Protein AF-A0A8T2NK99-F1 (afdb_monomer_lite)

Radius of gyration: 35.82 Å; chains: 1; bounding box: 98×89×113 Å

InterPro domains:
  IPR000626 Ubiquitin-like domain [PS50053] (20-98)
  IPR001102 Transglutaminase, N-terminal [PF00868] (320-425)
  IPR002110 Ankyrin repeat [PF12796] (148-240)
  IPR002110 Ankyrin repeat [PS50088] (186-218)
  IPR002110 Ankyrin repeat [SM00248] (143-175)
  IPR002110 Ankyrin repeat [SM00248] (186-215)
  IPR002931 Transglutaminase-like [PF01841] (577-664)
  IPR002931 Transglutaminase-like [SM00460] (572-666)
  IPR008958 Transglutaminase, C-terminal [PF00927] (780-860)
  IPR008958 Transglutaminase, C-terminal [PF00927] (894-989)
  IPR013783 Immunoglobulin-like fold [G3DSA:2.60.40.10] (297-449)
  IPR013783 Immunoglobulin-like fold [G3DSA:2.60.40.10] (777-892)
  IPR013783 Immunoglobulin-like fold [G3DSA:2.60.40.10] (894-989)
  IPR013808 Transglutaminase, active site [PS00547] (578-595)
  IPR014756 Immunoglobulin E-set [SSF81296] (310-447)
  IPR029071 Ubiquitin-like domain superfamily [SSF54236] (15-99)
  IPR036238 Transglutaminase, C-terminal domain superfamily [SSF49309] (777-888)
  IPR036238 Transglutaminase, C-terminal domain superfamily [SSF49309] (891-989)
  IPR036770 Ankyrin repeat-containing domain superfamily [G3DSA:1.25.40.20] (97-247)
  IPR036770 Ankyrin repeat-containing domain superfamily [SSF48403] (96-239)

Secondary structure (DSSP, 8-state):
---------------GGG-EEEEEEETTT--EEEEEEE-TT-BHHHHHHHHHHHH---GGGEEEE-SS-PBPPTT-BTTTTTPPTTPEEEEEE--GGGHHHHHHHHHHT-HHHHHHHHTPPP----SSS---HHHHHHHHHHHHHHHHHHHHHHT-HHHHHHHH--B-SSSSS-BPPPPTT---TTS--HHHHHHHTT-HHHHHHHHHTT--TT-B-TTS-BHHHHHHHTT-HHHHHHHHHHHHHHHHHT----S---GGGS-TTTTT-TTSS-PPPSHHHHHHHHTS--------S---SPPP----------S---SEE--HHHHHHHTT-TTT-SSS-EEETTSEEEEEEE--SSS---GGGEEEEEEETTS-EEEEEEESSPPPTTS-EEEEEEE-SSEEEEEEE--TTPPPEEEEEEEEETTT-SSPEEEEEEEEE--TT-TTSTT----HHHHIIIII--EEEEEEEETTEEEEEEEE--TTSTTHHHHHHHHHHTSHHHHH-HHHHHHHTT-HHHHHHHHHHHHBSSSSS-SEEE--SS--TTS--GGG--BSHHHHHHHHHTTSPPEEEE-HHHHHHHHHHHHHHHT--EEEEEEEEEEET-TTBSEEEEEEETTS------SSEEEEEEEEEEEEE--TTT-TT-TT-EEEEE--STT----EEHHHHHTT-TTSTTTHHHHHHHHHPEEEEEEE-TTS-EEEEEEESSSSSEEEEEEPTTSSSEEE-GGGTSPPTTSHHHHHHHHHHHHTT-B-PPPP--PPPPPPSEEEEEEESS--BTTS-EEEEEEEEE--SS-EEEEEEEEEEEE-TTS-EEEEEEEEEEEEEEPTT--EEEEEEE-HHHHTTTTTS-SEEEEEEEEEESSSTT-EEEEEEEE-PBPPPEEEEEEE--BTT--EEEEEEEE--SSS-EEEEEEEEE-TTT-SS-EEEEEEEE-TTPEEEEEEEE---S-EEEEEEEEEE-SS---EEEEEEEEEBPGGGGTT--

pLDDT: mean 82.43, std 18.13, range [24.84, 98.88]

Foldseek 3Di:
DDDDDDDDDDDPPDDPPFWFWEWEAAPLQRDIFIDGRAGQQDFQLNVLVSCCQGVLAFSVQWFKADDVRDGRDRGDGNNNVVHDGPDYIYTYGPPAQQVSQLLVCLLVLPQVSNVVRLQDGGPDDDDPDDDFLVNVVVSSLVSLQRSLSSNLLNLSLVSVCSQCDQDPDDPDDRDHHHDLCDAGPQQDGSLLSNLSRLNLSSNVVSVVSPRDQCRATNVRDGSLNNNVVNVNVNSVVNSVVVVVVVVVVPDDDDPDDDPVRDDPVRVDDPVDPDDDDDPVVVVVVVVPDDDDDDDDDDDDDDDDDDDDPDPPPDPDPQQKDQQQQPQCVVQVQVLQHSPAREHEAQFWGKMKGFPDDDADPPQQFKKKWKDDPAGPIAIEGEDCDDDDAAAWYWYFPDDDPTMTMITTHHHLLAFWFKMWMWMDGNPDDPDTHTRHIYTYFHGLCRPRHQLPDPDPLLLCFQFVDQWFWDWDFFQVDIDIAIEGLLLSHNCNLVLLNVLQCQFSVCSRPVVVSRSCSSDVLSSLLSLLQQLECPPHQHQADEDQDDDQPPADDALPHRYQPVSSVVCVVVVNGHHGHHDQVNSQRNSSSSCSSRPWRKWKKKWAQFFAQCLLELEDEFEAELLRDRDDDDSTFGFSMGMWMWTFGFDCVFDPVSQQGTTWTAGSGPDDGGTHRLQCLAQLVQLDDDPSSRNNSRQFHKYWYWYQYPVRDIDTADIGRQRGGHQIWTQDRPDNDIDRPSNSRYDPPPDPSRVVSVVSNVVSPRDYDDDDDDDDDDDAQKDWEKAFPDAAAQQFKGKIKIKIFGQDQAKWKKKKKKWKFFAASGRDTDGTQDIDIDIDIDHHGDMDIDMDIRGSVRCQQRCQSGQWMKMKMWMATPVCRVNIHMYIDIHGHHYDDKEKDKDFALAAQGKIKIKIKDFAQHQAKWAFKKKWKDKRQKDPDIDMDTDGIAGHRRMDIDMDMIGGHDAAKIKMKMFMDTSRDGSPIYMDIGGHHYPVVPVVPD

Organism: NCBI:txid121402

Structure (mmCIF, N/CA/C/O backbone):
data_AF-A0A8T2NK99-F1
#
_entry.id   AF-A0A8T2NK99-F1
#
loop_
_atom_site.group_PDB
_atom_site.id
_atom_site.type_symbol
_atom_site.label_atom_id
_atom_site.label_alt_id
_atom_site.label_comp_id
_atom_site.label_asym_id
_atom_site.label_entity_id
_atom_site.label_seq_id
_atom_site.pdbx_PDB_ins_code
_atom_site.Cartn_x
_atom_site.Cartn_y
_atom_site.Cartn_z
_atom_site.occupancy
_atom_site.B_iso_or_equiv
_atom_site.auth_seq_id
_atom_site.auth_comp_id
_atom_site.auth_asym_id
_atom_site.auth_atom_id
_atom_site.pdbx_PDB_model_num
ATOM 1 N N . MET A 1 1 ? -44.102 -25.668 6.640 1.00 30.42 1 MET A N 1
ATOM 2 C CA . MET A 1 1 ? -44.872 -25.806 5.375 1.00 30.42 1 MET A CA 1
ATOM 3 C C . MET A 1 1 ? -46.359 -25.727 5.696 1.00 30.42 1 MET A C 1
ATOM 5 O O . MET A 1 1 ? -46.689 -26.214 6.769 1.00 30.42 1 MET A O 1
ATOM 9 N N . PRO A 1 2 ? -47.263 -25.312 4.784 1.00 48.47 2 PRO A N 1
ATOM 10 C CA . PRO A 1 2 ? -47.165 -24.447 3.587 1.00 48.47 2 PRO A CA 1
ATOM 11 C C . PRO A 1 2 ? -48.180 -23.252 3.718 1.00 48.47 2 PRO A C 1
ATOM 13 O O . PRO A 1 2 ? -48.832 -23.150 4.742 1.00 48.47 2 PRO A O 1
ATOM 16 N N . ARG A 1 3 ? -48.393 -22.258 2.839 1.00 26.31 3 ARG A N 1
ATOM 17 C CA . ARG A 1 3 ? -48.323 -22.091 1.378 1.00 26.31 3 ARG A CA 1
ATOM 18 C C . ARG A 1 3 ? -47.983 -20.634 1.007 1.00 26.31 3 ARG A C 1
ATOM 20 O O . ARG A 1 3 ? -48.336 -19.693 1.702 1.00 26.31 3 ARG A O 1
ATOM 27 N N . LYS A 1 4 ? -47.339 -20.519 -0.155 1.00 32.66 4 LYS A N 1
ATOM 28 C CA . LYS A 1 4 ? -46.991 -19.318 -0.924 1.00 32.66 4 LYS A CA 1
ATOM 29 C C . LYS A 1 4 ? -48.206 -18.428 -1.231 1.00 32.66 4 LYS A C 1
ATOM 31 O O . LYS A 1 4 ? -49.164 -18.928 -1.815 1.00 32.66 4 LYS A O 1
ATOM 36 N N . GLU A 1 5 ? -48.077 -17.118 -1.032 1.00 26.25 5 GLU A N 1
ATOM 37 C CA . GLU A 1 5 ? -48.802 -16.123 -1.831 1.00 26.25 5 GLU A CA 1
ATOM 38 C C . GLU A 1 5 ? -47.851 -15.490 -2.847 1.00 26.25 5 GLU A C 1
ATOM 40 O O . GLU A 1 5 ? -46.962 -14.703 -2.531 1.00 26.25 5 GLU A O 1
ATOM 45 N N . VAL A 1 6 ? -48.043 -15.876 -4.106 1.00 32.09 6 VAL A N 1
ATOM 46 C CA . VAL A 1 6 ? -47.493 -15.181 -5.264 1.00 32.09 6 VAL A CA 1
ATOM 47 C C . VAL A 1 6 ? -48.466 -14.054 -5.596 1.00 32.09 6 VAL A C 1
ATOM 49 O O . VAL A 1 6 ? -49.539 -14.300 -6.144 1.00 32.09 6 VAL A O 1
ATOM 52 N N . HIS A 1 7 ? -48.105 -12.809 -5.294 1.00 28.47 7 HIS A N 1
ATOM 53 C CA . HIS A 1 7 ? -48.815 -11.647 -5.823 1.00 28.47 7 HIS A CA 1
ATOM 54 C C . HIS A 1 7 ? -48.393 -11.397 -7.279 1.00 28.47 7 HIS A C 1
ATOM 56 O O . HIS A 1 7 ? -47.484 -10.627 -7.579 1.00 28.47 7 HIS A O 1
ATOM 62 N N . VAL A 1 8 ? -49.095 -12.051 -8.207 1.00 39.38 8 VAL A N 1
ATOM 63 C CA . VAL A 1 8 ? -49.233 -11.561 -9.583 1.00 39.38 8 VAL A CA 1
ATOM 64 C C . VAL A 1 8 ? -50.295 -10.462 -9.564 1.00 39.38 8 VAL A C 1
ATOM 66 O O . VAL A 1 8 ? -51.480 -10.757 -9.438 1.00 39.38 8 VAL A O 1
ATOM 69 N N . LYS A 1 9 ? -49.904 -9.193 -9.733 1.00 30.19 9 LYS A N 1
ATOM 70 C CA . LYS A 1 9 ? -50.847 -8.121 -10.099 1.00 30.19 9 LYS A CA 1
ATOM 71 C C . LYS A 1 9 ? -50.445 -7.438 -11.408 1.00 30.19 9 LYS A C 1
ATOM 73 O O . LYS A 1 9 ? -49.595 -6.562 -11.471 1.00 30.19 9 LYS A O 1
ATOM 78 N N . SER A 1 10 ? -51.115 -7.938 -12.448 1.00 30.06 10 SER A N 1
ATOM 79 C CA . SER A 1 10 ? -51.585 -7.307 -13.687 1.00 30.06 10 SER A CA 1
ATOM 80 C C . SER A 1 10 ? -50.651 -6.375 -14.471 1.00 30.06 10 SER A C 1
ATOM 82 O O . SER A 1 10 ? -50.521 -5.184 -14.185 1.00 30.06 10 SER A O 1
ATOM 84 N N . LYS A 1 11 ? -50.186 -6.877 -15.622 1.00 35.28 11 LYS A N 1
ATOM 85 C CA . LYS A 1 11 ? -49.934 -6.045 -16.806 1.00 35.28 11 LYS A CA 1
ATOM 86 C C . LYS A 1 11 ? -51.232 -5.316 -17.176 1.00 35.28 11 LYS A C 1
ATOM 88 O O . LYS A 1 11 ? -52.183 -5.952 -17.619 1.00 35.28 11 LYS A O 1
ATOM 93 N N . ARG A 1 12 ? -51.268 -3.986 -17.037 1.00 34.81 12 ARG A N 1
ATOM 94 C CA . ARG A 1 12 ? -52.286 -3.147 -17.689 1.00 34.81 12 ARG A CA 1
ATOM 95 C C . ARG A 1 12 ? -52.141 -3.290 -19.207 1.00 34.81 12 ARG A C 1
ATOM 97 O O . ARG A 1 12 ? -51.240 -2.708 -19.810 1.00 34.81 12 ARG A O 1
ATOM 104 N N . THR A 1 13 ? -53.017 -4.068 -19.831 1.00 36.47 13 THR A N 1
ATOM 105 C CA . THR A 1 13 ? -53.211 -4.077 -21.283 1.00 36.47 13 THR A CA 1
ATOM 106 C C . THR A 1 13 ? -53.956 -2.807 -21.682 1.00 36.47 13 THR A C 1
ATOM 108 O O . THR A 1 13 ? -55.176 -2.725 -21.573 1.00 36.47 13 THR A O 1
ATOM 111 N N . TYR A 1 14 ? -53.209 -1.789 -22.110 1.00 37.28 14 TYR A N 1
ATOM 112 C CA . TYR A 1 14 ? -53.776 -0.611 -22.761 1.00 37.28 14 TYR A CA 1
ATOM 113 C C . TYR A 1 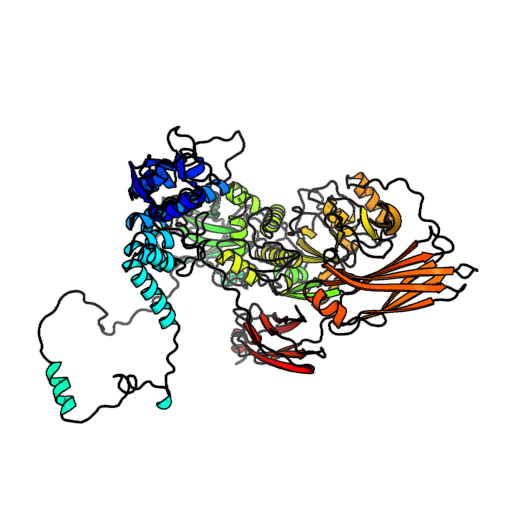14 ? -54.158 -0.954 -24.209 1.00 37.28 14 TYR A C 1
ATOM 115 O O . TYR A 1 14 ? -53.386 -1.596 -24.921 1.00 37.28 14 TYR A O 1
ATOM 123 N N . SER A 1 15 ? -55.353 -0.519 -24.614 1.00 42.00 15 SER A N 1
ATOM 124 C CA . SER A 1 15 ? -55.929 -0.660 -25.957 1.00 42.00 15 SER A CA 1
ATOM 125 C C . SER A 1 15 ? -54.935 -0.305 -27.074 1.00 42.00 15 SER A C 1
ATOM 127 O O . SER A 1 15 ? -54.269 0.731 -27.021 1.00 42.00 15 SER A O 1
ATOM 129 N N . SER A 1 16 ? -54.877 -1.140 -28.117 1.00 52.62 16 SER A N 1
ATOM 130 C CA . SER A 1 16 ? -54.066 -0.943 -29.330 1.00 52.62 16 SER A CA 1
ATOM 131 C C . SER A 1 16 ? -54.423 0.322 -30.123 1.00 52.62 16 SER A C 1
ATOM 133 O O . SER A 1 16 ? -53.673 0.699 -31.018 1.00 52.62 16 SER A O 1
ATOM 135 N N . LYS A 1 17 ? -55.521 1.011 -29.777 1.00 55.00 17 LYS A N 1
ATOM 136 C CA . LYS A 1 17 ? -56.009 2.217 -30.466 1.00 55.00 17 LYS A CA 1
ATOM 137 C C . LYS A 1 17 ? -55.209 3.505 -30.189 1.00 55.00 17 LYS A C 1
ATOM 139 O O . LYS A 1 17 ? -55.478 4.502 -30.842 1.00 55.00 17 LYS A O 1
ATOM 144 N N . ASN A 1 18 ? -54.221 3.495 -29.282 1.00 66.75 18 ASN A N 1
ATOM 145 C CA . ASN A 1 18 ? -53.428 4.688 -28.912 1.00 66.75 18 ASN A CA 1
ATOM 146 C C . ASN A 1 18 ? -51.925 4.594 -29.252 1.00 66.75 18 ASN A C 1
ATOM 148 O O . ASN A 1 18 ? -51.131 5.396 -28.753 1.00 66.75 18 ASN A O 1
ATOM 152 N N . LEU A 1 19 ? -51.516 3.599 -30.044 1.00 84.06 19 LEU A N 1
ATOM 153 C CA . LEU A 1 19 ? -50.138 3.470 -30.519 1.00 84.06 19 LEU A CA 1
ATOM 154 C C . LEU A 1 19 ? -49.992 4.163 -31.870 1.00 84.06 19 LEU A C 1
ATOM 156 O O . LEU A 1 19 ? -50.799 3.944 -32.768 1.00 84.06 19 LEU A O 1
ATOM 160 N N . PHE A 1 20 ? -48.937 4.950 -32.030 1.00 88.06 20 PHE A N 1
ATOM 161 C CA . PHE A 1 20 ? -48.585 5.564 -33.306 1.00 88.06 20 PHE A CA 1
ATOM 162 C C . PHE A 1 20 ? -47.080 5.466 -33.551 1.00 88.06 20 PHE A C 1
ATOM 164 O O . PHE A 1 20 ? -46.318 5.065 -32.668 1.00 88.06 20 PHE A O 1
ATOM 171 N N . SER A 1 21 ? -46.660 5.798 -34.766 1.00 89.75 21 SER A N 1
ATOM 172 C CA . SER A 1 21 ? -45.247 5.864 -35.129 1.00 89.75 21 SER A CA 1
ATOM 173 C C . SER A 1 21 ? -44.774 7.310 -35.142 1.00 89.75 21 SER A C 1
ATOM 175 O O . SER A 1 21 ? -45.513 8.212 -35.541 1.00 89.75 21 SER A O 1
ATOM 177 N N . VAL A 1 22 ? -43.533 7.519 -34.718 1.00 91.12 22 VAL A N 1
ATOM 178 C CA . VAL A 1 22 ? -42.863 8.820 -34.767 1.00 91.12 22 VAL A CA 1
ATOM 179 C C . VAL A 1 22 ? -41.764 8.755 -35.816 1.00 91.12 22 VAL A C 1
ATOM 181 O O . VAL A 1 22 ? -40.876 7.906 -35.726 1.00 91.12 22 VAL A O 1
ATOM 184 N N . ALA A 1 23 ? -41.843 9.632 -36.816 1.00 92.31 23 ALA A N 1
ATOM 185 C CA . ALA A 1 23 ? -40.792 9.791 -37.808 1.00 92.31 23 ALA A CA 1
ATOM 186 C C . ALA A 1 23 ? -39.737 10.768 -37.270 1.00 92.31 23 ALA A C 1
ATOM 188 O O . ALA A 1 23 ? -40.073 11.845 -36.783 1.00 92.31 23 ALA A O 1
ATOM 189 N N . VAL A 1 24 ? -38.464 10.392 -37.328 1.00 93.56 24 VAL A N 1
ATOM 190 C CA . VAL A 1 24 ? -37.333 11.185 -36.833 1.00 93.56 24 VAL A CA 1
ATOM 191 C C . VAL A 1 24 ? -36.337 11.370 -37.963 1.00 93.56 24 VAL A C 1
ATOM 193 O O . VAL A 1 24 ? -35.750 10.397 -38.432 1.00 93.56 24 VAL A O 1
ATOM 196 N N . LYS A 1 25 ? -36.138 12.612 -38.400 1.00 93.75 25 LYS A N 1
ATOM 197 C CA . LYS A 1 25 ? -35.152 12.965 -39.421 1.00 93.75 25 LYS A CA 1
ATOM 198 C C . LYS A 1 25 ? -33.852 13.404 -38.756 1.00 93.75 25 LYS A C 1
ATOM 200 O O . LYS A 1 25 ? -33.834 14.431 -38.082 1.00 93.75 25 LYS A O 1
ATOM 205 N N . LEU A 1 26 ? -32.770 12.657 -38.958 1.00 93.19 26 LEU A N 1
ATOM 206 C CA . LEU A 1 26 ? -31.423 13.085 -38.578 1.00 93.19 26 LEU A CA 1
ATOM 207 C C . LEU A 1 26 ? -30.979 14.184 -39.545 1.00 93.19 26 LEU A C 1
ATOM 209 O O . LEU A 1 26 ? -30.714 13.907 -40.711 1.00 93.19 26 LEU A O 1
ATOM 213 N N . LEU A 1 27 ? -30.936 15.437 -39.092 1.00 88.81 27 LEU A N 1
ATOM 214 C CA . LEU A 1 27 ? -30.675 16.573 -39.983 1.00 88.81 27 LEU A CA 1
ATOM 215 C C . LEU A 1 27 ? -29.269 16.531 -40.587 1.00 88.81 27 LEU A C 1
ATOM 217 O O . LEU A 1 27 ? -29.099 16.903 -41.743 1.00 88.81 27 LEU A O 1
ATOM 221 N N . ASP A 1 28 ? -28.293 16.030 -39.832 1.00 83.88 28 ASP A N 1
ATOM 222 C CA . ASP A 1 28 ? -26.895 15.942 -40.250 1.00 83.88 28 ASP A CA 1
ATOM 223 C C . ASP A 1 28 ? -26.656 15.021 -41.456 1.00 83.88 28 ASP A C 1
ATOM 225 O O . ASP A 1 28 ? -25.762 15.290 -42.257 1.00 83.88 28 ASP A O 1
ATOM 229 N N . THR A 1 29 ? -27.438 13.947 -41.597 1.00 85.94 29 THR A N 1
ATOM 230 C CA . THR A 1 29 ? -27.283 12.953 -42.678 1.00 85.94 29 THR A CA 1
ATOM 231 C C . THR A 1 29 ? -28.483 12.901 -43.622 1.00 85.94 29 THR A C 1
ATOM 233 O O . THR A 1 29 ? -28.406 12.304 -44.690 1.00 85.94 29 THR A O 1
ATOM 236 N N . GLY A 1 30 ? -29.604 13.518 -43.243 1.00 88.19 30 GLY A N 1
ATOM 237 C CA . GLY A 1 30 ? -30.873 13.469 -43.965 1.00 88.19 30 GLY A CA 1
ATOM 238 C C . GLY A 1 30 ? -31.673 12.176 -43.767 1.00 88.19 30 GLY A C 1
ATOM 239 O O . GLY A 1 30 ? -32.790 12.094 -44.279 1.00 88.19 30 GLY A O 1
ATOM 240 N N . GLU A 1 31 ? -31.148 11.193 -43.026 1.00 92.00 31 GLU A N 1
ATOM 241 C CA . GLU A 1 31 ? -31.786 9.889 -42.810 1.00 92.00 31 GLU A CA 1
ATOM 242 C C . GLU A 1 31 ? -33.097 10.009 -42.018 1.00 92.00 31 GLU A C 1
ATOM 244 O O . GLU A 1 31 ? -33.200 10.783 -41.062 1.00 92.00 31 GLU A O 1
ATOM 249 N N . LEU A 1 32 ? -34.093 9.202 -42.393 1.00 93.31 32 LEU A N 1
ATOM 250 C CA . LEU A 1 32 ? -35.397 9.144 -41.737 1.00 93.31 32 LEU A CA 1
ATOM 251 C C . LEU A 1 32 ? -35.566 7.812 -40.999 1.00 93.31 32 LEU A C 1
ATOM 253 O O . LEU A 1 32 ? -35.516 6.742 -41.604 1.00 93.31 32 LEU A O 1
ATOM 257 N N . PHE A 1 33 ? -35.823 7.881 -39.696 1.00 93.56 33 PHE A N 1
ATOM 258 C CA . PHE A 1 33 ? -36.052 6.728 -38.830 1.00 93.56 33 PHE A CA 1
ATOM 259 C C . PHE A 1 33 ? -37.495 6.698 -38.348 1.00 93.56 33 PHE A C 1
ATOM 261 O O . PHE A 1 33 ? -38.050 7.723 -37.962 1.00 93.56 33 PHE A O 1
ATOM 268 N N . ILE A 1 34 ? -38.101 5.514 -38.327 1.00 92.00 34 ILE A N 1
ATOM 269 C CA . ILE A 1 34 ? -39.459 5.325 -37.814 1.00 92.00 34 ILE A CA 1
ATOM 270 C C . ILE A 1 34 ? -39.357 4.611 -36.474 1.00 92.00 34 ILE A C 1
ATOM 272 O O . ILE A 1 34 ? -38.893 3.473 -36.411 1.00 92.00 34 ILE A O 1
ATOM 276 N N . VAL A 1 35 ? -39.809 5.267 -35.407 1.00 91.00 35 VAL A N 1
ATOM 277 C CA . VAL A 1 35 ? -39.951 4.646 -34.090 1.00 91.00 35 VAL A CA 1
ATOM 278 C C . VAL A 1 35 ? -41.372 4.100 -33.969 1.00 91.00 35 VAL A C 1
ATOM 280 O O . VAL A 1 35 ? -42.319 4.889 -33.907 1.00 91.00 35 VAL A O 1
ATOM 283 N N . PRO A 1 36 ? -41.560 2.769 -33.970 1.00 88.00 36 PRO A N 1
ATOM 284 C CA . PRO A 1 36 ? -42.883 2.179 -33.862 1.00 88.00 36 PRO A CA 1
ATOM 285 C C . PRO A 1 36 ? -43.348 2.134 -32.400 1.00 88.00 36 PRO A C 1
ATOM 287 O O . PRO A 1 36 ? -42.543 2.136 -31.469 1.00 88.00 36 PRO A O 1
ATOM 290 N N . LYS A 1 37 ? -44.661 1.975 -32.197 1.00 87.31 37 LYS A N 1
ATOM 291 C CA . LYS A 1 37 ? -45.283 1.729 -30.879 1.00 87.31 37 LYS A CA 1
ATOM 292 C C . LYS A 1 37 ? -45.084 2.870 -29.862 1.00 87.31 37 LYS A C 1
ATOM 294 O O . LYS A 1 37 ? -45.079 2.617 -28.654 1.00 87.31 37 LYS A O 1
ATOM 299 N N . CYS A 1 38 ? -44.980 4.114 -30.325 1.00 89.12 38 CYS A N 1
ATOM 300 C CA . CYS A 1 38 ? -44.983 5.294 -29.463 1.00 89.12 38 CYS A CA 1
ATOM 301 C C . CYS A 1 38 ? -46.362 5.511 -28.829 1.00 89.12 38 CYS A C 1
ATOM 303 O O . CYS A 1 38 ? -47.395 5.122 -29.379 1.00 89.12 38 CYS A O 1
ATOM 305 N N . ARG A 1 39 ? -46.371 6.137 -27.650 1.00 90.06 39 ARG A N 1
ATOM 306 C CA . ARG A 1 39 ? -47.579 6.479 -26.885 1.00 90.06 39 ARG A CA 1
ATOM 307 C C . ARG A 1 39 ? -47.495 7.929 -26.454 1.00 90.06 39 ARG A C 1
ATOM 309 O O . ARG A 1 39 ? -46.415 8.404 -26.131 1.00 90.06 39 ARG A O 1
ATOM 316 N N . PHE A 1 40 ? -48.628 8.608 -26.333 1.00 88.75 40 PHE A N 1
ATOM 317 C CA . PHE A 1 40 ? -48.654 10.004 -25.887 1.00 88.75 40 PHE A CA 1
ATOM 318 C C . PHE A 1 40 ? -47.999 10.235 -24.513 1.00 88.75 40 PHE A C 1
ATOM 320 O O . PHE A 1 40 ? -47.393 11.274 -24.289 1.00 88.75 40 PHE A O 1
ATOM 327 N N . ASN A 1 41 ? -48.067 9.274 -23.591 1.00 88.88 41 ASN A N 1
ATOM 328 C CA . ASN A 1 41 ? -47.424 9.380 -22.277 1.00 88.88 41 ASN A CA 1
ATOM 329 C C . ASN A 1 41 ? -45.945 8.949 -22.258 1.00 88.88 41 ASN A C 1
ATOM 331 O O . ASN A 1 41 ? -45.326 9.012 -21.200 1.00 88.88 41 ASN A O 1
ATOM 335 N N . MET A 1 42 ? -45.393 8.505 -23.391 1.00 91.50 42 MET A N 1
ATOM 336 C CA . MET A 1 42 ? -43.979 8.156 -23.516 1.00 91.50 42 MET A CA 1
ATOM 337 C C . MET A 1 42 ? -43.128 9.390 -23.234 1.00 91.50 42 MET A C 1
ATOM 339 O O . MET A 1 42 ? -43.385 10.462 -23.794 1.00 91.50 42 MET A O 1
ATOM 343 N N . LYS A 1 43 ? -42.125 9.240 -22.368 1.00 93.88 43 LYS A N 1
ATOM 344 C CA . LYS A 1 43 ? -41.177 10.320 -22.079 1.00 93.88 43 LYS A CA 1
ATOM 345 C C . LYS A 1 43 ? -40.168 10.465 -23.215 1.00 93.88 43 LYS A C 1
ATOM 347 O O . LYS A 1 43 ? -39.783 9.476 -23.839 1.00 93.88 43 LYS A O 1
ATOM 352 N N . ILE A 1 44 ? -39.665 11.675 -23.440 1.00 93.19 44 ILE A N 1
ATOM 353 C CA . ILE A 1 44 ? -38.639 11.925 -24.465 1.00 93.19 44 ILE A CA 1
ATOM 354 C C . ILE A 1 44 ? -37.378 11.082 -24.221 1.00 93.19 44 ILE A C 1
ATOM 356 O O . ILE A 1 44 ? -36.801 10.564 -25.174 1.00 93.19 44 ILE A O 1
ATOM 360 N N . ARG A 1 45 ? -36.989 10.834 -22.962 1.00 92.88 45 ARG A N 1
ATOM 361 C CA . ARG A 1 45 ? -35.881 9.915 -22.633 1.00 92.88 45 ARG A CA 1
ATOM 362 C C . ARG A 1 45 ? -36.109 8.477 -23.122 1.00 92.88 45 ARG A C 1
ATOM 364 O O . ARG A 1 45 ? -35.171 7.813 -23.552 1.00 92.88 45 ARG A O 1
ATOM 371 N N . GLU A 1 46 ? -37.353 7.999 -23.086 1.00 91.19 46 GLU A N 1
ATOM 372 C CA . GLU A 1 46 ? -37.724 6.658 -23.555 1.00 91.19 46 GLU A CA 1
ATOM 373 C C . GLU A 1 46 ? -37.700 6.604 -25.085 1.00 91.19 46 GLU A C 1
ATOM 375 O O . GLU A 1 46 ? -37.229 5.623 -25.662 1.00 91.19 46 GLU A O 1
ATOM 380 N N . LEU A 1 47 ? -38.131 7.687 -25.743 1.00 92.31 47 LEU A N 1
ATOM 381 C CA . LEU A 1 47 ? -38.010 7.849 -27.191 1.00 92.31 47 LEU A CA 1
ATOM 382 C C . LEU A 1 47 ? -36.537 7.856 -27.637 1.00 92.31 47 LEU A C 1
ATOM 384 O O . LEU A 1 47 ? -36.186 7.124 -28.561 1.00 92.31 47 LEU A O 1
ATOM 388 N N . LYS A 1 48 ? -35.659 8.597 -26.943 1.00 93.38 48 LYS A N 1
ATOM 389 C CA . LYS A 1 48 ? -34.204 8.603 -27.194 1.00 93.38 48 LYS A CA 1
ATOM 390 C C . LYS A 1 48 ? -33.569 7.223 -26.993 1.00 93.38 48 LYS A C 1
ATOM 392 O O . LYS A 1 48 ? -32.736 6.790 -27.789 1.00 93.38 48 LYS A O 1
ATOM 397 N N . SER A 1 49 ? -34.005 6.493 -25.964 1.00 92.19 49 SER A N 1
ATOM 398 C CA . SER A 1 49 ? -33.543 5.125 -25.697 1.00 92.19 49 SER A CA 1
ATOM 399 C C . SER A 1 49 ? -33.915 4.142 -26.810 1.00 92.19 49 SER A C 1
ATOM 401 O O . SER A 1 49 ? -33.088 3.309 -27.191 1.00 92.19 49 SER A O 1
ATOM 403 N N . ALA A 1 50 ? -35.127 4.249 -27.364 1.00 90.75 50 ALA A N 1
ATOM 404 C CA . ALA A 1 50 ? -35.534 3.468 -28.531 1.00 90.75 50 ALA A CA 1
ATOM 405 C C . ALA A 1 50 ? -34.743 3.877 -29.787 1.00 90.75 50 ALA A C 1
ATOM 407 O O . ALA A 1 50 ? -34.276 3.019 -30.538 1.00 90.75 50 ALA A O 1
ATOM 408 N N . LEU A 1 51 ? -34.541 5.183 -29.982 1.00 93.00 51 LEU A N 1
ATOM 409 C CA . LEU A 1 51 ? -33.794 5.732 -31.112 1.00 93.00 51 LEU A CA 1
ATOM 410 C C . LEU A 1 51 ? -32.327 5.312 -31.136 1.00 93.00 51 LEU A C 1
ATOM 412 O O . LEU A 1 51 ? -31.798 5.131 -32.224 1.00 93.00 51 LEU A O 1
ATOM 416 N N . GLU A 1 52 ? -31.673 5.090 -29.996 1.00 94.69 52 GLU A N 1
ATOM 417 C CA . GLU A 1 52 ? -30.262 4.677 -29.992 1.00 94.69 52 GLU A CA 1
ATOM 418 C C . GLU A 1 52 ? -30.026 3.370 -30.772 1.00 94.69 52 GLU A C 1
ATOM 420 O O . GLU A 1 52 ? -29.069 3.276 -31.535 1.00 94.69 52 GLU A O 1
ATOM 425 N N . LEU A 1 53 ? -30.933 2.391 -30.666 1.00 92.12 53 LEU A N 1
ATOM 426 C CA . LEU A 1 53 ? -30.836 1.131 -31.419 1.00 92.12 53 LEU A CA 1
ATOM 427 C C . LEU A 1 53 ? -31.444 1.216 -32.824 1.00 92.12 53 LEU A C 1
ATOM 429 O O . LEU A 1 53 ? -30.996 0.508 -33.723 1.00 92.12 53 LEU A O 1
ATOM 433 N N . ILE A 1 54 ? -32.454 2.065 -33.039 1.00 92.75 54 ILE A N 1
ATOM 434 C CA . ILE A 1 54 ? -33.090 2.230 -34.357 1.00 92.75 54 ILE A CA 1
ATOM 435 C C . ILE A 1 54 ? -32.190 3.054 -35.285 1.00 92.75 54 ILE A C 1
ATOM 437 O O . ILE A 1 54 ? -31.896 2.631 -36.401 1.00 92.75 54 ILE A O 1
ATOM 441 N N . ALA A 1 55 ? -31.730 4.208 -34.807 1.00 92.12 55 ALA A N 1
ATOM 442 C CA . ALA A 1 55 ? -30.909 5.150 -35.552 1.00 92.12 55 ALA A CA 1
ATOM 443 C C . ALA A 1 55 ? -29.406 4.880 -35.421 1.00 92.12 55 ALA A C 1
ATOM 445 O O . ALA A 1 55 ? -28.650 5.347 -36.268 1.00 92.12 55 ALA A O 1
ATOM 446 N N . GLY A 1 56 ? -28.962 4.119 -34.415 1.00 92.50 56 GLY A N 1
ATOM 447 C CA . GLY A 1 56 ? -27.544 3.801 -34.215 1.00 92.50 56 GLY A CA 1
ATOM 448 C C . GLY A 1 56 ? -26.723 4.951 -33.642 1.00 92.50 56 GLY A C 1
ATOM 449 O O . GLY A 1 56 ? -25.502 4.915 -33.724 1.00 92.50 56 GLY A O 1
ATOM 450 N N . ILE A 1 57 ? -27.384 5.975 -33.095 1.00 93.88 57 ILE A N 1
ATOM 451 C CA . ILE A 1 57 ? -26.754 7.177 -32.541 1.00 93.88 57 ILE A CA 1
ATOM 452 C C . ILE A 1 57 ? -26.865 7.143 -31.012 1.00 93.88 57 ILE A C 1
ATOM 454 O O . ILE A 1 57 ? -27.994 7.105 -30.516 1.00 93.88 57 ILE A O 1
ATOM 458 N N . PRO A 1 58 ? -25.750 7.199 -30.257 1.00 93.62 58 PRO A N 1
ATOM 459 C CA . PRO A 1 58 ? -25.768 7.251 -28.794 1.00 93.62 58 PRO A CA 1
ATOM 460 C C . PRO A 1 58 ? -26.706 8.329 -28.233 1.00 93.62 58 PRO A C 1
ATOM 462 O O . PRO A 1 58 ? -26.763 9.449 -28.745 1.00 93.62 58 PRO A O 1
ATOM 465 N N . SER A 1 59 ? -27.451 8.018 -27.169 1.00 91.12 59 SER A N 1
ATOM 466 C CA . SER A 1 59 ? -28.526 8.871 -26.646 1.00 91.12 59 SER A CA 1
ATOM 467 C C . SER A 1 59 ? -28.046 10.243 -26.170 1.00 91.12 59 SER A C 1
ATOM 469 O O . SER A 1 59 ? -28.796 11.214 -26.235 1.00 91.12 59 SER A O 1
ATOM 471 N N . ASN A 1 60 ? -26.794 10.338 -25.716 1.00 88.12 60 ASN A N 1
ATOM 472 C CA . ASN A 1 60 ? -26.147 11.590 -25.318 1.00 88.12 60 ASN A CA 1
ATOM 473 C C . ASN A 1 60 ? -25.887 12.543 -26.496 1.00 88.12 60 ASN A C 1
ATOM 475 O O . ASN A 1 60 ? -25.728 13.739 -26.272 1.00 88.12 60 ASN A O 1
ATOM 479 N N . PHE A 1 61 ? -25.896 12.058 -27.741 1.00 88.88 61 PHE A N 1
ATOM 480 C CA . PHE A 1 61 ? -25.749 12.906 -28.928 1.00 88.88 61 PHE A CA 1
ATOM 481 C C . PHE A 1 61 ? -27.081 13.415 -29.483 1.00 88.88 61 PHE A C 1
ATOM 483 O O . PHE A 1 61 ? -27.083 14.311 -30.322 1.00 88.88 61 PHE A O 1
ATOM 490 N N . GLN A 1 62 ? -28.211 12.871 -29.026 1.00 91.31 62 GLN A N 1
ATOM 491 C CA . GLN A 1 62 ? -29.521 13.140 -29.614 1.00 91.31 62 GLN A CA 1
ATOM 492 C C . GLN A 1 62 ? -30.160 14.413 -29.035 1.00 91.31 62 GLN A C 1
ATOM 494 O O . GLN A 1 62 ? -30.670 14.412 -27.904 1.00 91.31 62 GLN A O 1
ATOM 499 N N . ARG A 1 63 ? -30.228 15.479 -29.841 1.00 91.12 63 ARG A N 1
ATOM 500 C CA . ARG A 1 63 ? -31.114 16.629 -29.602 1.00 91.12 63 ARG A CA 1
ATOM 501 C C . ARG A 1 63 ? -32.354 16.481 -30.465 1.00 91.12 63 ARG A C 1
ATOM 503 O O . ARG A 1 63 ? -32.262 16.503 -31.686 1.00 91.12 63 ARG A O 1
ATOM 510 N N . LEU A 1 64 ? -33.497 16.243 -29.833 1.00 92.38 64 LEU A N 1
ATOM 511 C CA . LEU A 1 64 ? -34.765 16.096 -30.541 1.00 92.38 64 LEU A CA 1
ATOM 512 C C . LEU A 1 64 ? -35.495 17.430 -30.492 1.00 92.38 64 LEU A C 1
ATOM 514 O O . LEU A 1 64 ? -35.695 17.953 -29.401 1.00 92.38 64 LEU A O 1
ATOM 518 N N . CYS A 1 65 ? -35.908 17.940 -31.645 1.00 89.81 65 CYS A N 1
ATOM 519 C CA . CYS A 1 65 ? -36.608 19.212 -31.771 1.00 89.81 65 CYS A CA 1
ATOM 520 C C . CYS A 1 65 ? -37.934 19.020 -32.517 1.00 89.81 65 CYS A C 1
ATOM 522 O O . CYS A 1 65 ? -38.027 18.212 -33.451 1.00 89.81 65 CYS A O 1
ATOM 524 N N . TYR A 1 66 ? -38.955 19.786 -32.134 1.00 88.88 66 TYR A N 1
ATOM 525 C CA . TYR A 1 66 ? -40.294 19.709 -32.721 1.00 88.88 66 TYR A CA 1
ATOM 526 C C . TYR A 1 66 ? -40.930 21.098 -32.841 1.00 88.88 66 TYR A C 1
ATOM 528 O O . TYR A 1 66 ? -40.915 21.843 -31.878 1.00 88.88 66 TYR A O 1
ATOM 536 N N . LEU A 1 67 ? -41.508 21.420 -34.006 1.00 80.06 67 LEU A N 1
ATOM 537 C CA . LEU A 1 67 ? -42.152 22.705 -34.349 1.00 80.06 67 LEU A CA 1
ATOM 538 C C . LEU A 1 67 ? -41.252 23.947 -34.224 1.00 80.06 67 LEU A C 1
ATOM 540 O O . LEU A 1 67 ? -40.778 24.455 -35.239 1.00 80.06 67 LEU A O 1
ATOM 544 N N . ASP A 1 68 ? -41.014 24.422 -33.002 1.00 73.06 68 ASP A N 1
ATOM 545 C CA . ASP A 1 68 ? -40.287 25.657 -32.669 1.00 73.06 68 ASP A CA 1
ATOM 546 C C . ASP A 1 68 ? -38.759 25.511 -32.755 1.00 73.06 68 ASP A C 1
ATOM 548 O O . ASP A 1 68 ? -38.018 26.467 -32.536 1.00 73.06 68 ASP A O 1
ATOM 552 N N . LYS A 1 69 ? -38.288 24.308 -33.109 1.00 69.38 69 LYS A N 1
ATOM 553 C CA . LYS A 1 69 ? -36.872 23.912 -33.132 1.00 69.38 69 LYS A CA 1
ATOM 554 C C . LYS A 1 69 ? -36.188 24.008 -31.757 1.00 69.38 69 LYS A C 1
ATOM 556 O O . LYS A 1 69 ? -34.962 23.927 -31.696 1.00 69.38 69 LYS A O 1
ATOM 561 N N . GLY A 1 70 ? -36.957 24.119 -30.674 1.00 77.62 70 GLY A N 1
ATOM 562 C CA . GLY A 1 70 ? -36.479 23.989 -29.305 1.00 77.62 70 GLY A CA 1
ATOM 563 C C . GLY A 1 70 ? -36.156 22.536 -28.956 1.00 77.62 70 GLY A C 1
ATOM 564 O O . GLY A 1 70 ? -36.700 21.597 -29.544 1.00 77.62 70 GLY A O 1
ATOM 565 N N . ASP A 1 71 ? -35.246 22.341 -28.001 1.00 85.94 71 ASP A N 1
ATOM 566 C CA . ASP A 1 71 ? -34.872 21.007 -27.532 1.00 85.94 71 ASP A CA 1
ATOM 567 C C . ASP A 1 71 ? -35.966 20.411 -26.638 1.00 85.94 71 ASP A C 1
ATOM 569 O O . ASP A 1 71 ? -36.340 20.964 -25.603 1.00 85.94 71 ASP A O 1
ATOM 573 N N . LEU A 1 72 ? -36.438 19.221 -27.005 1.00 89.81 72 LEU A N 1
ATOM 574 C CA . LEU A 1 72 ? -37.400 18.460 -26.221 1.00 89.81 72 LEU A CA 1
ATOM 575 C C . LEU A 1 72 ? -36.751 17.941 -24.928 1.00 89.81 72 LEU A C 1
ATOM 577 O O . LEU A 1 72 ? -35.788 17.163 -24.950 1.00 89.81 72 LEU A O 1
ATOM 581 N N . LEU A 1 73 ? -37.321 18.333 -23.786 1.00 89.44 73 LEU A N 1
ATOM 582 C CA . LEU A 1 73 ? -36.829 17.966 -22.456 1.00 89.44 73 LEU A CA 1
ATOM 583 C C . LEU A 1 73 ? -37.038 16.474 -22.168 1.00 89.44 73 LEU A C 1
ATOM 585 O O . LEU A 1 73 ? -38.139 15.954 -22.339 1.00 89.44 73 LEU A O 1
ATOM 589 N N . ASN A 1 74 ? -36.014 15.796 -21.640 1.00 90.25 74 ASN A N 1
ATOM 590 C CA . ASN A 1 74 ? -36.018 14.344 -21.398 1.00 90.25 74 ASN A CA 1
ATOM 591 C C . ASN A 1 74 ? -37.218 13.836 -20.571 1.00 90.25 74 ASN A C 1
ATOM 593 O O . ASN A 1 74 ? -37.727 12.745 -20.843 1.00 90.25 74 ASN A O 1
ATOM 597 N N . GLU A 1 75 ? -37.665 14.613 -19.581 1.00 93.44 75 GLU A N 1
ATOM 598 C CA . GLU A 1 75 ? -38.758 14.238 -18.673 1.00 93.44 75 GLU A CA 1
ATOM 599 C C . GLU A 1 75 ? -40.152 14.623 -19.183 1.00 93.44 75 GLU A C 1
ATOM 601 O O . GLU A 1 75 ? -41.157 14.139 -18.657 1.00 93.44 75 GLU A O 1
ATOM 606 N N . SER A 1 76 ? -40.227 15.441 -20.234 1.00 91.94 76 SER A N 1
ATOM 607 C CA . SER A 1 76 ? -41.497 15.776 -20.870 1.00 91.94 76 SER A CA 1
ATOM 608 C C . SER A 1 76 ? -42.063 14.566 -21.623 1.00 91.94 76 SER A C 1
ATOM 610 O O . SER A 1 76 ? -41.327 13.695 -22.095 1.00 91.94 76 SER A O 1
ATOM 612 N N . SER A 1 77 ? -43.390 14.480 -21.712 1.00 92.25 77 SER A N 1
ATOM 613 C CA . SER A 1 77 ? -44.066 13.439 -22.495 1.00 92.25 77 SER A CA 1
ATOM 614 C C . SER A 1 77 ? -44.387 13.931 -23.904 1.00 92.25 77 SER A C 1
ATOM 616 O O . SER A 1 77 ? -44.487 15.136 -24.139 1.00 92.25 77 SER A O 1
ATOM 618 N N . LEU A 1 78 ? -44.615 13.020 -24.852 1.00 88.94 78 LEU A N 1
ATOM 619 C CA . LEU A 1 78 ? -45.101 13.402 -26.187 1.00 88.94 78 LEU A CA 1
ATOM 620 C C . LEU A 1 78 ? -46.407 14.215 -26.109 1.00 88.94 78 LEU A C 1
ATOM 622 O O . LEU A 1 78 ? -46.587 15.173 -26.852 1.00 88.94 78 LEU A O 1
ATOM 626 N N . ARG A 1 79 ? -47.288 13.902 -25.151 1.00 88.31 79 ARG A N 1
ATOM 627 C CA . ARG A 1 79 ? -48.518 14.660 -24.888 1.00 88.31 79 ARG A CA 1
ATOM 628 C C . ARG A 1 79 ? -48.236 16.085 -24.431 1.00 88.31 79 ARG A C 1
ATOM 630 O O . ARG A 1 79 ? -48.897 16.999 -24.898 1.00 88.31 79 ARG A O 1
ATOM 637 N N . TRP A 1 80 ? -47.280 16.253 -23.519 1.00 88.12 80 TRP A N 1
ATOM 638 C CA . TRP A 1 80 ? -46.908 17.562 -22.979 1.00 88.12 80 TRP A CA 1
ATOM 639 C C . TRP A 1 80 ? -46.410 18.510 -24.072 1.00 88.12 80 TRP A C 1
ATOM 641 O O . TRP A 1 80 ? -46.748 19.685 -24.072 1.00 88.12 80 TRP A O 1
ATOM 651 N N . ASN A 1 81 ? -45.669 17.978 -25.044 1.00 86.50 81 ASN A N 1
ATOM 652 C CA . ASN A 1 81 ? -45.160 18.750 -26.178 1.00 86.50 81 ASN A CA 1
ATOM 653 C C . ASN A 1 81 ? -46.171 18.873 -27.334 1.00 86.50 81 ASN A C 1
ATOM 655 O O . ASN A 1 81 ? -45.772 19.164 -28.458 1.00 86.50 81 ASN A O 1
ATOM 659 N N . ASN A 1 82 ? -47.462 18.598 -27.090 1.00 85.50 82 ASN A N 1
ATOM 660 C CA . ASN A 1 82 ? -48.536 18.651 -28.091 1.00 85.50 82 ASN A CA 1
ATOM 661 C C . ASN A 1 82 ? -48.185 17.912 -29.395 1.00 85.50 82 ASN A C 1
ATOM 663 O O . ASN A 1 82 ? -48.421 18.391 -30.506 1.00 85.50 82 ASN A O 1
ATOM 667 N N . PHE A 1 83 ? -47.569 16.737 -29.257 1.00 85.44 83 PHE A N 1
ATOM 668 C CA . PHE A 1 83 ? -47.091 15.962 -30.391 1.00 85.44 83 PHE A CA 1
ATOM 669 C C . PHE A 1 83 ? -48.252 15.485 -31.270 1.00 85.44 83 PHE A C 1
ATOM 671 O O . PHE A 1 83 ? -49.195 14.871 -30.771 1.00 85.44 83 PHE A O 1
ATOM 678 N N . ILE A 1 84 ? -48.158 15.699 -32.584 1.00 85.44 84 ILE A N 1
ATOM 679 C CA . ILE A 1 84 ? -49.165 15.246 -33.551 1.00 85.44 84 ILE A CA 1
ATOM 680 C C . ILE A 1 84 ? -48.704 13.911 -34.165 1.00 85.44 84 ILE A C 1
ATOM 682 O O . ILE A 1 84 ? -47.638 13.868 -34.784 1.00 85.44 84 ILE A O 1
ATOM 686 N N . PRO A 1 85 ? -49.460 12.804 -34.018 1.00 82.75 85 PRO A N 1
ATOM 687 C CA . PRO A 1 85 ? -49.114 11.520 -34.629 1.00 82.75 85 PRO A CA 1
ATOM 688 C C . PRO A 1 85 ? -48.851 11.627 -36.135 1.00 82.75 85 PRO A C 1
ATOM 690 O O . PRO A 1 85 ? -49.596 12.287 -36.852 1.00 82.75 85 PRO A O 1
ATOM 693 N N . GLY A 1 86 ? -47.797 10.963 -36.617 1.00 74.50 86 GLY A N 1
ATOM 694 C CA . GLY A 1 86 ? -47.384 11.019 -38.025 1.00 74.50 86 GLY A CA 1
ATOM 695 C C . GLY A 1 86 ? -46.499 12.216 -38.390 1.00 74.50 86 GLY A C 1
ATOM 696 O O . GLY A 1 86 ? -45.962 12.248 -39.495 1.00 74.50 86 GLY A O 1
ATOM 697 N N . THR A 1 87 ? -46.286 13.167 -37.475 1.00 82.62 87 THR A N 1
ATOM 698 C CA . THR A 1 87 ? -45.342 14.267 -37.701 1.00 82.62 87 THR A CA 1
ATOM 699 C C . THR A 1 87 ? -43.886 13.788 -37.697 1.00 82.62 87 THR A C 1
ATOM 701 O O . THR A 1 87 ? -43.540 12.778 -37.071 1.00 82.62 87 THR A O 1
ATOM 704 N N . THR A 1 88 ? -43.027 14.535 -38.393 1.00 89.25 88 THR A N 1
ATOM 705 C CA . THR A 1 88 ? -41.581 14.293 -38.415 1.00 89.25 88 THR A CA 1
ATOM 706 C C . THR A 1 88 ? -40.886 15.234 -37.443 1.00 89.25 88 THR A C 1
ATOM 708 O O . THR A 1 88 ? -40.961 16.452 -37.596 1.00 89.25 88 THR A O 1
ATOM 711 N N . ILE A 1 89 ? -40.174 14.675 -36.467 1.00 91.75 89 ILE A N 1
ATOM 712 C CA . ILE A 1 89 ? -39.291 15.445 -35.586 1.00 91.75 89 ILE A CA 1
ATOM 713 C C . ILE A 1 89 ? -37.868 15.458 -36.111 1.00 91.75 89 ILE A C 1
ATOM 715 O O . ILE A 1 89 ? -37.433 14.546 -36.812 1.00 91.75 89 ILE A O 1
ATOM 719 N N . SER A 1 90 ? -37.137 16.507 -35.761 1.00 92.44 90 SER A N 1
ATOM 720 C CA . SER A 1 90 ? -35.742 16.657 -36.155 1.00 92.44 90 SER A CA 1
ATOM 721 C C . SER A 1 90 ? -34.837 16.122 -35.055 1.00 92.44 90 SER A C 1
ATOM 723 O O . SER A 1 90 ? -35.029 16.450 -33.889 1.00 92.44 90 SER A O 1
ATOM 725 N N . MET A 1 91 ? -33.852 15.308 -35.422 1.00 93.19 91 MET A N 1
ATOM 726 C CA . MET A 1 91 ? -32.731 14.942 -34.566 1.00 93.19 91 MET A CA 1
ATOM 727 C C . MET A 1 91 ? -31.496 15.695 -35.046 1.00 93.19 91 MET A C 1
ATOM 729 O O . MET A 1 91 ? -31.108 15.579 -36.208 1.00 93.19 91 MET A O 1
ATOM 733 N N . VAL A 1 92 ? -30.894 16.465 -34.149 1.00 89.38 92 VAL A N 1
ATOM 734 C CA . VAL A 1 92 ? -29.681 17.247 -34.387 1.00 89.38 92 VAL A CA 1
ATOM 735 C C . VAL A 1 92 ? -28.584 16.699 -33.486 1.00 89.38 92 VAL A C 1
ATOM 737 O O . VAL A 1 92 ? -28.828 16.424 -32.308 1.00 89.38 92 VAL A O 1
ATOM 740 N N . ILE A 1 93 ? -27.383 16.512 -34.026 1.00 88.12 93 ILE A N 1
ATOM 741 C CA . ILE A 1 93 ? -26.221 16.153 -33.213 1.00 88.12 93 ILE A CA 1
ATOM 742 C C . ILE A 1 93 ? -25.682 17.416 -32.539 1.00 88.12 93 ILE A C 1
ATOM 744 O O . ILE A 1 93 ? -25.689 18.498 -33.126 1.00 88.12 93 ILE A O 1
ATOM 748 N N . TRP A 1 94 ? -25.210 17.307 -31.296 1.00 73.44 94 TRP A N 1
ATOM 749 C CA . TRP A 1 94 ? -24.473 18.402 -30.660 1.00 73.44 94 TRP A CA 1
ATOM 750 C C . TRP A 1 94 ? -23.315 18.850 -31.569 1.00 73.44 94 TRP A C 1
ATOM 752 O O . TRP A 1 94 ? -22.381 18.093 -31.814 1.00 73.44 94 TRP A O 1
ATOM 762 N N . ALA A 1 95 ? -23.401 20.070 -32.109 1.00 61.91 95 ALA A N 1
ATOM 763 C CA . ALA A 1 95 ? -22.461 20.563 -33.120 1.00 61.91 95 ALA A CA 1
ATOM 764 C C . ALA A 1 95 ? -21.115 21.023 -32.529 1.00 61.91 95 ALA A C 1
ATOM 766 O O . ALA A 1 95 ? -20.141 21.176 -33.264 1.00 61.91 95 ALA A O 1
ATOM 767 N N . TYR A 1 96 ? -21.053 21.225 -31.208 1.00 59.62 96 TYR A N 1
ATOM 768 C CA . TYR A 1 96 ? -19.826 21.612 -30.516 1.00 59.62 96 TYR A CA 1
ATOM 769 C C . TYR A 1 96 ? -18.751 20.521 -30.640 1.00 59.62 96 TYR A C 1
ATOM 771 O O . TYR A 1 96 ? -19.044 19.325 -30.685 1.00 59.62 96 TYR A O 1
ATOM 779 N N . ASP A 1 97 ? -17.496 20.955 -30.745 1.00 65.75 97 ASP A N 1
ATOM 780 C CA . ASP A 1 97 ? -16.286 20.126 -30.745 1.00 65.75 97 ASP A CA 1
ATOM 781 C C . ASP A 1 97 ? -16.121 19.108 -31.894 1.00 65.75 97 ASP A C 1
ATOM 783 O O . ASP A 1 97 ? -15.140 18.368 -31.903 1.00 65.75 97 ASP A O 1
ATOM 787 N N . GLY A 1 98 ? -17.000 19.079 -32.906 1.00 78.19 98 GLY A N 1
ATOM 788 C CA . GLY A 1 98 ? -16.858 18.246 -34.118 1.00 78.19 98 GLY A CA 1
ATOM 789 C C . GLY A 1 98 ? -17.550 16.874 -34.071 1.00 78.19 98 GLY A C 1
ATOM 790 O O . GLY A 1 98 ? -17.254 16.003 -34.888 1.00 78.19 98 GLY A O 1
ATOM 791 N N . TRP A 1 99 ? -18.475 16.651 -33.130 1.00 85.38 99 TRP A N 1
ATOM 792 C CA . TRP A 1 99 ? -19.249 15.401 -33.045 1.00 85.38 99 TRP A CA 1
ATOM 793 C C . TRP A 1 99 ? -20.182 15.175 -34.236 1.00 85.38 99 TRP A C 1
ATOM 795 O O . TRP A 1 99 ? -20.340 14.036 -34.670 1.00 85.38 99 TRP A O 1
ATOM 805 N N . ALA A 1 100 ? -20.759 16.237 -34.804 1.00 86.50 100 ALA A N 1
ATOM 806 C CA . ALA A 1 100 ? -21.566 16.139 -36.020 1.00 86.50 100 ALA A CA 1
ATOM 807 C C . ALA A 1 100 ? -20.756 15.558 -37.195 1.00 86.50 100 ALA A C 1
ATOM 809 O O . ALA A 1 100 ? -21.230 14.662 -37.894 1.00 86.50 100 ALA A O 1
ATOM 810 N N . ASP A 1 101 ? -19.507 16.000 -37.362 1.00 86.50 101 ASP A N 1
ATOM 811 C CA . ASP A 1 101 ? -18.603 15.484 -38.395 1.00 86.50 101 ASP A CA 1
ATOM 812 C C . ASP A 1 101 ? -18.222 14.024 -38.128 1.00 86.50 101 ASP A C 1
ATOM 814 O O . ASP A 1 101 ? -18.163 13.221 -39.059 1.00 86.50 101 ASP A O 1
ATOM 818 N N . LEU A 1 102 ? -18.014 13.655 -36.856 1.00 90.12 102 LEU A N 1
ATOM 819 C CA . LEU A 1 102 ? -17.710 12.275 -36.471 1.00 90.12 102 LEU A CA 1
ATOM 820 C C . LEU A 1 102 ? -18.881 11.350 -36.793 1.00 90.12 102 LEU A C 1
ATOM 822 O O . LEU A 1 102 ? -18.680 10.283 -37.371 1.00 90.12 102 LEU A O 1
ATOM 826 N N . VAL A 1 103 ? -20.103 11.767 -36.450 1.00 90.12 103 VAL A N 1
ATOM 827 C CA . VAL A 1 103 ? -21.320 11.015 -36.758 1.00 90.12 103 VAL A CA 1
ATOM 828 C C . VAL A 1 103 ? -21.481 10.870 -38.272 1.00 90.12 103 VAL A C 1
ATOM 830 O O . VAL A 1 103 ? -21.690 9.755 -38.738 1.00 90.12 103 VAL A O 1
ATOM 833 N N . LYS A 1 104 ? -21.301 11.935 -39.063 1.00 89.50 104 LYS A N 1
ATOM 834 C CA . LYS A 1 104 ? -21.356 11.866 -40.539 1.00 89.50 104 LYS A CA 1
ATOM 835 C C . LYS A 1 104 ? -20.300 10.915 -41.114 1.00 89.50 104 LYS A C 1
ATOM 837 O O . LYS A 1 104 ? -20.600 10.108 -41.997 1.00 89.50 104 LYS A O 1
ATOM 842 N N . ALA A 1 105 ? -19.074 10.962 -40.596 1.00 90.88 105 ALA A N 1
ATOM 843 C CA . ALA A 1 105 ? -17.990 10.085 -41.028 1.00 90.88 105 ALA A CA 1
ATOM 844 C C . ALA A 1 105 ? -18.271 8.613 -40.671 1.00 90.88 105 ALA A C 1
ATOM 846 O O . ALA A 1 105 ? -18.146 7.738 -41.524 1.00 90.88 105 ALA A O 1
ATOM 847 N N . ALA A 1 106 ? -18.737 8.338 -39.450 1.00 92.56 106 ALA A N 1
ATOM 848 C CA . ALA A 1 106 ? -19.082 6.988 -39.007 1.00 92.56 106 ALA A CA 1
ATOM 849 C C . ALA A 1 106 ? -20.314 6.424 -39.727 1.00 92.56 106 ALA A C 1
ATOM 851 O O . ALA A 1 106 ? -20.348 5.240 -40.057 1.00 92.56 106 ALA A O 1
ATOM 852 N N . VAL A 1 107 ? -21.306 7.267 -40.033 1.00 92.56 107 VAL A N 1
ATOM 853 C CA . VAL A 1 107 ? -22.483 6.873 -40.819 1.00 92.56 107 VAL A CA 1
ATOM 854 C C . VAL A 1 107 ? -22.112 6.557 -42.267 1.00 92.56 107 VAL A C 1
ATOM 856 O O . VAL A 1 107 ? -22.621 5.582 -42.816 1.00 92.56 107 VAL A O 1
ATOM 859 N N . SER A 1 108 ? -21.218 7.336 -42.884 1.00 90.06 108 SER A N 1
ATOM 860 C CA . SER A 1 108 ? -20.764 7.077 -44.260 1.00 90.06 108 SER A CA 1
ATOM 861 C C . SER A 1 108 ? -19.798 5.893 -44.373 1.00 90.06 108 SER A C 1
ATOM 863 O O . SER A 1 108 ? -19.645 5.344 -45.460 1.00 90.06 108 SER A O 1
ATOM 865 N N . GLY A 1 109 ? -19.151 5.491 -43.273 1.00 88.38 109 GLY A N 1
ATOM 866 C CA . GLY A 1 109 ? -18.195 4.381 -43.255 1.00 88.38 109 GLY A CA 1
ATOM 867 C C . GLY A 1 109 ? -16.873 4.684 -43.964 1.00 88.38 109 GLY A C 1
ATOM 868 O O . GLY A 1 109 ? -16.061 3.779 -44.159 1.00 88.38 109 GLY A O 1
ATOM 869 N N . ASN A 1 110 ? -16.638 5.941 -44.356 1.00 86.44 110 ASN A N 1
ATOM 870 C CA . ASN A 1 110 ? -15.416 6.349 -45.035 1.00 86.44 110 ASN A CA 1
ATOM 871 C C . ASN A 1 110 ? -14.247 6.371 -44.041 1.00 86.44 110 ASN A C 1
ATOM 873 O O . ASN A 1 110 ? -14.128 7.282 -43.220 1.00 86.44 110 ASN A O 1
ATOM 877 N N . VAL A 1 111 ? -13.371 5.369 -44.138 1.00 85.94 111 VAL A N 1
ATOM 878 C CA . VAL A 1 111 ? -12.207 5.192 -43.255 1.00 85.94 111 VAL A CA 1
ATOM 879 C C . VAL A 1 111 ? -11.270 6.403 -43.296 1.00 85.94 111 VAL A C 1
ATOM 881 O O . VAL A 1 111 ? -10.774 6.826 -42.255 1.00 85.94 111 VAL A O 1
ATOM 884 N N . THR A 1 112 ? -11.068 7.012 -44.465 1.00 83.06 112 THR A N 1
ATOM 885 C CA . THR A 1 112 ? -10.195 8.183 -44.632 1.00 83.06 112 THR A CA 1
ATOM 886 C C . THR A 1 112 ? -10.753 9.399 -43.894 1.00 83.06 112 THR A C 1
ATOM 888 O O . THR A 1 112 ? -10.031 10.075 -43.159 1.00 83.06 112 THR A O 1
ATOM 891 N N . THR A 1 113 ? -12.058 9.648 -44.024 1.00 85.19 113 THR A N 1
ATOM 892 C CA . THR A 1 113 ? -12.730 10.734 -43.300 1.00 85.19 113 THR A CA 1
ATOM 893 C C . THR A 1 113 ? -12.766 10.448 -41.800 1.00 85.19 113 THR A C 1
ATOM 895 O O . THR A 1 113 ? -12.431 11.329 -41.010 1.00 85.19 113 THR A O 1
ATOM 898 N N . LEU A 1 114 ? -13.079 9.213 -41.395 1.00 85.50 114 LEU A N 1
ATOM 899 C CA . LEU A 1 114 ? -13.050 8.778 -39.996 1.00 85.50 114 LEU A CA 1
ATOM 900 C C . LEU A 1 114 ? -11.679 8.997 -39.361 1.00 85.50 114 LEU A C 1
ATOM 902 O O . LEU A 1 114 ? -11.605 9.580 -38.284 1.00 85.50 114 LEU A O 1
ATOM 906 N N . LYS A 1 115 ? -10.599 8.620 -40.052 1.00 83.31 115 LYS A N 1
ATOM 907 C CA . LYS A 1 115 ? -9.225 8.868 -39.608 1.00 83.31 115 LYS A CA 1
ATOM 908 C C . LYS A 1 115 ? -8.998 10.360 -39.358 1.00 83.31 115 LYS A C 1
ATOM 910 O O . LYS A 1 115 ? -8.520 10.736 -38.298 1.00 83.31 115 LYS A O 1
ATOM 915 N N . SER A 1 116 ? -9.410 11.228 -40.279 1.00 80.31 116 SER A N 1
ATOM 916 C CA . SER A 1 116 ? -9.218 12.676 -40.112 1.00 80.31 116 SER A CA 1
ATOM 917 C C . SER A 1 116 ? -10.035 13.283 -38.960 1.00 80.31 116 SER A C 1
ATOM 919 O O . SER A 1 116 ? -9.569 14.203 -38.291 1.00 80.31 116 SER A O 1
ATOM 921 N N . VAL A 1 117 ? -11.241 12.766 -38.697 1.00 82.19 117 VAL A N 1
ATOM 922 C CA . VAL A 1 117 ? -12.180 13.364 -37.735 1.00 82.19 117 VAL A CA 1
ATOM 923 C C . VAL A 1 117 ? -11.994 12.812 -36.321 1.00 82.19 117 VAL A C 1
ATOM 925 O O . VAL A 1 117 ? -12.048 13.580 -35.359 1.00 82.19 117 VAL A O 1
ATOM 928 N N . VAL A 1 118 ? -11.722 11.511 -36.172 1.00 78.12 118 VAL A N 1
ATOM 929 C CA . VAL A 1 118 ? -11.462 10.871 -34.868 1.00 78.12 118 VAL A CA 1
ATOM 930 C C . VAL A 1 118 ? -10.260 11.522 -34.175 1.00 78.12 118 VAL A C 1
ATOM 932 O O . VAL A 1 118 ? -10.318 11.775 -32.972 1.00 78.12 118 VAL A O 1
ATOM 935 N N . PHE A 1 119 ? -9.215 11.869 -34.935 1.00 73.19 119 PHE A N 1
ATOM 936 C CA . PHE A 1 119 ? -7.965 12.428 -34.404 1.00 73.19 119 PHE A CA 1
ATOM 937 C C . PHE A 1 119 ? -7.900 13.962 -34.394 1.00 73.19 119 PHE A C 1
ATOM 939 O O . PHE A 1 119 ? -6.904 14.526 -33.942 1.00 73.19 119 PHE A O 1
ATOM 946 N N . LYS A 1 120 ? -8.954 14.660 -34.839 1.00 67.81 120 LYS A N 1
ATOM 947 C CA . LYS A 1 120 ? -8.992 16.129 -34.840 1.00 67.81 120 LYS A CA 1
ATOM 948 C C . LYS A 1 120 ? -9.040 16.666 -33.393 1.00 67.81 120 LYS A C 1
ATOM 950 O O . LYS A 1 120 ? -9.980 16.317 -32.669 1.00 67.81 120 LYS A O 1
ATOM 955 N N . PRO A 1 121 ? -8.074 17.499 -32.953 1.00 57.81 121 PRO A N 1
ATOM 956 C CA . PRO A 1 121 ? -8.080 18.080 -31.610 1.00 57.81 121 PRO A CA 1
ATOM 957 C C . PRO A 1 121 ? -9.263 19.053 -31.420 1.00 57.81 121 PRO A C 1
ATOM 959 O O . PRO A 1 121 ? -9.735 19.634 -32.405 1.00 57.81 121 PRO A O 1
ATOM 962 N N . PRO A 1 122 ? -9.771 19.228 -30.184 1.00 56.44 122 PRO A N 1
ATOM 963 C CA . PRO A 1 122 ? -10.866 20.158 -29.903 1.00 56.44 122 PRO A CA 1
ATOM 964 C C . PRO A 1 122 ? -10.457 21.606 -30.224 1.00 56.44 122 PRO A C 1
ATOM 966 O O . PRO A 1 122 ? -9.314 21.998 -30.004 1.00 56.44 122 PRO A O 1
ATOM 969 N N . GLN A 1 123 ? -11.382 22.407 -30.764 1.00 49.91 123 GLN A N 1
ATOM 970 C CA . GLN A 1 123 ? -11.096 23.770 -31.248 1.00 49.91 123 GLN A CA 1
ATOM 971 C C . GLN A 1 123 ? -11.207 24.865 -30.167 1.00 49.91 123 GLN A C 1
ATOM 973 O O . GLN A 1 123 ? -10.859 26.013 -30.438 1.00 49.91 123 GLN A O 1
ATOM 978 N N . PHE A 1 124 ? -11.640 24.545 -28.942 1.00 47.50 124 PHE A N 1
ATOM 979 C CA . PHE A 1 124 ? -11.711 25.524 -27.855 1.00 47.50 124 PHE A CA 1
ATOM 980 C C . PHE A 1 124 ? -10.383 25.654 -27.103 1.00 47.50 124 PHE A C 1
ATOM 982 O O . PHE A 1 124 ? -9.971 24.765 -26.358 1.00 47.50 124 PHE A O 1
ATOM 989 N N . ARG A 1 125 ? -9.759 26.831 -27.239 1.00 39.84 125 ARG A N 1
ATOM 990 C CA . ARG A 1 125 ? -8.917 27.403 -26.187 1.00 39.84 125 ARG A CA 1
ATOM 991 C C . ARG A 1 125 ? -9.836 27.756 -25.014 1.00 39.84 125 ARG A C 1
ATOM 993 O O . ARG A 1 125 ? -10.485 28.798 -25.032 1.00 39.84 125 ARG A O 1
ATOM 1000 N N . PHE A 1 126 ? -9.881 26.908 -23.991 1.00 36.22 126 PHE A N 1
ATOM 1001 C CA . PHE A 1 126 ? -10.054 27.433 -22.634 1.00 36.22 126 PHE A CA 1
ATOM 1002 C C . PHE A 1 126 ? -8.857 28.371 -22.355 1.00 36.22 126 PHE A C 1
ATOM 1004 O O . PHE A 1 126 ? -7.864 28.290 -23.078 1.00 36.22 126 PHE A O 1
ATOM 1011 N N . GLY A 1 127 ? -8.970 29.321 -21.419 1.00 33.41 127 GLY A N 1
ATOM 1012 C CA . GLY A 1 127 ? -7.927 30.324 -21.111 1.00 33.41 127 GLY A CA 1
ATOM 1013 C C . GLY A 1 127 ? -6.535 29.726 -20.807 1.00 33.41 127 GLY A C 1
ATOM 1014 O O . GLY A 1 127 ? -6.315 28.545 -21.036 1.00 33.41 127 GLY A O 1
ATOM 1015 N N . PRO A 1 128 ? -5.558 30.474 -20.264 1.00 35.00 128 PRO A N 1
ATOM 1016 C CA . PRO A 1 128 ? -4.141 30.060 -20.209 1.00 35.00 128 PRO A CA 1
ATOM 1017 C C . PRO A 1 128 ? -3.822 28.789 -19.376 1.00 35.00 128 PRO A C 1
ATOM 1019 O O . PRO A 1 128 ? -2.657 28.449 -19.175 1.00 35.00 128 PRO A O 1
ATOM 1022 N N . HIS A 1 129 ? -4.824 28.024 -18.947 1.00 34.50 129 HIS A N 1
ATOM 1023 C CA . HIS A 1 129 ? -4.699 26.685 -18.396 1.00 34.50 129 HIS A CA 1
ATOM 1024 C C . HIS A 1 129 ? -4.716 25.609 -19.495 1.00 34.50 129 HIS A C 1
ATOM 1026 O O . HIS A 1 129 ? -5.727 25.299 -20.122 1.00 34.50 129 HIS A O 1
ATOM 1032 N N . ARG A 1 130 ? -3.518 25.049 -19.688 1.00 38.41 130 ARG A N 1
ATOM 1033 C CA . ARG A 1 130 ? -3.137 23.885 -20.497 1.00 38.41 130 ARG A CA 1
ATOM 1034 C C . ARG A 1 130 ? -4.217 22.793 -20.568 1.00 38.41 130 ARG A C 1
ATOM 1036 O O . ARG A 1 130 ? -4.663 22.279 -19.546 1.00 38.41 130 ARG A O 1
ATOM 1043 N N . THR A 1 131 ? -4.523 22.339 -21.781 1.00 37.81 131 THR A N 1
ATOM 1044 C CA . THR A 1 131 ? -5.196 21.059 -22.039 1.00 37.81 131 THR A CA 1
ATOM 1045 C C . THR A 1 131 ? -4.344 19.914 -21.486 1.00 37.81 131 THR A C 1
ATOM 1047 O O . THR A 1 131 ? -3.227 19.697 -21.958 1.00 37.81 131 THR A O 1
ATOM 1050 N N . SER A 1 132 ? -4.846 19.187 -20.487 1.00 44.69 132 SER A N 1
ATOM 1051 C CA . SER A 1 132 ? -4.206 17.972 -19.984 1.00 44.69 132 SER A CA 1
ATOM 1052 C C . SER A 1 132 ? -4.283 16.857 -21.037 1.00 44.69 132 SER A C 1
ATOM 1054 O O . SER A 1 132 ? -5.309 16.639 -21.686 1.00 44.69 132 SER A O 1
ATOM 1056 N N . SER A 1 133 ? -3.193 16.126 -21.224 1.00 46.06 133 SER A N 1
ATOM 1057 C CA . SER A 1 133 ? -3.107 14.954 -22.109 1.00 46.06 133 SER A CA 1
ATOM 1058 C C . SER A 1 133 ? -4.108 13.846 -21.751 1.00 46.06 133 SER A C 1
ATOM 1060 O O . SER A 1 133 ? -4.603 13.156 -22.642 1.00 46.06 133 SER A O 1
ATOM 1062 N N . GLY A 1 134 ? -4.496 13.733 -20.474 1.00 46.06 134 GLY A N 1
ATOM 1063 C CA . GLY A 1 134 ? -5.543 12.823 -19.999 1.00 46.06 134 GLY A CA 1
ATOM 1064 C C . GLY A 1 134 ? -6.954 13.170 -20.497 1.00 46.06 134 GLY A C 1
ATOM 1065 O O . GLY A 1 134 ? -7.723 12.262 -20.826 1.00 46.06 134 GLY A O 1
ATOM 1066 N N . LEU A 1 135 ? -7.289 14.462 -20.637 1.00 49.47 135 LEU A N 1
ATOM 1067 C CA . LEU A 1 135 ? -8.534 14.899 -21.287 1.00 49.47 135 LEU A CA 1
ATOM 1068 C C . LEU A 1 135 ? -8.505 14.570 -22.782 1.00 49.47 135 LEU A C 1
ATOM 1070 O O . LEU A 1 135 ? -9.512 14.115 -23.313 1.00 49.47 135 LEU A O 1
ATOM 1074 N N . ALA A 1 136 ? -7.353 14.719 -23.445 1.00 57.50 136 ALA A N 1
ATOM 1075 C CA . ALA A 1 136 ? -7.195 14.371 -24.857 1.00 57.50 136 ALA A CA 1
ATOM 1076 C C . ALA A 1 136 ? -7.295 12.854 -25.111 1.00 57.50 136 ALA A C 1
ATOM 1078 O O . ALA A 1 136 ? -7.910 12.443 -26.092 1.00 57.50 136 ALA A O 1
ATOM 1079 N N . ALA A 1 137 ? -6.741 12.016 -24.229 1.00 61.16 137 ALA A N 1
ATOM 1080 C CA . ALA A 1 137 ? -6.858 10.560 -24.313 1.00 61.16 137 ALA A CA 1
ATOM 1081 C C . ALA A 1 137 ? -8.296 10.083 -24.039 1.00 61.16 137 ALA A C 1
ATOM 1083 O O . ALA A 1 137 ? -8.861 9.364 -24.856 1.00 61.16 137 ALA A O 1
ATOM 1084 N N . SER A 1 138 ? -8.931 10.563 -22.961 1.00 68.94 138 SER A N 1
ATOM 1085 C CA . SER A 1 138 ? -10.344 10.276 -22.652 1.00 68.94 138 SER A CA 1
ATOM 1086 C C . SER A 1 138 ? -11.283 10.723 -23.783 1.00 68.94 138 SER A C 1
ATOM 1088 O O . SER A 1 138 ? -12.168 9.980 -24.214 1.00 68.94 138 SER A O 1
ATOM 1090 N N . TRP A 1 139 ? -11.031 11.911 -24.340 1.00 73.62 139 TRP A N 1
ATOM 1091 C CA . TRP A 1 139 ? -11.727 12.445 -25.508 1.00 73.62 139 TRP A CA 1
ATOM 1092 C C . TRP A 1 139 ? -11.600 11.536 -26.735 1.00 73.62 139 TRP A C 1
ATOM 1094 O O . TRP A 1 139 ? -12.605 11.207 -27.370 1.00 73.62 139 TRP A O 1
ATOM 1104 N N . ARG A 1 140 ? -10.379 11.092 -27.057 1.00 77.81 140 ARG A N 1
ATOM 1105 C CA . ARG A 1 140 ? -10.115 10.184 -28.183 1.00 77.81 140 ARG A CA 1
ATOM 1106 C C . ARG A 1 140 ? -10.773 8.823 -27.978 1.00 77.81 140 ARG A C 1
ATOM 1108 O O . ARG A 1 140 ? -11.431 8.352 -28.900 1.00 77.81 140 ARG A O 1
ATOM 1115 N N . SER A 1 141 ? -10.679 8.231 -26.788 1.00 81.75 141 SER A N 1
ATOM 1116 C CA . SER A 1 141 ? -11.313 6.942 -26.481 1.00 81.75 141 SER A CA 1
ATOM 1117 C C . SER A 1 141 ? -12.835 7.010 -26.615 1.00 81.75 141 SER A C 1
ATOM 1119 O O . SER A 1 141 ? -13.444 6.137 -27.233 1.00 81.75 141 SER A O 1
ATOM 1121 N N . HIS A 1 142 ? -13.460 8.091 -26.134 1.00 85.00 142 HIS A N 1
ATOM 1122 C CA . HIS A 1 142 ? -14.900 8.298 -26.293 1.00 85.00 142 HIS A CA 1
ATOM 1123 C C . HIS A 1 142 ? -15.298 8.452 -27.772 1.00 85.00 142 HIS A C 1
ATOM 1125 O O . HIS A 1 142 ? -16.320 7.906 -28.199 1.00 85.00 142 HIS A O 1
ATOM 1131 N N . ARG A 1 143 ? -14.483 9.136 -28.585 1.00 87.69 143 ARG A N 1
ATOM 1132 C CA . ARG A 1 143 ? -14.698 9.251 -30.038 1.00 87.69 143 ARG A CA 1
ATOM 1133 C C . ARG A 1 143 ? -14.532 7.929 -30.772 1.00 87.69 143 ARG A C 1
ATOM 1135 O O . ARG A 1 143 ? -15.383 7.598 -31.594 1.00 87.69 143 ARG A O 1
ATOM 1142 N N . LEU A 1 144 ? -13.474 7.183 -30.465 1.00 89.00 144 LEU A N 1
ATOM 1143 C CA . LEU A 1 144 ? -13.184 5.869 -31.039 1.00 89.00 144 LEU A CA 1
ATOM 1144 C C . LEU A 1 144 ? -14.330 4.893 -30.769 1.00 89.00 144 LEU A C 1
ATOM 1146 O O . LEU A 1 144 ? -14.863 4.301 -31.708 1.00 89.00 144 LEU A O 1
ATOM 1150 N N . PHE A 1 145 ? -14.782 4.797 -29.515 1.00 92.69 145 PHE A N 1
ATOM 1151 C CA . PHE A 1 145 ? -15.931 3.965 -29.160 1.00 92.69 145 PHE A CA 1
ATOM 1152 C C . PHE A 1 145 ? -17.222 4.428 -29.849 1.00 92.69 145 PHE A C 1
ATOM 1154 O O . PHE A 1 145 ? -17.955 3.614 -30.407 1.00 92.69 145 PHE A O 1
ATOM 1161 N N . SER A 1 146 ? -17.498 5.734 -29.866 1.00 92.12 146 SER A N 1
ATOM 1162 C CA . SER A 1 146 ? -18.702 6.274 -30.511 1.00 92.12 146 SER A CA 1
ATOM 1163 C C . SER A 1 146 ? -18.734 5.984 -32.012 1.00 92.12 146 SER A C 1
ATOM 1165 O O . SER A 1 146 ? -19.763 5.568 -32.548 1.00 92.12 146 SER A O 1
ATOM 1167 N N . ALA A 1 147 ? -17.598 6.153 -32.694 1.00 93.19 147 ALA A N 1
ATOM 1168 C CA . ALA A 1 147 ? -17.450 5.805 -34.100 1.00 93.19 147 ALA A CA 1
ATOM 1169 C C . ALA A 1 147 ? -17.610 4.296 -34.324 1.00 93.19 147 ALA A C 1
ATOM 1171 O O . ALA A 1 147 ? -18.251 3.898 -35.299 1.00 93.19 147 ALA A O 1
ATOM 1172 N N . LEU A 1 148 ? -17.087 3.462 -33.415 1.00 94.62 148 LEU A N 1
ATOM 1173 C CA . LEU A 1 148 ? -17.228 2.007 -33.472 1.00 94.62 148 LEU A CA 1
ATOM 1174 C C . LEU A 1 148 ? -18.696 1.603 -33.335 1.00 94.62 148 LEU A C 1
ATOM 1176 O O . LEU A 1 148 ? -19.186 0.818 -34.141 1.00 94.62 148 LEU A O 1
ATOM 1180 N N . PHE A 1 149 ? -19.413 2.176 -32.367 1.00 95.75 149 PHE A N 1
ATOM 1181 C CA . PHE A 1 149 ? -20.832 1.921 -32.136 1.00 95.75 149 PHE A CA 1
ATOM 1182 C C . PHE A 1 149 ? -21.677 2.231 -33.383 1.00 95.75 149 PHE A C 1
ATOM 1184 O O . PHE A 1 149 ? -22.467 1.392 -33.823 1.00 95.75 149 PHE A O 1
ATOM 1191 N N . ILE A 1 150 ? -21.470 3.403 -33.995 1.00 95.56 150 ILE A N 1
ATOM 1192 C CA . ILE A 1 150 ? -22.206 3.842 -35.192 1.00 95.56 150 ILE A CA 1
ATOM 1193 C C . ILE A 1 150 ? -21.823 2.992 -36.417 1.00 95.56 150 ILE A C 1
ATOM 1195 O O . ILE A 1 150 ? -22.698 2.512 -37.139 1.00 95.56 150 ILE A O 1
ATOM 1199 N N . SER A 1 151 ? -20.528 2.749 -36.639 1.00 95.69 15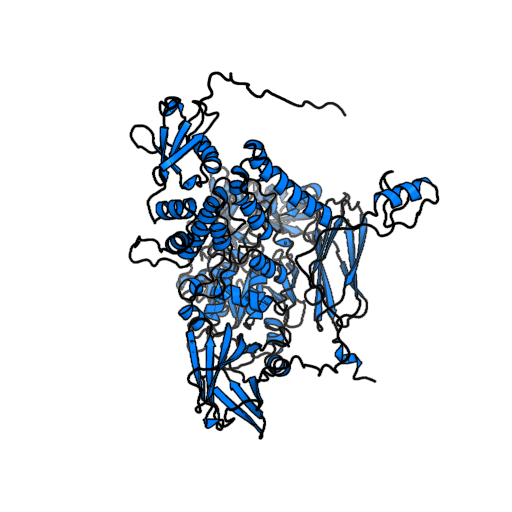1 SER A N 1
ATOM 1200 C CA . SER A 1 151 ? -20.039 1.960 -37.783 1.00 95.69 151 SER A CA 1
ATOM 1201 C C . SER A 1 151 ? -20.499 0.501 -37.703 1.00 95.69 151 SER A C 1
ATOM 1203 O O . SER A 1 151 ? -20.891 -0.088 -38.713 1.00 95.69 151 SER A O 1
ATOM 1205 N N . ALA A 1 152 ? -20.523 -0.072 -36.495 1.00 95.81 152 ALA A N 1
ATOM 1206 C CA . ALA A 1 152 ? -21.035 -1.413 -36.234 1.00 95.81 152 ALA A CA 1
ATOM 1207 C C . ALA A 1 152 ? -22.544 -1.513 -36.496 1.00 95.81 152 ALA A C 1
ATOM 1209 O O . ALA A 1 152 ? -22.993 -2.510 -37.058 1.00 95.81 152 ALA A O 1
ATOM 1210 N N . HIS A 1 153 ? -23.321 -0.476 -36.159 1.00 96.31 153 HIS A N 1
ATOM 1211 C CA . HIS A 1 153 ? -24.751 -0.393 -36.482 1.00 96.31 153 HIS A CA 1
ATOM 1212 C C . HIS A 1 153 ? -25.013 -0.339 -37.993 1.00 96.31 153 HIS A C 1
ATOM 1214 O O . HIS A 1 153 ? -25.906 -1.021 -38.508 1.00 96.31 153 HIS A O 1
ATOM 1220 N N . ARG A 1 154 ? -24.214 0.453 -38.716 1.00 93.81 154 ARG A N 1
ATOM 1221 C CA . ARG A 1 154 ? -24.336 0.635 -40.169 1.00 93.81 154 ARG A CA 1
ATOM 1222 C C . ARG A 1 154 ? -23.767 -0.522 -40.993 1.00 93.81 154 ARG A C 1
ATOM 1224 O O . ARG A 1 154 ? -24.089 -0.617 -42.170 1.00 93.81 154 ARG A O 1
ATOM 1231 N N . GLY A 1 155 ? -23.009 -1.430 -40.378 1.00 94.06 155 GLY A N 1
ATOM 1232 C CA . GLY A 1 155 ? -22.449 -2.598 -41.064 1.00 94.06 155 GLY A CA 1
ATOM 1233 C C . GLY A 1 155 ? -21.153 -2.311 -41.819 1.00 94.06 155 GLY A C 1
ATOM 1234 O O . GLY A 1 155 ? -20.760 -3.086 -42.687 1.00 94.06 155 GLY A O 1
ATOM 1235 N N . HIS A 1 156 ? -20.472 -1.209 -41.498 1.00 95.50 156 HIS A N 1
ATOM 1236 C CA . HIS A 1 156 ? -19.245 -0.799 -42.179 1.00 95.50 156 HIS A CA 1
ATOM 1237 C C . HIS A 1 156 ? -18.048 -1.603 -41.675 1.00 95.50 156 HIS A C 1
ATOM 1239 O O . HIS A 1 156 ? -17.243 -1.108 -40.887 1.00 95.50 156 HIS A O 1
ATOM 1245 N N . LEU A 1 157 ? -17.920 -2.852 -42.129 1.00 92.44 157 LEU A N 1
ATOM 1246 C CA . LEU A 1 157 ? -16.852 -3.763 -41.706 1.00 92.44 157 LEU A CA 1
ATOM 1247 C C . LEU A 1 157 ? -15.436 -3.163 -41.849 1.00 92.44 157 LEU A C 1
ATOM 1249 O O . LEU A 1 157 ? -14.660 -3.312 -40.906 1.00 92.44 157 LEU A O 1
ATOM 1253 N N . PRO A 1 158 ? -15.069 -2.455 -42.940 1.00 91.19 158 PRO A N 1
ATOM 1254 C CA . PRO A 1 158 ? -13.749 -1.827 -43.045 1.00 91.19 158 PRO A CA 1
ATOM 1255 C C . PRO A 1 158 ? -13.504 -0.756 -41.976 1.00 91.19 158 PRO A C 1
ATOM 1257 O O . PRO A 1 158 ? -12.414 -0.693 -41.414 1.00 91.19 158 PRO A O 1
ATOM 1260 N N . ALA A 1 159 ? -14.523 0.044 -41.646 1.00 91.25 159 ALA A N 1
ATOM 1261 C CA . ALA A 1 159 ? -14.445 1.042 -40.582 1.00 91.25 159 ALA A CA 1
ATOM 1262 C C . ALA A 1 159 ? -14.376 0.389 -39.197 1.00 91.25 159 ALA A C 1
ATOM 1264 O O . ALA A 1 159 ? -13.566 0.797 -38.374 1.00 91.25 159 ALA A O 1
ATOM 1265 N N . VAL A 1 160 ? -15.162 -0.664 -38.952 1.00 93.00 160 VAL A N 1
ATOM 1266 C CA . VAL A 1 160 ? -15.103 -1.453 -37.711 1.00 93.00 160 VAL A CA 1
ATOM 1267 C C . VAL A 1 160 ? -13.720 -2.078 -37.536 1.00 93.00 160 VAL A C 1
ATOM 1269 O O . VAL A 1 160 ? -13.131 -1.945 -36.472 1.00 93.00 160 VAL A O 1
ATOM 1272 N N . ARG A 1 161 ? -13.152 -2.686 -38.583 1.00 91.38 161 ARG A N 1
ATOM 1273 C CA . ARG A 1 161 ? -11.787 -3.228 -38.550 1.00 91.38 161 ARG A CA 1
ATOM 1274 C C . ARG A 1 161 ? -10.752 -2.152 -38.281 1.00 91.38 161 ARG A C 1
ATOM 1276 O O . ARG A 1 161 ? -9.907 -2.366 -37.430 1.00 91.38 161 ARG A O 1
ATOM 1283 N N . PHE A 1 162 ? -10.836 -1.011 -38.959 1.00 89.06 162 PHE A N 1
ATOM 1284 C CA . PHE A 1 162 ? -9.939 0.119 -38.723 1.00 89.06 162 PHE A CA 1
ATOM 1285 C C . PHE A 1 162 ? -10.010 0.615 -37.273 1.00 89.06 162 PHE A C 1
ATOM 1287 O O . PHE A 1 162 ? -8.982 0.812 -36.639 1.00 89.06 162 PHE A O 1
ATOM 1294 N N . LEU A 1 163 ? -11.218 0.769 -36.727 1.00 89.12 163 LEU A N 1
ATOM 1295 C CA . LEU A 1 163 ? -11.423 1.233 -35.355 1.00 89.12 163 LEU A CA 1
ATOM 1296 C C . LEU A 1 163 ? -10.980 0.195 -34.312 1.00 89.12 163 LEU A C 1
ATOM 1298 O O . LEU A 1 163 ? -10.615 0.585 -33.212 1.00 89.12 163 LEU A O 1
ATOM 1302 N N . LEU A 1 164 ? -10.997 -1.101 -34.646 1.00 86.56 164 LEU A N 1
ATOM 1303 C CA . LEU A 1 164 ? -10.552 -2.210 -33.786 1.00 86.56 164 LEU A CA 1
ATOM 1304 C C . LEU A 1 164 ? -9.091 -2.631 -34.014 1.00 86.56 164 LEU A C 1
ATOM 1306 O O . LEU A 1 164 ? -8.581 -3.497 -33.300 1.00 86.56 164 LEU A O 1
ATOM 1310 N N . GLN A 1 165 ? -8.426 -2.100 -35.039 1.00 80.31 165 GLN A N 1
ATOM 1311 C CA . GLN A 1 165 ? -7.024 -2.386 -35.310 1.00 80.31 165 GLN A CA 1
ATOM 1312 C C . GLN A 1 165 ? -6.168 -1.649 -34.283 1.00 80.31 165 GLN A C 1
ATOM 1314 O O . GLN A 1 165 ? -6.175 -0.423 -34.221 1.00 80.31 165 GLN A O 1
ATOM 1319 N N . ASN A 1 166 ? -5.387 -2.410 -33.516 1.00 59.22 166 ASN A N 1
ATOM 1320 C CA . ASN A 1 166 ? -4.218 -1.869 -32.834 1.00 59.22 166 ASN A CA 1
ATOM 1321 C C . ASN A 1 166 ? -3.201 -1.533 -33.925 1.00 59.22 166 ASN A C 1
ATOM 1323 O O . ASN A 1 166 ? -2.575 -2.433 -34.490 1.00 59.22 166 ASN A O 1
ATOM 1327 N N . VAL A 1 167 ? -3.095 -0.259 -34.291 1.00 48.34 167 VAL A N 1
ATOM 1328 C CA . VAL A 1 167 ? -2.076 0.180 -35.241 1.00 48.34 167 VAL A CA 1
ATOM 1329 C C . VAL A 1 167 ? -0.802 0.396 -34.435 1.00 48.34 167 VAL A C 1
ATOM 1331 O O . VAL A 1 167 ? -0.603 1.453 -33.846 1.00 48.34 167 VAL A O 1
ATOM 1334 N N . GLY A 1 168 ? 0.039 -0.636 -34.367 1.00 42.62 168 GLY A N 1
ATOM 1335 C CA . GLY A 1 168 ? 1.412 -0.480 -33.898 1.00 42.62 168 GLY A CA 1
ATOM 1336 C C . GLY A 1 168 ? 2.177 0.495 -34.799 1.00 42.62 168 GLY A C 1
ATOM 1337 O O . GLY A 1 168 ? 2.039 0.435 -36.020 1.00 42.62 168 GLY A O 1
ATOM 1338 N N . PHE A 1 169 ? 2.939 1.389 -34.162 1.00 42.28 169 PHE A N 1
ATOM 1339 C CA . PHE A 1 169 ? 3.945 2.304 -34.719 1.00 42.28 169 PHE A CA 1
ATOM 1340 C C . PHE A 1 169 ? 3.624 2.928 -36.087 1.00 42.28 169 PHE A C 1
ATOM 1342 O O . PHE A 1 169 ? 4.154 2.534 -37.123 1.00 42.28 169 PHE A O 1
ATOM 1349 N N . TYR A 1 170 ? 2.829 3.998 -36.077 1.00 33.19 170 TYR A N 1
ATOM 1350 C CA . TYR A 1 170 ? 2.949 5.050 -37.087 1.00 33.19 170 TYR A CA 1
ATOM 1351 C C . TYR A 1 170 ? 2.766 6.410 -36.399 1.00 33.19 170 TYR A C 1
ATOM 1353 O O . TYR A 1 170 ? 1.648 6.770 -36.042 1.00 33.19 170 TYR A O 1
ATOM 1361 N N . PHE A 1 171 ? 3.880 7.133 -36.228 1.00 35.12 171 PHE A N 1
ATOM 1362 C CA . PHE A 1 171 ? 4.022 8.435 -35.552 1.00 35.12 171 PHE A CA 1
ATOM 1363 C C . PHE A 1 171 ? 3.627 8.466 -34.059 1.00 35.12 171 PHE A C 1
ATOM 1365 O O . PHE A 1 171 ? 2.485 8.769 -33.734 1.00 35.12 171 PHE A O 1
ATOM 1372 N N . ASP A 1 172 ? 4.597 8.214 -33.170 1.00 37.53 172 ASP A N 1
ATOM 1373 C CA . ASP A 1 172 ? 4.735 8.770 -31.799 1.00 37.53 172 ASP A CA 1
ATOM 1374 C C . ASP A 1 172 ? 3.519 8.816 -30.840 1.00 37.53 172 ASP A C 1
ATOM 1376 O O . ASP A 1 172 ? 3.529 9.554 -29.856 1.00 37.53 172 ASP A O 1
ATOM 1380 N N . ILE A 1 173 ? 2.461 8.029 -31.057 1.00 43.09 173 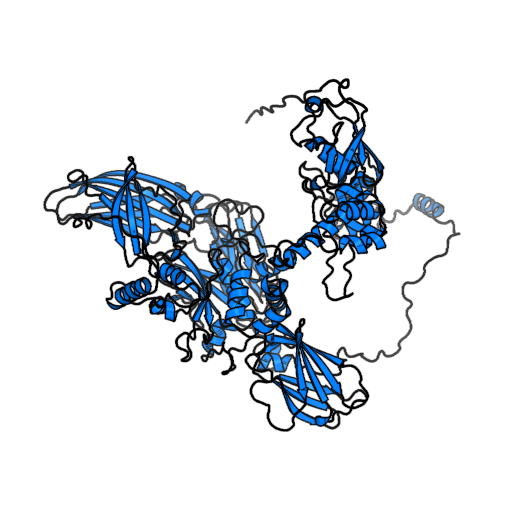ILE A N 1
ATOM 1381 C CA . ILE A 1 173 ? 1.326 7.906 -30.129 1.00 43.09 173 ILE A CA 1
ATOM 1382 C C . ILE A 1 173 ? 0.874 6.442 -30.087 1.00 43.09 173 ILE A C 1
ATOM 1384 O O . ILE A 1 173 ? 0.527 5.878 -31.126 1.00 43.09 173 ILE A O 1
ATOM 1388 N N . ASP A 1 174 ? 0.812 5.849 -28.889 1.00 44.41 174 ASP A N 1
ATOM 1389 C CA . ASP A 1 174 ? 0.182 4.545 -28.646 1.00 44.41 174 ASP A CA 1
ATOM 1390 C C . ASP A 1 174 ? -1.291 4.574 -29.093 1.00 44.41 174 ASP A C 1
ATOM 1392 O O . ASP A 1 174 ? -2.183 5.082 -28.406 1.00 44.41 174 ASP A O 1
ATOM 1396 N N . LEU A 1 175 ? -1.565 4.052 -30.288 1.00 52.59 175 LEU A N 1
ATOM 1397 C CA . LEU A 1 175 ? -2.909 3.953 -30.854 1.00 52.59 175 LEU A CA 1
ATOM 1398 C C . LEU A 1 175 ? -3.591 2.680 -30.342 1.00 52.59 175 LEU A C 1
ATOM 1400 O O . LEU A 1 175 ? -3.645 1.655 -31.024 1.00 52.59 175 LEU A O 1
ATOM 1404 N N . LEU A 1 176 ? -4.137 2.761 -29.127 1.00 60.84 176 LEU A N 1
ATOM 1405 C CA . LEU A 1 176 ? -5.087 1.772 -28.618 1.00 60.84 176 LEU A CA 1
ATOM 1406 C C . LEU A 1 176 ? -6.344 1.787 -29.501 1.00 60.84 176 LEU A C 1
ATOM 1408 O O . LEU A 1 176 ? -6.963 2.837 -29.704 1.00 60.84 176 LEU A O 1
ATOM 1412 N N . GLY A 1 177 ? -6.718 0.622 -30.038 1.00 74.94 177 GLY A N 1
ATOM 1413 C CA . GLY A 1 177 ? -7.984 0.449 -30.747 1.00 74.94 177 GLY A CA 1
ATOM 1414 C C . GLY A 1 177 ? -9.188 0.797 -29.861 1.00 74.94 177 GLY A C 1
ATOM 1415 O O . GLY A 1 177 ? -9.095 0.870 -28.635 1.00 74.94 177 GLY A O 1
ATOM 1416 N N . ALA A 1 178 ? -10.344 1.021 -30.482 1.00 83.12 178 ALA A N 1
ATOM 1417 C CA . ALA A 1 178 ? -11.594 1.270 -29.778 1.00 83.12 178 ALA A CA 1
ATOM 1418 C C . ALA A 1 178 ? -11.908 0.124 -28.800 1.00 83.12 178 ALA A C 1
ATOM 1420 O O . ALA A 1 178 ? -11.961 -1.042 -29.196 1.00 83.12 178 ALA A O 1
ATOM 1421 N N . ASP A 1 179 ? -12.154 0.472 -27.535 1.00 84.56 179 ASP A N 1
ATOM 1422 C CA . ASP A 1 179 ? -12.498 -0.495 -26.496 1.00 84.56 179 ASP A CA 1
ATOM 1423 C C . ASP A 1 179 ? -13.827 -1.202 -26.820 1.00 84.56 179 ASP A C 1
ATOM 1425 O O . ASP A 1 179 ? -14.892 -0.583 -26.905 1.00 84.56 179 ASP A O 1
ATOM 1429 N N . VAL A 1 180 ? -13.760 -2.523 -26.993 1.00 86.25 180 VAL A N 1
ATOM 1430 C CA . VAL A 1 180 ? -14.918 -3.391 -27.258 1.00 86.25 180 VAL A CA 1
ATOM 1431 C C . VAL A 1 180 ? -15.826 -3.571 -26.036 1.00 86.25 180 VAL A C 1
ATOM 1433 O O . VAL A 1 180 ? -16.968 -4.015 -26.193 1.00 86.25 180 VAL A O 1
ATOM 1436 N N . MET A 1 181 ? -15.336 -3.236 -24.838 1.00 86.50 181 MET A N 1
ATOM 1437 C CA . MET A 1 181 ? -16.059 -3.304 -23.565 1.00 86.50 181 MET A CA 1
ATOM 1438 C C . MET A 1 181 ? -16.795 -2.004 -23.232 1.00 86.50 181 MET A C 1
ATOM 1440 O O . MET A 1 181 ? -17.680 -2.017 -22.376 1.00 86.50 181 MET A O 1
ATOM 1444 N N . ALA A 1 182 ? -16.473 -0.900 -23.910 1.00 88.50 182 ALA A N 1
ATOM 1445 C CA . ALA A 1 182 ? -17.106 0.386 -23.667 1.00 88.50 182 ALA A CA 1
ATOM 1446 C C . ALA A 1 182 ? -18.619 0.358 -23.973 1.00 88.50 182 ALA A C 1
ATOM 1448 O O . ALA A 1 182 ? -19.127 -0.433 -24.779 1.00 88.50 182 ALA A O 1
ATOM 1449 N N . GLN A 1 183 ? -19.363 1.225 -23.282 1.00 92.88 183 GLN A N 1
ATOM 1450 C CA . GLN A 1 183 ? -20.826 1.256 -23.295 1.00 92.88 183 GLN A CA 1
ATOM 1451 C C . GLN A 1 183 ? -21.352 2.684 -23.477 1.00 92.88 183 GLN A C 1
ATOM 1453 O O . GLN A 1 183 ? -20.753 3.651 -23.011 1.00 92.88 183 GLN A O 1
ATOM 1458 N N . THR A 1 184 ? -22.510 2.823 -24.126 1.00 93.06 184 THR A N 1
ATOM 1459 C CA . THR A 1 184 ? -23.284 4.076 -24.121 1.00 93.06 184 THR A CA 1
ATOM 1460 C C . THR A 1 184 ? -23.836 4.365 -22.716 1.00 93.06 184 THR A C 1
ATOM 1462 O O . THR A 1 184 ? -23.871 3.461 -21.875 1.00 93.06 184 THR A O 1
ATOM 1465 N N . PRO A 1 185 ? -24.374 5.572 -22.440 1.00 91.44 185 PRO A N 1
ATOM 1466 C CA . PRO A 1 185 ? -25.048 5.874 -21.168 1.00 91.44 185 PRO A CA 1
ATOM 1467 C C . PRO A 1 185 ? -26.216 4.935 -20.814 1.00 91.44 185 PRO A C 1
ATOM 1469 O O . PRO A 1 185 ? -26.667 4.898 -19.671 1.00 91.44 185 PRO A O 1
ATOM 1472 N N . LEU A 1 186 ? -26.719 4.170 -21.788 1.00 90.75 186 LEU A N 1
ATOM 1473 C CA . LEU A 1 186 ? -27.756 3.156 -21.601 1.00 90.75 186 LEU A CA 1
ATOM 1474 C C . LEU A 1 186 ? -27.191 1.747 -21.337 1.00 90.75 186 LEU A C 1
ATOM 1476 O O . LEU A 1 186 ? -27.964 0.791 -21.277 1.00 90.75 186 LEU A O 1
ATOM 1480 N N . GLY A 1 187 ? -25.872 1.602 -21.186 1.00 90.81 187 GLY A N 1
ATOM 1481 C CA . GLY A 1 187 ? -25.194 0.327 -20.946 1.00 90.81 18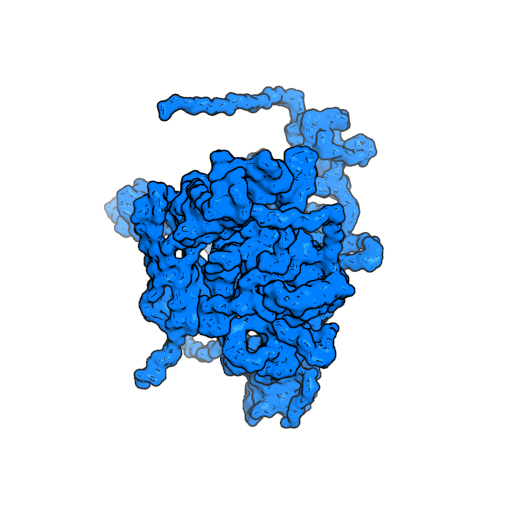7 GLY A CA 1
ATOM 1482 C C . GLY A 1 187 ? -24.990 -0.521 -22.209 1.00 90.81 187 GLY A C 1
ATOM 1483 O O . GLY A 1 187 ? -24.753 -1.724 -22.116 1.00 90.81 187 GLY A O 1
ATOM 1484 N N . ARG A 1 188 ? -25.104 0.050 -23.415 1.00 93.81 188 ARG A N 1
ATOM 1485 C CA . ARG A 1 188 ? -25.048 -0.722 -24.672 1.00 93.81 188 ARG A CA 1
ATOM 1486 C C . ARG A 1 188 ? -23.672 -0.630 -25.322 1.00 93.81 188 ARG A C 1
ATOM 1488 O O . ARG A 1 188 ? -23.209 0.456 -25.636 1.00 93.81 188 ARG A O 1
ATOM 1495 N N . GLY A 1 189 ? -23.038 -1.776 -25.559 1.00 94.81 189 GLY A N 1
ATOM 1496 C CA . GLY A 1 189 ? -21.800 -1.872 -26.351 1.00 94.81 189 GLY A CA 1
ATOM 1497 C C . GLY A 1 189 ? -22.037 -2.002 -27.864 1.00 94.81 189 GLY A C 1
ATOM 1498 O O . GLY A 1 189 ? -23.169 -2.209 -28.311 1.00 94.81 189 GLY A O 1
ATOM 1499 N N . ALA A 1 190 ? -20.961 -1.974 -28.659 1.00 94.88 190 ALA A N 1
ATOM 1500 C CA . ALA A 1 190 ? -21.013 -2.080 -30.128 1.00 94.88 190 ALA A CA 1
ATOM 1501 C C . ALA A 1 190 ? -21.703 -3.366 -30.635 1.00 94.88 190 ALA A C 1
ATOM 1503 O O . ALA A 1 190 ? -22.367 -3.356 -31.674 1.00 94.88 190 ALA A O 1
ATOM 1504 N N . LEU A 1 191 ? -21.630 -4.461 -29.868 1.00 95.50 191 LEU A N 1
ATOM 1505 C CA . LEU A 1 191 ? -22.315 -5.717 -30.189 1.00 95.50 191 LEU A CA 1
ATOM 1506 C C . LEU A 1 191 ? -23.849 -5.580 -30.155 1.00 95.50 191 LEU A C 1
ATOM 1508 O O . LEU A 1 191 ? -24.531 -6.180 -30.984 1.00 95.50 191 LEU A O 1
ATOM 1512 N N . HIS A 1 192 ? -24.402 -4.749 -29.259 1.00 95.94 192 HIS A N 1
ATOM 1513 C CA . HIS A 1 192 ? -25.841 -4.449 -29.234 1.00 95.94 192 HIS A CA 1
ATOM 1514 C C . HIS A 1 192 ? -26.267 -3.688 -30.495 1.00 95.94 192 HIS A C 1
ATOM 1516 O O . HIS A 1 192 ? -27.320 -3.975 -31.065 1.00 95.94 192 HIS A O 1
ATOM 1522 N N . ALA A 1 193 ? -25.430 -2.753 -30.951 1.00 95.25 193 ALA A N 1
ATOM 1523 C CA . ALA A 1 193 ? -25.682 -1.944 -32.137 1.00 95.25 193 ALA A CA 1
ATOM 1524 C C . ALA A 1 193 ? -25.662 -2.787 -33.426 1.00 95.25 193 ALA A C 1
ATOM 1526 O O . ALA A 1 193 ? -26.593 -2.708 -34.229 1.00 95.25 193 ALA A O 1
ATOM 1527 N N . ALA A 1 194 ? -24.661 -3.660 -33.591 1.00 96.00 194 ALA A N 1
ATOM 1528 C CA . ALA A 1 194 ? -24.578 -4.582 -34.728 1.00 96.00 194 ALA A CA 1
ATOM 1529 C C . ALA A 1 194 ? -25.736 -5.601 -34.741 1.00 96.00 194 ALA A C 1
ATOM 1531 O O . ALA A 1 194 ? -26.322 -5.883 -35.791 1.00 96.00 194 ALA A O 1
ATOM 1532 N N . ALA A 1 195 ? -26.114 -6.114 -33.563 1.00 95.62 195 ALA A N 1
ATOM 1533 C CA . ALA A 1 195 ? -27.230 -7.045 -33.397 1.00 95.62 195 ALA A CA 1
ATOM 1534 C C . ALA A 1 195 ? -28.596 -6.418 -33.728 1.00 95.62 195 ALA A C 1
ATOM 1536 O O . ALA A 1 195 ? -29.477 -7.100 -34.250 1.00 95.62 195 ALA A O 1
ATOM 1537 N N . ALA A 1 196 ? -28.771 -5.116 -33.484 1.00 94.00 196 ALA A N 1
ATOM 1538 C CA . ALA A 1 196 ? -30.016 -4.404 -33.762 1.00 94.00 196 ALA A CA 1
ATOM 1539 C C . ALA A 1 196 ? -30.346 -4.272 -35.260 1.00 94.00 196 ALA A C 1
ATOM 1541 O O . ALA A 1 196 ? -31.513 -4.100 -35.620 1.00 94.00 196 ALA A O 1
ATOM 1542 N N . ARG A 1 197 ? -29.342 -4.364 -36.142 1.00 93.56 197 ARG A N 1
ATOM 1543 C CA . ARG A 1 197 ? -29.486 -4.182 -37.599 1.00 93.56 197 ARG A CA 1
ATOM 1544 C C . ARG A 1 197 ? -29.087 -5.401 -38.428 1.00 93.56 197 ARG A C 1
ATOM 1546 O O . ARG A 1 197 ? -28.968 -5.290 -39.641 1.00 93.56 197 ARG A O 1
ATOM 1553 N N . SER A 1 198 ? -28.913 -6.559 -37.794 1.00 92.44 198 SER A N 1
ATOM 1554 C CA . SER A 1 198 ? -28.515 -7.798 -38.469 1.00 92.44 198 SER A CA 1
ATOM 1555 C C . SER A 1 198 ? -27.155 -7.737 -39.183 1.00 92.44 198 SER A C 1
ATOM 1557 O O . SER A 1 198 ? -26.962 -8.388 -40.211 1.00 92.44 198 SER A O 1
ATOM 1559 N N . GLN A 1 199 ? -26.190 -6.999 -38.624 1.00 95.38 199 GLN A N 1
ATOM 1560 C CA . GLN A 1 199 ? -24.857 -6.827 -39.214 1.00 95.38 199 GLN A CA 1
ATOM 1561 C C . GLN A 1 199 ? -23.939 -8.008 -38.876 1.00 95.38 199 GLN A C 1
ATOM 1563 O O . GLN A 1 199 ? -23.053 -7.918 -38.027 1.00 95.38 199 GLN A O 1
ATOM 1568 N N . THR A 1 200 ? -24.177 -9.145 -39.527 1.00 91.94 200 THR A N 1
ATOM 1569 C CA . THR A 1 200 ? -23.529 -10.436 -39.239 1.00 91.94 200 THR A CA 1
ATOM 1570 C C . THR A 1 200 ? -22.003 -10.379 -39.321 1.00 91.94 200 THR A C 1
ATOM 1572 O O . THR A 1 200 ? -21.317 -10.867 -38.424 1.00 91.94 200 THR A O 1
ATOM 1575 N N . GLN A 1 201 ? -21.447 -9.717 -40.333 1.00 93.56 201 GLN A N 1
ATOM 1576 C CA . GLN A 1 201 ? -19.994 -9.581 -40.487 1.00 93.56 201 GLN A CA 1
ATOM 1577 C C . GLN A 1 201 ? -19.357 -8.770 -39.346 1.00 93.56 201 GLN A C 1
ATOM 1579 O O . GLN A 1 201 ? -18.339 -9.177 -38.791 1.00 93.56 201 GLN A O 1
ATOM 1584 N N . CYS A 1 202 ? -19.991 -7.670 -38.925 1.00 94.38 202 CYS A N 1
ATOM 1585 C CA . CYS A 1 202 ? -19.529 -6.880 -37.781 1.00 94.38 202 CYS A CA 1
ATOM 1586 C C . CYS A 1 202 ? -19.653 -7.653 -36.462 1.00 94.38 202 CYS A C 1
ATOM 1588 O O . CYS A 1 202 ? -18.778 -7.541 -35.613 1.00 94.38 202 CYS A O 1
ATOM 1590 N N . ILE A 1 203 ? -20.705 -8.463 -36.287 1.00 94.38 203 ILE A N 1
ATOM 1591 C CA . ILE A 1 203 ? -20.862 -9.339 -35.113 1.00 94.38 203 ILE A CA 1
ATOM 1592 C C . ILE A 1 203 ? -19.712 -10.348 -35.041 1.00 94.38 203 ILE A C 1
ATOM 1594 O O . ILE A 1 203 ? -19.141 -10.537 -33.975 1.00 94.38 203 ILE A O 1
ATOM 1598 N N . GLN A 1 204 ? -19.354 -10.971 -36.165 1.00 92.69 204 GLN A N 1
ATOM 1599 C CA . GLN A 1 204 ? -18.231 -11.911 -36.258 1.00 92.69 204 GLN A CA 1
ATOM 1600 C C . GLN A 1 204 ? -16.914 -11.245 -35.854 1.00 92.69 204 GLN A C 1
ATOM 1602 O O . GLN A 1 204 ? -16.200 -11.773 -35.008 1.00 92.69 204 GLN A O 1
ATOM 1607 N N . GLU A 1 205 ? -16.629 -10.072 -36.421 1.00 93.12 205 GLU A N 1
ATOM 1608 C CA . GLU A 1 205 ? -15.402 -9.324 -36.142 1.00 93.12 205 GLU A CA 1
ATOM 1609 C C . GLU A 1 205 ? -15.332 -8.864 -34.677 1.00 93.12 205 GLU A C 1
ATOM 1611 O O . GLU A 1 205 ? -14.317 -9.060 -34.014 1.00 93.12 205 GLU A O 1
ATOM 1616 N N . LEU A 1 206 ? -16.428 -8.324 -34.130 1.00 92.19 206 LEU A N 1
ATOM 1617 C CA . LEU A 1 206 ? -16.503 -7.903 -32.728 1.00 92.19 206 LEU A CA 1
ATOM 1618 C C . LEU A 1 206 ? -16.297 -9.082 -31.767 1.00 92.19 206 LEU A C 1
ATOM 1620 O O . LEU A 1 206 ? -15.543 -8.961 -30.806 1.00 92.19 206 LEU A O 1
ATOM 1624 N N . LEU A 1 207 ? -16.930 -10.231 -32.029 1.00 91.44 207 LEU A N 1
ATOM 1625 C CA . LEU A 1 207 ? -16.753 -11.441 -31.217 1.00 91.44 207 LEU A CA 1
ATOM 1626 C C . LEU A 1 207 ? -15.325 -11.993 -31.322 1.00 91.44 207 LEU A C 1
ATOM 1628 O O . LEU A 1 207 ? -14.756 -12.391 -30.309 1.00 91.44 207 LEU A O 1
ATOM 1632 N N . ALA A 1 208 ? -14.719 -11.964 -32.515 1.00 88.38 208 ALA A N 1
ATOM 1633 C CA . ALA A 1 208 ? -13.326 -12.366 -32.719 1.00 88.38 208 ALA A CA 1
ATOM 1634 C C . ALA A 1 208 ? -12.339 -11.467 -31.952 1.00 88.38 208 ALA A C 1
ATOM 1636 O O . ALA A 1 208 ? -11.296 -11.938 -31.505 1.00 88.38 208 ALA A O 1
ATOM 1637 N N . LYS A 1 209 ? -12.684 -10.188 -31.756 1.00 86.69 209 LYS A N 1
ATOM 1638 C CA . LYS A 1 209 ? -11.934 -9.219 -30.940 1.00 86.69 209 LYS A CA 1
ATOM 1639 C C . LYS A 1 209 ? -12.330 -9.215 -29.457 1.00 86.69 209 LYS A C 1
ATOM 1641 O O . LYS A 1 209 ? -11.932 -8.315 -28.726 1.00 86.69 209 LYS A O 1
ATOM 1646 N N . GLY A 1 210 ? -13.078 -10.221 -28.997 1.00 86.69 210 GLY A N 1
ATOM 1647 C CA . GLY A 1 210 ? -13.372 -10.430 -27.578 1.00 86.69 210 GLY A CA 1
ATOM 1648 C C . GLY A 1 210 ? -14.578 -9.658 -27.039 1.00 86.69 210 GLY A C 1
ATOM 1649 O O . GLY A 1 210 ? -14.704 -9.528 -25.825 1.00 86.69 210 GLY A O 1
ATOM 1650 N N . ALA A 1 211 ? -15.478 -9.153 -27.891 1.00 89.12 211 ALA A N 1
ATOM 1651 C CA . ALA A 1 211 ? -16.674 -8.456 -27.419 1.00 89.12 211 ALA A CA 1
ATOM 1652 C C . ALA A 1 211 ? -17.551 -9.360 -26.517 1.00 89.12 211 ALA A C 1
ATOM 1654 O O . ALA A 1 211 ? -17.843 -10.508 -26.874 1.00 89.12 211 ALA A O 1
ATOM 1655 N N . PRO A 1 212 ? -18.032 -8.853 -25.368 1.00 87.38 212 PRO A N 1
ATOM 1656 C CA . PRO A 1 212 ? -18.720 -9.659 -24.364 1.00 87.38 212 PRO A CA 1
ATOM 1657 C C . PRO A 1 212 ? -20.132 -10.051 -24.829 1.00 87.38 212 PRO A C 1
ATOM 1659 O O . PRO A 1 212 ? -21.066 -9.247 -24.810 1.00 87.38 212 PRO A O 1
ATOM 1662 N N . VAL A 1 213 ? -20.315 -11.324 -25.200 1.00 90.12 213 VAL A N 1
ATOM 1663 C CA . VAL A 1 213 ? -21.590 -11.857 -25.728 1.00 90.12 213 VAL A CA 1
ATOM 1664 C C . VAL A 1 213 ? -22.755 -11.776 -24.726 1.00 90.12 213 VAL A C 1
ATOM 1666 O O . VAL A 1 213 ? -23.916 -11.637 -25.121 1.00 90.12 213 VAL A O 1
ATOM 1669 N N . HIS A 1 214 ? -22.455 -11.815 -23.424 1.00 90.75 214 HIS A N 1
ATOM 1670 C CA . HIS A 1 214 ? -23.439 -11.769 -22.334 1.00 90.75 214 HIS A CA 1
ATOM 1671 C C . HIS A 1 214 ? -23.561 -10.400 -21.653 1.00 90.75 214 HIS A C 1
ATOM 1673 O O . HIS A 1 214 ? -24.227 -10.300 -20.620 1.00 90.75 214 HIS A O 1
ATOM 1679 N N . LEU A 1 215 ? -22.944 -9.352 -22.209 1.00 91.44 215 LEU A N 1
ATOM 1680 C CA . LEU A 1 215 ? -23.086 -7.992 -21.692 1.00 91.44 215 LEU A CA 1
ATOM 1681 C C . LEU A 1 215 ? -24.560 -7.588 -21.681 1.00 91.44 215 LEU A C 1
ATOM 1683 O O . LEU A 1 215 ? -25.253 -7.783 -22.679 1.00 91.44 215 LEU A O 1
ATOM 1687 N N . LYS A 1 216 ? -25.027 -7.041 -20.558 1.00 93.44 216 LYS A N 1
ATOM 1688 C CA . LYS A 1 216 ? -26.402 -6.566 -20.385 1.00 93.44 216 LYS A CA 1
ATOM 1689 C C . LYS A 1 216 ? -26.432 -5.044 -20.390 1.00 93.44 216 LYS A C 1
ATOM 1691 O O . LYS A 1 216 ? -25.597 -4.420 -19.740 1.00 93.44 216 LYS A O 1
ATOM 1696 N N . ASP A 1 217 ? -27.411 -4.473 -21.081 1.00 91.88 217 ASP A N 1
ATOM 1697 C CA . ASP A 1 217 ? -27.721 -3.049 -20.986 1.00 91.88 217 ASP A CA 1
ATOM 1698 C C . ASP A 1 217 ? -28.463 -2.700 -19.680 1.00 91.88 217 ASP A C 1
ATOM 1700 O O . ASP A 1 217 ? -28.813 -3.580 -18.887 1.00 91.88 217 ASP A O 1
ATOM 1704 N N . ASN A 1 218 ? -28.743 -1.412 -19.452 1.00 92.19 218 ASN A N 1
ATOM 1705 C CA . ASN A 1 218 ? -29.437 -0.938 -18.244 1.00 92.19 218 ASN A CA 1
ATOM 1706 C C . ASN A 1 218 ? -30.879 -1.481 -18.113 1.00 92.19 218 ASN A C 1
ATOM 1708 O O . ASN A 1 218 ? -31.506 -1.321 -17.068 1.00 92.19 218 ASN A O 1
ATOM 1712 N N . GLN A 1 219 ? -31.422 -2.119 -19.156 1.00 87.00 219 GLN A N 1
ATOM 1713 C CA . GLN A 1 219 ? -32.719 -2.807 -19.153 1.00 87.00 219 GLN A CA 1
ATOM 1714 C C . GLN A 1 219 ? -32.565 -4.335 -19.017 1.00 87.00 219 GLN A C 1
ATOM 1716 O O . GLN A 1 219 ? -33.528 -5.087 -19.207 1.00 87.00 219 GLN A O 1
ATOM 1721 N N . GLY A 1 220 ? -31.355 -4.813 -18.711 1.00 89.69 220 GLY A N 1
ATOM 1722 C CA . GLY A 1 220 ? -31.021 -6.226 -18.574 1.00 89.69 220 GLY A CA 1
ATOM 1723 C C . GLY A 1 220 ? -30.983 -6.993 -19.900 1.00 89.69 220 GLY A C 1
ATOM 1724 O O . GLY A 1 220 ? -30.974 -8.228 -19.878 1.00 89.69 220 GLY A O 1
ATOM 1725 N N . GLN A 1 221 ? -30.999 -6.310 -21.050 1.00 92.31 221 GLN A N 1
ATOM 1726 C CA . GLN A 1 221 ? -31.019 -6.940 -22.370 1.00 92.31 221 GLN A CA 1
ATOM 1727 C C . GLN A 1 221 ? -29.598 -7.223 -22.850 1.00 92.31 221 GLN A C 1
ATOM 1729 O O . GLN A 1 221 ? -28.751 -6.340 -22.831 1.00 92.31 221 GLN A O 1
ATOM 1734 N N . THR A 1 222 ? -29.349 -8.446 -23.313 1.00 94.19 222 THR A N 1
ATOM 1735 C CA . THR A 1 222 ? -28.121 -8.801 -24.037 1.00 94.19 222 THR A CA 1
ATOM 1736 C C . THR A 1 222 ? -28.267 -8.523 -25.531 1.00 94.19 222 THR A C 1
ATOM 1738 O O . THR A 1 222 ? -29.383 -8.363 -26.034 1.00 94.19 222 THR A O 1
ATOM 1741 N N . ALA A 1 223 ? -27.165 -8.562 -26.285 1.00 93.69 223 ALA A N 1
ATOM 1742 C CA . ALA A 1 223 ? -27.194 -8.407 -27.743 1.00 93.69 223 ALA A CA 1
ATOM 1743 C C . ALA A 1 223 ? -28.163 -9.394 -28.432 1.00 93.69 223 ALA A C 1
ATOM 1745 O O . ALA A 1 223 ? -28.896 -9.011 -29.345 1.00 93.69 223 ALA A O 1
ATOM 1746 N N . ILE A 1 224 ? -28.248 -10.643 -27.950 1.00 93.88 224 ILE A N 1
ATOM 1747 C CA . ILE A 1 224 ? -29.205 -11.632 -28.475 1.00 93.88 224 ILE A CA 1
ATOM 1748 C C . ILE A 1 224 ? -30.657 -11.273 -28.128 1.00 93.88 224 ILE A C 1
ATOM 1750 O O . ILE A 1 224 ? -31.550 -11.481 -28.950 1.00 93.88 224 ILE A O 1
ATOM 1754 N N . ASN A 1 225 ? -30.914 -10.701 -26.948 1.00 93.06 225 ASN A N 1
ATOM 1755 C CA . ASN A 1 225 ? -32.256 -10.257 -26.571 1.00 93.06 225 ASN A CA 1
ATOM 1756 C C . ASN A 1 225 ? -32.693 -9.041 -27.397 1.00 93.06 225 ASN A C 1
ATOM 1758 O O . ASN A 1 225 ? -33.833 -9.000 -27.857 1.00 93.06 225 ASN A O 1
ATOM 1762 N N . VAL A 1 226 ? -31.779 -8.103 -27.662 1.00 92.50 226 VAL A N 1
ATOM 1763 C CA . VAL A 1 226 ? -32.016 -6.969 -28.569 1.00 92.50 226 VAL A CA 1
ATOM 1764 C C . VAL A 1 226 ? -32.328 -7.456 -29.986 1.00 92.50 226 VAL A C 1
ATOM 1766 O O . VAL A 1 226 ? -33.322 -7.024 -30.572 1.00 92.50 226 VAL A O 1
ATOM 1769 N N . ALA A 1 227 ? -31.553 -8.408 -30.517 1.00 93.75 227 ALA A N 1
ATOM 1770 C CA . ALA A 1 227 ? -31.820 -9.003 -31.827 1.00 93.75 227 ALA A CA 1
ATOM 1771 C C . ALA A 1 227 ? -33.205 -9.672 -31.887 1.00 93.75 227 ALA A C 1
ATOM 1773 O O . ALA A 1 227 ? -33.935 -9.483 -32.860 1.00 93.75 227 ALA A O 1
ATOM 1774 N N . LYS A 1 228 ? -33.613 -10.396 -30.834 1.00 91.62 228 LYS A N 1
ATOM 1775 C CA . LYS A 1 228 ? -34.961 -10.988 -30.728 1.00 91.62 228 LYS A CA 1
ATOM 1776 C C . LYS A 1 228 ? -36.056 -9.922 -30.699 1.00 91.62 228 LYS A C 1
ATOM 1778 O O . LYS A 1 228 ? -37.036 -10.047 -31.428 1.00 91.62 228 LYS A O 1
ATOM 1783 N N . LEU A 1 229 ? -35.885 -8.877 -29.888 1.00 87.94 229 LEU A N 1
ATOM 1784 C CA . LEU A 1 229 ? -36.855 -7.788 -29.744 1.00 87.94 229 LEU A CA 1
ATOM 1785 C C . LEU A 1 229 ? -37.103 -7.057 -31.073 1.00 87.94 229 LEU A C 1
ATOM 1787 O O . LEU A 1 229 ? -38.232 -6.657 -31.354 1.00 87.94 229 LEU A O 1
ATOM 1791 N N . LEU A 1 230 ? -36.055 -6.912 -31.886 1.00 87.75 230 LEU A N 1
ATOM 1792 C CA . LEU A 1 230 ? -36.085 -6.238 -33.185 1.00 87.75 230 LEU A CA 1
ATOM 1793 C C . LEU A 1 230 ? -36.298 -7.191 -34.376 1.00 87.75 230 LEU A C 1
ATOM 1795 O O . LEU A 1 230 ? -36.231 -6.746 -35.521 1.00 87.75 230 LEU A O 1
ATOM 1799 N N . GLY A 1 231 ? -36.546 -8.483 -34.130 1.00 90.38 231 GLY A N 1
ATOM 1800 C CA . GLY A 1 231 ? -36.826 -9.479 -35.172 1.00 90.38 231 GLY A CA 1
ATOM 1801 C C . GLY A 1 231 ? -35.635 -9.839 -36.074 1.00 90.38 231 GLY A C 1
ATOM 1802 O O . GLY A 1 231 ? -35.835 -10.331 -37.181 1.00 90.38 231 GLY A O 1
ATOM 1803 N N . GLN A 1 232 ? -34.397 -9.612 -35.631 1.00 92.56 232 GLN A N 1
ATOM 1804 C CA . GLN A 1 232 ? -33.175 -9.824 -36.417 1.00 92.56 232 GLN A CA 1
ATOM 1805 C C . GLN A 1 232 ? -32.687 -11.279 -36.326 1.00 92.56 232 GLN A C 1
ATOM 1807 O O . GLN A 1 232 ? -31.759 -11.612 -35.586 1.00 92.56 232 GLN A O 1
ATOM 1812 N N . ILE A 1 233 ? -33.329 -12.172 -37.086 1.00 89.81 233 ILE A N 1
ATOM 1813 C CA . ILE A 1 233 ? -33.131 -13.633 -37.000 1.00 89.81 233 ILE A CA 1
ATOM 1814 C C . ILE A 1 233 ? -31.671 -14.053 -37.244 1.00 89.81 233 ILE A C 1
ATOM 1816 O O . ILE A 1 233 ? -31.176 -14.947 -36.557 1.00 89.81 233 ILE A O 1
ATOM 1820 N N . GLN A 1 234 ? -30.960 -13.422 -38.184 1.00 88.00 234 GLN A N 1
ATOM 1821 C CA . GLN A 1 234 ? -29.579 -13.816 -38.501 1.00 88.00 234 GLN A CA 1
ATOM 1822 C C . GLN A 1 234 ? -28.610 -13.494 -37.358 1.00 88.00 234 GLN A C 1
ATOM 1824 O O . GLN A 1 234 ? -27.804 -14.346 -36.988 1.00 88.00 234 GLN A O 1
ATOM 1829 N N . SER A 1 235 ? -28.748 -12.331 -36.712 1.00 91.06 235 SER A N 1
ATOM 1830 C CA . SER A 1 235 ? -27.993 -12.017 -35.490 1.00 91.06 235 SER A CA 1
ATOM 1831 C C . SER A 1 235 ? -28.291 -12.988 -34.356 1.00 91.06 235 SER A C 1
ATOM 1833 O O . SER A 1 235 ? -27.368 -13.395 -33.658 1.00 91.06 235 SER A O 1
ATOM 1835 N N . VAL A 1 236 ? -29.554 -13.399 -34.184 1.00 91.75 236 VAL A N 1
ATOM 1836 C CA . VAL A 1 236 ? -29.921 -14.403 -33.171 1.00 91.75 236 VAL A CA 1
ATOM 1837 C C . VAL A 1 236 ? -29.211 -15.725 -33.440 1.00 91.75 236 VAL A C 1
ATOM 1839 O O . VAL A 1 236 ? -28.614 -16.277 -32.522 1.00 91.75 236 VAL A O 1
ATOM 1842 N N . ARG A 1 237 ? -29.238 -16.215 -34.687 1.00 87.94 237 ARG A N 1
ATOM 1843 C CA . ARG A 1 237 ? -28.565 -17.464 -35.077 1.00 87.94 237 ARG A CA 1
ATOM 1844 C C . ARG A 1 237 ? -27.064 -17.398 -34.834 1.00 87.94 237 ARG A C 1
ATOM 1846 O O . ARG A 1 237 ? -26.506 -18.333 -34.277 1.00 87.94 237 ARG A O 1
ATOM 1853 N N . GLN A 1 238 ? -26.428 -16.296 -35.212 1.00 87.88 238 GLN A N 1
ATOM 1854 C CA . GLN A 1 238 ? -24.984 -16.142 -35.096 1.00 87.88 238 GLN A CA 1
ATOM 1855 C C . GLN A 1 238 ? -24.514 -16.001 -33.645 1.00 87.88 238 GLN A C 1
ATOM 1857 O O . GLN A 1 238 ? -23.555 -16.656 -33.249 1.00 87.88 238 GLN A O 1
ATOM 1862 N N . LEU A 1 239 ? -25.207 -15.191 -32.838 1.00 90.00 239 LEU A N 1
ATOM 1863 C CA . LEU A 1 239 ? -24.908 -15.050 -31.410 1.00 90.00 239 LEU A CA 1
ATOM 1864 C C . LEU A 1 239 ? -25.176 -16.357 -30.653 1.00 90.00 239 LEU A C 1
ATOM 1866 O O . LEU A 1 239 ? -24.402 -16.717 -29.772 1.00 90.00 239 LEU A O 1
ATOM 1870 N N . PHE A 1 240 ? -26.234 -17.088 -31.020 1.00 88.81 240 PHE A N 1
ATOM 1871 C CA . PHE A 1 240 ? -26.526 -18.408 -30.462 1.00 88.81 240 PHE A CA 1
ATOM 1872 C C . PHE A 1 240 ? -25.474 -19.450 -30.853 1.00 88.81 240 PHE A C 1
ATOM 1874 O O . PHE A 1 240 ? -25.038 -20.210 -29.998 1.00 88.81 240 PHE A O 1
ATOM 1881 N N . LEU A 1 241 ? -25.048 -19.479 -32.121 1.00 84.12 241 LEU A N 1
ATOM 1882 C CA . LEU A 1 241 ? -24.014 -20.398 -32.597 1.00 84.12 241 LEU A CA 1
ATOM 1883 C C . LEU A 1 241 ? -22.694 -20.173 -31.854 1.00 84.12 241 LEU A C 1
ATOM 1885 O O . LEU A 1 241 ? -22.078 -21.138 -31.415 1.00 84.12 241 LEU A O 1
ATOM 1889 N N . PHE A 1 242 ? -22.295 -18.912 -31.668 1.00 86.56 242 PHE A N 1
ATOM 1890 C CA . PHE A 1 242 ? -21.093 -18.571 -30.908 1.00 86.56 242 PHE A CA 1
ATOM 1891 C C . PHE A 1 242 ? -21.210 -18.976 -29.428 1.00 86.56 242 PHE A C 1
ATOM 1893 O O . PHE A 1 242 ? -20.303 -19.606 -28.895 1.00 86.56 242 PHE A O 1
ATOM 1900 N N . ASP A 1 243 ? -22.338 -18.678 -28.773 1.00 83.38 243 ASP A N 1
ATOM 1901 C CA . ASP A 1 243 ? -22.609 -19.101 -27.387 1.00 83.38 243 ASP A CA 1
ATOM 1902 C C . ASP A 1 243 ? -22.594 -20.638 -27.248 1.00 83.38 243 ASP A C 1
ATOM 1904 O O . ASP A 1 243 ? -21.993 -21.184 -26.326 1.00 83.38 243 ASP A O 1
ATOM 1908 N N . TRP A 1 244 ? -23.175 -21.363 -28.208 1.00 80.50 244 TRP A N 1
ATOM 1909 C CA . TRP A 1 244 ? -23.128 -22.825 -28.247 1.00 80.50 244 TRP A CA 1
ATOM 1910 C C . TRP A 1 244 ? -21.699 -23.361 -28.415 1.00 80.50 244 TRP A C 1
ATOM 1912 O O . TRP A 1 244 ? -21.313 -24.270 -27.685 1.00 80.50 244 TRP A O 1
ATOM 1922 N N . GLN A 1 245 ? -20.894 -22.778 -29.311 1.00 80.31 245 GLN A N 1
ATOM 1923 C CA . GLN A 1 245 ? -19.489 -23.159 -29.508 1.00 80.31 245 GLN A CA 1
ATOM 1924 C C . GLN A 1 245 ? -18.652 -22.956 -28.237 1.00 80.31 245 GLN A C 1
ATOM 1926 O O . GLN A 1 245 ? -17.875 -23.838 -27.875 1.00 80.31 245 GLN A O 1
ATOM 1931 N N . GLN A 1 246 ? -18.843 -21.840 -27.526 1.00 77.12 246 GLN A N 1
ATOM 1932 C CA . GLN A 1 246 ? -18.161 -21.573 -26.253 1.00 77.12 246 GLN A CA 1
ATOM 1933 C C . GLN A 1 246 ? -18.539 -22.596 -25.173 1.00 77.12 246 GLN A C 1
ATOM 1935 O O . GLN A 1 246 ? -17.677 -23.083 -24.444 1.00 77.12 246 GLN A O 1
ATOM 1940 N N . ARG A 1 247 ? -19.819 -22.985 -25.097 1.00 73.56 247 ARG A N 1
ATOM 1941 C CA . ARG A 1 247 ? -20.279 -24.038 -24.176 1.00 73.56 247 ARG A CA 1
ATOM 1942 C C . ARG A 1 247 ? -19.726 -25.412 -24.549 1.00 73.56 247 ARG A C 1
ATOM 1944 O O . ARG A 1 247 ? -19.312 -26.146 -23.658 1.00 73.56 247 ARG A O 1
ATOM 1951 N N . ALA A 1 248 ? -19.692 -25.747 -25.839 1.00 66.88 248 ALA A N 1
ATOM 1952 C CA . ALA A 1 248 ? -19.157 -27.012 -26.338 1.00 66.88 248 ALA A CA 1
ATOM 1953 C C . ALA A 1 248 ? -17.648 -27.149 -26.070 1.00 66.88 248 ALA A C 1
ATOM 1955 O O . ALA A 1 248 ? -17.200 -28.217 -25.664 1.00 66.88 248 ALA A O 1
ATOM 1956 N N . ALA A 1 249 ? -16.876 -26.064 -26.203 1.00 68.88 249 ALA A N 1
ATOM 1957 C CA . ALA A 1 249 ? -15.442 -26.046 -25.901 1.00 68.88 249 ALA A CA 1
ATOM 1958 C C . ALA A 1 249 ? -15.115 -26.318 -24.415 1.00 68.88 249 ALA A C 1
ATOM 1960 O O . ALA A 1 249 ? -14.002 -26.729 -24.095 1.00 68.88 249 ALA A O 1
ATOM 1961 N N . GLY A 1 250 ? -16.076 -26.109 -23.506 1.00 57.19 250 GLY A N 1
ATOM 1962 C CA . GLY A 1 250 ? -15.937 -26.391 -22.074 1.00 57.19 250 GLY A CA 1
ATOM 1963 C C . GLY A 1 250 ? -16.276 -27.829 -21.658 1.00 57.19 250 GLY A C 1
ATOM 1964 O O . GLY A 1 250 ? -16.062 -28.184 -20.497 1.00 57.19 250 GLY A O 1
ATOM 1965 N N . VAL A 1 251 ? -16.801 -28.664 -22.562 1.00 59.03 251 VAL A N 1
ATOM 1966 C CA . VAL A 1 251 ? -17.169 -30.055 -22.257 1.00 59.03 251 VAL A CA 1
ATOM 1967 C C . VAL A 1 251 ? -15.935 -30.952 -22.378 1.00 59.03 251 VAL A C 1
ATOM 1969 O O . VAL A 1 251 ? -15.419 -31.178 -23.470 1.00 59.03 251 VAL A O 1
ATOM 1972 N N . ARG A 1 252 ? -15.458 -31.497 -21.251 1.00 52.69 252 ARG A N 1
ATOM 1973 C CA . ARG A 1 252 ? -14.442 -32.561 -21.242 1.00 52.69 252 ARG A CA 1
ATOM 1974 C C . ARG A 1 252 ? -15.112 -33.896 -21.558 1.00 52.69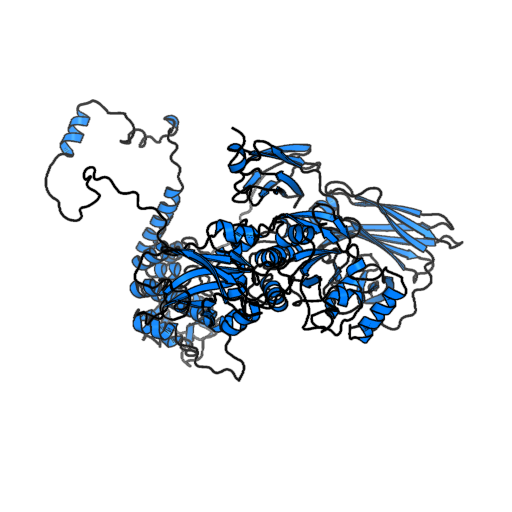 252 ARG A C 1
ATOM 1976 O O . ARG A 1 252 ? -15.925 -34.369 -20.771 1.00 52.69 252 ARG A O 1
ATOM 1983 N N . ILE A 1 253 ? -14.758 -34.504 -22.686 1.00 51.03 253 ILE A N 1
ATOM 1984 C CA . ILE A 1 253 ? -15.151 -35.882 -22.996 1.00 51.03 253 ILE A CA 1
ATOM 1985 C C . ILE A 1 253 ? -14.282 -36.802 -22.127 1.00 51.03 253 ILE A C 1
ATOM 1987 O O . ILE A 1 253 ? -13.063 -36.839 -22.298 1.00 51.03 253 ILE A O 1
ATOM 1991 N N . SER A 1 254 ? -14.885 -37.509 -21.167 1.00 48.16 254 SER A N 1
ATOM 1992 C CA . SER A 1 254 ? -14.198 -38.593 -20.454 1.00 48.16 254 SER A CA 1
ATOM 1993 C C . SER A 1 254 ? -13.818 -39.691 -21.459 1.00 48.16 254 SER A C 1
ATOM 1995 O O . SER A 1 254 ? -14.677 -40.104 -22.236 1.00 48.16 254 SER A O 1
ATOM 1997 N N . PRO A 1 255 ? -12.571 -40.198 -21.463 1.00 48.97 255 PRO A N 1
ATOM 1998 C CA . PRO A 1 255 ? -12.115 -41.188 -22.447 1.00 48.97 255 PRO A CA 1
ATOM 1999 C C . PRO A 1 255 ? -12.790 -42.566 -22.315 1.00 48.97 255 PRO A C 1
ATOM 2001 O O . PRO A 1 255 ? -12.662 -43.392 -23.214 1.00 48.97 255 PRO A O 1
ATOM 2004 N N . HIS A 1 256 ? -13.545 -42.804 -21.239 1.00 52.00 256 HIS A N 1
ATOM 2005 C CA . HIS A 1 256 ? -14.370 -43.995 -21.053 1.00 52.00 256 HIS A CA 1
ATOM 2006 C C . HIS A 1 256 ? -15.736 -43.586 -20.502 1.00 52.00 256 HIS A C 1
ATOM 2008 O O . HIS A 1 256 ? -15.869 -43.308 -19.313 1.00 52.00 256 HIS A O 1
ATOM 2014 N N . LEU A 1 257 ? -16.737 -43.519 -21.378 1.00 52.91 257 LEU A N 1
ATOM 2015 C CA . LEU A 1 257 ? -18.139 -43.512 -20.968 1.00 52.91 257 LEU A CA 1
ATOM 2016 C C . LEU A 1 257 ? -18.529 -44.960 -20.666 1.00 52.91 257 LEU A C 1
ATOM 2018 O O . LEU A 1 257 ? -18.267 -45.850 -21.480 1.00 52.91 257 LEU A O 1
ATOM 2022 N N . LEU A 1 258 ? -19.115 -45.209 -19.496 1.00 56.91 258 LEU A N 1
ATOM 2023 C CA . LEU A 1 258 ? -19.741 -46.500 -19.214 1.00 56.91 258 LEU A CA 1
ATOM 2024 C C . LEU A 1 258 ? -20.952 -46.657 -20.143 1.00 56.91 258 LEU A C 1
ATOM 2026 O O . LEU A 1 258 ? -21.666 -45.694 -20.406 1.00 56.91 258 LEU A O 1
ATOM 2030 N N . GLU A 1 259 ? -21.203 -47.865 -20.646 1.00 52.94 259 GLU A N 1
ATOM 2031 C CA . GLU A 1 259 ? -22.273 -48.141 -21.624 1.00 52.94 259 GLU A CA 1
ATOM 2032 C C . GLU A 1 259 ? -23.670 -47.733 -21.105 1.00 52.94 259 GLU A C 1
ATOM 2034 O O . GLU A 1 259 ? -24.546 -47.347 -21.873 1.00 52.94 259 GLU A O 1
ATOM 2039 N N . SER A 1 260 ? -23.842 -47.713 -19.778 1.00 56.62 260 SER A N 1
ATOM 2040 C CA . SER A 1 260 ? -25.036 -47.234 -19.071 1.00 56.62 260 SER A CA 1
ATOM 2041 C C . SER A 1 260 ? -25.252 -45.716 -19.112 1.00 56.62 260 SER A C 1
ATOM 2043 O O . SER A 1 260 ? -26.324 -45.245 -18.742 1.00 56.62 260 SER A O 1
ATOM 2045 N N . GLU A 1 261 ? -24.239 -44.944 -19.503 1.00 55.06 261 GLU A N 1
ATOM 2046 C CA . GLU A 1 261 ? -24.246 -43.475 -19.517 1.00 55.06 261 GLU A CA 1
ATOM 2047 C C . GLU A 1 261 ? -24.464 -42.897 -20.925 1.00 55.06 261 GLU A C 1
ATOM 2049 O O . GLU A 1 261 ? -24.561 -41.680 -21.089 1.00 55.06 261 GLU A O 1
ATOM 2054 N N . LEU A 1 262 ? -24.559 -43.755 -21.946 1.00 56.31 262 LEU A N 1
ATOM 2055 C CA . LEU A 1 262 ? -24.750 -43.361 -23.339 1.00 56.31 262 LEU A CA 1
ATOM 2056 C C . LEU A 1 262 ? -26.235 -43.345 -23.709 1.00 56.31 262 LEU A C 1
ATOM 2058 O O . LEU A 1 262 ? -26.984 -44.287 -23.446 1.00 56.31 262 LEU A O 1
ATOM 2062 N N . PHE A 1 263 ? -26.674 -42.286 -24.390 1.00 53.88 263 PHE A N 1
ATOM 2063 C CA . PHE A 1 263 ? -27.995 -42.281 -25.012 1.00 53.88 263 PHE A CA 1
ATOM 2064 C C . PHE A 1 263 ? -28.027 -43.268 -26.190 1.00 53.88 263 PHE A C 1
ATOM 2066 O O . PHE A 1 263 ? -27.020 -43.481 -26.858 1.00 53.88 263 PHE A O 1
ATOM 2073 N N . ALA A 1 264 ? -29.201 -43.825 -26.509 1.00 51.69 264 ALA A N 1
ATOM 2074 C CA . ALA A 1 264 ? -29.348 -44.889 -27.515 1.00 51.69 264 ALA A CA 1
ATOM 2075 C C . ALA A 1 264 ? -28.743 -44.574 -28.903 1.00 51.69 264 ALA A C 1
ATOM 2077 O O . ALA A 1 264 ? -28.331 -45.481 -29.614 1.00 51.69 264 ALA A O 1
ATOM 2078 N N . HIS A 1 265 ? -28.659 -43.296 -29.287 1.00 50.62 265 HIS A N 1
ATOM 2079 C CA . HIS A 1 265 ? -28.057 -42.864 -30.555 1.00 50.62 265 HIS A CA 1
ATOM 2080 C C . HIS A 1 265 ? -26.521 -42.744 -30.507 1.00 50.62 265 HIS A C 1
ATOM 2082 O O . HIS A 1 265 ? -25.888 -42.664 -31.553 1.00 50.62 265 HIS A O 1
ATOM 2088 N N . GLN A 1 266 ? -25.924 -42.725 -29.311 1.00 49.03 266 GLN A N 1
ATOM 2089 C CA . GLN A 1 266 ? -24.479 -42.614 -29.079 1.00 49.03 266 GLN A CA 1
ATOM 2090 C C . GLN A 1 266 ? -23.789 -43.981 -28.969 1.00 49.03 266 GLN A C 1
ATOM 2092 O O . GLN A 1 266 ? -22.572 -44.059 -29.093 1.00 49.03 266 GLN A O 1
ATOM 2097 N N . LEU A 1 267 ? -24.556 -45.063 -28.795 1.00 54.59 267 LEU A N 1
ATOM 2098 C CA . LEU A 1 267 ? -24.050 -46.443 -28.824 1.00 54.59 267 LEU A CA 1
ATOM 2099 C C . LEU A 1 267 ? -23.560 -46.878 -30.222 1.00 54.59 267 LEU A C 1
ATOM 2101 O O . LEU A 1 267 ? -22.883 -47.894 -30.345 1.00 54.59 267 LEU A O 1
ATOM 2105 N N . PHE A 1 268 ? -23.881 -46.109 -31.270 1.00 50.78 268 PHE A N 1
ATOM 2106 C CA . PHE A 1 268 ? -23.616 -46.451 -32.673 1.00 50.78 268 PHE A CA 1
ATOM 2107 C C . PHE A 1 268 ? -22.719 -45.429 -33.403 1.00 50.78 268 PHE A C 1
ATOM 2109 O O . PHE A 1 268 ? -22.758 -45.341 -34.630 1.00 50.78 268 PHE A O 1
ATOM 2116 N N . ASP A 1 269 ? -21.916 -44.644 -32.671 1.00 47.81 269 ASP A N 1
ATOM 2117 C CA . ASP A 1 269 ? -20.938 -43.718 -33.265 1.00 47.81 269 ASP A CA 1
ATOM 2118 C C . ASP A 1 269 ? -19.684 -44.457 -33.785 1.00 47.81 269 ASP A C 1
ATOM 2120 O O . ASP A 1 269 ? -19.111 -45.336 -33.140 1.00 47.81 269 ASP A O 1
ATOM 2124 N N . SER A 1 270 ? -19.240 -44.038 -34.968 1.00 43.38 270 SER A N 1
ATOM 2125 C CA . SER A 1 270 ? -18.150 -44.550 -35.805 1.00 43.38 270 SER A CA 1
ATOM 2126 C C . SER A 1 270 ? -16.750 -44.620 -35.174 1.00 43.38 270 SER A C 1
ATOM 2128 O O . SER A 1 270 ? -15.855 -45.231 -35.760 1.00 43.38 270 SER A O 1
ATOM 2130 N N . HIS A 1 271 ? -16.535 -44.025 -33.998 1.00 44.97 271 HIS A N 1
ATOM 2131 C CA . HIS A 1 271 ? -15.241 -44.056 -33.306 1.00 44.97 271 HIS A CA 1
ATOM 2132 C C . HIS A 1 271 ? -15.085 -45.199 -32.285 1.00 44.97 271 HIS A C 1
ATOM 2134 O O . HIS A 1 271 ? -13.984 -45.399 -31.767 1.00 44.97 271 HIS A O 1
ATOM 2140 N N . LEU A 1 272 ? -16.130 -45.997 -32.033 1.00 43.28 272 LEU A N 1
ATOM 2141 C CA . LEU A 1 272 ? -16.067 -47.192 -31.182 1.00 43.28 272 LEU A CA 1
ATOM 2142 C C . LEU A 1 272 ? -16.085 -48.469 -32.047 1.00 43.28 272 LEU A C 1
ATOM 2144 O O . LEU A 1 272 ? -16.801 -48.562 -33.041 1.00 43.28 272 LEU A O 1
ATOM 2148 N N . ARG A 1 273 ? -15.245 -49.464 -31.717 1.00 41.19 273 ARG A N 1
ATOM 2149 C CA . ARG A 1 273 ? -15.105 -50.715 -32.496 1.00 41.19 273 ARG A CA 1
ATOM 2150 C C . ARG A 1 273 ? -16.322 -51.634 -32.314 1.00 41.19 273 ARG A C 1
ATOM 2152 O O . ARG A 1 273 ? -16.244 -52.617 -31.586 1.00 41.19 273 ARG A O 1
ATOM 2159 N N . THR A 1 274 ? -17.402 -51.383 -33.039 1.00 41.66 274 THR A N 1
ATOM 2160 C CA . THR A 1 274 ? -18.568 -52.279 -33.108 1.00 41.66 274 THR A CA 1
ATOM 2161 C C . THR A 1 274 ? -19.088 -52.360 -34.544 1.00 41.66 274 THR A C 1
ATOM 2163 O O . THR A 1 274 ? -20.135 -51.835 -34.903 1.00 41.66 274 THR A O 1
ATOM 2166 N N . TRP A 1 275 ? -18.331 -53.028 -35.420 1.00 39.09 275 TRP A N 1
ATOM 2167 C CA . TRP A 1 275 ? -18.801 -53.315 -36.779 1.00 39.09 275 TRP A CA 1
ATOM 2168 C C . TRP A 1 275 ? -19.957 -54.324 -36.746 1.00 39.09 275 TRP A C 1
ATOM 2170 O O . TRP A 1 275 ? -19.780 -55.453 -36.286 1.00 39.09 275 TRP A O 1
ATOM 2180 N N . ILE A 1 276 ? -21.111 -53.949 -37.305 1.00 46.84 276 ILE A N 1
ATOM 2181 C CA . ILE A 1 276 ? -22.216 -54.869 -37.604 1.00 46.84 276 ILE A CA 1
ATOM 2182 C C . ILE A 1 276 ? -21.829 -55.689 -38.842 1.00 46.84 276 ILE A C 1
ATOM 2184 O O . ILE A 1 276 ? -21.564 -55.136 -39.910 1.00 46.84 276 ILE A O 1
ATOM 2188 N N . ARG A 1 277 ? -21.781 -57.020 -38.717 1.00 40.12 277 ARG A N 1
ATOM 2189 C CA . ARG A 1 277 ? -21.638 -57.933 -39.861 1.00 40.12 277 ARG A CA 1
ATOM 2190 C C . ARG A 1 277 ? -23.027 -58.394 -40.302 1.00 40.12 277 ARG A C 1
ATOM 2192 O O . ARG A 1 277 ? -23.703 -59.076 -39.542 1.00 40.12 277 ARG A O 1
ATOM 2199 N N . GLY A 1 278 ? -23.427 -58.048 -41.526 1.00 51.53 278 GLY A N 1
ATOM 2200 C CA . GLY A 1 278 ? -24.690 -58.490 -42.121 1.00 51.53 278 GLY A CA 1
ATOM 2201 C C . GLY A 1 278 ? -24.986 -57.848 -43.488 1.00 51.53 278 GLY A C 1
ATOM 2202 O O . GLY A 1 278 ? -24.296 -56.900 -43.872 1.00 51.53 278 GLY A O 1
ATOM 2203 N N . PRO A 1 279 ? -25.998 -58.343 -44.226 1.00 41.00 279 PRO A N 1
ATOM 2204 C CA . PRO A 1 279 ? -26.341 -57.885 -45.582 1.00 41.00 279 PRO A CA 1
ATOM 2205 C C . PRO A 1 279 ? -26.686 -56.387 -45.660 1.00 41.00 279 PRO A C 1
ATOM 2207 O O . PRO A 1 279 ? -26.431 -55.730 -46.668 1.00 41.00 279 PRO A O 1
ATOM 2210 N N . GLU A 1 280 ? -27.203 -55.825 -44.569 1.00 47.28 280 GLU A N 1
ATOM 2211 C CA . GLU A 1 280 ? -27.567 -54.408 -44.447 1.00 47.28 280 GLU A CA 1
ATOM 2212 C C . GLU A 1 280 ? -26.332 -53.488 -44.504 1.00 47.28 280 GLU A C 1
ATOM 2214 O O . GLU A 1 280 ? -26.385 -52.398 -45.078 1.00 47.28 280 GLU A O 1
ATOM 2219 N N . ALA A 1 281 ? -25.175 -53.954 -44.014 1.00 49.97 281 ALA A N 1
ATOM 2220 C CA . ALA A 1 281 ? -23.916 -53.211 -44.087 1.00 49.97 281 ALA A CA 1
ATOM 2221 C C . ALA A 1 281 ? -23.373 -53.114 -45.529 1.00 49.97 281 ALA A C 1
ATOM 2223 O O . ALA A 1 281 ? -22.734 -52.124 -45.888 1.00 49.97 281 ALA A O 1
ATOM 2224 N N . GLN A 1 282 ? -23.658 -54.106 -46.384 1.00 47.28 282 GLN A N 1
ATOM 2225 C CA . GLN A 1 282 ? -23.303 -54.054 -47.808 1.00 47.28 282 GLN A CA 1
ATOM 2226 C C . GLN A 1 282 ? -24.176 -53.062 -48.586 1.00 47.28 282 GLN A C 1
ATOM 2228 O O . GLN A 1 282 ? -23.660 -52.376 -49.468 1.00 47.28 282 GLN A O 1
ATOM 2233 N N . GLN A 1 283 ? -25.458 -52.917 -48.230 1.00 45.25 283 GLN A N 1
ATOM 2234 C CA . GLN A 1 283 ? -26.316 -51.878 -48.810 1.00 45.25 283 GLN A CA 1
ATOM 2235 C C . GLN A 1 283 ? -25.822 -50.470 -48.466 1.00 45.25 283 GLN A C 1
ATOM 2237 O O . GLN A 1 283 ? -25.766 -49.625 -49.354 1.00 45.25 283 GLN A O 1
ATOM 2242 N N . TYR A 1 284 ? -25.399 -50.235 -47.219 1.00 40.62 284 TYR A N 1
ATOM 2243 C CA . TYR A 1 284 ? -24.869 -48.938 -46.781 1.00 40.62 284 TYR A CA 1
ATOM 2244 C C . TYR A 1 284 ? -23.567 -48.543 -47.505 1.00 40.62 284 TYR A C 1
ATOM 2246 O O . TYR A 1 284 ? -23.363 -47.380 -47.849 1.00 40.62 284 TYR A O 1
ATOM 2254 N N . MET A 1 285 ? -22.692 -49.513 -47.795 1.00 40.53 285 MET A N 1
ATOM 2255 C CA . MET A 1 285 ? -21.453 -49.265 -48.544 1.00 40.53 285 MET A CA 1
ATOM 2256 C C . MET A 1 285 ? -21.684 -49.057 -50.048 1.00 40.53 285 MET A C 1
ATOM 2258 O O . MET A 1 285 ? -20.942 -48.301 -50.678 1.00 40.53 285 MET A O 1
ATOM 2262 N N . ALA A 1 286 ? -22.716 -49.675 -50.629 1.00 40.22 286 ALA A N 1
ATOM 2263 C CA . ALA A 1 286 ? -23.041 -49.522 -52.048 1.00 40.22 286 ALA A CA 1
ATOM 2264 C C . ALA A 1 286 ? -23.587 -48.123 -52.393 1.00 40.22 286 ALA A C 1
ATOM 2266 O O . ALA A 1 286 ? -23.358 -47.633 -53.497 1.00 40.22 286 ALA A O 1
ATOM 2267 N N . THR A 1 287 ? -24.252 -47.439 -51.456 1.00 45.53 287 THR A N 1
ATOM 2268 C CA . THR A 1 287 ? -24.759 -46.067 -51.652 1.00 45.53 287 THR A CA 1
ATOM 2269 C C . THR A 1 287 ? -23.704 -44.974 -51.479 1.00 45.53 287 THR A C 1
ATOM 2271 O O . THR A 1 287 ? -23.940 -43.844 -51.900 1.00 45.53 287 THR A O 1
ATOM 2274 N N . LEU A 1 288 ? -22.534 -45.282 -50.907 1.00 44.09 288 LEU A N 1
ATOM 2275 C CA . LEU A 1 288 ? -21.484 -44.293 -50.621 1.00 44.09 288 LEU A CA 1
ATOM 2276 C C . LEU A 1 288 ? -20.299 -44.315 -51.600 1.00 44.09 288 LEU A C 1
ATOM 2278 O O . LEU A 1 288 ? -19.418 -43.461 -51.502 1.00 44.09 288 LEU A O 1
ATOM 2282 N N . GLN A 1 289 ? -20.266 -45.226 -52.579 1.00 41.81 289 GLN A N 1
ATOM 2283 C CA . GLN A 1 289 ? -19.203 -45.253 -53.591 1.00 41.81 289 GLN A CA 1
ATOM 2284 C C . GLN A 1 289 ? -19.723 -45.043 -55.016 1.00 41.81 289 GLN A C 1
ATOM 2286 O O . GLN A 1 289 ? -19.851 -45.967 -55.812 1.00 41.81 289 GLN A O 1
ATOM 2291 N N . GLY A 1 290 ? -19.903 -43.766 -55.360 1.00 33.00 290 GLY A N 1
ATOM 2292 C CA . GLY A 1 290 ? -19.875 -43.260 -56.731 1.00 33.00 290 GLY A CA 1
ATOM 2293 C C . GLY A 1 290 ? -18.785 -42.196 -56.867 1.00 33.00 290 GLY A C 1
ATOM 2294 O O . GLY A 1 290 ? -18.929 -41.083 -56.374 1.00 33.00 290 GLY A O 1
ATOM 2295 N N . ARG A 1 291 ? -17.669 -42.552 -57.514 1.00 37.97 291 ARG A N 1
ATOM 2296 C CA . ARG A 1 291 ? -16.550 -41.655 -57.847 1.00 37.97 291 ARG A CA 1
ATOM 2297 C C . ARG A 1 291 ? -16.984 -40.564 -58.833 1.00 37.97 291 ARG A C 1
ATOM 2299 O O . ARG A 1 291 ? -17.514 -40.882 -59.892 1.00 37.97 291 ARG A O 1
ATOM 2306 N N . GLY A 1 292 ? -16.560 -39.325 -58.581 1.00 38.47 292 GLY A N 1
ATOM 2307 C CA . GLY A 1 292 ? -16.220 -38.382 -59.650 1.00 38.47 292 GLY A CA 1
ATOM 2308 C C . GLY A 1 292 ? -16.766 -36.968 -59.484 1.00 38.47 292 GLY A C 1
ATOM 2309 O O . GLY A 1 292 ? -17.972 -36.766 -59.478 1.00 38.47 292 GLY A O 1
ATOM 2310 N N . LYS A 1 293 ? -15.831 -36.007 -59.529 1.00 32.69 293 LYS A N 1
ATOM 2311 C CA . LYS A 1 293 ? -15.982 -34.539 -59.558 1.00 32.69 293 LYS A CA 1
ATOM 2312 C C . LYS A 1 293 ? -16.123 -33.892 -58.178 1.00 32.69 293 LYS A C 1
ATOM 2314 O O . LYS A 1 293 ? -17.206 -33.822 -57.628 1.00 32.69 293 LYS A O 1
ATOM 2319 N N . PHE A 1 294 ? -15.008 -33.404 -57.634 1.00 28.67 294 PHE A N 1
ATOM 2320 C CA . PHE A 1 294 ? -14.655 -31.978 -57.684 1.00 28.67 294 PHE A CA 1
ATOM 2321 C C . PHE A 1 294 ? -13.236 -31.760 -57.110 1.00 28.67 294 PHE A C 1
ATOM 2323 O O . PHE A 1 294 ? -12.933 -32.133 -55.985 1.00 28.67 294 PHE A O 1
ATOM 2330 N N . LEU A 1 295 ? -12.378 -31.143 -57.919 1.00 28.64 295 LEU A N 1
ATOM 2331 C CA . LEU A 1 295 ? -11.229 -30.293 -57.557 1.00 28.64 295 LEU A CA 1
ATOM 2332 C C . LEU A 1 295 ? -11.320 -29.074 -58.506 1.00 28.64 295 LEU A C 1
ATOM 2334 O O . LEU A 1 295 ? -11.964 -29.230 -59.552 1.00 28.64 295 LEU A O 1
ATOM 2338 N N . PRO A 1 296 ? -10.682 -27.910 -58.252 1.00 38.50 296 PRO A N 1
ATOM 2339 C CA . PRO A 1 296 ? -9.700 -27.560 -57.208 1.00 38.50 296 PRO A CA 1
ATOM 2340 C C . PRO A 1 296 ? -10.141 -26.330 -56.369 1.00 38.50 296 PRO A C 1
ATOM 2342 O O . PRO A 1 296 ? -11.101 -25.661 -56.721 1.00 38.50 296 PRO A O 1
ATOM 2345 N N . TYR A 1 297 ? -9.658 -26.105 -55.146 1.00 26.22 297 TYR A N 1
ATOM 2346 C CA . TYR A 1 297 ? -8.565 -25.207 -54.702 1.00 26.22 297 TYR A CA 1
ATOM 2347 C C . TYR A 1 297 ? -8.638 -25.313 -53.153 1.00 26.22 297 TYR A C 1
ATOM 2349 O O . TYR A 1 297 ? -9.730 -25.173 -52.618 1.00 26.22 297 TYR A O 1
ATOM 2357 N N . LEU A 1 298 ? -7.646 -25.667 -52.333 1.00 28.12 298 LEU A N 1
ATOM 2358 C CA . LEU A 1 298 ? -6.247 -25.271 -52.208 1.00 28.12 298 LEU A CA 1
ATOM 2359 C C . LEU A 1 298 ? -5.467 -26.425 -51.534 1.00 28.12 298 LEU A C 1
ATOM 2361 O O . LEU A 1 298 ? -5.741 -26.780 -50.391 1.00 28.12 298 LEU A O 1
ATOM 2365 N N . ASN A 1 299 ? -4.467 -26.971 -52.230 1.00 28.06 299 ASN A N 1
ATOM 2366 C CA . ASN A 1 299 ? -3.301 -27.623 -51.616 1.00 28.06 299 ASN A CA 1
ATOM 2367 C C . ASN A 1 299 ? -2.402 -26.488 -51.055 1.00 28.06 299 ASN A C 1
ATOM 2369 O O . ASN A 1 299 ? -2.308 -25.451 -51.704 1.00 28.06 299 ASN A O 1
ATOM 2373 N N . ARG A 1 300 ? -1.703 -26.562 -49.914 1.00 28.22 300 ARG A N 1
ATOM 2374 C CA . ARG A 1 300 ? -0.860 -27.646 -49.387 1.00 28.22 300 ARG A CA 1
ATOM 2375 C C . ARG A 1 300 ? -0.670 -27.514 -47.862 1.00 28.22 300 ARG A C 1
ATOM 2377 O O . ARG A 1 300 ? -0.276 -26.453 -47.389 1.00 28.22 300 ARG A O 1
ATOM 2384 N N . GLY A 1 301 ? -0.854 -28.623 -47.143 1.00 26.25 301 GLY A N 1
ATOM 2385 C CA . GLY A 1 301 ? -0.016 -29.007 -45.997 1.00 26.25 301 GLY A CA 1
ATOM 2386 C C . GLY A 1 301 ? 1.197 -29.836 -46.472 1.00 26.25 301 GLY A C 1
ATOM 2387 O O . GLY A 1 301 ? 1.298 -30.105 -47.671 1.00 26.25 301 GLY A O 1
ATOM 2388 N N . PRO A 1 302 ? 2.128 -30.203 -45.575 1.00 29.00 302 PRO A N 1
ATOM 2389 C CA . PRO A 1 302 ? 3.561 -30.331 -45.856 1.00 29.00 302 PRO A CA 1
ATOM 2390 C C . PRO A 1 302 ? 3.958 -31.665 -46.505 1.00 29.00 302 PRO A C 1
ATOM 2392 O O . PRO A 1 302 ? 3.399 -32.710 -46.187 1.00 29.00 302 PRO A O 1
ATOM 2395 N N . SER A 1 303 ? 4.962 -31.630 -47.389 1.00 27.00 303 SER A N 1
ATOM 2396 C CA . SER A 1 303 ? 5.635 -32.820 -47.918 1.00 27.00 303 SER A CA 1
ATOM 2397 C C . SER A 1 303 ? 6.969 -33.043 -47.216 1.00 27.00 303 SER A C 1
ATOM 2399 O O . SER A 1 303 ? 7.814 -32.148 -47.181 1.00 27.00 303 SER A O 1
ATOM 2401 N N . GLU A 1 304 ? 7.162 -34.266 -46.731 1.00 32.62 304 GLU A N 1
ATOM 2402 C CA . GLU A 1 304 ? 8.449 -34.826 -46.339 1.00 32.62 304 GLU A CA 1
ATOM 2403 C C . GLU A 1 304 ? 9.483 -34.678 -47.464 1.00 32.62 304 GLU A C 1
ATOM 2405 O O . GLU A 1 304 ? 9.306 -35.183 -48.576 1.00 32.62 304 GLU A O 1
ATOM 2410 N N . HIS A 1 305 ? 10.612 -34.048 -47.148 1.00 29.12 305 HIS A N 1
ATOM 2411 C CA . HIS A 1 305 ? 11.842 -34.205 -47.907 1.00 29.12 305 HIS A CA 1
ATOM 2412 C C . HIS A 1 305 ? 12.979 -34.599 -46.966 1.00 29.12 305 HIS A C 1
ATOM 2414 O O . HIS A 1 305 ? 13.379 -33.848 -46.086 1.00 29.12 305 HIS A O 1
ATOM 2420 N N . ARG A 1 306 ? 13.438 -35.836 -47.189 1.00 26.75 306 ARG A N 1
ATOM 2421 C CA . ARG A 1 306 ? 14.820 -36.332 -47.149 1.00 26.75 306 ARG A CA 1
ATOM 2422 C C . ARG A 1 306 ? 15.821 -35.542 -46.305 1.00 26.75 306 ARG A C 1
ATOM 2424 O O . ARG A 1 306 ? 16.178 -34.420 -46.638 1.00 26.75 306 ARG A O 1
ATOM 2431 N N . HIS A 1 307 ? 16.393 -36.269 -45.345 1.00 34.47 307 HIS A N 1
ATOM 2432 C CA . HIS A 1 307 ? 17.694 -36.054 -44.716 1.00 34.47 307 HIS A CA 1
ATOM 2433 C C . HIS A 1 307 ? 18.666 -35.181 -45.531 1.00 34.47 307 HIS A C 1
ATOM 2435 O O . HIS A 1 307 ? 19.424 -35.665 -46.371 1.00 34.47 307 HIS A O 1
ATOM 2441 N N . GLN A 1 308 ? 18.690 -33.899 -45.191 1.00 25.81 308 GLN A N 1
ATOM 2442 C CA . GLN A 1 308 ? 19.890 -33.081 -45.196 1.00 25.81 308 GLN A CA 1
ATOM 2443 C C . GLN A 1 308 ? 20.202 -32.787 -43.732 1.00 25.81 308 GLN A C 1
ATOM 2445 O O . GLN A 1 308 ? 19.299 -32.499 -42.948 1.00 25.81 308 GLN A O 1
ATOM 2450 N N . ARG A 1 309 ? 21.470 -32.941 -43.342 1.00 28.58 309 ARG A N 1
ATOM 2451 C CA . ARG A 1 309 ? 21.951 -32.512 -42.028 1.00 28.58 309 ARG A CA 1
ATOM 2452 C C . ARG A 1 309 ? 21.601 -31.035 -41.870 1.00 28.58 309 ARG A C 1
ATOM 2454 O O . ARG A 1 309 ? 22.145 -30.203 -42.588 1.00 28.58 309 ARG A O 1
ATOM 2461 N N . ILE A 1 310 ? 20.681 -30.751 -40.960 1.00 24.84 310 ILE A N 1
ATOM 2462 C CA . ILE A 1 310 ? 20.398 -29.403 -40.485 1.00 24.84 310 ILE A CA 1
ATOM 2463 C C . ILE A 1 310 ? 21.629 -29.009 -39.654 1.00 24.84 310 ILE A C 1
ATOM 2465 O O . ILE A 1 310 ? 21.955 -29.740 -38.715 1.00 24.84 310 ILE A O 1
ATOM 2469 N N . PRO A 1 311 ? 22.374 -27.945 -39.998 1.00 27.03 311 PRO A N 1
ATOM 2470 C CA . PRO A 1 311 ? 23.312 -27.360 -39.054 1.00 27.03 311 PRO A CA 1
ATOM 2471 C C . PRO A 1 311 ? 22.486 -26.837 -37.879 1.00 27.03 311 PRO A C 1
ATOM 2473 O O . PRO A 1 311 ? 21.469 -26.187 -38.099 1.00 27.03 311 PRO A O 1
ATOM 2476 N N . GLU A 1 312 ? 22.895 -27.136 -36.651 1.00 29.94 312 GLU A N 1
ATOM 2477 C CA . GLU A 1 312 ? 22.373 -26.470 -35.458 1.00 29.94 312 GLU A CA 1
ATOM 2478 C C . GLU A 1 312 ? 22.485 -24.946 -35.640 1.00 29.94 312 GLU A C 1
ATOM 2480 O O . GLU A 1 312 ? 23.557 -24.367 -35.459 1.00 29.94 312 GLU A O 1
ATOM 2485 N N . GLU A 1 313 ? 21.393 -24.281 -36.016 1.00 30.73 313 GLU A N 1
ATOM 2486 C CA . GLU A 1 313 ? 21.275 -22.835 -35.855 1.00 30.73 313 GLU A CA 1
ATOM 2487 C C . GLU A 1 313 ? 21.097 -22.566 -34.360 1.00 30.73 313 GLU A C 1
ATOM 2489 O O . GLU A 1 313 ? 20.022 -22.727 -33.778 1.00 30.73 313 GLU A O 1
ATOM 2494 N N . ARG A 1 314 ? 22.226 -22.235 -33.727 1.00 31.05 314 ARG A N 1
ATOM 2495 C CA . ARG A 1 314 ? 22.306 -21.677 -32.379 1.00 31.05 314 ARG A CA 1
ATOM 2496 C C . ARG A 1 314 ? 21.425 -20.436 -32.273 1.00 31.05 314 ARG A C 1
ATOM 2498 O O . ARG A 1 314 ? 21.496 -19.534 -33.097 1.00 31.05 314 ARG A O 1
ATOM 2505 N N . LEU A 1 315 ? 20.680 -20.368 -31.182 1.00 31.16 315 LEU A N 1
ATOM 2506 C CA . LEU A 1 315 ? 19.807 -19.267 -30.786 1.00 31.16 315 LEU A CA 1
ATOM 2507 C C . LEU A 1 315 ? 20.574 -18.065 -30.166 1.00 31.16 315 LEU A C 1
ATOM 2509 O O . LEU A 1 315 ? 20.055 -17.444 -29.248 1.00 31.16 315 LEU A O 1
ATOM 2513 N N . ASP A 1 316 ? 21.778 -17.728 -30.656 1.00 34.84 316 ASP A N 1
ATOM 2514 C CA . ASP A 1 316 ? 22.694 -16.722 -30.060 1.00 34.84 316 ASP A CA 1
ATOM 2515 C C . ASP A 1 316 ? 23.266 -15.724 -31.099 1.00 34.84 316 ASP A C 1
ATOM 2517 O O . ASP A 1 316 ? 24.477 -15.526 -31.187 1.00 34.84 316 ASP A O 1
ATOM 2521 N N . ASP A 1 317 ? 22.430 -15.100 -31.934 1.00 43.09 317 ASP A N 1
ATOM 2522 C CA . ASP A 1 317 ? 22.907 -14.218 -33.022 1.00 43.09 317 ASP A CA 1
ATOM 2523 C C . ASP A 1 317 ? 22.654 -12.711 -32.779 1.00 43.09 317 ASP A C 1
ATOM 2525 O O . ASP A 1 317 ? 22.311 -11.959 -33.693 1.00 43.09 317 ASP A O 1
ATOM 2529 N N . THR A 1 318 ? 22.888 -12.217 -31.556 1.00 53.25 318 THR A N 1
ATOM 2530 C CA . THR A 1 318 ? 23.206 -10.790 -31.347 1.00 53.25 318 THR A CA 1
ATOM 2531 C C . THR A 1 318 ? 24.722 -10.576 -31.484 1.00 53.25 318 THR A C 1
ATOM 2533 O O . THR A 1 318 ? 25.495 -11.280 -30.841 1.00 53.25 318 THR A O 1
ATOM 2536 N N . PRO A 1 319 ? 25.210 -9.590 -32.269 1.00 69.81 319 PRO A N 1
ATOM 2537 C CA . PRO A 1 319 ? 26.650 -9.303 -32.421 1.00 69.81 319 PRO A CA 1
ATOM 2538 C C . PRO A 1 319 ? 27.320 -8.754 -31.145 1.00 69.81 319 PRO A C 1
ATOM 2540 O O . PRO A 1 319 ? 28.504 -8.402 -31.155 1.00 69.81 319 PRO A O 1
ATOM 2543 N N . VAL A 1 320 ? 26.554 -8.661 -30.059 1.00 83.44 320 VAL A N 1
ATOM 2544 C CA . VAL A 1 320 ? 26.921 -8.068 -28.783 1.00 83.44 320 VAL A CA 1
ATOM 2545 C C . VAL A 1 320 ? 26.459 -8.997 -27.661 1.00 83.44 320 VAL A C 1
ATOM 2547 O O . VAL A 1 320 ? 25.297 -9.403 -27.630 1.00 83.44 320 VAL A O 1
ATOM 2550 N N . ASP A 1 321 ? 27.374 -9.316 -26.751 1.00 90.25 321 ASP A N 1
ATOM 2551 C CA . ASP A 1 321 ? 27.102 -10.018 -25.499 1.00 90.25 321 ASP A CA 1
ATOM 2552 C C . ASP A 1 321 ? 26.932 -8.991 -24.370 1.00 90.25 321 ASP A C 1
ATOM 2554 O O . ASP A 1 321 ? 27.825 -8.182 -24.095 1.00 90.25 321 ASP A O 1
ATOM 2558 N N . LEU A 1 322 ? 25.755 -9.003 -23.741 1.00 92.75 322 LEU A N 1
ATOM 2559 C CA . LEU A 1 322 ? 25.380 -8.101 -22.649 1.00 92.75 322 LEU A CA 1
ATOM 2560 C C . LEU A 1 322 ? 25.799 -8.619 -21.271 1.00 92.75 322 LEU A C 1
ATOM 2562 O O . LEU A 1 322 ? 25.515 -7.953 -20.276 1.00 92.75 322 LEU A O 1
ATOM 2566 N N . HIS A 1 323 ? 26.391 -9.815 -21.183 1.00 94.88 323 HIS A N 1
ATOM 2567 C CA . HIS A 1 323 ? 26.809 -10.448 -19.929 1.00 94.88 323 HIS A CA 1
ATOM 2568 C C . HIS A 1 323 ? 25.709 -10.454 -18.856 1.00 94.88 323 HIS A C 1
ATOM 2570 O O . HIS A 1 323 ? 26.008 -10.276 -17.675 1.00 94.88 323 HIS A O 1
ATOM 2576 N N . CYS A 1 324 ? 24.436 -10.637 -19.247 1.00 95.44 324 CYS A N 1
ATOM 2577 C CA . CYS A 1 324 ? 23.269 -10.435 -18.373 1.00 95.44 324 CYS A CA 1
ATOM 2578 C C . CYS A 1 324 ? 23.409 -11.142 -17.019 1.00 95.44 324 CYS A C 1
ATOM 2580 O O . CYS A 1 324 ? 23.211 -10.520 -15.983 1.00 95.44 324 CYS A O 1
ATOM 2582 N N . GLU A 1 325 ? 23.805 -12.417 -16.998 1.00 94.94 325 GLU A N 1
ATOM 2583 C CA . GLU A 1 325 ? 23.946 -13.167 -15.744 1.00 94.94 325 GLU A CA 1
ATOM 2584 C C . GLU A 1 325 ? 25.025 -12.591 -14.817 1.00 94.94 325 GLU A C 1
ATOM 2586 O O . GLU A 1 325 ? 24.829 -12.500 -13.605 1.00 94.94 325 GLU A O 1
ATOM 2591 N N . LYS A 1 326 ? 26.181 -12.211 -15.377 1.00 96.31 326 LYS A N 1
ATOM 2592 C CA . LYS A 1 326 ? 27.298 -11.658 -14.604 1.00 96.31 326 LYS A CA 1
ATOM 2593 C C . LYS A 1 326 ? 26.966 -10.256 -14.116 1.00 96.31 326 LYS A C 1
ATOM 2595 O O . LYS A 1 326 ? 27.054 -10.010 -12.917 1.00 96.31 326 LYS A O 1
ATOM 2600 N N . ASN A 1 327 ? 26.547 -9.383 -15.027 1.00 97.94 327 ASN A N 1
ATOM 2601 C CA . ASN A 1 327 ? 26.193 -8.008 -14.709 1.00 97.94 327 ASN A CA 1
ATOM 2602 C C . ASN A 1 327 ? 25.076 -7.970 -13.669 1.00 97.94 327 ASN A C 1
ATOM 2604 O O . ASN A 1 327 ? 25.233 -7.329 -12.637 1.00 97.94 327 ASN A O 1
ATOM 2608 N N . ASN A 1 328 ? 23.990 -8.718 -13.856 1.00 97.81 328 ASN A N 1
ATOM 2609 C CA . ASN A 1 328 ? 22.878 -8.664 -12.915 1.00 97.81 328 ASN A CA 1
ATOM 2610 C C . ASN A 1 328 ? 23.266 -9.183 -11.519 1.00 97.81 328 ASN A C 1
ATOM 2612 O O . ASN A 1 328 ? 22.850 -8.610 -10.516 1.00 97.81 328 ASN A O 1
ATOM 2616 N N . ARG A 1 329 ? 24.127 -10.203 -11.416 1.00 97.31 329 ARG A N 1
ATOM 2617 C CA . ARG A 1 329 ? 24.659 -10.673 -10.121 1.00 97.31 329 ARG A CA 1
ATOM 2618 C C . ARG A 1 329 ? 25.562 -9.636 -9.444 1.00 97.31 329 ARG A C 1
ATOM 2620 O O . ARG A 1 329 ? 25.506 -9.456 -8.221 1.00 97.31 329 ARG A O 1
ATOM 2627 N N . ASP A 1 330 ? 26.387 -8.947 -10.227 1.00 97.75 330 ASP A N 1
ATOM 2628 C CA . ASP A 1 330 ? 27.268 -7.884 -9.735 1.00 97.75 330 ASP A CA 1
ATOM 2629 C C . ASP A 1 330 ? 26.439 -6.649 -9.306 1.00 97.75 330 ASP A C 1
ATOM 2631 O O . ASP A 1 330 ? 26.767 -5.997 -8.315 1.00 97.75 330 ASP A O 1
ATOM 2635 N N . HIS A 1 331 ? 25.303 -6.399 -9.966 1.00 98.25 331 HIS A N 1
ATOM 2636 C CA . HIS A 1 331 ? 24.345 -5.323 -9.675 1.00 98.25 331 HIS A CA 1
ATOM 2637 C C . HIS A 1 331 ? 23.198 -5.705 -8.720 1.00 98.25 331 HIS A C 1
ATOM 2639 O O . HIS A 1 331 ? 22.353 -4.860 -8.422 1.00 98.25 331 HIS A O 1
ATOM 2645 N N . LYS A 1 332 ? 23.143 -6.938 -8.203 1.00 97.94 332 LYS A N 1
ATOM 2646 C CA . LYS A 1 332 ? 22.077 -7.415 -7.292 1.00 97.94 332 LYS A CA 1
ATOM 2647 C C . LYS A 1 332 ? 20.670 -7.303 -7.902 1.00 97.94 332 LYS A C 1
ATOM 2649 O O . LYS A 1 332 ? 19.750 -6.747 -7.296 1.00 97.94 332 LYS A O 1
ATOM 2654 N N . THR A 1 333 ? 20.527 -7.777 -9.133 1.00 97.31 333 THR A N 1
ATOM 2655 C CA . THR A 1 333 ? 19.291 -7.779 -9.941 1.00 97.31 333 THR A CA 1
ATOM 2656 C C . THR A 1 333 ? 19.039 -9.136 -10.613 1.00 97.31 333 THR A C 1
ATOM 2658 O O . THR A 1 333 ? 18.075 -9.289 -11.364 1.00 97.31 333 THR A O 1
ATOM 2661 N N . ASP A 1 334 ? 19.863 -10.145 -10.327 1.00 94.75 334 ASP A N 1
ATOM 2662 C CA . ASP A 1 334 ? 19.764 -11.509 -10.858 1.00 94.75 334 ASP A CA 1
ATOM 2663 C C . ASP A 1 334 ? 18.510 -12.254 -10.381 1.00 94.75 334 ASP A C 1
ATOM 2665 O O . ASP A 1 334 ? 17.973 -13.082 -11.116 1.00 94.75 334 ASP A O 1
ATOM 2669 N N . GLU A 1 335 ? 17.986 -11.892 -9.206 1.00 92.69 335 GLU A N 1
ATOM 2670 C CA . GLU A 1 335 ? 16.684 -12.368 -8.716 1.00 92.69 335 GLU A CA 1
ATOM 2671 C C . GLU A 1 335 ? 15.507 -11.895 -9.588 1.00 92.69 335 GLU A C 1
ATOM 2673 O O . GLU A 1 335 ? 14.510 -12.608 -9.673 1.00 92.69 335 GLU A O 1
ATOM 2678 N N . ILE A 1 336 ? 15.622 -10.734 -10.254 1.00 93.00 336 ILE A N 1
ATOM 2679 C CA . ILE A 1 336 ? 14.593 -10.203 -11.170 1.00 93.00 336 ILE A CA 1
ATOM 2680 C C . ILE A 1 336 ? 14.676 -10.924 -12.516 1.00 93.00 336 ILE A C 1
ATOM 2682 O O . ILE A 1 336 ? 13.677 -11.364 -13.087 1.00 93.00 336 ILE A O 1
ATOM 2686 N N . SER A 1 337 ? 15.883 -11.005 -13.075 1.00 91.88 337 SER A N 1
ATOM 2687 C CA . SER A 1 337 ? 16.118 -11.665 -14.352 1.00 91.88 337 SER A CA 1
ATOM 2688 C C . SER A 1 337 ? 17.576 -12.060 -14.501 1.00 91.88 337 SER A C 1
ATOM 2690 O O . SER A 1 337 ? 18.469 -11.304 -14.141 1.00 91.88 337 SER A O 1
ATOM 2692 N N . THR A 1 338 ? 17.825 -13.196 -15.145 1.00 90.38 338 THR A N 1
ATOM 2693 C CA . THR A 1 338 ? 19.152 -13.568 -15.662 1.00 90.38 338 THR A CA 1
ATOM 2694 C C . THR A 1 338 ? 19.258 -13.392 -17.179 1.00 90.38 338 THR A C 1
ATOM 2696 O O . THR A 1 338 ? 20.338 -13.494 -17.749 1.00 90.38 338 THR A O 1
ATOM 2699 N N . LYS A 1 339 ? 18.131 -13.110 -17.848 1.00 91.12 339 LYS A N 1
ATOM 2700 C CA . LYS A 1 339 ? 18.023 -13.055 -19.316 1.00 91.12 339 LYS A CA 1
ATOM 2701 C C . LYS A 1 339 ? 18.054 -11.631 -19.864 1.00 91.12 339 LYS A C 1
ATOM 2703 O O . LYS A 1 339 ? 18.523 -11.409 -20.973 1.00 91.12 339 LYS A O 1
ATOM 2708 N N . ARG A 1 340 ? 17.522 -10.671 -19.105 1.00 94.12 340 ARG A N 1
ATOM 2709 C CA . ARG A 1 340 ? 17.470 -9.247 -19.464 1.00 94.12 340 ARG A CA 1
ATOM 2710 C C . ARG A 1 340 ? 18.551 -8.497 -18.703 1.00 94.12 340 ARG A C 1
ATOM 2712 O O . ARG A 1 340 ? 18.721 -8.763 -17.519 1.00 94.12 340 ARG A O 1
ATOM 2719 N N . LEU A 1 341 ? 19.219 -7.537 -19.337 1.00 96.81 341 LEU A N 1
ATOM 2720 C CA . LEU A 1 341 ? 20.183 -6.684 -18.644 1.00 96.81 341 LEU A CA 1
ATOM 2721 C C . LEU A 1 341 ? 19.439 -5.674 -17.756 1.00 96.81 341 LEU A C 1
ATOM 2723 O O . LEU A 1 341 ? 18.681 -4.834 -18.251 1.00 96.81 341 LEU A O 1
ATOM 2727 N N . ILE A 1 342 ? 19.645 -5.773 -16.443 1.00 97.81 342 ILE A N 1
ATOM 2728 C CA . ILE A 1 342 ? 19.072 -4.870 -15.440 1.00 97.81 342 ILE A CA 1
ATOM 2729 C C . ILE A 1 342 ? 20.213 -4.445 -14.529 1.00 97.81 342 ILE A C 1
ATOM 2731 O O . ILE A 1 342 ? 20.785 -5.265 -13.818 1.00 97.81 342 ILE A O 1
ATOM 2735 N N . VAL A 1 343 ? 20.545 -3.163 -14.541 1.00 98.44 343 VAL A N 1
ATOM 2736 C CA . VAL A 1 343 ? 21.695 -2.614 -13.821 1.00 98.44 343 VAL A CA 1
ATOM 2737 C C . VAL A 1 343 ? 21.244 -1.537 -12.845 1.00 98.44 343 VAL A C 1
ATOM 2739 O O . VAL A 1 343 ? 20.133 -1.011 -12.921 1.00 98.44 343 VAL A O 1
ATOM 2742 N N . ARG A 1 344 ? 22.120 -1.201 -11.906 1.00 98.62 344 ARG A N 1
ATOM 2743 C CA . ARG A 1 344 ? 21.928 -0.100 -10.958 1.00 98.62 344 ARG A CA 1
ATOM 2744 C C . ARG A 1 344 ? 22.876 1.035 -11.313 1.00 98.62 344 ARG A C 1
ATOM 2746 O O . ARG A 1 344 ? 24.031 0.777 -11.651 1.00 98.62 344 ARG A O 1
ATOM 2753 N N . ARG A 1 345 ? 22.386 2.271 -11.254 1.00 97.81 345 ARG A N 1
ATOM 2754 C CA . ARG A 1 345 ? 23.149 3.463 -11.648 1.00 97.81 345 ARG A CA 1
ATOM 2755 C C . ARG A 1 345 ? 24.431 3.651 -10.828 1.00 97.81 345 ARG A C 1
ATOM 2757 O O . ARG A 1 345 ? 24.541 3.135 -9.718 1.00 97.81 345 ARG A O 1
ATOM 2764 N N . GLY A 1 346 ? 25.416 4.368 -11.366 1.00 95.50 346 GLY A N 1
ATOM 2765 C CA . GLY A 1 346 ? 26.671 4.653 -10.656 1.00 95.50 346 GLY A CA 1
ATOM 2766 C C . GLY A 1 346 ? 27.622 3.458 -10.520 1.00 95.50 346 GLY A C 1
ATOM 2767 O O . GLY A 1 346 ? 28.628 3.563 -9.825 1.00 95.50 346 GLY A O 1
ATOM 2768 N N . GLN A 1 347 ? 27.321 2.323 -11.156 1.00 95.88 347 GLN A N 1
ATOM 2769 C CA . GLN A 1 347 ? 28.150 1.118 -11.143 1.00 95.88 347 GLN A CA 1
ATOM 2770 C C . GLN A 1 347 ? 28.402 0.642 -12.588 1.00 95.88 347 GLN A C 1
ATOM 2772 O O . GLN A 1 347 ? 27.479 0.694 -13.405 1.00 95.88 347 GLN A O 1
ATOM 2777 N N . PRO A 1 348 ? 29.631 0.206 -12.927 1.00 95.56 348 PRO A N 1
ATOM 2778 C CA . PRO A 1 348 ? 29.963 -0.275 -14.265 1.00 95.56 348 PRO A CA 1
ATOM 2779 C C . PRO A 1 348 ? 29.332 -1.638 -14.581 1.00 95.56 348 PRO A C 1
ATOM 2781 O O . PRO A 1 348 ? 29.334 -2.527 -13.730 1.00 95.56 348 PRO A O 1
ATOM 2784 N N . PHE A 1 349 ? 28.915 -1.833 -15.834 1.00 96.56 349 PHE A N 1
ATOM 2785 C CA . PHE A 1 349 ? 28.504 -3.125 -16.394 1.00 96.56 349 PHE A CA 1
ATOM 2786 C C . PHE A 1 349 ? 29.272 -3.452 -17.679 1.00 96.56 349 PHE A C 1
ATOM 2788 O O . PHE A 1 349 ? 29.726 -2.562 -18.399 1.00 96.56 349 PHE A O 1
ATOM 2795 N N . LEU A 1 350 ? 29.427 -4.742 -17.971 1.00 95.38 350 LEU A N 1
ATOM 2796 C CA . LEU A 1 350 ? 30.218 -5.225 -19.101 1.00 95.38 350 LEU A CA 1
ATOM 2797 C C . LEU A 1 350 ? 29.390 -5.395 -20.376 1.00 95.38 350 LEU A C 1
ATOM 2799 O O . LEU A 1 350 ? 28.250 -5.852 -20.337 1.00 95.38 350 LEU A O 1
ATOM 2803 N N . LEU A 1 351 ? 30.010 -5.098 -21.512 1.00 92.88 351 LEU A N 1
ATOM 2804 C CA . LEU A 1 351 ? 29.464 -5.276 -22.853 1.00 92.88 351 LEU A CA 1
ATOM 2805 C C . LEU A 1 351 ? 30.565 -5.798 -23.778 1.00 92.88 351 LEU A C 1
ATOM 2807 O O . LEU A 1 351 ? 31.612 -5.163 -23.869 1.00 92.88 351 LEU A O 1
ATOM 2811 N N . THR A 1 352 ? 30.351 -6.893 -24.507 1.00 91.12 352 THR A N 1
ATOM 2812 C CA . THR A 1 352 ? 31.345 -7.405 -25.468 1.00 91.12 352 THR A CA 1
ATOM 2813 C C . THR A 1 352 ? 30.829 -7.356 -26.896 1.00 91.12 352 THR A C 1
ATOM 2815 O O . THR A 1 352 ? 29.835 -7.987 -27.234 1.00 91.12 352 THR A O 1
ATOM 2818 N N . PHE A 1 353 ? 31.556 -6.661 -27.766 1.00 86.38 353 PHE A N 1
ATOM 2819 C CA . PHE A 1 353 ? 31.373 -6.715 -29.212 1.00 86.38 353 PHE A CA 1
ATOM 2820 C C . PHE A 1 353 ? 32.158 -7.887 -29.797 1.00 86.38 353 PHE A C 1
ATOM 2822 O O . PHE A 1 353 ? 33.359 -8.015 -29.541 1.00 86.38 353 PHE A O 1
ATOM 2829 N N . HIS A 1 354 ? 31.514 -8.700 -30.635 1.00 81.69 354 HIS A N 1
ATOM 2830 C CA . HIS A 1 354 ? 32.179 -9.756 -31.397 1.00 81.69 354 HIS A CA 1
ATOM 2831 C C . HIS A 1 354 ? 32.371 -9.337 -32.857 1.00 81.69 354 HIS A C 1
ATOM 2833 O O . HIS A 1 354 ? 31.462 -8.828 -33.515 1.00 81.69 354 HIS A O 1
ATOM 2839 N N . LYS A 1 355 ? 33.566 -9.575 -33.402 1.00 67.00 355 LYS A N 1
ATOM 2840 C CA . LYS A 1 355 ? 33.902 -9.255 -34.792 1.00 67.00 355 LYS A CA 1
ATOM 2841 C C . LYS A 1 355 ? 33.187 -10.221 -35.742 1.00 67.00 355 LYS A C 1
ATOM 2843 O O . LYS A 1 355 ? 33.707 -11.296 -36.033 1.00 67.00 355 LYS A O 1
ATOM 2848 N N . ARG A 1 356 ? 32.000 -9.848 -36.232 1.00 59.88 356 ARG A N 1
ATOM 2849 C CA . ARG A 1 356 ? 31.289 -10.603 -37.285 1.00 59.88 356 ARG A CA 1
ATOM 2850 C C . ARG A 1 356 ? 30.919 -9.803 -38.545 1.00 59.88 356 ARG A C 1
ATOM 2852 O O . ARG A 1 356 ? 30.605 -10.443 -39.539 1.00 59.88 356 ARG A O 1
ATOM 2859 N N . TYR A 1 357 ? 31.055 -8.468 -38.572 1.00 46.59 357 TYR A N 1
ATOM 2860 C CA . TYR A 1 357 ? 30.817 -7.626 -39.766 1.00 46.59 357 TYR A CA 1
ATOM 2861 C C . TYR A 1 357 ? 31.757 -6.401 -39.842 1.00 46.59 357 TYR A C 1
ATOM 2863 O O . TYR A 1 357 ? 32.499 -6.120 -38.905 1.00 46.59 357 TYR A O 1
ATOM 2871 N N . SER A 1 358 ? 31.755 -5.723 -40.995 1.00 48.66 358 SER A N 1
ATOM 2872 C CA . SER A 1 358 ? 32.711 -4.750 -41.559 1.00 48.66 358 SER A CA 1
ATOM 2873 C C . SER A 1 358 ? 32.880 -3.401 -40.832 1.00 48.66 358 SER A C 1
ATOM 2875 O O . SER A 1 358 ? 33.008 -2.372 -41.486 1.00 48.66 358 SER A O 1
ATOM 2877 N N . PHE A 1 359 ? 32.909 -3.375 -39.500 1.00 55.25 359 PHE A N 1
ATOM 2878 C CA . PHE A 1 359 ? 33.295 -2.185 -38.737 1.00 55.25 359 PHE A CA 1
ATOM 2879 C C . PHE A 1 359 ? 34.620 -2.409 -38.005 1.00 55.25 359 PHE A C 1
ATOM 2881 O O . PHE A 1 359 ? 34.927 -3.504 -37.524 1.00 55.25 359 PHE A O 1
ATOM 2888 N N . SER A 1 360 ? 35.448 -1.366 -37.947 1.00 58.62 360 SER A N 1
ATOM 2889 C CA . SER A 1 360 ? 36.700 -1.417 -37.198 1.00 58.62 360 SER A CA 1
ATOM 2890 C C . SER A 1 360 ? 36.378 -1.457 -35.698 1.00 58.62 360 SER A C 1
ATOM 2892 O O . SER A 1 360 ? 35.724 -0.553 -35.190 1.00 58.62 360 SER A O 1
ATOM 2894 N N . LEU A 1 361 ? 36.851 -2.481 -34.976 1.00 66.00 361 LEU A N 1
ATOM 2895 C CA . LEU A 1 361 ? 36.794 -2.546 -33.504 1.00 66.00 361 LEU A CA 1
ATOM 2896 C C . LEU A 1 361 ? 37.856 -1.642 -32.850 1.00 66.00 361 LEU A C 1
ATOM 2898 O O . LEU A 1 361 ? 38.372 -1.961 -31.782 1.00 66.00 361 LEU A O 1
ATOM 2902 N N . ASN A 1 362 ? 38.237 -0.547 -33.511 1.00 72.44 362 ASN A N 1
ATOM 2903 C CA . ASN A 1 362 ? 39.137 0.432 -32.927 1.00 72.44 362 ASN A CA 1
ATOM 2904 C C . ASN A 1 362 ? 38.347 1.261 -31.895 1.00 72.44 362 ASN A C 1
ATOM 2906 O O . ASN A 1 362 ? 37.398 1.937 -32.310 1.00 72.44 362 ASN A O 1
ATOM 2910 N N . PRO A 1 363 ? 38.710 1.238 -30.595 1.00 72.88 363 PRO A N 1
ATOM 2911 C CA . PRO A 1 363 ? 38.045 2.029 -29.557 1.00 72.88 363 PRO A CA 1
ATOM 2912 C C . PRO A 1 363 ? 37.882 3.505 -29.937 1.00 72.88 363 PRO A C 1
ATOM 2914 O O . PRO A 1 363 ? 36.796 4.057 -29.791 1.00 72.88 363 PRO A O 1
ATOM 2917 N N . ASP A 1 364 ? 38.904 4.099 -30.559 1.00 74.00 364 ASP A N 1
ATOM 2918 C CA . ASP A 1 364 ? 38.926 5.520 -30.938 1.00 74.00 364 ASP A CA 1
ATOM 2919 C C . ASP A 1 364 ? 37.935 5.871 -32.069 1.00 74.00 364 ASP A C 1
ATOM 2921 O O . ASP A 1 364 ? 37.760 7.034 -32.430 1.00 74.00 364 ASP A O 1
ATOM 2925 N N . SER A 1 365 ? 37.297 4.862 -32.671 1.00 76.00 365 SER A N 1
ATOM 2926 C CA . SER A 1 365 ? 36.339 5.015 -33.771 1.00 76.00 365 SER A CA 1
ATOM 2927 C C . SER A 1 365 ? 34.882 4.775 -33.374 1.00 76.00 365 SER A C 1
ATOM 2929 O O . SER A 1 365 ? 34.010 4.887 -34.240 1.00 76.00 365 SER A O 1
ATOM 2931 N N . LEU A 1 366 ? 34.629 4.425 -32.107 1.00 82.56 366 LEU A N 1
ATOM 2932 C CA . LEU A 1 366 ? 33.315 4.065 -31.580 1.00 82.56 366 LEU A CA 1
ATOM 2933 C C . LEU A 1 366 ? 32.710 5.211 -30.765 1.00 82.56 366 LEU A C 1
ATOM 2935 O O . LEU A 1 366 ? 33.298 5.695 -29.799 1.00 82.56 366 LEU A O 1
ATOM 2939 N N . GLU A 1 367 ? 31.486 5.581 -31.125 1.00 88.00 367 GLU A N 1
ATOM 2940 C CA . GLU A 1 367 ? 30.639 6.508 -30.385 1.00 88.00 367 GLU A CA 1
ATOM 2941 C C . GLU A 1 367 ? 29.395 5.755 -29.899 1.00 88.00 367 GLU A C 1
ATOM 2943 O O . GLU A 1 367 ? 28.654 5.166 -30.692 1.00 88.00 367 GLU A O 1
ATOM 2948 N N . LEU A 1 368 ? 29.173 5.746 -28.587 1.00 89.25 368 LEU A N 1
ATOM 2949 C CA . LEU A 1 368 ? 28.025 5.110 -27.952 1.00 89.25 368 LEU A CA 1
ATOM 2950 C C . LEU A 1 368 ? 26.973 6.165 -27.620 1.00 89.25 368 LEU A C 1
ATOM 2952 O O . LEU A 1 368 ? 27.279 7.283 -27.212 1.00 89.25 368 LEU A O 1
ATOM 2956 N N . THR A 1 369 ? 25.711 5.798 -27.795 1.00 90.94 369 THR A N 1
ATOM 2957 C CA . THR A 1 369 ? 24.554 6.615 -27.442 1.00 90.94 369 THR A CA 1
ATOM 2958 C C . THR A 1 369 ? 23.636 5.809 -26.540 1.00 90.94 369 THR A C 1
ATOM 2960 O O . THR A 1 369 ? 23.130 4.774 -26.966 1.00 90.94 369 THR A O 1
ATOM 2963 N N . VAL A 1 370 ? 23.361 6.304 -25.336 1.00 92.31 370 VAL A N 1
ATOM 2964 C CA . VAL A 1 370 ? 22.268 5.792 -24.494 1.00 92.31 370 VAL A CA 1
ATOM 2965 C C . VAL A 1 370 ? 21.130 6.795 -24.479 1.00 92.31 370 VAL A C 1
ATOM 2967 O O . VAL A 1 370 ? 21.350 8.004 -24.366 1.00 92.31 370 VAL A O 1
ATOM 2970 N N . GLN A 1 371 ? 19.906 6.300 -24.612 1.00 90.75 371 GLN A N 1
ATOM 2971 C CA . GLN A 1 371 ? 18.727 7.147 -24.692 1.00 90.75 371 GLN A CA 1
ATOM 2972 C C . GLN A 1 371 ? 17.555 6.539 -23.922 1.00 90.75 371 GLN A C 1
ATOM 2974 O O . GLN A 1 371 ? 17.278 5.347 -24.031 1.00 90.75 371 GLN A O 1
ATOM 2979 N N . THR A 1 372 ? 16.850 7.377 -23.161 1.00 84.94 372 THR A N 1
ATOM 2980 C CA . THR A 1 372 ? 15.535 7.043 -22.596 1.00 84.94 372 THR A CA 1
ATOM 2981 C C . THR A 1 372 ? 14.431 7.257 -23.634 1.00 84.94 372 THR A C 1
ATOM 2983 O O . THR A 1 372 ? 14.582 8.061 -24.558 1.00 84.94 372 THR A O 1
ATOM 2986 N N . ALA A 1 373 ? 13.284 6.592 -23.462 1.00 69.69 373 ALA A N 1
ATOM 2987 C CA . ALA A 1 373 ? 12.177 6.606 -24.427 1.00 69.69 373 ALA A CA 1
ATOM 2988 C C . ALA A 1 373 ? 11.716 8.012 -24.887 1.00 69.69 373 ALA A C 1
ATOM 2990 O O . ALA A 1 373 ? 11.259 8.152 -26.018 1.00 69.69 373 ALA A O 1
ATOM 2991 N N . PHE A 1 374 ? 11.861 9.057 -24.058 1.00 64.50 374 PHE A N 1
ATOM 2992 C CA . PHE A 1 374 ? 11.323 10.398 -24.337 1.00 64.50 374 PHE A CA 1
ATOM 2993 C C . PHE A 1 374 ? 12.316 11.562 -24.160 1.00 64.50 374 PHE A C 1
ATOM 2995 O O . PHE A 1 374 ? 11.896 12.700 -23.951 1.00 64.50 374 PHE A O 1
ATOM 3002 N N . GLY A 1 375 ? 13.624 11.317 -24.321 1.00 58.28 375 GLY A N 1
ATOM 3003 C CA . GLY A 1 375 ? 14.523 12.377 -24.809 1.00 58.28 375 GLY A CA 1
ATOM 3004 C C . GLY A 1 375 ? 15.809 12.666 -24.035 1.00 58.28 375 GLY A C 1
ATOM 3005 O O . GLY A 1 375 ? 16.604 13.466 -24.529 1.00 58.28 375 GLY A O 1
ATOM 3006 N N . THR A 1 376 ? 16.091 12.030 -22.893 1.00 74.44 376 THR A N 1
ATOM 3007 C CA . THR A 1 376 ? 17.436 12.132 -22.293 1.00 74.44 376 THR A CA 1
ATOM 3008 C C . THR A 1 376 ? 18.398 11.255 -23.085 1.00 74.44 376 THR A C 1
ATOM 3010 O O . THR A 1 376 ? 18.398 10.032 -22.947 1.00 74.44 376 THR A O 1
ATOM 3013 N N . LYS A 1 377 ? 19.180 11.892 -23.959 1.00 86.25 377 LYS A N 1
ATOM 3014 C CA . LYS A 1 377 ? 20.184 11.262 -24.819 1.00 86.25 377 LYS A CA 1
ATOM 3015 C C . LYS A 1 377 ? 21.579 11.648 -24.341 1.00 86.25 377 LYS A C 1
ATOM 3017 O O . LYS A 1 377 ? 21.883 12.834 -24.235 1.00 86.25 377 LYS A O 1
ATOM 3022 N N . TYR A 1 378 ? 22.431 10.654 -24.129 1.00 87.94 378 TYR A N 1
ATOM 3023 C CA . TYR A 1 378 ? 23.835 10.841 -23.777 1.00 87.94 378 TYR A CA 1
ATOM 3024 C C . TYR A 1 378 ? 24.705 10.181 -24.839 1.00 87.94 378 TYR A C 1
ATOM 3026 O O . TYR A 1 378 ? 24.456 9.037 -25.218 1.00 87.94 378 TYR A O 1
ATOM 3034 N N . VAL A 1 379 ? 25.704 10.915 -25.321 1.00 88.12 379 VAL A N 1
ATOM 3035 C CA . VAL A 1 379 ? 26.652 10.463 -26.343 1.00 88.12 379 VAL A CA 1
ATOM 3036 C C . VAL A 1 379 ? 28.046 10.514 -25.740 1.00 88.12 379 VAL A C 1
ATOM 3038 O O . VAL A 1 379 ? 28.425 11.541 -25.181 1.00 88.12 379 VAL A O 1
ATOM 3041 N N . PHE A 1 380 ? 28.787 9.414 -25.823 1.00 88.50 380 PHE A N 1
ATOM 3042 C CA . PHE A 1 380 ? 30.121 9.298 -25.240 1.00 88.50 380 PHE A CA 1
ATOM 3043 C C . PHE A 1 380 ? 31.004 8.360 -26.069 1.00 88.50 380 PHE A C 1
ATOM 3045 O O . PHE A 1 380 ? 30.532 7.395 -26.671 1.00 88.50 380 PHE A O 1
ATOM 3052 N N . GLY A 1 381 ? 32.300 8.667 -26.115 1.00 84.88 381 GLY A N 1
ATOM 3053 C CA . GLY A 1 381 ? 33.302 7.834 -26.777 1.00 84.88 381 GLY A CA 1
ATOM 3054 C C . GLY A 1 381 ? 33.816 6.703 -25.885 1.00 84.88 381 GLY A C 1
ATOM 3055 O O . GLY A 1 381 ? 33.480 6.606 -24.699 1.00 84.88 381 GLY A O 1
ATOM 3056 N N . VAL A 1 382 ? 34.670 5.859 -26.460 1.00 82.56 382 VAL A N 1
ATOM 3057 C CA . VAL A 1 382 ? 35.416 4.840 -25.714 1.00 82.56 382 VAL A CA 1
ATOM 3058 C C . VAL A 1 382 ? 36.768 5.405 -25.298 1.00 82.56 382 VAL A C 1
ATOM 3060 O O . VAL A 1 382 ? 37.558 5.813 -26.146 1.00 82.56 382 VAL A O 1
ATOM 3063 N N . THR A 1 383 ? 37.057 5.417 -23.996 1.00 78.44 383 THR A N 1
ATOM 3064 C CA . THR A 1 383 ? 38.336 5.906 -23.469 1.00 78.44 383 THR A CA 1
ATOM 3065 C C . THR A 1 383 ? 39.251 4.749 -23.060 1.00 78.44 383 THR A C 1
ATOM 3067 O O . THR A 1 383 ? 38.814 3.707 -22.563 1.00 78.44 383 THR A O 1
ATOM 3070 N N . GLN A 1 384 ? 40.559 4.925 -23.270 1.00 65.50 384 GLN A N 1
ATOM 3071 C CA . GLN A 1 384 ? 41.583 4.033 -22.701 1.00 65.50 384 GLN A CA 1
ATOM 3072 C C . GLN A 1 384 ? 42.012 4.474 -21.290 1.00 65.50 384 GLN A C 1
ATOM 3074 O O . GLN A 1 384 ? 42.430 3.652 -20.477 1.00 65.50 384 GLN A O 1
ATOM 3079 N N . ASN A 1 385 ? 41.862 5.768 -20.992 1.00 59.53 385 ASN A N 1
ATOM 3080 C CA . ASN A 1 385 ? 42.142 6.378 -19.692 1.00 59.53 385 ASN A CA 1
ATOM 3081 C C . ASN A 1 385 ? 40.841 6.515 -18.878 1.00 59.53 385 ASN A C 1
ATOM 3083 O O . ASN A 1 385 ? 39.757 6.433 -19.452 1.00 59.53 385 ASN A O 1
ATOM 3087 N N . GLY A 1 386 ? 40.954 6.665 -17.551 1.00 60.09 386 GLY A N 1
ATOM 3088 C CA . GLY A 1 386 ? 39.835 6.642 -16.593 1.00 60.09 386 GLY A CA 1
ATOM 3089 C C . GLY A 1 386 ? 38.605 7.480 -16.981 1.00 60.09 386 GLY A C 1
ATOM 3090 O O . GLY A 1 386 ? 38.694 8.410 -17.775 1.00 60.09 386 GLY A O 1
ATOM 3091 N N . LEU A 1 387 ? 37.449 7.111 -16.426 1.00 66.19 387 LEU A N 1
ATOM 3092 C CA . LEU A 1 387 ? 36.156 7.734 -16.726 1.00 66.19 387 LEU A CA 1
ATOM 3093 C C . LEU A 1 387 ? 36.063 9.141 -16.116 1.00 66.19 387 LEU A C 1
ATOM 3095 O O . LEU A 1 387 ? 36.546 9.360 -15.006 1.00 66.19 387 LEU A O 1
ATOM 3099 N N . GLU A 1 388 ? 35.416 10.071 -16.822 1.00 61.62 388 GLU A N 1
ATOM 3100 C CA . GLU A 1 388 ? 35.050 11.373 -16.257 1.00 61.62 388 GLU A CA 1
ATOM 3101 C C . GLU A 1 388 ? 34.061 11.192 -15.094 1.00 61.62 388 GLU A C 1
ATOM 3103 O O . GLU A 1 388 ? 33.115 10.403 -15.169 1.00 61.62 388 GLU A O 1
ATOM 3108 N N . GLU A 1 389 ? 34.274 11.925 -14.001 1.00 60.66 389 GLU A N 1
ATOM 3109 C CA . GLU A 1 389 ? 33.361 11.902 -12.861 1.00 60.66 389 GLU A CA 1
ATOM 3110 C C . GLU A 1 389 ? 32.005 12.512 -13.264 1.00 60.66 389 GLU A C 1
ATOM 3112 O O . GLU A 1 389 ? 31.940 13.640 -13.749 1.00 60.66 389 GLU A O 1
ATOM 3117 N N . LYS A 1 390 ? 30.908 11.783 -12.999 1.00 69.81 390 LYS A N 1
ATOM 3118 C CA . LYS A 1 390 ? 29.501 12.228 -13.146 1.00 69.81 390 LYS A CA 1
ATOM 3119 C C . LYS A 1 390 ? 28.933 12.311 -14.572 1.00 69.81 390 LYS A C 1
ATOM 3121 O O . LYS A 1 390 ? 27.906 12.955 -14.775 1.00 69.81 390 LYS A O 1
ATOM 3126 N N . SER A 1 391 ? 29.506 11.613 -15.547 1.00 84.56 391 SER A N 1
ATOM 3127 C CA . SER A 1 391 ? 28.893 11.445 -16.873 1.00 84.56 391 SER A CA 1
ATOM 3128 C C . SER A 1 391 ? 28.754 9.969 -17.255 1.00 84.56 391 SER A C 1
ATOM 3130 O O . SER A 1 391 ? 29.283 9.076 -16.591 1.00 84.56 391 SER A O 1
ATOM 3132 N N . TRP A 1 392 ? 27.972 9.694 -18.303 1.00 91.50 392 TRP A N 1
ATOM 3133 C CA . TRP A 1 392 ? 28.004 8.375 -18.931 1.00 91.50 392 TRP A CA 1
ATOM 3134 C C . TRP A 1 392 ? 29.337 8.204 -19.649 1.00 91.50 392 TRP A C 1
ATOM 3136 O O . TRP A 1 392 ? 29.749 9.085 -20.401 1.00 91.50 392 TRP A O 1
ATOM 3146 N N . GLY A 1 393 ? 29.980 7.056 -19.464 1.00 91.00 393 GLY A N 1
ATOM 3147 C CA . GLY A 1 393 ? 31.253 6.781 -20.111 1.00 91.00 393 GLY A CA 1
ATOM 3148 C C . GLY A 1 393 ? 31.489 5.298 -20.340 1.00 91.00 393 GLY A C 1
ATOM 3149 O O . GLY A 1 393 ? 30.789 4.438 -19.801 1.00 91.00 393 GLY A O 1
ATOM 3150 N N . SER A 1 394 ? 32.499 5.001 -21.155 1.00 90.44 394 SER A N 1
ATOM 3151 C CA . SER A 1 394 ? 32.941 3.633 -21.395 1.00 90.44 394 SER A CA 1
ATOM 3152 C C . SER A 1 394 ? 34.456 3.521 -21.391 1.00 90.44 394 SER A C 1
ATOM 3154 O O . SER A 1 394 ? 35.151 4.376 -21.937 1.00 90.44 394 SER A O 1
ATOM 3156 N N . LYS A 1 395 ? 34.952 2.440 -20.791 1.00 90.38 395 LYS A N 1
ATOM 3157 C CA . LYS A 1 395 ? 36.372 2.099 -20.720 1.00 90.38 395 LYS A CA 1
ATOM 3158 C C . LYS A 1 395 ? 36.612 0.741 -21.368 1.00 90.38 395 LYS A C 1
ATOM 3160 O O . LYS A 1 395 ? 35.811 -0.177 -21.195 1.00 90.38 395 LYS A O 1
ATOM 3165 N N . VAL A 1 396 ? 37.731 0.588 -22.074 1.00 89.94 396 VAL A N 1
ATOM 3166 C CA . VAL A 1 396 ? 38.178 -0.731 -22.551 1.00 89.94 396 VAL A CA 1
ATOM 3167 C C . VAL A 1 396 ? 38.595 -1.599 -21.360 1.00 89.94 396 VAL A C 1
ATOM 3169 O O . VAL A 1 396 ? 39.542 -1.265 -20.649 1.00 89.94 396 VAL A O 1
ATOM 3172 N N . GLU A 1 397 ? 37.901 -2.719 -21.166 1.00 90.19 397 GLU A N 1
ATOM 3173 C CA . GLU A 1 397 ? 38.213 -3.703 -20.121 1.00 90.19 397 GLU A CA 1
ATOM 3174 C C . GLU A 1 397 ? 39.100 -4.825 -20.671 1.00 90.19 397 GLU A C 1
ATOM 3176 O O . GLU A 1 397 ? 40.085 -5.225 -20.054 1.00 90.19 397 GLU A O 1
ATOM 3181 N N . ALA A 1 398 ? 38.783 -5.310 -21.872 1.00 86.81 398 ALA A N 1
ATOM 3182 C CA . ALA A 1 398 ? 39.592 -6.289 -22.584 1.00 86.81 398 ALA A CA 1
ATOM 3183 C C . ALA A 1 398 ? 39.452 -6.093 -24.094 1.00 86.81 398 ALA A C 1
ATOM 3185 O O . ALA A 1 398 ? 38.379 -5.763 -24.594 1.00 86.81 398 ALA A O 1
ATOM 3186 N N . SER A 1 399 ? 40.529 -6.327 -24.837 1.00 84.25 399 SER A N 1
ATOM 3187 C CA . SER A 1 399 ? 40.527 -6.243 -26.297 1.00 84.25 399 SER A CA 1
ATOM 3188 C C . SER A 1 399 ? 41.314 -7.406 -26.891 1.00 84.25 399 SER A C 1
ATOM 3190 O O . SER A 1 399 ? 42.372 -7.779 -26.383 1.00 84.25 399 SER A O 1
ATOM 3192 N N . SER A 1 400 ? 40.783 -7.998 -27.958 1.00 82.62 400 SER A N 1
ATOM 3193 C CA . SER A 1 400 ? 41.417 -9.056 -28.739 1.00 82.62 400 SER A CA 1
ATOM 3194 C C . SER A 1 400 ? 41.257 -8.785 -30.237 1.00 82.62 400 SER A C 1
ATOM 3196 O O . SER A 1 400 ? 40.528 -7.892 -30.662 1.00 82.62 400 SER A O 1
ATOM 3198 N N . SER A 1 401 ? 41.893 -9.600 -31.083 1.00 74.38 401 SER A N 1
ATOM 3199 C CA . SER A 1 401 ? 41.730 -9.503 -32.542 1.00 74.38 401 SER A CA 1
ATOM 3200 C C . SER A 1 401 ? 40.292 -9.763 -33.027 1.00 74.38 401 SER A C 1
ATOM 3202 O O . SER A 1 401 ? 39.956 -9.410 -34.164 1.00 74.38 401 SER A O 1
ATOM 3204 N N . THR A 1 402 ? 39.449 -10.374 -32.184 1.00 79.19 402 THR A N 1
ATOM 3205 C CA . THR A 1 402 ? 38.088 -10.823 -32.523 1.00 79.19 402 THR A CA 1
ATOM 3206 C C . THR A 1 402 ? 36.993 -10.288 -31.599 1.00 79.19 402 THR A C 1
ATOM 3208 O O . THR A 1 402 ? 35.814 -10.480 -31.896 1.00 79.19 402 THR A O 1
ATOM 3211 N N . SER A 1 403 ? 37.345 -9.605 -30.510 1.00 86.56 403 SER A N 1
ATOM 3212 C CA . SER A 1 403 ? 36.384 -9.092 -29.533 1.00 86.56 403 SER A CA 1
ATOM 3213 C C . SER A 1 403 ? 36.867 -7.816 -28.852 1.00 86.56 403 SER A C 1
ATOM 3215 O O . SER A 1 403 ? 38.065 -7.630 -28.646 1.00 86.56 403 SER A O 1
ATOM 3217 N N . LEU A 1 404 ? 35.922 -6.960 -28.468 1.00 87.75 404 LEU A N 1
ATOM 3218 C CA . LEU A 1 404 ? 36.165 -5.768 -27.658 1.00 87.75 404 LEU A CA 1
ATOM 3219 C C . LEU A 1 404 ? 35.171 -5.751 -26.498 1.00 87.75 404 LEU A C 1
ATOM 3221 O O . LEU A 1 404 ? 33.969 -5.646 -26.725 1.00 87.75 404 LEU A O 1
ATOM 3225 N N . THR A 1 405 ? 35.671 -5.846 -25.270 1.00 91.12 405 THR A N 1
ATOM 3226 C CA . THR A 1 405 ? 34.876 -5.749 -24.045 1.00 91.12 405 THR A CA 1
ATOM 3227 C C . THR A 1 405 ? 35.022 -4.361 -23.448 1.00 91.12 405 THR A C 1
ATOM 3229 O O . THR A 1 405 ? 36.129 -3.918 -23.132 1.00 91.12 405 THR A O 1
ATOM 3232 N N . LEU A 1 406 ? 33.891 -3.692 -23.270 1.00 91.44 406 LEU A N 1
ATOM 3233 C CA . LEU A 1 406 ? 33.776 -2.385 -22.649 1.00 91.44 406 LEU A CA 1
ATOM 3234 C C . LEU A 1 406 ? 33.123 -2.516 -21.274 1.00 91.44 406 LEU A C 1
ATOM 3236 O O . LEU A 1 406 ? 32.171 -3.276 -21.107 1.00 91.44 406 LEU A O 1
ATOM 3240 N N . ALA A 1 407 ? 33.604 -1.734 -20.316 1.00 93.56 407 ALA A N 1
ATOM 3241 C CA . ALA A 1 407 ? 32.886 -1.423 -19.090 1.00 93.56 407 ALA A CA 1
ATOM 3242 C C . ALA A 1 407 ? 32.158 -0.087 -19.291 1.00 93.56 407 ALA A C 1
ATOM 3244 O O . ALA A 1 407 ? 32.806 0.942 -19.493 1.00 93.56 407 ALA A O 1
ATOM 3245 N N . ILE A 1 408 ? 30.826 -0.109 -19.280 1.00 93.81 408 ILE A N 1
ATOM 3246 C CA . ILE A 1 408 ? 29.970 1.076 -19.401 1.00 93.81 408 ILE A CA 1
ATOM 3247 C C . ILE A 1 408 ? 29.527 1.494 -18.004 1.00 93.81 408 ILE A C 1
ATOM 3249 O O . ILE A 1 408 ? 29.008 0.673 -17.252 1.00 93.81 408 ILE A O 1
ATOM 3253 N N . THR A 1 409 ? 29.680 2.774 -17.679 1.00 93.25 409 THR A N 1
ATOM 3254 C CA . THR A 1 409 ? 29.308 3.333 -16.375 1.00 93.25 409 THR A CA 1
ATOM 3255 C C . THR A 1 409 ? 28.305 4.456 -16.574 1.00 93.25 409 THR A C 1
ATOM 3257 O O . THR A 1 409 ? 28.555 5.387 -17.341 1.00 93.25 409 THR A O 1
ATOM 3260 N N . SER A 1 410 ? 27.173 4.380 -15.874 1.00 95.00 410 SER A N 1
ATOM 3261 C CA . SER A 1 410 ? 26.254 5.512 -15.748 1.00 95.00 410 SER A CA 1
ATOM 3262 C C . SER A 1 410 ? 26.667 6.392 -14.566 1.00 95.00 410 SER A C 1
ATOM 3264 O O . SER A 1 410 ? 27.223 5.872 -13.594 1.00 95.00 410 SER A O 1
ATOM 3266 N N . PRO A 1 411 ? 26.319 7.687 -14.557 1.00 94.38 411 PRO A N 1
ATOM 3267 C CA . PRO A 1 411 ? 26.471 8.493 -13.355 1.00 94.38 411 PRO A CA 1
ATOM 3268 C C . PRO A 1 411 ? 25.499 8.023 -12.256 1.00 94.38 411 PRO A C 1
ATOM 3270 O O . PRO A 1 411 ? 24.482 7.375 -12.538 1.00 94.38 411 PRO A O 1
ATOM 3273 N N . ALA A 1 412 ? 25.822 8.327 -10.994 1.00 95.44 412 ALA A N 1
ATOM 3274 C CA . ALA A 1 412 ? 25.023 7.935 -9.826 1.00 95.44 412 ALA A CA 1
ATOM 3275 C C . ALA A 1 412 ? 23.688 8.693 -9.716 1.00 95.44 412 ALA A C 1
ATOM 3277 O O . ALA A 1 412 ? 22.798 8.266 -8.991 1.00 95.44 412 ALA A O 1
ATOM 3278 N N . ASP A 1 413 ? 23.522 9.780 -10.465 1.00 93.62 413 ASP A N 1
ATOM 3279 C CA . ASP A 1 413 ? 22.291 10.556 -10.614 1.00 93.62 413 ASP A CA 1
ATOM 3280 C C . ASP A 1 413 ? 21.619 10.327 -11.981 1.00 93.62 413 ASP A C 1
ATOM 3282 O O . ASP A 1 413 ? 20.759 11.103 -12.391 1.00 93.62 413 ASP A O 1
ATOM 3286 N N . ALA A 1 414 ? 21.952 9.247 -12.699 1.00 94.44 414 ALA A N 1
ATOM 3287 C CA . ALA A 1 414 ? 21.216 8.878 -13.907 1.00 94.44 414 ALA A CA 1
ATOM 3288 C C . ALA A 1 414 ? 19.723 8.655 -13.596 1.00 94.44 414 ALA A C 1
ATOM 3290 O O . ALA A 1 414 ? 19.368 8.083 -12.556 1.00 94.44 414 ALA A O 1
ATOM 3291 N N . SER A 1 415 ? 18.843 9.067 -14.513 1.00 95.19 415 SER A N 1
ATOM 3292 C CA . SER A 1 415 ? 17.414 8.746 -14.433 1.00 95.19 415 SER A CA 1
ATOM 3293 C C . SER A 1 415 ? 17.196 7.238 -14.446 1.00 95.19 415 SER A C 1
ATOM 3295 O O . SER A 1 415 ? 17.797 6.536 -15.259 1.00 95.19 415 SER A O 1
ATOM 3297 N N . ILE A 1 416 ? 16.311 6.731 -13.591 1.00 97.06 416 ILE A N 1
ATOM 3298 C CA . ILE A 1 416 ? 15.909 5.322 -13.647 1.00 97.06 416 ILE A CA 1
ATOM 3299 C C . ILE A 1 416 ? 14.899 5.073 -14.776 1.00 97.06 416 ILE A C 1
ATOM 3301 O O . ILE A 1 416 ? 14.171 5.979 -15.193 1.00 97.06 416 ILE A O 1
ATOM 3305 N N . GLY A 1 417 ? 14.828 3.833 -15.256 1.00 95.25 417 GLY A N 1
ATOM 3306 C CA . GLY A 1 417 ? 13.879 3.408 -16.282 1.00 95.25 417 GLY A CA 1
ATOM 3307 C C . GLY A 1 417 ? 14.513 2.582 -17.394 1.00 95.25 417 GLY A C 1
ATOM 3308 O O . GLY A 1 417 ? 15.614 2.048 -17.249 1.00 95.25 417 GLY A O 1
ATOM 3309 N N . LYS A 1 418 ? 13.789 2.459 -18.509 1.00 94.69 418 LYS A N 1
ATOM 3310 C CA . LYS A 1 418 ? 14.248 1.745 -19.703 1.00 94.69 418 LYS A CA 1
ATOM 3311 C C . LYS A 1 418 ? 15.138 2.641 -20.573 1.00 94.69 418 LYS A C 1
ATOM 3313 O O . LYS A 1 418 ? 14.777 3.785 -20.856 1.00 94.69 418 LYS A O 1
ATOM 3318 N N . TYR A 1 419 ? 16.258 2.081 -21.016 1.00 94.25 419 TYR A N 1
ATOM 3319 C CA . TYR A 1 419 ? 17.235 2.699 -21.905 1.00 94.25 419 TYR A CA 1
ATOM 3320 C C . TYR A 1 419 ? 17.453 1.845 -23.147 1.00 94.25 419 TYR A C 1
ATOM 3322 O O . TYR A 1 419 ? 17.495 0.617 -23.066 1.00 94.25 419 TYR A O 1
ATOM 3330 N N . ASP A 1 420 ? 17.688 2.513 -24.269 1.00 92.94 420 ASP A N 1
ATOM 3331 C CA . ASP A 1 420 ? 18.194 1.905 -25.491 1.00 92.94 420 ASP A CA 1
ATOM 3332 C C . ASP A 1 420 ? 19.642 2.353 -25.724 1.00 92.94 420 ASP A C 1
ATOM 3334 O O . ASP A 1 420 ? 19.981 3.531 -25.578 1.00 92.94 420 ASP A O 1
ATOM 3338 N N . LEU A 1 421 ? 20.505 1.398 -26.071 1.00 91.06 421 LEU A N 1
ATOM 3339 C CA . LEU A 1 421 ? 21.908 1.613 -26.412 1.00 91.06 421 LEU A CA 1
ATOM 3340 C C . LEU A 1 421 ? 22.085 1.485 -27.923 1.00 91.06 421 LEU A C 1
ATOM 3342 O O . LEU A 1 421 ? 21.685 0.486 -28.527 1.00 91.06 421 LEU A O 1
ATOM 3346 N N . SER A 1 422 ? 22.729 2.480 -28.523 1.00 90.06 422 SER A N 1
ATOM 3347 C CA . SER A 1 422 ? 23.092 2.504 -29.937 1.00 90.06 422 SER A CA 1
ATOM 3348 C C . SER A 1 422 ? 24.574 2.818 -30.121 1.00 90.06 422 SER A C 1
ATOM 3350 O O . SER A 1 422 ? 25.181 3.478 -29.279 1.00 90.06 422 SER A O 1
ATOM 3352 N N . VAL A 1 423 ? 25.157 2.368 -31.229 1.00 86.50 423 VAL A N 1
ATOM 3353 C CA . VAL A 1 423 ? 26.564 2.599 -31.582 1.00 86.50 423 VAL A CA 1
ATOM 3354 C C . VAL A 1 423 ? 26.684 3.232 -32.966 1.00 86.50 423 VAL A C 1
ATOM 3356 O O . VAL A 1 423 ? 25.913 2.923 -33.879 1.00 86.50 423 VAL A O 1
ATOM 3359 N N . LYS A 1 424 ? 27.668 4.114 -33.126 1.00 84.75 424 LYS A N 1
ATOM 3360 C CA . LYS A 1 424 ? 28.063 4.725 -34.395 1.00 84.75 424 LYS A CA 1
ATOM 3361 C C . LYS A 1 424 ? 29.571 4.567 -34.596 1.00 84.75 424 LYS A C 1
ATOM 3363 O O . LYS A 1 424 ? 30.345 4.722 -33.654 1.00 84.75 424 LYS A O 1
ATOM 3368 N N . THR A 1 425 ? 29.983 4.245 -35.822 1.00 74.69 425 THR A N 1
ATOM 3369 C CA . THR A 1 425 ? 31.392 4.073 -36.212 1.00 74.69 425 THR A CA 1
ATOM 3370 C C . THR A 1 425 ? 31.826 5.174 -37.173 1.00 74.69 425 THR A C 1
ATOM 3372 O O . THR A 1 425 ? 31.082 5.529 -38.086 1.00 74.69 425 THR A O 1
ATOM 3375 N N . ASN A 1 426 ? 33.056 5.676 -37.025 1.00 63.84 426 ASN A N 1
ATOM 3376 C CA . ASN A 1 426 ? 33.602 6.744 -37.883 1.00 63.84 426 ASN A CA 1
ATOM 3377 C C . ASN A 1 426 ? 33.825 6.339 -39.358 1.00 63.84 426 ASN A C 1
ATOM 3379 O O . ASN A 1 426 ? 34.087 7.201 -40.191 1.00 63.84 426 ASN A O 1
ATOM 3383 N N . SER A 1 427 ? 33.719 5.049 -39.693 1.00 55.91 427 SER A N 1
ATOM 3384 C CA . SER A 1 427 ? 33.742 4.540 -41.071 1.00 55.91 427 SER A CA 1
ATOM 3385 C C . SER A 1 427 ? 32.331 4.106 -41.498 1.00 55.91 427 SER A C 1
ATOM 3387 O O . SER A 1 427 ? 31.719 3.250 -40.864 1.00 55.91 427 SER A O 1
ATOM 3389 N N . ASP A 1 428 ? 31.828 4.743 -42.557 1.00 51.81 428 ASP A N 1
ATOM 3390 C CA . ASP A 1 428 ? 30.703 4.364 -43.432 1.00 51.81 428 ASP A CA 1
ATOM 3391 C C . ASP A 1 428 ? 29.249 4.358 -42.912 1.00 51.81 428 ASP A C 1
ATOM 3393 O O . ASP A 1 428 ? 28.333 4.222 -43.725 1.00 51.81 428 ASP A O 1
ATOM 3397 N N . MET A 1 429 ? 28.969 4.584 -41.624 1.00 55.50 429 MET A N 1
ATOM 3398 C CA . MET A 1 429 ? 27.584 4.580 -41.113 1.00 55.50 429 MET A CA 1
ATOM 3399 C C . MET A 1 429 ? 27.006 6.000 -40.974 1.00 55.50 429 MET A C 1
ATOM 3401 O O . MET A 1 429 ? 27.428 6.788 -40.126 1.00 55.50 429 MET A O 1
ATOM 3405 N N . THR A 1 430 ? 25.999 6.331 -41.792 1.00 56.78 430 THR A N 1
ATOM 3406 C CA . THR A 1 430 ? 25.213 7.579 -41.667 1.00 56.78 430 THR A CA 1
ATOM 3407 C C . THR A 1 430 ? 24.203 7.522 -40.514 1.00 56.78 430 THR A C 1
ATOM 3409 O O . THR A 1 430 ? 23.821 8.568 -39.993 1.00 56.78 430 THR A O 1
ATOM 3412 N N . GLU A 1 431 ? 23.819 6.319 -40.072 1.00 62.88 431 GLU A N 1
ATOM 3413 C CA . GLU A 1 431 ? 22.808 6.074 -39.036 1.00 62.88 431 GLU A CA 1
ATOM 3414 C C . GLU A 1 431 ? 23.383 5.264 -37.858 1.00 62.88 431 GLU A C 1
ATOM 3416 O O . GLU A 1 431 ? 24.235 4.393 -38.038 1.00 62.88 431 GLU A O 1
ATOM 3421 N N . SER A 1 432 ? 22.932 5.562 -36.634 1.00 74.62 432 SER A N 1
ATOM 3422 C CA . SER A 1 432 ? 23.307 4.831 -35.414 1.00 74.62 432 SER A CA 1
ATOM 3423 C C . SER A 1 432 ? 22.586 3.484 -35.337 1.00 74.62 432 SER A C 1
ATOM 3425 O O . SER A 1 432 ? 21.362 3.439 -35.462 1.00 74.62 432 SER A O 1
ATOM 3427 N N . LEU A 1 433 ? 23.314 2.401 -35.063 1.00 80.88 433 LEU A N 1
ATOM 3428 C CA . LEU A 1 433 ? 22.748 1.058 -34.925 1.00 80.88 433 LEU A CA 1
ATOM 3429 C C . LEU A 1 433 ? 22.311 0.810 -33.477 1.00 80.88 433 LEU A C 1
ATOM 3431 O O . LEU A 1 433 ? 23.154 0.848 -32.583 1.00 80.88 433 LEU A O 1
ATOM 3435 N N . SER A 1 434 ? 21.029 0.519 -33.241 1.00 84.75 434 SER A N 1
ATOM 3436 C CA . SER A 1 434 ? 20.548 0.059 -31.929 1.00 84.75 434 SER A CA 1
ATOM 3437 C C . SER A 1 434 ? 21.033 -1.367 -31.661 1.00 84.75 434 SER A C 1
ATOM 3439 O O . SER A 1 434 ? 20.839 -2.255 -32.491 1.00 84.75 434 SER A O 1
ATOM 3441 N N . ILE A 1 435 ? 21.690 -1.575 -30.519 1.00 86.75 435 ILE A N 1
ATOM 3442 C CA . ILE A 1 435 ? 22.365 -2.837 -30.180 1.00 86.75 435 ILE A CA 1
ATOM 3443 C C . ILE A 1 435 ? 21.812 -3.511 -28.927 1.00 86.75 435 ILE A C 1
ATOM 3445 O O . ILE A 1 435 ? 21.973 -4.720 -28.778 1.00 86.75 435 ILE A O 1
ATOM 3449 N N . ALA A 1 436 ? 21.179 -2.761 -28.022 1.00 87.56 436 ALA A N 1
ATOM 3450 C CA . ALA A 1 436 ? 20.643 -3.314 -26.784 1.00 87.56 436 ALA A CA 1
ATOM 3451 C C . ALA A 1 436 ? 19.538 -2.439 -26.189 1.00 87.56 436 ALA A C 1
ATOM 3453 O O . ALA A 1 436 ? 19.499 -1.232 -26.417 1.00 87.56 436 ALA A O 1
ATOM 3454 N N . SER A 1 437 ? 18.702 -3.052 -25.354 1.00 92.44 437 SER A N 1
ATOM 3455 C CA . SER A 1 437 ? 17.761 -2.364 -24.472 1.00 92.44 437 SER A CA 1
ATOM 3456 C C . SER A 1 437 ? 17.928 -2.920 -23.060 1.00 92.44 437 SER A C 1
ATOM 3458 O O . SER A 1 437 ? 18.039 -4.137 -22.885 1.00 92.44 437 SER A O 1
ATOM 3460 N N . PHE A 1 438 ? 17.995 -2.050 -22.059 1.00 95.50 438 PHE A N 1
ATOM 3461 C CA . PHE A 1 438 ? 18.302 -2.418 -20.676 1.00 95.50 438 PHE A CA 1
ATOM 3462 C C . PHE A 1 438 ? 17.580 -1.506 -19.681 1.00 95.50 438 PHE A C 1
ATOM 3464 O O . PHE A 1 438 ? 17.023 -0.472 -20.049 1.00 95.50 438 PHE A O 1
ATOM 3471 N N . ILE A 1 439 ? 17.542 -1.912 -18.412 1.00 97.31 439 ILE A N 1
ATOM 3472 C CA . ILE A 1 439 ? 16.889 -1.150 -17.339 1.00 97.31 439 ILE A CA 1
ATOM 3473 C C . ILE A 1 439 ? 17.945 -0.634 -16.369 1.00 97.31 439 ILE A C 1
ATOM 3475 O O . ILE A 1 439 ? 18.830 -1.386 -15.966 1.00 97.31 439 ILE A O 1
ATOM 3479 N N . VAL A 1 440 ? 17.812 0.630 -15.968 1.00 98.00 440 VAL A N 1
ATOM 3480 C CA . VAL A 1 440 ? 18.618 1.262 -14.918 1.00 98.00 440 VAL A CA 1
ATOM 3481 C C . VAL A 1 440 ? 17.741 1.513 -13.693 1.00 98.00 440 VAL A C 1
ATOM 3483 O O . VAL A 1 440 ? 16.683 2.135 -13.806 1.00 98.00 440 VAL A O 1
ATOM 3486 N N . LEU A 1 441 ? 18.187 1.044 -12.529 1.00 98.69 441 LEU A N 1
ATOM 3487 C CA . LEU A 1 441 ? 17.536 1.206 -11.224 1.00 98.69 441 LEU A CA 1
ATOM 3488 C C . LEU A 1 441 ? 18.373 2.081 -10.280 1.00 98.69 441 LEU A C 1
ATOM 3490 O O . LEU A 1 441 ? 19.553 2.340 -10.536 1.00 98.69 441 LEU A O 1
ATOM 3494 N N . PHE A 1 442 ? 17.776 2.487 -9.159 1.00 98.88 442 PHE A N 1
ATOM 3495 C CA . PHE A 1 442 ? 18.503 3.112 -8.054 1.00 98.88 442 PHE A CA 1
ATOM 3496 C C . PHE A 1 442 ? 19.529 2.139 -7.446 1.00 98.88 442 PHE A C 1
ATOM 3498 O O . PHE A 1 442 ? 19.347 0.909 -7.486 1.00 98.88 442 PHE A O 1
ATOM 3505 N N . ASN A 1 443 ? 20.612 2.683 -6.882 1.00 98.69 443 ASN A N 1
ATOM 3506 C CA . ASN A 1 443 ? 21.736 1.906 -6.374 1.00 98.69 443 ASN A CA 1
ATOM 3507 C C . ASN A 1 443 ? 22.051 2.143 -4.886 1.00 98.69 443 ASN A C 1
ATOM 3509 O O . ASN A 1 443 ? 22.929 2.937 -4.552 1.00 98.69 443 ASN A O 1
ATOM 3513 N N . PRO A 1 444 ? 21.446 1.361 -3.978 1.00 98.62 444 PRO A N 1
ATOM 3514 C CA . PRO A 1 444 ? 21.762 1.405 -2.549 1.00 98.62 444 PRO A CA 1
ATOM 3515 C C . PRO A 1 444 ? 23.211 1.043 -2.193 1.00 98.62 444 PRO A C 1
ATOM 3517 O O . PRO A 1 444 ? 23.659 1.353 -1.090 1.00 98.62 444 PRO A O 1
ATOM 3520 N N . TRP A 1 445 ? 23.957 0.399 -3.097 1.00 98.44 445 TRP A N 1
ATOM 3521 C CA . TRP A 1 445 ? 25.358 0.013 -2.892 1.00 98.44 445 TRP A CA 1
ATOM 3522 C C . TRP A 1 445 ? 26.359 1.072 -3.381 1.00 98.44 445 TRP A C 1
ATOM 3524 O O . TRP A 1 445 ? 27.536 0.984 -3.042 1.00 98.44 445 TRP A O 1
ATOM 3534 N N . CYS A 1 446 ? 25.923 2.078 -4.147 1.00 97.38 446 CYS A N 1
ATOM 3535 C CA . CYS A 1 446 ? 26.786 3.153 -4.641 1.00 97.38 446 CYS A CA 1
ATOM 3536 C C . CYS A 1 446 ? 26.799 4.321 -3.647 1.00 97.38 446 CYS A C 1
ATOM 3538 O O . CYS A 1 446 ? 25.754 4.908 -3.407 1.00 97.38 446 CYS A O 1
ATOM 3540 N N . THR A 1 447 ? 27.963 4.693 -3.106 1.00 96.25 447 THR A N 1
ATOM 3541 C CA . THR A 1 447 ? 28.104 5.756 -2.083 1.00 96.25 447 THR A CA 1
ATOM 3542 C C . THR A 1 447 ? 27.682 7.148 -2.556 1.00 96.25 447 THR A C 1
ATOM 3544 O O . THR A 1 447 ? 27.288 7.992 -1.745 1.00 96.25 447 THR A O 1
ATOM 3547 N N . GLU A 1 448 ? 27.751 7.382 -3.866 1.00 95.12 448 GLU A N 1
ATOM 3548 C CA . GLU A 1 448 ? 27.358 8.640 -4.504 1.00 95.12 448 GLU A CA 1
ATOM 3549 C C . GLU A 1 448 ? 25.851 8.718 -4.785 1.00 95.12 448 GLU A C 1
ATOM 3551 O O . GLU A 1 448 ? 25.320 9.806 -5.013 1.00 95.12 448 GLU A O 1
ATOM 3556 N N . ASP A 1 449 ? 25.145 7.585 -4.758 1.00 97.88 449 ASP A N 1
ATOM 3557 C CA . ASP A 1 449 ? 23.700 7.554 -4.954 1.00 97.88 449 ASP A CA 1
ATOM 3558 C C . ASP A 1 449 ? 22.987 8.084 -3.701 1.00 97.88 449 ASP A C 1
ATOM 3560 O O . ASP A 1 449 ? 23.320 7.754 -2.561 1.00 97.88 449 ASP A O 1
ATOM 3564 N N . TRP A 1 450 ? 21.957 8.901 -3.901 1.00 97.56 450 TRP A N 1
ATOM 3565 C CA . TRP A 1 450 ? 21.156 9.456 -2.813 1.00 97.56 450 TRP A CA 1
ATOM 3566 C C . TRP A 1 450 ? 20.375 8.401 -2.033 1.00 97.56 450 TRP A C 1
ATOM 3568 O O . TRP A 1 450 ? 19.917 8.706 -0.938 1.00 97.56 450 TRP A O 1
ATOM 3578 N N . VAL A 1 451 ? 20.226 7.182 -2.556 1.00 98.50 451 VAL A N 1
ATOM 3579 C CA . VAL A 1 451 ? 19.623 6.059 -1.820 1.00 98.50 451 VAL A CA 1
ATOM 3580 C C . VAL A 1 451 ? 20.654 5.134 -1.166 1.00 98.50 451 VAL A C 1
ATOM 3582 O O . VAL A 1 451 ? 20.296 4.038 -0.733 1.00 98.50 451 VAL A O 1
ATOM 3585 N N . HIS A 1 452 ? 21.931 5.533 -1.110 1.00 98.38 452 HIS A N 1
ATOM 3586 C CA . HIS A 1 452 ? 22.974 4.727 -0.487 1.00 98.38 452 HIS A CA 1
ATOM 3587 C C . HIS A 1 452 ? 22.635 4.415 0.968 1.00 98.38 452 HIS A C 1
ATOM 3589 O O . HIS A 1 452 ? 22.529 5.321 1.796 1.00 98.38 452 HIS A O 1
ATOM 3595 N N . LEU A 1 453 ? 22.524 3.129 1.279 1.00 97.62 453 LEU A N 1
ATOM 3596 C CA . LEU A 1 453 ? 22.295 2.644 2.630 1.00 97.62 453 LEU A CA 1
ATOM 3597 C C . LEU A 1 453 ? 23.538 1.869 3.056 1.00 97.62 453 LEU A C 1
ATOM 3599 O O . LEU A 1 453 ? 23.804 0.850 2.427 1.00 97.62 453 LEU A O 1
ATOM 3603 N N . PRO A 1 454 ? 24.331 2.329 4.039 1.00 95.88 454 PRO A N 1
ATOM 3604 C CA . PRO A 1 454 ? 25.680 1.810 4.277 1.00 95.88 454 PRO A CA 1
ATOM 3605 C C . PRO A 1 454 ? 25.708 0.380 4.833 1.00 95.88 454 PRO A C 1
ATOM 3607 O O . PRO A 1 454 ? 26.617 -0.380 4.486 1.00 95.88 454 PRO A O 1
ATOM 3610 N N . ASP A 1 455 ? 24.716 -0.009 5.634 1.00 98.06 455 ASP A N 1
ATOM 3611 C CA . ASP A 1 455 ? 24.655 -1.332 6.255 1.00 98.06 455 ASP A CA 1
ATOM 3612 C C . ASP A 1 455 ? 24.170 -2.417 5.275 1.00 98.06 455 ASP A C 1
ATOM 3614 O O . ASP A 1 455 ? 23.155 -2.273 4.592 1.00 98.06 455 ASP A O 1
ATOM 3618 N N . GLU A 1 456 ? 24.908 -3.528 5.189 1.00 97.62 456 GLU A N 1
ATOM 3619 C CA . GLU A 1 456 ? 24.575 -4.619 4.265 1.00 97.62 456 GLU A CA 1
ATOM 3620 C C . GLU A 1 456 ? 23.332 -5.400 4.696 1.00 97.62 456 GLU A C 1
ATOM 3622 O O . GLU A 1 456 ? 22.536 -5.773 3.838 1.00 97.62 456 GLU A O 1
ATOM 3627 N N . LEU A 1 457 ? 23.127 -5.639 5.994 1.00 98.00 457 LEU A N 1
ATOM 3628 C CA . LEU A 1 457 ? 21.953 -6.367 6.480 1.00 98.00 457 LEU A CA 1
ATOM 3629 C C . LEU A 1 457 ? 20.677 -5.557 6.240 1.00 98.00 457 LEU A C 1
ATOM 3631 O O . LEU A 1 457 ? 19.652 -6.119 5.852 1.00 98.00 457 LEU A O 1
ATOM 3635 N N . GLU A 1 458 ? 20.750 -4.238 6.397 1.00 98.38 458 GLU A N 1
ATOM 3636 C CA . GLU A 1 458 ? 19.661 -3.332 6.055 1.00 98.38 458 GLU A CA 1
ATOM 3637 C C . GLU A 1 458 ? 19.384 -3.306 4.547 1.00 98.38 458 GLU A C 1
ATOM 3639 O O . GLU A 1 458 ? 18.221 -3.365 4.150 1.00 98.38 458 GLU A O 1
ATOM 3644 N N . ARG A 1 459 ? 20.410 -3.309 3.679 1.00 98.44 459 ARG A N 1
ATOM 3645 C CA . ARG A 1 459 ? 20.203 -3.460 2.221 1.00 98.44 459 ARG A CA 1
ATOM 3646 C C . ARG A 1 459 ? 19.516 -4.785 1.890 1.00 98.44 459 ARG A C 1
ATOM 3648 O O . ARG A 1 459 ? 18.594 -4.816 1.070 1.00 98.44 459 ARG A O 1
ATOM 3655 N N . GLN A 1 460 ? 19.911 -5.872 2.554 1.00 97.75 460 GLN A N 1
ATOM 3656 C CA . GLN A 1 460 ? 19.249 -7.163 2.383 1.00 97.75 460 GLN A CA 1
ATOM 3657 C C . GLN A 1 460 ? 17.781 -7.117 2.836 1.00 97.75 460 GLN A C 1
ATOM 3659 O O . GLN A 1 460 ? 16.914 -7.610 2.121 1.00 97.75 460 GLN A O 1
ATOM 3664 N N . GLU A 1 461 ? 17.456 -6.481 3.963 1.00 98.31 461 GLU A N 1
ATOM 3665 C CA . GLU A 1 461 ? 16.076 -6.398 4.462 1.00 98.31 461 GLU A CA 1
ATOM 3666 C C . GLU A 1 461 ? 15.189 -5.432 3.662 1.00 98.31 461 GLU A C 1
ATOM 3668 O O . GLU A 1 461 ? 14.032 -5.743 3.367 1.00 98.31 461 GLU A O 1
ATOM 3673 N N . TYR A 1 462 ? 15.701 -4.251 3.332 1.00 98.69 462 TYR A N 1
ATOM 3674 C CA . TYR A 1 462 ? 14.903 -3.142 2.814 1.00 98.69 462 TYR A CA 1
ATOM 3675 C C . TYR A 1 462 ? 14.912 -3.036 1.292 1.00 98.69 462 TYR A C 1
ATOM 3677 O O . TYR A 1 462 ? 14.181 -2.206 0.759 1.00 98.69 462 TYR A O 1
ATOM 3685 N N . VAL A 1 463 ? 15.690 -3.872 0.595 1.00 98.44 463 VAL A N 1
ATOM 3686 C CA . VAL A 1 463 ? 15.718 -3.955 -0.877 1.00 98.44 463 VAL A CA 1
ATOM 3687 C C . VAL A 1 463 ? 15.506 -5.397 -1.339 1.00 98.44 463 VAL A C 1
ATOM 3689 O O . VAL A 1 463 ? 14.607 -5.659 -2.140 1.00 98.44 463 VAL A O 1
ATOM 3692 N N . MET A 1 464 ? 16.306 -6.339 -0.826 1.00 97.19 464 MET A N 1
ATOM 3693 C CA . MET A 1 464 ? 16.348 -7.712 -1.352 1.00 97.19 464 MET A CA 1
ATOM 3694 C C . MET A 1 464 ? 15.287 -8.647 -0.762 1.00 97.19 464 MET A C 1
ATOM 3696 O O . MET A 1 464 ? 14.887 -9.611 -1.408 1.00 97.19 464 MET A O 1
ATOM 3700 N N . ASN A 1 465 ? 14.802 -8.391 0.450 1.00 95.94 465 ASN A N 1
ATOM 3701 C CA . ASN A 1 465 ? 13.822 -9.262 1.084 1.00 95.94 465 ASN A CA 1
ATOM 3702 C C . ASN A 1 465 ? 12.430 -9.058 0.456 1.00 95.94 465 ASN A C 1
ATOM 3704 O O . ASN A 1 465 ? 11.871 -7.959 0.473 1.00 95.94 465 ASN A O 1
ATOM 3708 N N . GLU A 1 466 ? 11.851 -10.124 -0.093 1.00 93.94 466 GLU A N 1
ATOM 3709 C CA . GLU A 1 466 ? 10.502 -10.122 -0.682 1.00 93.94 466 GLU A CA 1
ATOM 3710 C C . GLU A 1 466 ? 9.402 -10.427 0.348 1.00 93.94 466 GLU A C 1
ATOM 3712 O O . GLU A 1 466 ? 8.218 -10.354 0.028 1.00 93.94 466 GLU A O 1
ATOM 3717 N N . GLN A 1 467 ? 9.778 -10.771 1.586 1.00 91.81 467 GLN A N 1
ATOM 3718 C CA . GLN A 1 467 ? 8.865 -11.241 2.626 1.00 91.81 467 GLN A CA 1
ATOM 3719 C C . GLN A 1 467 ? 8.774 -10.253 3.791 1.00 91.81 467 GLN A C 1
ATOM 3721 O O . GLN A 1 467 ? 9.716 -10.072 4.567 1.00 91.81 467 GLN A O 1
ATOM 3726 N N . GLY A 1 468 ? 7.598 -9.650 3.941 1.00 93.12 468 GLY A N 1
ATOM 3727 C CA . GLY A 1 468 ? 7.296 -8.625 4.931 1.00 93.12 468 GLY A CA 1
ATOM 3728 C C . GLY A 1 468 ? 6.442 -9.102 6.102 1.00 93.12 468 GLY A C 1
ATOM 3729 O O . GLY A 1 468 ? 5.852 -10.189 6.103 1.00 93.12 468 GLY A O 1
ATOM 3730 N N . ILE A 1 469 ? 6.372 -8.237 7.112 1.00 95.25 469 ILE A N 1
ATOM 3731 C CA . ILE A 1 469 ? 5.392 -8.287 8.195 1.00 95.25 469 ILE A CA 1
ATOM 3732 C C . ILE A 1 469 ? 4.821 -6.884 8.349 1.00 95.25 469 ILE A C 1
ATOM 3734 O O . ILE A 1 469 ? 5.577 -5.926 8.488 1.00 95.25 469 ILE A O 1
ATOM 3738 N N . ILE A 1 470 ? 3.498 -6.787 8.347 1.00 96.38 470 ILE A N 1
ATOM 3739 C CA . ILE A 1 470 ? 2.756 -5.573 8.671 1.00 96.38 470 ILE A CA 1
ATOM 3740 C C . ILE A 1 470 ? 2.132 -5.770 10.052 1.00 96.38 470 ILE A C 1
ATOM 3742 O O . ILE A 1 470 ? 1.582 -6.836 10.333 1.00 96.38 470 ILE A O 1
ATOM 3746 N N . TYR A 1 471 ? 2.225 -4.774 10.927 1.00 95.25 471 TYR A N 1
ATOM 3747 C CA . TYR A 1 471 ? 1.606 -4.837 12.249 1.00 95.25 471 TYR A CA 1
ATOM 3748 C C . TYR A 1 471 ? 0.214 -4.202 12.215 1.00 95.25 471 TYR A C 1
ATOM 3750 O O . TYR A 1 471 ? -0.057 -3.297 11.433 1.00 95.25 471 TYR A O 1
ATOM 3758 N N . ARG A 1 472 ? -0.704 -4.722 13.030 1.00 90.88 472 ARG A N 1
ATOM 3759 C CA . ARG A 1 472 ? -2.096 -4.255 13.105 1.00 90.88 472 ARG A CA 1
ATOM 3760 C C . ARG A 1 472 ? -2.708 -4.550 14.470 1.00 90.88 472 ARG A C 1
ATOM 3762 O O . ARG A 1 472 ? -2.092 -5.222 15.298 1.00 90.88 472 ARG A O 1
ATOM 3769 N N . GLY A 1 473 ? -3.948 -4.116 14.675 1.00 88.06 473 GLY A N 1
ATOM 3770 C CA . GLY A 1 473 ? -4.732 -4.404 15.877 1.00 88.06 473 GLY A CA 1
ATOM 3771 C C . GLY A 1 473 ? -4.989 -3.136 16.675 1.00 88.06 473 GLY A C 1
ATOM 3772 O O . GLY A 1 473 ? -5.601 -2.212 16.157 1.00 88.06 473 GLY A O 1
ATOM 3773 N N . ALA A 1 474 ? -4.541 -3.095 17.925 1.00 86.88 474 ALA A N 1
ATOM 3774 C CA . ALA A 1 474 ? -4.591 -1.906 18.776 1.00 86.88 474 ALA A CA 1
ATOM 3775 C C . ALA A 1 474 ? -3.339 -1.854 19.662 1.00 86.88 474 ALA A C 1
ATOM 3777 O O . ALA A 1 474 ? -2.627 -2.851 19.769 1.00 86.88 474 ALA A O 1
ATOM 3778 N N . ASN A 1 475 ? -3.091 -0.727 20.336 1.00 82.06 475 ASN A N 1
ATOM 3779 C CA . ASN A 1 475 ? -1.888 -0.504 21.151 1.00 82.06 475 ASN A CA 1
ATOM 3780 C C . ASN A 1 475 ? -1.577 -1.655 22.143 1.00 82.06 475 ASN A C 1
ATOM 3782 O O . ASN A 1 475 ? -0.437 -2.099 22.256 1.00 82.06 475 ASN A O 1
ATOM 3786 N N . GLY A 1 476 ? -2.603 -2.198 22.815 1.00 84.94 476 GLY A N 1
ATOM 3787 C CA . GLY A 1 476 ? -2.476 -3.351 23.727 1.00 84.94 476 GLY A CA 1
ATOM 3788 C C . GLY A 1 476 ? -2.552 -4.736 23.060 1.00 84.94 476 GLY A C 1
ATOM 3789 O O . GLY A 1 476 ? -2.306 -5.756 23.706 1.00 84.94 476 GLY A O 1
ATOM 3790 N N . TYR A 1 477 ? -2.877 -4.784 21.767 1.00 88.25 477 TYR A N 1
ATOM 3791 C CA . TYR A 1 477 ? -3.222 -5.982 20.999 1.00 88.25 477 TYR A CA 1
ATOM 3792 C C . TYR A 1 477 ? -2.538 -5.987 19.627 1.00 88.25 477 TYR A C 1
ATOM 3794 O O . TYR A 1 477 ? -3.187 -6.047 18.580 1.00 88.25 477 TYR A O 1
ATOM 3802 N N . ILE A 1 478 ? -1.210 -5.897 19.626 1.00 91.12 478 ILE A N 1
ATOM 3803 C CA . ILE A 1 478 ? -0.427 -5.883 18.390 1.00 91.12 478 ILE A CA 1
ATOM 3804 C C . ILE A 1 478 ? -0.361 -7.296 17.805 1.00 91.12 478 ILE A C 1
ATOM 3806 O O . ILE A 1 478 ? 0.113 -8.232 18.451 1.00 91.12 478 ILE A O 1
ATOM 3810 N N . THR A 1 479 ? -0.805 -7.436 16.560 1.00 89.38 479 THR A N 1
ATOM 3811 C CA . THR A 1 479 ? -0.751 -8.679 15.782 1.00 89.38 479 THR A CA 1
ATOM 3812 C C . THR A 1 479 ? 0.062 -8.474 14.509 1.00 89.38 479 THR A C 1
ATOM 3814 O O . THR A 1 479 ? 0.173 -7.355 14.006 1.00 89.38 479 THR A O 1
ATOM 3817 N N . SER A 1 480 ? 0.659 -9.551 14.002 1.00 91.12 480 SER A N 1
ATOM 3818 C CA . SER A 1 480 ? 1.440 -9.544 12.767 1.00 91.12 480 SER A CA 1
ATOM 3819 C C . SER A 1 480 ? 0.642 -10.121 11.600 1.00 91.12 480 SER A C 1
ATOM 3821 O O . SER A 1 480 ? -0.073 -11.114 11.727 1.00 91.12 480 SER A O 1
ATOM 3823 N N . LEU A 1 481 ? 0.803 -9.498 10.440 1.00 91.06 481 LEU A N 1
ATOM 3824 C CA . LEU A 1 481 ? 0.279 -9.918 9.152 1.00 91.06 481 LEU A CA 1
ATOM 3825 C C . LEU A 1 481 ? 1.470 -10.198 8.234 1.00 91.06 481 LEU A C 1
ATOM 3827 O O . LEU A 1 481 ? 2.226 -9.287 7.907 1.00 91.06 481 LEU A O 1
ATOM 3831 N N . ALA A 1 482 ? 1.659 -11.453 7.826 1.00 92.81 482 ALA A N 1
ATOM 3832 C CA . ALA A 1 482 ? 2.644 -11.773 6.796 1.00 92.81 482 ALA A CA 1
ATOM 3833 C C . ALA A 1 482 ? 2.208 -11.161 5.457 1.00 92.81 482 ALA A C 1
ATOM 3835 O O . ALA A 1 482 ? 1.048 -11.303 5.072 1.00 92.81 482 ALA A O 1
ATOM 3836 N N . TRP A 1 483 ? 3.135 -10.507 4.758 1.00 94.50 483 TRP A N 1
ATOM 3837 C CA . TRP A 1 483 ? 2.870 -9.865 3.472 1.00 94.50 483 TRP A CA 1
ATOM 3838 C C . TRP A 1 483 ? 3.932 -10.252 2.446 1.00 94.50 483 TRP A C 1
ATOM 3840 O O . TRP A 1 483 ? 5.125 -10.114 2.708 1.00 94.50 483 TRP A O 1
ATOM 3850 N N . ASP A 1 484 ? 3.498 -10.725 1.284 1.00 93.12 484 ASP A N 1
ATOM 3851 C CA . ASP A 1 484 ? 4.375 -11.078 0.168 1.00 93.12 484 ASP A CA 1
ATOM 3852 C C . ASP A 1 484 ? 4.527 -9.874 -0.775 1.00 93.12 484 ASP A C 1
ATOM 3854 O O . ASP A 1 484 ? 3.604 -9.524 -1.519 1.00 93.12 484 ASP A O 1
ATOM 3858 N N . PHE A 1 485 ? 5.678 -9.199 -0.721 1.00 95.81 485 PHE A N 1
ATOM 3859 C CA . PHE A 1 485 ? 5.966 -8.080 -1.621 1.00 95.81 485 PHE A CA 1
ATOM 3860 C C . PHE A 1 485 ? 6.209 -8.594 -3.045 1.00 95.81 485 PHE A C 1
ATOM 3862 O O . PHE A 1 485 ? 5.616 -8.079 -3.990 1.00 95.81 485 PHE A O 1
ATOM 3869 N N . GLY A 1 486 ? 7.026 -9.646 -3.190 1.00 93.50 486 GLY A N 1
ATOM 3870 C CA . GLY A 1 486 ? 7.280 -10.326 -4.465 1.00 93.50 486 GLY A CA 1
ATOM 3871 C C . GLY A 1 486 ? 7.841 -9.419 -5.567 1.00 93.50 486 GLY A C 1
ATOM 3872 O O . GLY A 1 486 ? 7.506 -9.597 -6.738 1.00 93.50 486 GLY A O 1
ATOM 3873 N N . GLN A 1 487 ? 8.661 -8.423 -5.208 1.00 96.19 487 GLN A N 1
ATOM 3874 C CA . GLN A 1 487 ? 9.175 -7.416 -6.144 1.00 96.19 487 GLN A CA 1
ATOM 3875 C C . GLN A 1 487 ? 10.072 -7.976 -7.262 1.00 96.19 487 GLN A C 1
ATOM 3877 O O . GLN A 1 487 ? 10.345 -7.253 -8.220 1.00 96.19 487 GLN A O 1
ATOM 3882 N N . PHE A 1 488 ? 10.539 -9.226 -7.149 1.00 94.94 488 PHE A N 1
ATOM 3883 C CA . PHE A 1 488 ? 11.406 -9.877 -8.136 1.00 94.94 488 PHE A CA 1
ATOM 3884 C C . PHE A 1 488 ? 10.690 -10.950 -8.965 1.00 94.94 488 PHE A C 1
ATOM 3886 O O . PHE A 1 488 ? 11.328 -11.702 -9.698 1.00 94.94 488 PHE A O 1
ATOM 3893 N N . GLU A 1 489 ? 9.362 -11.039 -8.883 1.00 91.56 489 GLU A N 1
ATOM 3894 C CA . GLU A 1 489 ? 8.604 -11.744 -9.915 1.00 91.56 489 GLU A CA 1
ATOM 3895 C C . GLU A 1 489 ? 8.828 -11.068 -11.285 1.00 91.56 489 GLU A C 1
ATOM 3897 O O . GLU A 1 489 ? 8.938 -9.844 -11.388 1.00 91.56 489 GLU A O 1
ATOM 3902 N N . ASP A 1 490 ? 8.932 -11.878 -12.338 1.00 85.38 490 ASP A N 1
ATOM 3903 C CA . ASP A 1 490 ? 9.486 -11.492 -13.644 1.00 85.38 490 ASP A CA 1
ATOM 3904 C C . ASP A 1 490 ? 8.739 -10.348 -14.343 1.00 85.38 490 ASP A C 1
ATOM 3906 O O . ASP A 1 490 ? 9.350 -9.543 -15.048 1.00 85.38 490 ASP A O 1
ATOM 3910 N N . ASP A 1 491 ? 7.429 -10.263 -14.135 1.00 91.38 491 ASP A N 1
ATOM 3911 C CA . ASP A 1 491 ? 6.551 -9.239 -14.693 1.00 91.38 491 ASP A CA 1
ATOM 3912 C C . ASP A 1 491 ? 6.462 -7.959 -13.846 1.00 91.38 491 ASP A C 1
ATOM 3914 O O . ASP A 1 491 ? 6.067 -6.909 -14.356 1.00 91.38 491 ASP A O 1
ATOM 3918 N N . ILE A 1 492 ? 6.842 -8.003 -12.566 1.00 96.00 492 ILE A N 1
ATOM 3919 C CA . ILE A 1 492 ? 6.614 -6.894 -11.628 1.00 96.00 492 ILE A CA 1
ATOM 3920 C C . ILE A 1 492 ? 7.461 -5.671 -11.966 1.00 96.00 492 ILE A C 1
ATOM 3922 O O . ILE A 1 492 ? 6.965 -4.551 -11.841 1.00 96.00 492 ILE A O 1
ATOM 3926 N N . ILE A 1 493 ? 8.691 -5.854 -12.454 1.00 97.06 493 ILE A N 1
ATOM 3927 C CA . ILE A 1 493 ? 9.542 -4.721 -12.837 1.00 97.06 493 ILE A CA 1
ATOM 3928 C C . ILE A 1 493 ? 8.921 -3.895 -13.969 1.00 97.06 493 ILE A C 1
ATOM 3930 O O . ILE A 1 493 ? 8.892 -2.667 -13.896 1.00 97.06 493 ILE A O 1
ATOM 3934 N N . ASP A 1 494 ? 8.345 -4.551 -14.977 1.00 96.69 494 ASP A N 1
ATOM 3935 C CA . ASP A 1 494 ? 7.699 -3.863 -16.097 1.00 96.69 494 ASP A CA 1
ATOM 3936 C C . ASP A 1 494 ? 6.417 -3.153 -15.646 1.00 96.69 494 ASP A C 1
ATOM 3938 O O . ASP A 1 494 ? 6.123 -2.040 -16.090 1.00 96.69 494 ASP A O 1
ATOM 3942 N N . ILE A 1 495 ? 5.680 -3.753 -14.704 1.00 97.56 495 ILE A N 1
ATOM 3943 C CA . ILE A 1 495 ? 4.513 -3.119 -14.086 1.00 97.56 495 ILE A CA 1
ATOM 3944 C C . ILE A 1 495 ? 4.938 -1.863 -13.312 1.00 97.56 495 ILE A C 1
ATOM 3946 O O . ILE A 1 495 ? 4.316 -0.815 -13.477 1.00 97.56 495 ILE A O 1
ATOM 3950 N N . CYS A 1 496 ? 6.015 -1.926 -12.523 1.00 97.81 496 CYS A N 1
ATOM 3951 C CA . CYS A 1 496 ? 6.531 -0.784 -11.761 1.00 97.81 496 CYS A CA 1
ATOM 3952 C C . CYS A 1 496 ? 6.997 0.364 -12.668 1.00 97.81 496 CYS A C 1
ATOM 3954 O O . CYS A 1 496 ? 6.717 1.525 -12.378 1.00 97.81 496 CYS A O 1
ATOM 3956 N N . LEU A 1 497 ? 7.651 0.061 -13.793 1.00 96.31 497 LEU A N 1
ATOM 3957 C CA . LEU A 1 497 ? 7.992 1.076 -14.796 1.00 96.31 497 LEU A CA 1
ATOM 3958 C C . LEU A 1 497 ? 6.735 1.678 -15.441 1.00 96.31 497 LEU A C 1
ATOM 3960 O O . LEU A 1 497 ? 6.647 2.895 -15.589 1.00 96.31 497 LEU A O 1
ATOM 3964 N N . THR A 1 498 ? 5.719 0.855 -15.714 1.00 95.38 498 THR A N 1
ATOM 3965 C CA . THR A 1 498 ? 4.431 1.327 -16.244 1.00 95.38 498 THR A CA 1
ATOM 3966 C C . THR A 1 498 ? 3.727 2.280 -15.273 1.00 95.38 498 THR A C 1
ATOM 3968 O O . THR A 1 498 ? 3.127 3.255 -15.717 1.00 95.38 498 THR A O 1
ATOM 3971 N N . VAL A 1 499 ? 3.822 2.054 -13.954 1.00 95.25 499 VAL A N 1
ATOM 3972 C CA . VAL A 1 499 ? 3.298 2.982 -12.930 1.00 95.25 499 VAL A CA 1
ATOM 3973 C C . VAL A 1 499 ? 3.904 4.378 -13.093 1.00 95.25 499 VAL A C 1
ATOM 3975 O O . VAL A 1 499 ? 3.173 5.366 -13.022 1.00 95.25 499 VAL A O 1
ATOM 3978 N N . LEU A 1 500 ? 5.210 4.471 -13.365 1.00 93.94 500 LEU A N 1
ATOM 3979 C CA . LEU A 1 500 ? 5.865 5.749 -13.650 1.00 93.94 500 LEU A CA 1
ATOM 3980 C C . LEU A 1 500 ? 5.410 6.326 -14.997 1.00 93.94 500 LEU A C 1
ATOM 3982 O O . LEU A 1 500 ? 5.185 7.524 -15.095 1.00 93.94 500 LEU A O 1
ATOM 3986 N N . ASP A 1 501 ? 5.221 5.514 -16.031 1.00 92.25 501 ASP A N 1
ATOM 3987 C CA . ASP A 1 501 ? 4.887 6.015 -17.373 1.00 92.25 501 ASP A CA 1
ATOM 3988 C C . ASP A 1 501 ? 3.450 6.539 -17.503 1.00 92.25 501 ASP A C 1
ATOM 3990 O O . ASP A 1 501 ? 3.188 7.469 -18.266 1.00 92.25 501 ASP A O 1
ATOM 3994 N N . VAL A 1 502 ? 2.506 5.993 -16.732 1.00 91.25 502 VAL A N 1
ATOM 3995 C CA . VAL A 1 502 ? 1.097 6.425 -16.772 1.00 91.25 502 VAL A CA 1
ATOM 3996 C C . VAL A 1 502 ? 0.754 7.490 -15.731 1.00 91.25 502 VAL A C 1
ATOM 3998 O O . VAL A 1 502 ? -0.410 7.884 -15.618 1.00 91.25 502 VAL A O 1
ATOM 4001 N N . ASN A 1 503 ? 1.744 7.975 -14.976 1.00 89.06 503 ASN A N 1
ATOM 4002 C CA . ASN A 1 503 ? 1.510 8.986 -13.955 1.00 89.06 503 ASN A CA 1
ATOM 4003 C C . ASN A 1 503 ? 1.106 10.345 -14.576 1.00 89.06 503 ASN A C 1
ATOM 4005 O O . ASN A 1 503 ? 1.564 10.689 -15.672 1.00 89.06 503 ASN A O 1
ATOM 4009 N N . PRO A 1 504 ? 0.282 11.164 -13.894 1.00 88.62 504 PRO A N 1
ATOM 4010 C CA . PRO A 1 504 ? -0.212 12.429 -14.439 1.00 88.62 504 PRO A CA 1
ATOM 4011 C C . PRO A 1 504 ? 0.877 13.404 -14.910 1.00 88.62 504 PRO A C 1
ATOM 4013 O O . PRO A 1 504 ? 0.663 14.128 -15.888 1.00 88.62 504 PRO A O 1
ATOM 4016 N N . LYS A 1 505 ? 2.038 13.445 -14.240 1.00 88.44 505 LYS A N 1
ATOM 4017 C CA . LYS A 1 505 ? 3.172 14.305 -14.614 1.00 88.44 505 LYS A CA 1
ATOM 4018 C C . LYS A 1 505 ? 3.825 13.814 -15.904 1.00 88.44 505 LYS A C 1
ATOM 4020 O O . LYS A 1 505 ? 4.015 14.635 -16.800 1.00 88.44 505 LYS A O 1
ATOM 4025 N N . CYS A 1 506 ? 4.047 12.505 -16.048 1.00 88.94 506 CYS A N 1
ATOM 4026 C CA . CYS A 1 506 ? 4.549 11.906 -17.289 1.00 88.94 506 CYS A CA 1
ATOM 4027 C C . CYS A 1 506 ? 3.592 12.142 -18.456 1.00 88.94 506 CYS A C 1
ATOM 4029 O O . CYS A 1 506 ? 3.987 12.675 -19.493 1.00 88.94 506 CYS A O 1
ATOM 4031 N N . LEU A 1 507 ? 2.299 11.868 -18.253 1.00 88.12 507 LEU A N 1
ATOM 4032 C CA . LEU A 1 507 ? 1.285 12.121 -19.271 1.00 88.12 507 LEU A CA 1
ATOM 4033 C C . LEU A 1 507 ? 1.292 13.596 -19.691 1.00 88.12 507 LEU A C 1
ATOM 4035 O O . LEU A 1 507 ? 1.074 13.900 -20.864 1.00 88.12 507 LEU A O 1
ATOM 4039 N N . LYS A 1 508 ? 1.496 14.531 -18.757 1.00 88.62 508 LYS A N 1
ATOM 4040 C CA . LYS A 1 508 ? 1.523 15.975 -19.034 1.00 88.62 508 LYS A CA 1
ATOM 4041 C C . LYS A 1 508 ? 2.789 16.412 -19.779 1.00 88.62 508 LYS A C 1
ATOM 4043 O O . LYS A 1 508 ? 2.676 17.251 -20.673 1.00 88.62 508 LYS A O 1
ATOM 4048 N N . ASN A 1 509 ? 3.959 15.912 -19.389 1.00 89.00 509 ASN A N 1
ATOM 4049 C CA . ASN A 1 509 ? 5.248 16.216 -20.009 1.00 89.00 509 ASN A CA 1
ATOM 4050 C C . ASN A 1 509 ? 6.243 15.066 -19.776 1.00 89.00 509 ASN A C 1
ATOM 4052 O O . ASN A 1 509 ? 6.951 15.046 -18.769 1.00 89.00 509 ASN A O 1
ATOM 4056 N N . ALA A 1 510 ? 6.310 14.129 -20.725 1.00 88.06 510 ALA A N 1
ATOM 4057 C CA . ALA A 1 510 ? 7.131 12.930 -20.587 1.00 88.06 510 ALA A CA 1
ATOM 4058 C C . ALA A 1 510 ? 8.628 13.253 -20.448 1.00 88.06 510 ALA A C 1
ATOM 4060 O O . ALA A 1 510 ? 9.283 12.697 -19.578 1.00 88.06 510 ALA A O 1
ATOM 4061 N N . GLY A 1 511 ? 9.172 14.191 -21.230 1.00 88.00 511 GLY A N 1
ATOM 4062 C CA . GLY A 1 511 ? 10.601 14.529 -21.155 1.00 88.00 511 GLY A CA 1
ATOM 4063 C C . GLY A 1 511 ? 11.022 15.085 -19.787 1.00 88.00 511 GLY A C 1
ATOM 4064 O O . GLY A 1 511 ? 12.053 14.693 -19.245 1.00 88.00 511 GLY A O 1
ATOM 4065 N N . GLU A 1 512 ? 10.199 15.957 -19.196 1.00 90.38 512 GLU A N 1
ATOM 4066 C CA . GLU A 1 512 ? 10.446 16.523 -17.860 1.00 90.38 512 GLU A CA 1
ATOM 4067 C C . GLU A 1 512 ? 10.318 15.462 -16.759 1.00 90.38 512 GLU A C 1
ATOM 4069 O O . GLU A 1 512 ? 11.166 15.395 -15.874 1.00 90.38 512 GLU A O 1
ATOM 4074 N N . ASP A 1 513 ? 9.303 14.598 -16.841 1.00 92.56 513 ASP A N 1
ATOM 4075 C CA . ASP A 1 513 ? 9.117 13.483 -15.910 1.00 92.56 513 ASP A CA 1
ATOM 4076 C C . ASP A 1 513 ? 10.292 12.496 -15.963 1.00 92.56 513 ASP A C 1
ATOM 4078 O O . ASP A 1 513 ? 10.905 12.228 -14.933 1.00 92.56 513 ASP A O 1
ATOM 4082 N N . PHE A 1 514 ? 10.687 12.033 -17.154 1.00 91.31 514 PHE A N 1
ATOM 4083 C CA . PHE A 1 514 ? 11.833 11.133 -17.327 1.00 91.31 514 PHE A CA 1
ATOM 4084 C C . PHE A 1 514 ? 13.142 11.753 -16.827 1.00 91.31 514 PHE A C 1
ATOM 4086 O O . PHE A 1 514 ? 13.956 11.060 -16.213 1.00 91.31 514 PHE A O 1
ATOM 4093 N N . SER A 1 515 ? 13.350 13.056 -17.038 1.00 90.81 515 SER A N 1
ATOM 4094 C CA . SER A 1 515 ? 14.504 13.756 -16.469 1.00 90.81 515 SER A CA 1
ATOM 4095 C C . SER A 1 515 ? 14.439 13.822 -14.942 1.00 90.81 515 SER A C 1
ATOM 4097 O O . SER A 1 515 ? 15.471 13.688 -14.298 1.00 90.81 515 SER A O 1
ATOM 4099 N N . ALA A 1 516 ? 13.256 14.000 -14.349 1.00 94.00 516 ALA A N 1
ATOM 4100 C CA . ALA A 1 516 ? 13.077 14.084 -12.899 1.00 94.00 516 ALA A CA 1
ATOM 4101 C C . ALA A 1 516 ? 13.191 12.726 -12.180 1.00 94.00 516 ALA A C 1
ATOM 4103 O O . ALA A 1 516 ? 13.443 12.691 -10.974 1.00 94.00 516 ALA A O 1
ATOM 4104 N N . ARG A 1 517 ? 13.078 11.602 -12.904 1.00 95.44 517 ARG A N 1
ATOM 4105 C CA . ARG A 1 517 ? 13.280 10.238 -12.371 1.00 95.44 517 ARG A CA 1
ATOM 4106 C C . ARG A 1 517 ? 14.708 9.957 -11.882 1.00 95.44 517 ARG A C 1
ATOM 4108 O O . ARG A 1 517 ? 14.954 8.884 -11.343 1.00 95.44 517 ARG A O 1
ATOM 4115 N N . CYS A 1 518 ? 15.653 10.885 -12.036 1.00 95.00 518 CYS A N 1
ATOM 4116 C CA . CYS A 1 518 ? 16.940 10.823 -11.341 1.00 95.00 518 CYS A CA 1
ATOM 4117 C C . CYS A 1 518 ? 16.822 11.049 -9.825 1.00 95.00 518 CYS A C 1
ATOM 4119 O O . CYS A 1 518 ? 17.718 10.666 -9.071 1.00 95.00 518 CYS A O 1
ATOM 4121 N N . ASN A 1 519 ? 15.735 11.669 -9.365 1.00 96.75 519 ASN A N 1
ATOM 4122 C CA . ASN A 1 519 ? 15.576 12.102 -7.986 1.00 96.75 519 ASN A CA 1
ATOM 4123 C C . ASN A 1 519 ? 14.661 11.129 -7.204 1.00 96.75 519 ASN A C 1
ATOM 4125 O O . ASN A 1 519 ? 13.477 11.018 -7.540 1.00 96.75 519 ASN A O 1
ATOM 4129 N N . PRO A 1 520 ? 15.153 10.451 -6.145 1.00 97.44 520 PRO A N 1
ATOM 4130 C CA . PRO A 1 520 ? 14.335 9.530 -5.352 1.00 97.44 520 PRO A CA 1
ATOM 4131 C C . PRO A 1 520 ? 13.172 10.219 -4.619 1.00 97.44 520 PRO A C 1
ATOM 4133 O O . PRO A 1 520 ? 12.121 9.602 -4.480 1.00 97.44 520 PRO A O 1
ATOM 4136 N N . ILE A 1 521 ? 13.302 11.500 -4.246 1.00 95.94 521 ILE A N 1
ATOM 4137 C CA . ILE A 1 521 ? 12.227 12.323 -3.650 1.00 95.94 521 ILE A CA 1
ATOM 4138 C C . ILE A 1 521 ? 11.072 12.443 -4.652 1.00 95.94 521 ILE A C 1
ATOM 4140 O O . ILE A 1 521 ? 9.906 12.187 -4.351 1.00 95.94 521 ILE A O 1
ATOM 4144 N N . TYR A 1 522 ? 11.402 12.779 -5.903 1.00 95.88 522 TYR A N 1
ATOM 4145 C CA . TYR A 1 522 ? 10.414 12.891 -6.973 1.00 95.88 522 TYR A CA 1
ATOM 4146 C C . TYR A 1 522 ? 9.708 11.558 -7.228 1.00 95.88 522 TYR A C 1
ATOM 4148 O O . TYR A 1 522 ? 8.477 11.516 -7.290 1.00 95.88 522 TYR A O 1
ATOM 4156 N N . VAL A 1 523 ? 10.485 10.479 -7.361 1.00 97.00 523 VAL A N 1
ATOM 4157 C CA . VAL A 1 523 ? 9.962 9.133 -7.622 1.00 97.00 523 VAL A CA 1
ATOM 4158 C C . VAL A 1 523 ? 9.082 8.654 -6.463 1.00 97.00 523 VAL A C 1
ATOM 4160 O O . VAL A 1 523 ? 7.976 8.182 -6.717 1.00 97.00 523 VAL A O 1
ATOM 4163 N N . GLY A 1 524 ? 9.501 8.853 -5.209 1.00 95.25 524 GLY A N 1
ATOM 4164 C CA . GLY A 1 524 ? 8.714 8.523 -4.017 1.00 95.25 524 GLY A CA 1
ATOM 4165 C C . GLY A 1 524 ? 7.357 9.229 -3.995 1.00 95.25 524 GLY A C 1
ATOM 4166 O O . GLY A 1 524 ? 6.329 8.575 -3.819 1.00 95.25 524 GLY A O 1
ATOM 4167 N N . ARG A 1 525 ? 7.327 10.536 -4.293 1.00 92.94 525 ARG A N 1
ATOM 4168 C CA . ARG A 1 525 ? 6.077 11.313 -4.389 1.00 92.94 525 ARG A CA 1
ATOM 4169 C C . ARG A 1 525 ? 5.178 10.864 -5.543 1.00 92.94 525 ARG A C 1
ATOM 4171 O O . ARG A 1 525 ? 3.962 10.832 -5.383 1.00 92.94 525 ARG A O 1
ATOM 4178 N N . VAL A 1 526 ? 5.747 10.526 -6.705 1.00 93.50 526 VAL A N 1
ATOM 4179 C CA . VAL A 1 526 ? 4.975 9.989 -7.842 1.00 93.50 526 VAL A CA 1
ATOM 4180 C C . VAL A 1 526 ? 4.348 8.643 -7.485 1.00 93.50 526 VAL A C 1
ATOM 4182 O O . VAL A 1 526 ? 3.178 8.423 -7.780 1.00 93.50 526 VAL A O 1
ATOM 4185 N N . ILE A 1 527 ? 5.098 7.754 -6.835 1.00 95.06 527 ILE A N 1
ATOM 4186 C CA . ILE A 1 527 ? 4.596 6.433 -6.449 1.00 95.06 527 ILE A CA 1
ATOM 4187 C C . ILE A 1 527 ? 3.522 6.559 -5.372 1.00 95.06 527 ILE A C 1
ATOM 4189 O O . ILE A 1 527 ? 2.477 5.937 -5.526 1.00 95.06 527 ILE A O 1
ATOM 4193 N N . SER A 1 528 ? 3.740 7.379 -4.338 1.00 92.44 528 SER A N 1
ATOM 4194 C CA . SER A 1 528 ? 2.734 7.637 -3.298 1.00 92.44 528 SER A CA 1
ATOM 4195 C C . SER A 1 528 ? 1.392 8.057 -3.917 1.00 92.44 528 SER A C 1
ATOM 4197 O O . SER A 1 528 ? 0.366 7.422 -3.667 1.00 92.44 528 SER A O 1
ATOM 4199 N N . ALA A 1 529 ? 1.428 9.018 -4.849 1.00 90.06 529 ALA A N 1
ATOM 4200 C CA . ALA A 1 529 ? 0.249 9.477 -5.585 1.00 90.06 529 ALA A CA 1
ATOM 4201 C C . ALA A 1 529 ? -0.401 8.382 -6.440 1.00 90.06 529 ALA A C 1
ATOM 4203 O O . ALA A 1 529 ? -1.620 8.253 -6.490 1.00 90.06 529 ALA A O 1
ATOM 4204 N N . MET A 1 530 ? 0.413 7.568 -7.114 1.00 93.06 530 MET A N 1
ATOM 4205 C CA . MET A 1 530 ? -0.074 6.533 -8.023 1.00 93.06 530 MET A CA 1
ATOM 4206 C C . MET A 1 530 ? -0.574 5.271 -7.321 1.00 93.06 530 MET A C 1
ATOM 4208 O O . MET A 1 530 ? -1.188 4.429 -7.975 1.00 93.06 530 MET A O 1
ATOM 4212 N N . VAL A 1 531 ? -0.325 5.082 -6.027 1.00 93.19 531 VAL A N 1
ATOM 4213 C CA . VAL A 1 531 ? -0.765 3.873 -5.318 1.00 93.19 531 VAL A CA 1
ATOM 4214 C C . VAL A 1 531 ? -2.265 3.913 -5.029 1.00 93.19 531 VAL A C 1
ATOM 4216 O O . VAL A 1 531 ? -2.948 2.909 -5.263 1.00 93.19 531 VAL A O 1
ATOM 4219 N N . ASN A 1 532 ? -2.800 5.049 -4.582 1.00 86.25 532 ASN A N 1
ATOM 4220 C CA . ASN A 1 532 ? -4.238 5.214 -4.388 1.00 86.25 532 ASN A CA 1
ATOM 4221 C C . ASN A 1 532 ? -4.910 5.819 -5.630 1.00 86.25 532 ASN A C 1
ATOM 4223 O O . ASN A 1 532 ? -4.273 6.476 -6.443 1.00 86.25 532 ASN A O 1
ATOM 4227 N N . SER A 1 533 ? -6.209 5.558 -5.799 1.00 80.06 533 SER A N 1
ATOM 4228 C CA . SER A 1 533 ? -6.944 5.977 -6.994 1.00 80.06 533 SER A CA 1
ATOM 4229 C C . SER A 1 533 ? -7.935 7.130 -6.802 1.00 80.06 533 SER A C 1
ATOM 4231 O O . SER A 1 533 ? -8.821 7.292 -7.647 1.00 80.06 533 SER A O 1
ATOM 4233 N N . GLN A 1 534 ? -7.934 7.802 -5.648 1.00 67.19 534 GLN A N 1
ATOM 4234 C CA . GLN A 1 534 ? -8.957 8.816 -5.352 1.00 67.19 534 GLN A CA 1
ATOM 4235 C C . GLN A 1 534 ? -8.668 10.127 -6.088 1.00 67.19 534 GLN A C 1
ATOM 4237 O O . GLN A 1 534 ? -9.599 10.711 -6.643 1.00 67.19 534 GLN A O 1
ATOM 4242 N N . ASP A 1 535 ? -7.394 10.506 -6.186 1.00 62.25 535 ASP A N 1
ATOM 4243 C CA . ASP A 1 535 ? -6.972 11.767 -6.808 1.00 62.25 535 ASP A CA 1
ATOM 4244 C C . ASP A 1 535 ? -6.399 11.553 -8.211 1.00 62.25 535 ASP A C 1
ATOM 4246 O O . ASP A 1 535 ? -6.793 12.212 -9.177 1.00 62.25 535 ASP A O 1
ATOM 4250 N N . ASP A 1 536 ? -5.539 10.546 -8.345 1.00 60.84 536 ASP A N 1
ATOM 4251 C CA . ASP A 1 536 ? -4.941 10.122 -9.602 1.00 60.84 536 ASP A CA 1
ATOM 4252 C C . ASP A 1 536 ? -5.505 8.759 -10.010 1.00 60.84 536 ASP A C 1
ATOM 4254 O O . ASP A 1 536 ? -6.046 8.027 -9.189 1.00 60.84 536 ASP A O 1
ATOM 4258 N N . LYS A 1 537 ? -5.446 8.376 -11.290 1.00 69.00 537 LYS A N 1
ATOM 4259 C CA . LYS A 1 537 ? -5.925 7.053 -11.757 1.00 69.00 537 LYS A CA 1
ATOM 4260 C C . LYS A 1 537 ? -4.986 5.916 -11.306 1.00 69.00 537 LYS A C 1
ATOM 4262 O O . LYS A 1 537 ? -4.487 5.160 -12.138 1.00 69.00 537 LYS A O 1
ATOM 4267 N N . GLY A 1 538 ? -4.713 5.838 -10.009 1.00 84.19 538 GLY A N 1
ATOM 4268 C CA . GLY A 1 538 ? -3.730 4.966 -9.396 1.00 84.19 538 GLY A CA 1
ATOM 4269 C C . GLY A 1 538 ? -4.151 3.504 -9.290 1.00 84.19 538 GLY A C 1
ATOM 4270 O O . GLY A 1 538 ? -5.158 3.057 -9.847 1.00 84.19 538 GLY A O 1
ATOM 4271 N N . ILE A 1 539 ? -3.331 2.735 -8.581 1.00 94.88 539 ILE A N 1
ATOM 4272 C CA . ILE A 1 539 ? -3.343 1.272 -8.602 1.00 94.88 539 ILE A CA 1
ATOM 4273 C C . ILE A 1 539 ? -4.553 0.710 -7.855 1.00 94.88 539 ILE A C 1
ATOM 4275 O O . ILE A 1 539 ? -5.213 -0.206 -8.352 1.00 94.88 539 ILE A O 1
ATOM 4279 N N . VAL A 1 540 ? -4.862 1.239 -6.669 1.00 94.88 540 VAL A N 1
ATOM 4280 C CA . VAL A 1 540 ? -5.831 0.647 -5.736 1.00 94.88 540 VAL A CA 1
ATOM 4281 C C . VAL A 1 540 ? -6.917 1.648 -5.346 1.00 94.88 540 VAL A C 1
ATOM 4283 O O . VAL A 1 540 ? -6.645 2.788 -4.981 1.00 94.88 540 VAL A O 1
ATOM 4286 N N . MET A 1 541 ? -8.174 1.201 -5.367 1.00 92.88 541 MET A N 1
ATOM 4287 C CA . MET A 1 541 ? -9.317 1.996 -4.920 1.00 92.88 541 MET A CA 1
ATOM 4288 C C . MET A 1 541 ? -9.579 1.790 -3.425 1.00 92.88 541 MET A C 1
ATOM 4290 O O . MET A 1 541 ? -9.880 0.675 -2.988 1.00 92.88 541 MET A O 1
ATOM 4294 N N . GLY A 1 542 ? -9.523 2.875 -2.655 1.00 89.75 542 GLY A N 1
ATOM 4295 C CA . GLY A 1 542 ? -9.784 2.864 -1.217 1.00 89.75 542 GLY A CA 1
ATOM 4296 C C . GLY A 1 542 ? -11.246 2.607 -0.854 1.00 89.75 542 GLY A C 1
ATOM 4297 O O . GLY A 1 542 ? -12.158 3.115 -1.512 1.00 89.75 542 GLY A O 1
ATOM 4298 N N . ARG A 1 543 ? -11.484 1.808 0.195 1.00 86.81 543 ARG A N 1
ATOM 4299 C CA . ARG A 1 543 ? -12.816 1.646 0.800 1.00 86.81 543 ARG A CA 1
ATOM 4300 C C . ARG A 1 543 ? -12.733 1.210 2.264 1.00 86.81 543 ARG A C 1
ATOM 4302 O O . ARG A 1 543 ? -12.267 0.113 2.561 1.00 86.81 543 ARG A O 1
ATOM 4309 N N . TRP A 1 544 ? -13.284 2.030 3.156 1.00 81.50 544 TRP A N 1
ATOM 4310 C CA . TRP A 1 544 ? -13.193 1.866 4.616 1.00 81.50 544 TRP A CA 1
ATOM 4311 C C . TRP A 1 544 ? -14.479 1.380 5.300 1.00 81.50 544 TRP A C 1
ATOM 4313 O O . TRP A 1 544 ? -14.458 1.094 6.494 1.00 81.50 544 TRP A O 1
ATOM 4323 N N . GLY A 1 545 ? -15.586 1.249 4.558 1.00 70.25 545 GLY A N 1
ATOM 4324 C CA . GLY A 1 545 ? -16.867 0.777 5.091 1.00 70.25 545 GLY A CA 1
ATOM 4325 C C . GLY A 1 545 ? -17.862 0.295 4.025 1.00 70.25 545 GLY A C 1
ATOM 4326 O O . GLY A 1 545 ? -17.669 0.477 2.813 1.00 70.25 545 GLY A O 1
ATOM 4327 N N . GLY A 1 546 ? -18.952 -0.324 4.490 1.00 67.00 546 GLY A N 1
ATOM 4328 C CA . GLY A 1 546 ? -19.997 -0.927 3.656 1.00 67.00 546 GLY A CA 1
ATOM 4329 C C . GLY A 1 546 ? -19.608 -2.289 3.065 1.00 67.00 546 GLY A C 1
ATOM 4330 O O . GLY A 1 546 ? -18.662 -2.934 3.500 1.00 67.00 546 GLY A O 1
ATOM 4331 N N . ASN A 1 547 ? -20.352 -2.757 2.057 1.00 71.56 547 ASN A N 1
ATOM 4332 C CA . ASN A 1 547 ? -20.047 -4.030 1.395 1.00 71.56 547 ASN A CA 1
ATOM 4333 C C . ASN A 1 547 ? -18.925 -3.887 0.348 1.00 71.56 547 ASN A C 1
ATOM 4335 O O . ASN A 1 547 ? -18.874 -2.915 -0.398 1.00 71.56 547 ASN A O 1
ATOM 4339 N N . PHE A 1 548 ? -18.051 -4.888 0.225 1.00 81.69 548 PHE A N 1
ATOM 4340 C CA . PHE A 1 548 ? -16.967 -4.912 -0.771 1.00 81.69 548 PHE A CA 1
ATOM 4341 C C . PHE A 1 548 ? -17.412 -5.490 -2.131 1.00 81.69 548 PHE A C 1
ATOM 4343 O O . PHE A 1 548 ? -16.638 -6.144 -2.827 1.00 81.69 548 PHE A O 1
ATOM 4350 N N . ILE A 1 549 ? -18.674 -5.272 -2.530 1.00 79.69 549 ILE A N 1
ATOM 4351 C CA . ILE A 1 549 ? -19.216 -5.806 -3.791 1.00 79.69 549 ILE A CA 1
ATOM 4352 C C . ILE A 1 549 ? -18.433 -5.250 -4.991 1.00 79.69 549 ILE A C 1
ATOM 4354 O O . ILE A 1 549 ? -18.167 -4.051 -5.079 1.00 79.69 549 ILE A O 1
ATOM 4358 N N . GLY A 1 550 ? -18.108 -6.131 -5.943 1.00 81.50 550 GLY A N 1
ATOM 4359 C CA . GLY A 1 550 ? -17.389 -5.782 -7.172 1.00 81.50 550 GLY A CA 1
ATOM 4360 C C . GLY A 1 550 ? -15.866 -5.707 -7.019 1.00 81.50 550 GLY A C 1
ATOM 4361 O O . GLY A 1 550 ? -15.199 -5.269 -7.953 1.00 81.50 550 GLY A O 1
ATOM 4362 N N . GLY A 1 551 ? -15.322 -6.125 -5.872 1.00 87.81 551 GLY A N 1
ATOM 4363 C CA . GLY A 1 551 ? -13.888 -6.175 -5.599 1.00 87.81 551 GLY A CA 1
ATOM 4364 C C . GLY A 1 551 ? -13.517 -7.261 -4.588 1.00 87.81 551 GLY A C 1
ATOM 4365 O O . GLY A 1 551 ? -14.319 -8.139 -4.274 1.00 87.81 551 GLY A O 1
ATOM 4366 N N . VAL A 1 552 ? -12.285 -7.188 -4.096 1.00 87.62 552 VAL A N 1
ATOM 4367 C CA . VAL A 1 552 ? -11.738 -8.013 -3.012 1.00 87.62 552 VAL A CA 1
ATOM 4368 C C . VAL A 1 552 ? -11.762 -7.193 -1.721 1.00 87.62 552 VAL A C 1
ATOM 4370 O O . VAL A 1 552 ? -11.464 -5.996 -1.748 1.00 87.62 552 VAL A O 1
ATOM 4373 N N . ALA A 1 553 ? -12.146 -7.815 -0.604 1.00 86.56 553 ALA A N 1
ATOM 4374 C CA . ALA A 1 553 ? -12.098 -7.167 0.703 1.00 86.56 553 ALA A CA 1
ATOM 4375 C C . ALA A 1 553 ? -10.633 -6.875 1.095 1.00 86.56 553 ALA A C 1
ATOM 4377 O O . ALA A 1 553 ? -9.800 -7.765 0.928 1.00 86.56 553 ALA A O 1
ATOM 4378 N N . PRO A 1 554 ? -10.302 -5.687 1.639 1.00 89.62 554 PRO A N 1
ATOM 4379 C CA . PRO A 1 554 ? -8.918 -5.301 1.938 1.00 89.62 554 PRO A CA 1
ATOM 4380 C C . PRO A 1 554 ? -8.137 -6.290 2.819 1.00 89.62 554 PRO A C 1
ATOM 4382 O O . PRO A 1 554 ? -6.938 -6.464 2.624 1.00 89.62 554 PRO A O 1
ATOM 4385 N N . LEU A 1 555 ? -8.816 -6.962 3.754 1.00 85.31 555 LEU A N 1
ATOM 4386 C CA . LEU A 1 555 ? -8.219 -7.968 4.643 1.00 85.31 555 LEU A CA 1
ATOM 4387 C C . LEU A 1 555 ? -7.778 -9.247 3.902 1.00 85.31 555 LEU A C 1
ATOM 4389 O O . LEU A 1 555 ? -6.794 -9.872 4.274 1.00 85.31 555 LEU A O 1
ATOM 4393 N N . HIS A 1 556 ? -8.431 -9.600 2.793 1.00 86.75 556 HIS A N 1
ATOM 4394 C CA . HIS A 1 556 ? -8.146 -10.839 2.058 1.00 86.75 556 HIS A CA 1
ATOM 4395 C C . HIS A 1 556 ? -6.836 -10.781 1.245 1.00 86.75 556 HIS A C 1
ATOM 4397 O O . HIS A 1 556 ? -6.365 -11.792 0.726 1.00 86.75 556 HIS A O 1
ATOM 4403 N N . TRP A 1 557 ? -6.232 -9.599 1.091 1.00 90.00 557 TRP A N 1
ATOM 4404 C CA . TRP A 1 557 ? -4.947 -9.480 0.409 1.00 90.00 557 TRP A CA 1
ATOM 4405 C C . TRP A 1 557 ? -3.808 -10.026 1.276 1.00 90.00 557 TRP A C 1
ATOM 4407 O O . TRP A 1 557 ? -3.661 -9.649 2.435 1.00 90.00 557 TRP A O 1
ATOM 4417 N N . ASN A 1 558 ? -2.973 -10.876 0.674 1.00 88.94 558 ASN A N 1
ATOM 4418 C CA . ASN A 1 558 ? -1.788 -11.465 1.312 1.00 88.94 558 ASN A CA 1
ATOM 4419 C C . ASN A 1 558 ? -0.466 -10.952 0.708 1.00 88.94 558 ASN A C 1
ATOM 4421 O O . ASN A 1 558 ? 0.611 -11.384 1.119 1.00 88.94 558 ASN A O 1
ATOM 4425 N N . GLY A 1 559 ? -0.532 -10.079 -0.299 1.00 92.38 559 GLY A N 1
ATOM 4426 C CA . GLY A 1 559 ? 0.634 -9.620 -1.042 1.00 92.38 559 GLY A CA 1
ATOM 4427 C C . GLY A 1 559 ? 0.294 -8.651 -2.171 1.00 92.38 559 GLY A C 1
ATOM 4428 O O . GLY A 1 559 ? -0.873 -8.458 -2.525 1.00 92.38 559 GLY A O 1
ATOM 4429 N N . SER A 1 560 ? 1.331 -8.049 -2.746 1.00 96.06 560 SER A N 1
ATOM 4430 C CA . SER A 1 560 ? 1.208 -6.955 -3.720 1.00 96.06 560 SER A CA 1
ATOM 4431 C C . SER A 1 560 ? 1.145 -7.421 -5.174 1.00 96.06 560 SER A C 1
ATOM 4433 O O . SER A 1 560 ? 0.552 -6.746 -6.017 1.00 96.06 560 SER A O 1
ATOM 4435 N N . THR A 1 561 ? 1.735 -8.576 -5.488 1.00 92.75 561 THR A N 1
ATOM 4436 C CA . THR A 1 561 ? 1.904 -9.064 -6.868 1.00 92.75 561 THR A CA 1
ATOM 4437 C C . THR A 1 561 ? 0.568 -9.275 -7.583 1.00 92.75 561 THR A C 1
ATOM 4439 O O . THR A 1 561 ? 0.372 -8.797 -8.701 1.00 92.75 561 THR A O 1
ATOM 4442 N N . ASP A 1 562 ? -0.403 -9.902 -6.916 1.00 91.81 562 ASP A N 1
ATOM 4443 C CA . ASP A 1 562 ? -1.754 -10.106 -7.452 1.00 91.81 562 ASP A CA 1
ATOM 4444 C C . ASP A 1 562 ? -2.495 -8.781 -7.705 1.00 91.81 562 ASP A C 1
ATOM 4446 O O . ASP A 1 562 ? -3.298 -8.693 -8.639 1.00 91.81 562 ASP A O 1
ATOM 4450 N N . ILE A 1 563 ? -2.236 -7.747 -6.899 1.00 95.69 563 ILE A N 1
ATOM 4451 C CA . ILE A 1 563 ? -2.826 -6.412 -7.065 1.00 95.69 563 ILE A CA 1
ATOM 4452 C C . ILE A 1 563 ? -2.239 -5.745 -8.313 1.00 95.69 563 ILE A C 1
ATOM 4454 O O . ILE A 1 563 ? -2.990 -5.347 -9.205 1.00 95.69 563 ILE A O 1
ATOM 4458 N N . LEU A 1 564 ? -0.909 -5.692 -8.419 1.00 96.12 564 LEU A N 1
ATOM 4459 C CA . LEU A 1 564 ? -0.192 -5.086 -9.547 1.00 96.12 564 LEU A CA 1
ATOM 4460 C C . LEU A 1 564 ? -0.548 -5.760 -10.884 1.00 96.12 564 LEU A C 1
ATOM 4462 O O . LEU A 1 564 ? -0.873 -5.085 -11.865 1.00 96.12 564 LEU A O 1
ATOM 4466 N N . ARG A 1 565 ? -0.608 -7.096 -10.909 1.00 93.81 565 ARG A N 1
ATOM 4467 C CA . ARG A 1 565 ? -1.030 -7.875 -12.086 1.00 93.81 565 ARG A CA 1
ATOM 4468 C C . ARG A 1 565 ? -2.476 -7.594 -12.485 1.00 93.81 565 ARG A C 1
ATOM 4470 O O . ARG A 1 565 ? -2.776 -7.459 -13.673 1.00 93.81 565 ARG A O 1
ATOM 4477 N N . LYS A 1 566 ? -3.396 -7.496 -11.515 1.00 93.81 566 LYS A N 1
ATOM 4478 C CA . LYS A 1 566 ? -4.801 -7.139 -11.784 1.00 93.81 566 LYS A CA 1
ATOM 4479 C C . LYS A 1 566 ? -4.918 -5.731 -12.359 1.00 93.81 566 LYS A C 1
ATOM 4481 O O . LYS A 1 566 ? -5.685 -5.551 -13.298 1.00 93.81 566 LYS A O 1
ATOM 4486 N N . TRP A 1 567 ? -4.153 -4.771 -11.845 1.00 94.62 567 TRP A N 1
ATOM 4487 C CA . TRP A 1 567 ? -4.168 -3.391 -12.328 1.00 94.62 567 TRP A CA 1
ATOM 4488 C C . TRP A 1 567 ? -3.784 -3.297 -13.812 1.00 94.62 567 TRP A C 1
ATOM 4490 O O . TRP A 1 567 ? -4.561 -2.766 -14.609 1.00 94.62 567 TRP A O 1
ATOM 4500 N N . ILE A 1 568 ? -2.671 -3.917 -14.226 1.00 91.69 568 ILE A N 1
ATOM 4501 C CA . ILE A 1 568 ? -2.298 -3.982 -15.652 1.00 91.69 568 ILE A CA 1
ATOM 4502 C C . ILE A 1 568 ? -3.320 -4.763 -16.475 1.00 91.69 568 ILE A C 1
ATOM 4504 O O . ILE A 1 568 ? -3.719 -4.313 -17.549 1.00 91.69 568 ILE A O 1
ATOM 4508 N N . LYS A 1 569 ? -3.809 -5.902 -15.974 1.00 89.25 569 LYS A N 1
ATOM 4509 C CA . LYS A 1 569 ? -4.837 -6.694 -16.668 1.00 89.25 569 LYS A CA 1
ATOM 4510 C C . LYS A 1 569 ? -6.116 -5.893 -16.927 1.00 89.25 569 LYS A C 1
ATOM 4512 O O . LYS A 1 569 ? -6.799 -6.139 -17.918 1.00 89.25 569 LYS A O 1
ATOM 4517 N N . TYR A 1 570 ? -6.450 -4.953 -16.049 1.00 85.69 570 TYR A N 1
ATOM 4518 C CA . TYR A 1 570 ? -7.587 -4.054 -16.211 1.00 85.69 570 TYR A CA 1
ATOM 4519 C C . TYR A 1 570 ? -7.255 -2.806 -17.036 1.00 85.69 570 TYR A C 1
ATOM 4521 O O . TYR A 1 570 ? -8.051 -1.874 -17.055 1.00 85.69 570 TYR A O 1
ATOM 4529 N N . GLY A 1 571 ? -6.116 -2.759 -17.731 1.00 82.38 571 GLY A N 1
ATOM 4530 C CA . GLY A 1 571 ? -5.711 -1.605 -18.534 1.00 82.38 571 GLY A CA 1
ATOM 4531 C C . GLY A 1 571 ? -5.446 -0.373 -17.673 1.00 82.38 571 GLY A C 1
ATOM 4532 O O . GLY A 1 571 ? -5.944 0.706 -17.987 1.00 82.38 571 GLY A O 1
ATOM 4533 N N . CYS A 1 572 ? -4.740 -0.561 -16.556 1.00 87.81 572 CYS A N 1
ATOM 4534 C CA . CYS A 1 572 ? -4.415 0.472 -15.570 1.00 87.81 572 CYS A CA 1
ATOM 4535 C C . CYS A 1 572 ? -5.642 1.090 -14.873 1.00 87.81 572 CYS A C 1
ATOM 4537 O O . CYS A 1 572 ? -5.588 2.220 -14.389 1.00 87.81 572 CYS A O 1
ATOM 4539 N N . HIS A 1 573 ? -6.765 0.363 -14.812 1.00 87.44 573 HIS A N 1
ATOM 4540 C CA . HIS A 1 573 ? -7.915 0.775 -14.007 1.00 87.44 573 HIS A CA 1
ATOM 4541 C C . HIS A 1 573 ? -7.754 0.325 -12.545 1.00 87.44 573 HIS A C 1
ATOM 4543 O O . HIS A 1 573 ? -7.276 -0.790 -12.305 1.00 87.44 573 HIS A O 1
ATOM 4549 N N . PRO A 1 574 ? -8.213 1.131 -11.567 1.00 92.19 574 PRO A N 1
ATOM 4550 C CA . PRO A 1 574 ? -8.019 0.844 -10.149 1.00 92.19 574 PRO A CA 1
ATOM 4551 C C . PRO A 1 574 ? -8.563 -0.516 -9.700 1.00 92.19 574 PRO A C 1
ATOM 4553 O O . PRO A 1 574 ? -9.709 -0.886 -9.984 1.00 92.19 574 PRO A O 1
ATOM 4556 N N . VAL A 1 575 ? -7.756 -1.241 -8.927 1.00 94.38 575 VAL A N 1
ATOM 4557 C CA . VAL A 1 575 ? -8.118 -2.518 -8.310 1.00 94.38 575 VAL A CA 1
ATOM 4558 C C . VAL A 1 575 ? -8.935 -2.262 -7.049 1.00 94.38 575 VAL A C 1
ATOM 4560 O O . VAL A 1 575 ? -8.526 -1.538 -6.146 1.00 94.38 575 VAL A O 1
ATOM 4563 N N . LYS A 1 576 ? -10.110 -2.883 -6.975 1.00 93.00 576 LYS A N 1
ATOM 4564 C CA . LYS A 1 576 ? -11.028 -2.775 -5.836 1.00 93.00 576 LYS A CA 1
ATOM 4565 C C . LYS A 1 576 ? -10.800 -3.944 -4.867 1.00 93.00 576 LYS A C 1
ATOM 4567 O O . LYS A 1 576 ? -10.847 -5.086 -5.321 1.00 93.00 576 LYS A O 1
ATOM 4572 N N . PHE A 1 577 ? -10.602 -3.759 -3.563 1.00 91.56 577 PHE A N 1
ATOM 4573 C CA . PHE A 1 577 ? -10.407 -2.517 -2.797 1.00 91.56 577 PHE A CA 1
ATOM 4574 C C . PHE A 1 577 ? -9.152 -2.610 -1.914 1.00 91.56 577 PHE A C 1
ATOM 4576 O O . PHE A 1 577 ? -8.633 -3.706 -1.700 1.00 91.56 577 PHE A O 1
ATOM 4583 N N . GLY A 1 578 ? -8.695 -1.478 -1.377 1.00 92.19 578 GLY A N 1
ATOM 4584 C CA . GLY A 1 578 ? -7.598 -1.396 -0.407 1.00 92.19 578 GLY A CA 1
ATOM 4585 C C . GLY A 1 578 ? -7.895 -0.466 0.771 1.00 92.19 578 GLY A C 1
ATOM 4586 O O . GLY A 1 578 ? -8.866 0.293 0.752 1.00 92.19 578 GLY A O 1
ATOM 4587 N N . GLN A 1 579 ? -7.052 -0.573 1.796 1.00 91.69 579 GLN A N 1
ATOM 4588 C CA . GLN A 1 579 ? -6.966 0.276 2.996 1.00 91.69 579 GLN A CA 1
ATOM 4589 C C . GLN A 1 579 ? -5.476 0.560 3.279 1.00 91.69 579 GLN A C 1
ATOM 4591 O O . GLN A 1 579 ? -4.632 0.048 2.539 1.00 91.69 579 GLN A O 1
ATOM 4596 N N . CYS A 1 580 ? -5.139 1.352 4.308 1.00 93.44 580 CYS A N 1
ATOM 4597 C CA . CYS A 1 580 ? -3.777 1.881 4.533 1.00 93.44 580 CYS A CA 1
ATOM 4598 C C . CYS A 1 580 ? -2.660 0.827 4.404 1.00 93.44 580 CYS A C 1
ATOM 4600 O O . CYS A 1 580 ? -1.732 1.006 3.618 1.00 93.44 580 CYS A O 1
ATOM 4602 N N . TRP A 1 581 ? -2.795 -0.346 5.034 1.00 95.25 581 TRP A N 1
ATOM 4603 C CA . TRP A 1 581 ? -1.781 -1.407 4.929 1.00 95.25 581 TRP A CA 1
ATOM 4604 C C . TRP A 1 581 ? -1.630 -2.007 3.527 1.00 95.25 581 TRP A C 1
ATOM 4606 O O . TRP A 1 581 ? -0.538 -2.431 3.156 1.00 95.25 581 TRP A O 1
ATOM 4616 N N . VAL A 1 582 ? -2.711 -2.056 2.742 1.00 96.38 582 VAL A N 1
ATOM 4617 C CA . VAL A 1 582 ? -2.673 -2.534 1.353 1.00 96.38 582 VAL A CA 1
ATOM 4618 C C . VAL A 1 582 ? -1.924 -1.523 0.494 1.00 96.38 582 VAL A C 1
ATOM 4620 O O . VAL A 1 582 ? -1.081 -1.916 -0.310 1.00 96.38 582 VAL A O 1
ATOM 4623 N N . PHE A 1 583 ? -2.194 -0.228 0.686 1.00 96.56 583 PHE A N 1
ATOM 4624 C CA . PHE A 1 583 ? -1.472 0.835 -0.008 1.00 96.56 583 PHE A CA 1
ATOM 4625 C C . PHE A 1 583 ? 0.016 0.810 0.348 1.00 96.56 583 PHE A C 1
ATOM 4627 O O . PHE A 1 583 ? 0.849 0.741 -0.552 1.00 96.56 583 PHE A O 1
ATOM 4634 N N . ALA A 1 584 ? 0.358 0.758 1.637 1.00 97.69 584 ALA A N 1
ATOM 4635 C CA . ALA A 1 584 ? 1.741 0.672 2.096 1.00 97.69 584 ALA A CA 1
ATOM 4636 C C . ALA A 1 584 ? 2.453 -0.591 1.576 1.00 97.69 584 ALA A C 1
ATOM 4638 O O . ALA A 1 584 ? 3.599 -0.523 1.133 1.00 97.69 584 ALA A O 1
ATOM 4639 N N . GLY A 1 585 ? 1.767 -1.740 1.553 1.00 98.25 585 GLY A N 1
ATOM 4640 C CA . GLY A 1 585 ? 2.294 -2.987 0.998 1.00 98.25 585 GLY A CA 1
ATOM 4641 C C . GLY A 1 585 ? 2.652 -2.874 -0.488 1.00 98.25 585 GLY A C 1
ATOM 4642 O O . GLY A 1 585 ? 3.762 -3.238 -0.897 1.00 98.25 585 GLY A O 1
ATOM 4643 N N . VAL A 1 586 ? 1.739 -2.318 -1.293 1.00 98.38 586 VAL A N 1
ATOM 4644 C CA . VAL A 1 586 ? 1.955 -2.070 -2.729 1.00 98.38 586 VAL A CA 1
ATOM 4645 C C . VAL A 1 586 ? 3.060 -1.037 -2.942 1.00 98.38 586 VAL A C 1
ATOM 4647 O O . VAL A 1 586 ? 3.972 -1.288 -3.727 1.00 98.38 586 VAL A O 1
ATOM 4650 N N . MET A 1 587 ? 3.037 0.079 -2.210 1.00 97.94 587 MET A N 1
ATOM 4651 C CA . MET A 1 587 ? 4.056 1.122 -2.309 1.00 97.94 587 MET A CA 1
ATOM 4652 C C . MET A 1 587 ? 5.453 0.582 -1.995 1.00 97.94 587 MET A C 1
ATOM 4654 O O . MET A 1 587 ? 6.367 0.761 -2.796 1.00 97.94 587 MET A O 1
ATOM 4658 N N . CYS A 1 588 ? 5.610 -0.139 -0.882 1.00 98.75 588 CYS A N 1
ATOM 4659 C CA . CYS A 1 588 ? 6.878 -0.757 -0.495 1.00 98.75 588 CYS A CA 1
ATOM 4660 C C . CYS A 1 588 ? 7.402 -1.695 -1.594 1.00 98.75 588 CYS A C 1
ATOM 4662 O O . CYS A 1 588 ? 8.585 -1.671 -1.921 1.00 98.75 588 CYS A O 1
ATOM 4664 N N . THR A 1 589 ? 6.511 -2.458 -2.237 1.00 98.69 589 THR A N 1
ATOM 4665 C CA . THR A 1 589 ? 6.876 -3.344 -3.357 1.00 98.69 589 THR A CA 1
ATOM 4666 C C . THR A 1 589 ? 7.458 -2.561 -4.529 1.00 98.69 589 THR A C 1
ATOM 4668 O O . THR A 1 589 ? 8.529 -2.909 -5.021 1.00 98.69 589 THR A O 1
ATOM 4671 N N . VAL A 1 590 ? 6.782 -1.488 -4.955 1.00 98.62 590 VAL A N 1
ATOM 4672 C CA . VAL A 1 590 ? 7.229 -0.654 -6.082 1.00 98.62 590 VAL A CA 1
ATOM 4673 C C . VAL A 1 590 ? 8.549 0.048 -5.747 1.00 98.62 590 VAL A C 1
ATOM 4675 O O . VAL A 1 590 ? 9.481 0.006 -6.545 1.00 98.62 590 VAL A O 1
ATOM 4678 N N . MET A 1 591 ? 8.672 0.624 -4.547 1.00 98.69 591 MET A N 1
ATOM 4679 C CA . MET A 1 591 ? 9.895 1.295 -4.085 1.00 98.69 591 MET A CA 1
ATOM 4680 C C . MET A 1 591 ? 11.096 0.336 -4.061 1.00 98.69 591 MET A C 1
ATOM 4682 O O . MET A 1 591 ? 12.136 0.642 -4.651 1.00 98.69 591 MET A O 1
ATOM 4686 N N . ARG A 1 592 ? 10.932 -0.863 -3.475 1.00 98.75 592 ARG A N 1
ATOM 4687 C CA . ARG A 1 592 ? 11.971 -1.910 -3.447 1.00 98.75 592 ARG A CA 1
ATOM 4688 C C . ARG A 1 592 ? 12.345 -2.390 -4.845 1.00 98.75 592 ARG A C 1
ATOM 4690 O O . ARG A 1 592 ? 13.531 -2.527 -5.138 1.00 98.75 592 ARG A O 1
ATOM 4697 N N . CYS A 1 593 ? 11.353 -2.602 -5.715 1.00 98.62 593 CYS A N 1
ATOM 4698 C CA . CYS A 1 593 ? 11.566 -3.023 -7.102 1.00 98.62 593 CYS A CA 1
ATOM 4699 C C . CYS A 1 593 ? 12.441 -2.020 -7.872 1.00 98.62 593 CYS A C 1
ATOM 4701 O O . CYS A 1 593 ? 13.362 -2.412 -8.585 1.00 98.62 593 CYS A O 1
ATOM 4703 N N . LEU A 1 594 ? 12.205 -0.720 -7.671 1.00 98.69 594 LEU A N 1
ATOM 4704 C CA . LEU A 1 594 ? 12.972 0.355 -8.307 1.00 98.69 594 LEU A CA 1
ATOM 4705 C C . LEU A 1 594 ? 14.343 0.606 -7.655 1.00 98.69 594 LEU A C 1
ATOM 4707 O O . LEU A 1 594 ? 15.154 1.353 -8.204 1.00 98.69 594 LEU A O 1
ATOM 4711 N N . GLY A 1 595 ? 14.625 -0.039 -6.520 1.00 98.62 595 GLY A N 1
ATOM 4712 C CA . GLY A 1 595 ? 15.899 0.038 -5.811 1.00 98.62 595 GLY A CA 1
ATOM 4713 C C . GLY A 1 595 ? 15.974 1.108 -4.723 1.00 98.62 595 GLY A C 1
ATOM 4714 O O . GLY A 1 595 ? 17.079 1.411 -4.292 1.00 98.62 595 GLY A O 1
ATOM 4715 N N . ILE A 1 596 ? 14.852 1.676 -4.273 1.00 98.81 596 ILE A N 1
ATOM 4716 C CA . ILE A 1 596 ? 14.828 2.576 -3.110 1.00 98.81 596 ILE A CA 1
ATOM 4717 C C . ILE A 1 596 ? 14.624 1.717 -1.850 1.00 98.81 596 ILE A C 1
ATOM 4719 O O . ILE A 1 596 ? 13.606 1.020 -1.774 1.00 98.81 596 ILE A O 1
ATOM 4723 N N . PRO A 1 597 ? 15.541 1.733 -0.859 1.00 98.88 597 PRO A N 1
ATOM 4724 C CA . PRO A 1 597 ? 15.354 0.975 0.372 1.00 98.88 597 PRO A CA 1
ATOM 4725 C C . PRO A 1 597 ? 14.099 1.456 1.094 1.00 98.88 597 PRO A C 1
ATOM 4727 O O . PRO A 1 597 ? 13.930 2.652 1.334 1.00 98.88 597 PRO A O 1
ATOM 4730 N N . CYS A 1 598 ? 13.192 0.531 1.398 1.00 98.75 598 CYS A N 1
ATOM 4731 C CA . CYS A 1 598 ? 11.866 0.878 1.889 1.00 98.75 598 CYS A CA 1
ATOM 4732 C C . CYS A 1 598 ? 11.353 -0.128 2.923 1.00 98.75 598 CYS A C 1
ATOM 4734 O O . CYS A 1 598 ? 11.556 -1.340 2.782 1.00 98.75 598 CYS A O 1
ATOM 4736 N N . ARG A 1 599 ? 10.659 0.360 3.956 1.00 98.69 599 ARG A N 1
ATOM 4737 C CA . ARG A 1 599 ? 10.023 -0.463 4.996 1.00 98.69 599 ARG A CA 1
ATOM 4738 C C . ARG A 1 599 ? 8.620 0.030 5.327 1.00 98.69 599 ARG A C 1
ATOM 4740 O O . ARG A 1 599 ? 8.337 1.217 5.235 1.00 98.69 599 ARG A O 1
ATOM 4747 N N . VAL A 1 600 ? 7.743 -0.895 5.710 1.00 98.69 600 VAL A N 1
ATOM 4748 C CA . VAL A 1 600 ? 6.370 -0.585 6.138 1.00 98.69 600 VAL A CA 1
ATOM 4749 C C . VAL A 1 600 ? 6.375 -0.239 7.626 1.00 98.69 600 VAL A C 1
ATOM 4751 O O . VAL A 1 600 ? 6.999 -0.952 8.420 1.00 98.69 600 VAL A O 1
ATOM 4754 N N . ILE A 1 601 ? 5.672 0.831 7.991 1.00 98.50 601 ILE A N 1
ATOM 4755 C CA . ILE A 1 601 ? 5.555 1.336 9.360 1.00 98.50 601 ILE A CA 1
ATOM 4756 C C . ILE A 1 601 ? 4.097 1.281 9.797 1.00 98.50 601 ILE A C 1
ATOM 4758 O O . ILE A 1 601 ? 3.202 1.606 9.024 1.00 98.50 601 ILE A O 1
ATOM 4762 N N . THR A 1 602 ? 3.863 0.895 11.046 1.00 98.25 602 THR A N 1
ATOM 4763 C CA . THR A 1 602 ? 2.548 0.963 11.685 1.00 98.25 602 THR A CA 1
ATOM 4764 C C . THR A 1 602 ? 2.611 1.885 12.891 1.00 98.25 602 THR A C 1
ATOM 4766 O O . THR A 1 602 ? 3.342 1.588 13.834 1.00 98.25 602 THR A O 1
ATOM 4769 N N . ASN A 1 603 ? 1.815 2.949 12.888 1.00 96.94 603 ASN A N 1
ATOM 4770 C CA . ASN A 1 603 ? 1.587 3.825 14.034 1.00 96.94 603 ASN A CA 1
ATOM 4771 C C . ASN A 1 603 ? 0.300 3.408 14.751 1.00 96.94 603 ASN A C 1
ATOM 4773 O O . ASN A 1 603 ? -0.737 3.315 14.098 1.00 96.94 603 ASN A O 1
ATOM 4777 N N . PHE A 1 604 ? 0.335 3.132 16.057 1.00 94.44 604 PHE A N 1
ATOM 4778 C CA . PHE A 1 604 ? -0.876 2.822 16.827 1.00 94.44 604 PHE A CA 1
ATOM 4779 C C . PHE A 1 604 ? -1.402 4.079 17.511 1.00 94.44 604 PHE A C 1
ATOM 4781 O O . PHE A 1 604 ? -0.616 4.912 17.944 1.00 94.44 604 PHE A O 1
ATOM 4788 N N . GLN A 1 605 ? -2.724 4.196 17.656 1.00 91.56 605 GLN A N 1
ATOM 4789 C CA . GLN A 1 605 ? -3.363 5.439 18.115 1.00 91.56 605 GLN A CA 1
ATOM 4790 C C . GLN A 1 605 ? -2.968 6.629 17.224 1.00 91.56 605 GLN A C 1
ATOM 4792 O O . GLN A 1 605 ? -2.447 7.634 17.692 1.00 91.56 605 GLN A O 1
ATOM 4797 N N . SER A 1 606 ? -3.145 6.479 15.911 1.00 92.38 606 SER A N 1
ATOM 4798 C CA . SER A 1 606 ? -2.743 7.499 14.939 1.00 92.38 606 SER A CA 1
ATOM 4799 C C . SER A 1 606 ? -3.800 8.591 14.862 1.00 92.38 606 SER A C 1
ATOM 4801 O O . SER A 1 606 ? -4.960 8.293 14.577 1.00 92.38 606 SER A O 1
ATOM 4803 N N . ALA A 1 607 ? -3.415 9.844 15.084 1.00 88.75 607 ALA A N 1
ATOM 4804 C CA . ALA A 1 607 ? -4.304 10.995 14.940 1.00 88.75 607 ALA A CA 1
ATOM 4805 C C . ALA A 1 607 ? -4.447 11.385 13.459 1.00 88.75 607 ALA A C 1
ATOM 4807 O O . ALA A 1 607 ? -3.840 12.340 12.980 1.00 88.75 607 ALA A O 1
ATOM 4808 N N . HIS A 1 608 ? -5.227 10.593 12.731 1.00 78.56 608 HIS A N 1
ATOM 4809 C CA . HIS A 1 608 ? -5.462 10.751 11.299 1.00 78.56 608 HIS A CA 1
ATOM 4810 C C . HIS A 1 608 ? -6.606 11.756 11.042 1.00 78.56 608 HIS A C 1
ATOM 4812 O O . HIS A 1 608 ? -7.424 12.025 11.927 1.00 78.56 608 HIS A O 1
ATOM 4818 N N . ASP A 1 609 ? -6.677 12.324 9.832 1.00 69.62 609 ASP A N 1
ATOM 4819 C CA . ASP A 1 609 ? -7.705 13.306 9.427 1.00 69.62 609 ASP A CA 1
ATOM 4820 C C . ASP A 1 609 ? -7.728 14.637 10.214 1.00 69.62 609 ASP A C 1
ATOM 4822 O O . ASP A 1 609 ? -8.718 15.359 10.179 1.00 69.62 609 ASP A O 1
ATOM 4826 N N . THR A 1 610 ? -6.632 15.018 10.878 1.00 68.81 610 THR A N 1
ATOM 4827 C CA . THR A 1 610 ? -6.552 16.243 11.707 1.00 68.81 610 THR A CA 1
ATOM 4828 C C . THR A 1 610 ? -6.269 17.538 10.937 1.00 68.81 610 THR A C 1
ATOM 4830 O O . THR A 1 610 ? -6.255 18.612 11.532 1.00 68.81 610 THR A O 1
ATOM 4833 N N . ASP A 1 611 ? -5.986 17.481 9.629 1.00 75.31 611 ASP A N 1
ATOM 4834 C CA . ASP A 1 611 ? -5.571 18.648 8.818 1.00 75.31 611 ASP A CA 1
ATOM 4835 C C . ASP A 1 611 ? -4.384 19.438 9.441 1.00 75.31 611 ASP A C 1
ATOM 4837 O O . ASP A 1 611 ? -4.298 20.675 9.372 1.00 75.31 611 ASP A O 1
ATOM 4841 N N . GLY A 1 612 ? -3.476 18.705 10.107 1.00 77.56 612 GLY A N 1
ATOM 4842 C CA . GLY A 1 612 ? -2.310 19.240 10.824 1.00 77.56 612 GLY A CA 1
ATOM 4843 C C . GLY A 1 612 ? -2.625 19.863 12.191 1.00 77.56 612 GLY A C 1
ATOM 4844 O O . GLY A 1 612 ? -1.777 20.561 12.753 1.00 77.56 612 GLY A O 1
ATOM 4845 N N . ASN A 1 613 ? -3.837 19.657 12.712 1.00 84.94 613 ASN A N 1
ATOM 4846 C CA . ASN A 1 613 ? -4.247 20.100 14.039 1.00 84.94 613 ASN A CA 1
ATOM 4847 C C . ASN A 1 613 ? -3.662 19.191 15.127 1.00 84.94 613 ASN A C 1
ATOM 4849 O O . ASN A 1 613 ? -3.773 17.969 15.064 1.00 84.94 613 ASN A O 1
ATOM 4853 N N . LEU A 1 614 ? -3.075 19.803 16.152 1.00 87.94 614 LEU A N 1
ATOM 4854 C CA . LEU A 1 614 ? -2.474 19.099 17.285 1.00 87.94 614 LEU A CA 1
ATOM 4855 C C . LEU A 1 614 ? -3.468 18.741 18.392 1.00 87.94 614 LEU A C 1
ATOM 4857 O O . LEU A 1 614 ? -3.047 18.267 19.439 1.00 87.94 614 LEU A O 1
ATOM 4861 N N . ILE A 1 615 ? -4.765 18.973 18.188 1.00 86.62 615 ILE A N 1
ATOM 4862 C CA . ILE A 1 615 ? -5.819 18.590 19.132 1.00 86.62 615 ILE A CA 1
ATOM 4863 C C . ILE A 1 615 ? -6.873 17.757 18.405 1.00 86.62 615 ILE A C 1
ATOM 4865 O O . ILE A 1 615 ? -7.476 18.231 17.440 1.00 86.62 615 ILE A O 1
ATOM 4869 N N . VAL A 1 616 ? -7.129 16.547 18.907 1.00 84.00 616 VAL A N 1
ATOM 4870 C CA . VAL A 1 616 ? -8.208 15.660 18.453 1.00 84.00 616 VAL A CA 1
ATOM 4871 C C . VAL A 1 616 ? -9.317 15.631 19.497 1.00 84.00 616 VAL A C 1
ATOM 4873 O O . VAL A 1 616 ? -9.098 15.217 20.633 1.00 84.00 616 VAL A O 1
ATOM 4876 N N . ASP A 1 617 ? -10.521 16.045 19.108 1.00 81.56 617 ASP A N 1
ATOM 4877 C CA . ASP A 1 617 ? -11.688 16.027 19.991 1.00 81.56 617 ASP A CA 1
ATOM 4878 C C . ASP A 1 617 ? -12.452 14.692 19.887 1.00 81.56 617 ASP A C 1
ATOM 4880 O O . ASP A 1 617 ? -12.980 14.340 18.828 1.00 81.56 617 ASP A O 1
ATOM 4884 N N . GLU A 1 618 ? -12.594 13.974 21.003 1.00 80.81 618 GLU A N 1
ATOM 4885 C CA . GLU A 1 618 ? -13.502 12.831 21.139 1.00 80.81 618 GLU A CA 1
ATOM 4886 C C . GLU A 1 618 ? -14.779 13.235 21.884 1.00 80.81 618 GLU A C 1
ATOM 4888 O O . GLU A 1 618 ? -14.728 13.935 22.889 1.00 80.81 618 GLU A O 1
ATOM 4893 N N . TYR A 1 619 ? -15.940 12.761 21.426 1.00 80.12 619 TYR A N 1
ATOM 4894 C CA . TYR A 1 619 ? -17.238 13.102 22.015 1.00 80.12 619 TYR A CA 1
ATOM 4895 C C . TYR A 1 619 ? -17.963 11.846 22.508 1.00 80.12 619 TYR A C 1
ATOM 4897 O O . TYR A 1 619 ? -18.124 10.896 21.742 1.00 80.12 619 TYR A O 1
ATOM 4905 N N . PHE A 1 620 ? -18.472 11.877 23.739 1.00 78.81 620 PHE A N 1
ATOM 4906 C CA . PHE A 1 620 ? -19.263 10.818 24.375 1.00 78.81 620 PHE A CA 1
ATOM 4907 C C . PHE A 1 620 ? -20.604 11.363 24.851 1.00 78.81 620 PHE A C 1
ATOM 4909 O O . PHE A 1 620 ? -20.669 12.480 25.349 1.00 78.81 620 PHE A O 1
ATOM 4916 N N . SER A 1 621 ? -21.681 10.593 24.723 1.00 79.56 621 SER A N 1
ATOM 4917 C CA . SER A 1 621 ? -22.955 10.926 25.363 1.00 79.56 621 SER A CA 1
ATOM 4918 C C . SER A 1 621 ? -22.927 10.597 26.859 1.00 79.56 621 SER A C 1
ATOM 4920 O O . SER A 1 621 ? -22.129 9.778 27.313 1.00 79.56 621 SER A O 1
ATOM 4922 N N . ASP A 1 622 ? -23.892 11.132 27.598 1.00 75.31 622 ASP A N 1
ATOM 4923 C CA . ASP A 1 622 ? -24.264 10.735 28.967 1.00 75.31 622 ASP A CA 1
ATOM 4924 C C . ASP A 1 622 ? -24.511 9.219 29.152 1.00 75.31 622 ASP A C 1
ATOM 4926 O O . ASP A 1 622 ? -24.242 8.678 30.223 1.00 75.31 622 ASP A O 1
ATOM 4930 N N . TYR A 1 623 ? -24.921 8.506 28.096 1.00 71.88 623 TYR A N 1
ATOM 4931 C CA . TYR A 1 623 ? -25.059 7.035 28.091 1.00 71.88 623 TYR A CA 1
ATOM 4932 C C . TYR A 1 623 ? -23.798 6.257 27.647 1.00 71.88 623 TYR A C 1
ATOM 4934 O O . TYR A 1 623 ? -23.871 5.056 27.392 1.00 71.88 623 TYR A O 1
ATOM 4942 N N . GLY A 1 624 ? -22.649 6.922 27.480 1.00 66.62 624 GLY A N 1
ATOM 4943 C CA . GLY A 1 624 ? -21.378 6.290 27.086 1.00 66.62 624 GLY A CA 1
ATOM 4944 C C . GLY A 1 624 ? -21.239 5.910 25.608 1.00 66.62 624 GLY A C 1
ATOM 4945 O O . GLY A 1 624 ? -20.196 5.389 25.213 1.00 66.62 624 GLY A O 1
ATOM 4946 N N . VAL A 1 625 ? -22.243 6.207 24.780 1.00 72.88 625 VAL A N 1
ATOM 4947 C CA . VAL A 1 625 ? -22.212 6.027 23.321 1.00 72.88 625 VAL A CA 1
ATOM 4948 C C . VAL A 1 625 ? -21.403 7.154 22.686 1.00 72.88 625 VAL A C 1
ATOM 4950 O O . VAL A 1 625 ? -21.583 8.317 23.042 1.00 72.88 625 VAL A O 1
ATOM 4953 N N . ARG A 1 626 ? -20.558 6.852 21.694 1.00 69.81 626 ARG A N 1
ATOM 4954 C CA . ARG A 1 626 ? -19.918 7.878 20.851 1.00 69.81 626 ARG A CA 1
ATOM 4955 C C . ARG A 1 626 ? -20.953 8.453 19.856 1.00 69.81 626 ARG A C 1
ATOM 4957 O O . ARG A 1 626 ? -21.289 7.769 18.888 1.00 69.81 626 ARG A O 1
ATOM 4964 N N . PRO A 1 627 ? -21.506 9.670 20.051 1.00 58.03 627 PRO A N 1
ATOM 4965 C CA . PRO A 1 627 ? -22.754 10.074 19.401 1.00 58.03 627 PRO A CA 1
ATOM 4966 C C . PRO A 1 627 ? -22.561 10.798 18.056 1.00 58.03 627 PRO A C 1
ATOM 4968 O O . PRO A 1 627 ? -23.536 11.025 17.339 1.00 58.03 627 PRO A O 1
ATOM 4971 N N . LYS A 1 628 ? -21.329 11.192 17.691 1.00 54.12 628 LYS A N 1
ATOM 4972 C CA . LYS A 1 628 ? -21.047 12.033 16.514 1.00 54.12 628 LYS A CA 1
ATOM 4973 C C . LYS A 1 628 ? -19.827 11.524 15.742 1.00 54.12 628 LYS A C 1
ATOM 4975 O O . LYS A 1 628 ? -18.795 11.249 16.345 1.00 54.12 628 LYS A O 1
ATOM 4980 N N . MET A 1 629 ? -19.923 11.462 14.410 1.00 57.31 629 MET A N 1
ATOM 4981 C CA . MET A 1 629 ? -18.736 11.420 13.547 1.00 57.31 629 MET A CA 1
ATOM 4982 C C . MET A 1 629 ? -18.053 12.792 13.630 1.00 57.31 629 MET A C 1
ATOM 4984 O O . MET A 1 629 ? -18.528 13.753 13.019 1.00 57.31 629 MET A O 1
ATOM 4988 N N . SER A 1 630 ? -16.983 12.913 14.414 1.00 57.12 630 SER A N 1
ATOM 4989 C CA . SER A 1 630 ? -15.979 13.950 14.168 1.00 57.12 630 SER A CA 1
ATOM 4990 C C . SER A 1 630 ? -15.281 13.634 12.839 1.00 57.12 630 SER A C 1
ATOM 4992 O O . SER A 1 630 ? -15.203 12.472 12.440 1.00 57.12 630 SER A O 1
ATOM 4994 N N . LYS A 1 631 ? -14.852 14.667 12.103 1.00 59.44 631 LYS A N 1
ATOM 4995 C CA . LYS A 1 631 ? -13.991 14.463 10.925 1.00 59.44 631 LYS A CA 1
ATOM 4996 C C . LYS A 1 631 ? -12.639 13.881 11.343 1.00 59.44 631 LYS A C 1
ATOM 4998 O O . LYS A 1 631 ? -12.132 13.006 10.658 1.00 59.44 631 LYS A O 1
ATOM 5003 N N . ASP A 1 632 ? -12.155 14.324 12.495 1.00 65.94 632 ASP A N 1
ATOM 5004 C CA . ASP A 1 632 ? -10.864 13.961 13.061 1.00 65.94 632 ASP A CA 1
ATOM 5005 C C . ASP A 1 632 ? -11.084 12.800 14.040 1.00 65.94 632 ASP A C 1
ATOM 5007 O O . ASP A 1 632 ? -12.010 12.842 14.859 1.00 65.94 632 ASP A O 1
ATOM 5011 N N . SER A 1 633 ? -10.279 11.743 13.965 1.00 72.62 633 SER A N 1
ATOM 5012 C CA . SER A 1 633 ? -10.407 10.608 14.885 1.00 72.62 633 SER A CA 1
ATOM 5013 C C . SER A 1 633 ? -9.070 9.932 15.129 1.00 72.62 633 SER A C 1
ATOM 5015 O O . SER A 1 633 ? -8.211 9.881 14.251 1.00 72.62 633 SER A O 1
ATOM 5017 N N . VAL A 1 634 ? -8.906 9.376 16.327 1.00 82.50 634 VAL A N 1
ATOM 5018 C CA . VAL A 1 634 ? -7.756 8.529 16.629 1.00 82.50 634 VAL A CA 1
ATOM 5019 C C . VAL A 1 634 ? -8.030 7.131 16.080 1.00 82.50 634 VAL A C 1
ATOM 5021 O O . VAL A 1 634 ? -8.935 6.419 16.523 1.00 82.50 634 VAL A O 1
ATOM 5024 N N . TRP A 1 635 ? -7.258 6.740 15.073 1.00 87.31 635 TRP A N 1
ATOM 5025 C CA . TRP A 1 635 ? -7.315 5.414 14.476 1.00 87.31 635 TRP A CA 1
ATOM 5026 C C . TRP A 1 635 ? -6.575 4.427 15.378 1.00 87.31 635 TRP A C 1
ATOM 5028 O O . TRP A 1 635 ? -5.484 4.717 15.867 1.00 87.31 635 TRP A O 1
ATOM 5038 N N . ASN A 1 636 ? -7.103 3.208 15.531 1.00 88.44 636 ASN A N 1
ATOM 5039 C CA . ASN A 1 636 ? -6.436 2.148 16.296 1.00 88.44 636 ASN A CA 1
ATOM 5040 C C . ASN A 1 636 ? -5.000 1.932 15.804 1.00 88.44 636 ASN A C 1
ATOM 5042 O O . ASN A 1 636 ? -4.088 1.710 16.604 1.00 88.44 636 ASN A O 1
ATOM 5046 N N . TYR A 1 637 ? -4.833 1.979 14.482 1.00 92.19 637 TYR A N 1
ATOM 5047 C CA . TYR A 1 637 ? -3.548 2.038 13.816 1.00 92.19 637 TYR A CA 1
ATOM 5048 C C . TYR A 1 637 ? -3.674 2.652 12.422 1.00 92.19 637 TYR A C 1
ATOM 5050 O O . TYR A 1 637 ? -4.713 2.540 11.767 1.00 92.19 637 TYR A O 1
ATOM 5058 N N . HIS A 1 638 ? -2.575 3.221 11.950 1.00 94.06 638 HIS A N 1
ATOM 5059 C CA . HIS A 1 638 ? -2.373 3.673 10.582 1.00 94.06 638 HIS A CA 1
ATOM 5060 C C . HIS A 1 638 ? -1.067 3.098 10.028 1.00 94.06 638 HIS A C 1
ATOM 5062 O O . HIS A 1 638 ? -0.173 2.733 10.796 1.00 94.06 638 HIS A O 1
ATOM 5068 N N . VAL A 1 639 ? -0.979 2.928 8.708 1.00 96.00 639 VAL A N 1
ATOM 5069 C CA . VAL A 1 639 ? 0.153 2.255 8.057 1.00 96.00 639 VAL A CA 1
ATOM 5070 C C . VAL A 1 639 ? 0.625 3.055 6.850 1.00 96.00 639 VAL A C 1
ATOM 5072 O O . VAL A 1 639 ? -0.138 3.241 5.906 1.00 96.00 639 VAL A O 1
ATOM 5075 N N . TRP A 1 640 ? 1.905 3.419 6.853 1.00 97.06 640 TRP A N 1
ATOM 5076 C CA . TRP A 1 640 ? 2.609 4.091 5.756 1.00 97.06 640 TRP A CA 1
ATOM 5077 C C . TRP A 1 640 ? 3.928 3.369 5.441 1.00 97.06 640 TRP A C 1
ATOM 5079 O O . TRP A 1 640 ? 4.190 2.271 5.950 1.00 97.06 640 TRP A O 1
ATOM 5089 N N . VAL A 1 641 ? 4.776 3.959 4.593 1.00 98.38 641 VAL A N 1
ATOM 5090 C CA . VAL A 1 641 ? 6.141 3.466 4.364 1.00 98.38 641 VAL A CA 1
ATOM 5091 C C . VAL A 1 641 ? 7.192 4.513 4.711 1.00 98.38 641 VAL A C 1
ATOM 5093 O O . VAL A 1 641 ? 6.956 5.712 4.617 1.00 98.38 641 VAL A O 1
ATOM 5096 N N . GLU A 1 642 ? 8.377 4.052 5.086 1.00 98.56 642 GLU A N 1
ATOM 5097 C CA . GLU A 1 642 ? 9.577 4.879 5.116 1.00 98.56 642 GLU A CA 1
ATOM 5098 C C . GLU A 1 642 ? 10.472 4.518 3.926 1.00 98.56 642 GLU A C 1
ATOM 5100 O O . GLU A 1 642 ? 10.755 3.338 3.696 1.00 98.56 642 GLU A O 1
ATOM 5105 N N . GLY A 1 643 ? 10.916 5.520 3.166 1.00 98.25 643 GLY A N 1
ATOM 5106 C CA . GLY A 1 643 ? 11.933 5.389 2.121 1.00 98.25 643 GLY A CA 1
ATOM 5107 C C . GLY A 1 643 ? 13.259 6.001 2.570 1.00 98.25 643 GLY A C 1
ATOM 5108 O O . GLY A 1 643 ? 13.269 7.108 3.101 1.00 98.25 643 GLY A O 1
ATOM 5109 N N . TRP A 1 644 ? 14.375 5.302 2.373 1.00 98.50 644 TRP A N 1
ATOM 5110 C CA . TRP A 1 644 ? 15.704 5.822 2.703 1.00 98.50 644 TRP A CA 1
ATOM 5111 C C . TRP A 1 644 ? 16.275 6.643 1.546 1.00 98.50 644 TRP A C 1
ATOM 5113 O O . TRP A 1 644 ? 16.484 6.111 0.450 1.00 98.50 644 TRP A O 1
ATOM 5123 N N . MET A 1 645 ? 16.552 7.926 1.785 1.00 97.69 645 MET A N 1
ATOM 5124 C CA . MET A 1 645 ? 17.207 8.798 0.807 1.00 97.69 645 MET A CA 1
ATOM 5125 C C . MET A 1 645 ? 17.818 10.059 1.436 1.00 97.69 645 MET A C 1
ATOM 5127 O O . MET A 1 645 ? 17.477 10.447 2.554 1.00 97.69 645 MET A O 1
ATOM 5131 N N . ARG A 1 646 ? 18.696 10.732 0.688 1.00 95.94 646 ARG A N 1
ATOM 5132 C CA . ARG A 1 646 ? 19.181 12.083 1.010 1.00 95.94 646 ARG A CA 1
ATOM 5133 C C . ARG A 1 646 ? 18.130 13.165 0.726 1.00 95.94 646 ARG A C 1
ATOM 5135 O O . ARG A 1 646 ? 17.310 13.009 -0.181 1.00 95.94 646 ARG A O 1
ATOM 5142 N N . ARG A 1 647 ? 18.205 14.286 1.452 1.00 95.06 647 ARG A N 1
ATOM 5143 C CA . ARG A 1 647 ? 17.333 15.474 1.346 1.00 95.06 647 ARG A CA 1
ATOM 5144 C C . ARG A 1 647 ? 18.128 16.768 1.117 1.00 95.06 647 ARG A C 1
ATOM 5146 O O . ARG A 1 647 ? 18.038 17.710 1.913 1.00 95.06 647 ARG A O 1
ATOM 5153 N N . PRO A 1 648 ? 18.882 16.867 0.003 1.00 93.62 648 PRO A N 1
ATOM 5154 C CA . PRO A 1 648 ? 19.646 18.076 -0.316 1.00 93.62 648 PRO A CA 1
ATOM 5155 C C . PRO A 1 648 ? 18.753 19.295 -0.601 1.00 93.62 648 PRO A C 1
ATOM 5157 O O . PRO A 1 648 ? 19.237 20.422 -0.621 1.00 93.62 648 PRO A O 1
ATOM 5160 N N . ASP A 1 649 ? 17.451 19.087 -0.821 1.00 92.75 649 ASP A N 1
ATOM 5161 C CA . ASP A 1 649 ? 16.441 20.137 -0.955 1.00 92.75 649 ASP A CA 1
ATOM 5162 C C . ASP A 1 649 ? 16.101 20.833 0.374 1.00 92.75 649 ASP A C 1
ATOM 5164 O O . ASP A 1 649 ? 15.575 21.946 0.346 1.00 92.75 649 ASP A O 1
ATOM 5168 N N . LEU A 1 650 ? 16.393 20.202 1.519 1.00 92.69 650 LEU A N 1
ATOM 5169 C CA . LEU A 1 650 ? 16.069 20.723 2.852 1.00 92.69 650 LEU A CA 1
ATOM 5170 C C . LEU A 1 650 ? 17.281 21.219 3.640 1.00 92.69 650 LEU A C 1
ATOM 5172 O O . LEU A 1 650 ? 17.146 22.119 4.465 1.00 92.69 650 LEU A O 1
ATOM 5176 N N . SER A 1 651 ? 18.455 20.616 3.446 1.00 89.19 651 SER A N 1
ATOM 5177 C CA . SER A 1 651 ? 19.669 20.997 4.172 1.00 89.19 651 SER A CA 1
ATOM 5178 C C . SER A 1 651 ? 20.926 20.691 3.365 1.00 89.19 651 SER A C 1
ATOM 5180 O O . SER A 1 651 ? 21.069 19.604 2.812 1.00 89.19 651 SER A O 1
ATOM 5182 N N . ALA A 1 652 ? 21.873 21.633 3.361 1.00 80.44 652 ALA A N 1
ATOM 5183 C CA . ALA A 1 652 ? 23.202 21.429 2.785 1.00 80.44 652 ALA A CA 1
ATOM 5184 C C . ALA A 1 652 ? 24.101 20.528 3.657 1.00 80.44 652 ALA A C 1
ATOM 5186 O O . ALA A 1 652 ? 25.057 19.944 3.155 1.00 80.44 652 ALA A O 1
ATOM 5187 N N . GLU A 1 653 ? 23.790 20.389 4.949 1.00 84.88 653 GLU A N 1
ATOM 5188 C CA . GLU A 1 653 ? 24.586 19.633 5.929 1.00 84.88 653 GLU A CA 1
ATOM 5189 C C . GLU A 1 653 ? 24.095 18.186 6.108 1.00 84.88 653 GLU A C 1
ATOM 5191 O O . GLU A 1 653 ? 24.445 17.527 7.082 1.00 84.88 653 GLU A O 1
ATOM 5196 N N . SER A 1 654 ? 23.270 17.672 5.185 1.00 89.06 654 SER A N 1
ATOM 5197 C CA . SER A 1 654 ? 22.703 16.309 5.255 1.00 89.06 654 SER A CA 1
ATOM 5198 C C . SER A 1 654 ? 21.883 16.052 6.532 1.00 89.06 654 SER A C 1
ATOM 5200 O O . SER A 1 654 ? 21.706 14.911 6.956 1.00 89.06 654 SER A O 1
ATOM 5202 N N . LEU A 1 655 ? 21.369 17.114 7.173 1.00 93.56 655 LEU A N 1
ATOM 5203 C CA . LEU A 1 655 ? 20.702 17.015 8.474 1.00 93.56 655 LEU A CA 1
ATOM 5204 C C . LEU A 1 655 ? 19.482 16.089 8.426 1.00 93.56 655 LEU A C 1
ATOM 5206 O O . LEU A 1 655 ? 19.264 15.365 9.394 1.00 93.56 655 LEU A O 1
ATOM 5210 N N . TYR A 1 656 ? 18.723 16.124 7.328 1.00 95.81 656 TYR A N 1
ATOM 5211 C CA . TYR A 1 656 ? 17.457 15.406 7.126 1.00 95.81 656 TYR A CA 1
ATOM 5212 C C . TYR A 1 656 ? 17.581 14.174 6.220 1.00 95.81 656 TYR A C 1
ATOM 5214 O O . TYR A 1 656 ? 16.567 13.616 5.794 1.00 95.81 656 TYR A O 1
ATOM 5222 N N . ASP A 1 657 ? 18.808 13.751 5.923 1.00 95.56 657 ASP A N 1
ATOM 5223 C CA . ASP A 1 657 ? 19.060 12.505 5.209 1.00 95.56 657 ASP A CA 1
ATOM 5224 C C . ASP A 1 657 ? 18.624 11.307 6.064 1.00 95.56 657 ASP A C 1
ATOM 5226 O O . ASP A 1 657 ? 18.719 11.323 7.294 1.00 95.56 657 ASP A O 1
ATOM 5230 N N . GLY A 1 658 ? 18.155 10.253 5.400 1.00 97.00 658 GLY A N 1
ATOM 5231 C CA . GLY A 1 658 ? 17.756 9.003 6.035 1.00 97.00 658 GLY A CA 1
ATOM 5232 C C . GLY A 1 658 ? 16.308 8.640 5.734 1.00 97.00 658 GLY A C 1
ATOM 5233 O O . GLY A 1 658 ? 15.856 8.773 4.595 1.00 97.00 658 GLY A O 1
ATOM 5234 N N . TRP A 1 659 ? 15.580 8.163 6.742 1.00 98.31 659 TRP A N 1
ATOM 5235 C CA . TRP A 1 659 ? 14.194 7.718 6.589 1.00 98.31 659 TRP A CA 1
ATOM 5236 C C . TRP A 1 659 ? 13.222 8.881 6.361 1.00 98.31 659 TRP A C 1
ATOM 5238 O O . TRP A 1 659 ? 13.156 9.827 7.150 1.00 98.31 659 TRP A O 1
ATOM 5248 N N . GLN A 1 660 ? 12.446 8.773 5.284 1.00 97.69 660 GLN A N 1
ATOM 5249 C CA . GLN A 1 660 ? 11.403 9.715 4.884 1.00 97.69 660 GLN A CA 1
ATOM 5250 C C . GLN A 1 660 ? 10.044 9.016 4.931 1.00 97.69 660 GLN A C 1
ATOM 5252 O O . GLN A 1 660 ? 9.876 7.970 4.302 1.00 97.69 660 GLN A O 1
ATOM 5257 N N . VAL A 1 661 ? 9.082 9.587 5.649 1.00 97.19 661 VAL A N 1
ATOM 5258 C CA . VAL A 1 661 ? 7.685 9.147 5.671 1.00 97.19 661 VAL A CA 1
ATOM 5259 C C . VAL A 1 661 ? 7.047 9.425 4.321 1.00 97.19 661 VAL A C 1
ATOM 5261 O O . VAL A 1 661 ? 7.041 10.565 3.864 1.00 97.19 661 VAL A O 1
ATOM 5264 N N . LEU A 1 662 ? 6.490 8.381 3.715 1.00 95.06 662 LEU A N 1
ATOM 5265 C CA . LEU A 1 662 ? 5.688 8.447 2.505 1.00 95.06 662 LEU A CA 1
ATOM 5266 C C . LEU A 1 662 ? 4.381 7.693 2.764 1.00 95.06 662 LEU A C 1
ATOM 5268 O O . LEU A 1 662 ? 4.378 6.467 2.918 1.00 95.06 662 LEU A O 1
ATOM 5272 N N . ASP A 1 663 ? 3.269 8.416 2.817 1.00 93.75 663 ASP A N 1
ATOM 5273 C CA . ASP A 1 663 ? 1.947 7.837 3.037 1.00 93.75 663 ASP A CA 1
ATOM 5274 C C . ASP A 1 663 ? 1.146 7.802 1.729 1.00 93.75 663 ASP A C 1
ATOM 5276 O O . ASP A 1 663 ? 0.761 8.852 1.214 1.00 93.75 663 ASP A O 1
ATOM 5280 N N . PRO A 1 664 ? 0.897 6.607 1.163 1.00 91.88 664 PRO A N 1
ATOM 5281 C CA . PRO A 1 664 ? 0.089 6.455 -0.041 1.00 91.88 664 PRO A CA 1
ATOM 5282 C C . PRO A 1 664 ? -1.425 6.506 0.220 1.00 91.88 664 PRO A C 1
ATOM 5284 O O . PRO A 1 664 ? -2.205 6.318 -0.718 1.00 91.88 664 PRO A O 1
ATOM 5287 N N . THR A 1 665 ? -1.874 6.674 1.465 1.00 87.38 665 THR A N 1
ATOM 5288 C CA . THR A 1 665 ? -3.297 6.711 1.821 1.00 87.38 665 THR A CA 1
ATOM 5289 C C . THR A 1 665 ? -3.930 8.027 1.344 1.00 87.38 665 THR A C 1
ATOM 5291 O O . THR A 1 665 ? -3.353 9.087 1.562 1.00 87.38 665 THR A O 1
ATOM 5294 N N . PRO A 1 666 ? -5.095 7.997 0.660 1.00 69.31 666 PRO A N 1
ATOM 5295 C CA . PRO A 1 666 ? -5.710 9.196 0.090 1.00 69.31 666 PRO A CA 1
ATOM 5296 C C . PRO A 1 666 ? -6.192 10.153 1.183 1.00 69.31 666 PRO A C 1
ATOM 5298 O O . PRO A 1 666 ? -7.300 9.999 1.701 1.00 69.31 666 PRO A O 1
ATOM 5301 N N . GLN A 1 667 ? -5.340 11.122 1.503 1.00 59.56 667 GLN A N 1
ATOM 5302 C CA . GLN A 1 667 ? -5.651 12.295 2.307 1.00 59.56 667 GLN A CA 1
ATOM 5303 C C . GLN A 1 667 ? -4.831 13.502 1.813 1.00 59.56 667 GLN A C 1
ATOM 5305 O O . GLN A 1 667 ? -5.442 14.482 1.414 1.00 59.56 667 GLN A O 1
ATOM 5310 N N . GLU A 1 668 ? -3.492 13.397 1.748 1.00 56.66 668 GLU A N 1
ATOM 5311 C CA . GLU A 1 668 ? -2.549 14.343 1.108 1.00 56.66 668 GLU A CA 1
ATOM 5312 C C . GLU A 1 668 ? -1.203 13.630 0.791 1.00 56.66 668 GLU A C 1
ATOM 5314 O O . GLU A 1 668 ? -0.857 12.631 1.419 1.00 56.66 668 GLU A O 1
ATOM 5319 N N . LEU A 1 669 ? -0.420 14.118 -0.184 1.00 58.94 669 LEU A N 1
ATOM 5320 C CA . LEU A 1 669 ? 0.819 13.464 -0.664 1.00 58.94 669 LEU A CA 1
ATOM 5321 C C . LEU A 1 669 ? 2.045 13.698 0.239 1.00 58.94 669 LEU A C 1
ATOM 5323 O O . LEU A 1 669 ? 2.860 14.561 -0.090 1.00 58.94 669 LEU A O 1
ATOM 5327 N N . SER A 1 670 ? 2.250 12.902 1.290 1.00 60.72 670 SER A N 1
ATOM 5328 C CA . SER A 1 670 ? 3.355 13.124 2.240 1.00 60.72 670 SER A CA 1
ATOM 5329 C C . SER A 1 670 ? 4.746 12.674 1.753 1.00 60.72 670 SER A C 1
ATOM 5331 O O . SER A 1 670 ? 4.898 11.646 1.091 1.00 60.72 670 SER A O 1
ATOM 5333 N N . ASP A 1 671 ? 5.765 13.485 2.074 1.00 76.88 671 ASP A N 1
ATOM 5334 C CA . ASP A 1 671 ? 7.207 13.190 1.961 1.00 76.88 671 ASP A CA 1
ATOM 5335 C C . ASP A 1 671 ? 7.982 13.965 3.046 1.00 76.88 671 ASP A C 1
ATOM 5337 O O . ASP A 1 671 ? 8.444 15.098 2.840 1.00 76.88 671 ASP A O 1
ATOM 5341 N N . ALA A 1 672 ? 8.068 13.359 4.229 1.00 91.44 672 ALA A N 1
ATOM 5342 C CA . ALA A 1 672 ? 8.457 14.036 5.463 1.00 91.44 672 ALA A CA 1
ATOM 5343 C C . ALA A 1 672 ? 9.675 13.354 6.116 1.00 91.44 672 ALA A C 1
ATOM 5345 O O . ALA A 1 672 ? 9.595 12.168 6.441 1.00 91.44 672 ALA A O 1
ATOM 5346 N N . PRO A 1 673 ? 10.797 14.053 6.373 1.00 96.62 673 PRO A N 1
ATOM 5347 C CA . PRO A 1 673 ? 11.916 13.448 7.091 1.00 96.62 673 PRO A CA 1
ATOM 5348 C C . PRO A 1 673 ? 11.506 13.053 8.510 1.00 96.62 673 PRO A C 1
ATOM 5350 O O . PRO A 1 673 ? 11.060 13.902 9.282 1.00 96.62 673 PRO A O 1
ATOM 5353 N N . VAL A 1 674 ? 11.739 11.796 8.896 1.00 97.44 674 VAL A N 1
ATOM 5354 C CA . VAL A 1 674 ? 11.416 11.293 10.248 1.00 97.44 674 VAL A CA 1
ATOM 5355 C C . VAL A 1 674 ? 12.111 12.131 11.326 1.00 97.44 674 VAL A C 1
ATOM 5357 O O . VAL A 1 674 ? 11.522 12.466 12.346 1.00 97.44 674 VAL A O 1
ATOM 5360 N N . LYS A 1 675 ? 13.339 12.583 11.055 1.00 96.69 675 LYS A N 1
ATOM 5361 C CA . LYS A 1 675 ? 14.075 13.472 11.958 1.00 96.69 675 LYS A CA 1
ATOM 5362 C C . LYS A 1 675 ? 13.433 14.855 12.120 1.00 96.69 675 LYS A C 1
ATOM 5364 O O . LYS A 1 675 ? 13.500 15.428 13.198 1.00 96.69 675 LYS A O 1
ATOM 5369 N N . ALA A 1 676 ? 12.826 15.406 11.068 1.00 96.06 676 ALA A N 1
ATOM 5370 C CA . ALA A 1 676 ? 12.115 16.679 11.178 1.00 96.06 676 ALA A CA 1
ATOM 5371 C C . ALA A 1 676 ? 10.832 16.526 12.010 1.00 96.06 676 ALA A C 1
ATOM 5373 O O . ALA A 1 676 ? 10.481 17.445 12.745 1.00 96.06 676 ALA A O 1
ATOM 5374 N N . VAL A 1 677 ? 10.183 15.356 11.946 1.00 96.25 677 VAL A N 1
ATOM 5375 C CA . VAL A 1 677 ? 9.067 15.002 12.836 1.00 96.25 677 VAL A CA 1
ATOM 5376 C C . VAL A 1 677 ? 9.544 14.908 14.289 1.00 96.25 677 VAL A C 1
ATOM 5378 O O . VAL A 1 677 ? 8.946 15.537 15.153 1.00 96.25 677 VAL A O 1
ATOM 5381 N N . LEU A 1 678 ? 10.658 14.217 14.552 1.00 97.19 678 LEU A N 1
ATOM 5382 C CA . LEU A 1 678 ? 11.232 14.089 15.899 1.00 97.19 678 LEU A CA 1
ATOM 5383 C C . LEU A 1 678 ? 11.522 15.434 16.569 1.00 97.19 678 LEU A C 1
ATOM 5385 O O . LEU A 1 678 ? 11.278 15.580 17.760 1.00 97.19 678 LEU A O 1
ATOM 5389 N N . GLU A 1 679 ? 12.043 16.397 15.809 1.00 96.38 679 GLU A N 1
ATOM 5390 C CA . GLU A 1 679 ? 12.462 17.706 16.327 1.00 96.38 679 GLU A CA 1
ATOM 5391 C C . GLU A 1 679 ? 11.377 18.793 16.191 1.00 96.38 679 GLU A C 1
ATOM 5393 O O . GLU A 1 679 ? 11.613 19.948 16.539 1.00 96.38 679 GLU A O 1
ATOM 5398 N N . GLY A 1 680 ? 10.186 18.464 15.671 1.00 94.69 680 GLY A N 1
ATOM 5399 C CA . GLY A 1 680 ? 9.086 19.426 15.512 1.00 94.69 680 GLY A CA 1
ATOM 5400 C C . GLY A 1 680 ? 9.342 20.516 14.470 1.00 94.69 680 GLY A C 1
ATOM 5401 O O . GLY A 1 680 ? 8.757 21.594 14.535 1.00 94.69 680 GLY A O 1
ATOM 5402 N N . HIS A 1 681 ? 10.204 20.262 13.484 1.00 95.06 681 HIS A N 1
ATOM 5403 C CA . HIS A 1 681 ? 10.549 21.215 12.424 1.00 95.06 681 HIS A CA 1
ATOM 5404 C C . HIS A 1 681 ? 9.499 21.230 11.300 1.00 95.06 681 HIS A C 1
ATOM 5406 O O . HIS A 1 681 ? 9.779 20.859 10.160 1.00 95.06 681 HIS A O 1
ATOM 5412 N N . THR A 1 682 ? 8.266 21.616 11.627 1.00 92.44 682 THR A N 1
ATOM 5413 C CA . THR A 1 682 ? 7.093 21.426 10.759 1.00 92.44 682 THR A CA 1
ATOM 5414 C C . THR A 1 682 ? 6.931 22.457 9.638 1.00 92.44 682 THR A C 1
ATOM 5416 O O . THR A 1 682 ? 6.106 22.268 8.748 1.00 92.44 682 THR A O 1
ATOM 5419 N N . ASP A 1 683 ? 7.760 23.500 9.608 1.00 91.19 683 ASP A N 1
ATOM 5420 C CA . ASP A 1 683 ? 7.799 24.523 8.554 1.00 91.19 683 ASP A CA 1
ATOM 5421 C C . ASP A 1 683 ? 8.445 24.036 7.240 1.00 91.19 683 ASP A C 1
ATOM 5423 O O . ASP A 1 683 ? 8.361 24.702 6.202 1.00 91.19 683 ASP A O 1
ATOM 5427 N N . LEU A 1 684 ? 9.097 22.871 7.269 1.00 91.12 684 LEU A N 1
ATOM 5428 C CA . LEU A 1 684 ? 9.807 22.308 6.126 1.00 91.12 684 LEU A CA 1
ATOM 5429 C C . LEU A 1 684 ? 8.877 21.553 5.165 1.00 91.12 684 LEU A C 1
ATOM 5431 O O . LEU A 1 684 ? 7.760 21.146 5.485 1.00 91.12 684 LEU A O 1
ATOM 5435 N N . LYS A 1 685 ? 9.377 21.322 3.949 1.00 85.69 685 LYS A N 1
ATOM 5436 C CA . LYS A 1 685 ? 8.704 20.467 2.968 1.00 85.69 685 LYS A CA 1
ATOM 5437 C C . LYS A 1 685 ? 8.991 18.980 3.250 1.00 85.69 685 LYS A C 1
ATOM 5439 O O . LYS A 1 685 ? 10.124 18.626 3.550 1.00 85.69 685 LYS A O 1
ATOM 5444 N N . TYR A 1 686 ? 8.056 18.056 3.073 1.00 83.19 686 TYR A N 1
ATOM 5445 C CA . TYR A 1 686 ? 6.658 18.211 2.676 1.00 83.19 686 TYR A CA 1
ATOM 5446 C C . TYR A 1 686 ? 5.754 17.634 3.768 1.00 83.19 686 TYR A C 1
ATOM 5448 O O . TYR A 1 686 ? 6.113 16.645 4.399 1.00 83.19 686 TYR A O 1
ATOM 5456 N N . ASP A 1 687 ? 4.588 18.252 3.974 1.00 85.31 687 ASP A N 1
ATOM 5457 C CA . ASP A 1 687 ? 3.473 17.701 4.765 1.00 85.31 687 ASP A CA 1
ATOM 5458 C C . ASP A 1 687 ? 3.826 17.312 6.216 1.00 85.31 687 ASP A C 1
ATOM 5460 O O . ASP A 1 687 ? 3.111 16.559 6.876 1.00 85.31 687 ASP A O 1
ATOM 5464 N N . LEU A 1 688 ? 4.917 17.875 6.744 1.00 90.69 688 LEU A N 1
ATOM 5465 C CA . LEU A 1 688 ? 5.378 17.651 8.111 1.00 90.69 688 LEU A CA 1
ATOM 5466 C C . LEU A 1 688 ? 4.345 18.015 9.179 1.00 90.69 688 LEU A C 1
ATOM 5468 O O . LEU A 1 688 ? 4.239 17.245 10.132 1.00 90.69 688 LEU A O 1
ATOM 5472 N N . PRO A 1 689 ? 3.547 19.098 9.051 1.00 90.94 689 PRO A N 1
ATOM 5473 C CA . PRO A 1 689 ? 2.520 19.398 10.040 1.00 90.94 689 PRO A CA 1
ATOM 5474 C C . PRO A 1 689 ? 1.521 18.263 10.237 1.00 90.94 689 PRO A C 1
ATOM 5476 O O . PRO A 1 689 ? 1.095 18.009 11.362 1.00 90.94 689 PRO A O 1
ATOM 5479 N N . PHE A 1 690 ? 1.177 17.573 9.148 1.00 88.44 690 PHE A N 1
ATOM 5480 C CA . PHE A 1 690 ? 0.256 16.448 9.163 1.00 88.44 690 PHE A CA 1
ATOM 5481 C C . PHE A 1 690 ? 0.889 15.228 9.834 1.00 88.44 690 PHE A C 1
ATOM 5483 O O . PHE A 1 690 ? 0.368 14.755 10.838 1.00 88.44 690 PHE A O 1
ATOM 5490 N N . VAL A 1 691 ? 2.057 14.786 9.353 1.00 92.25 691 VAL A N 1
ATOM 5491 C CA . VAL A 1 691 ? 2.755 13.615 9.916 1.00 92.25 691 VAL A CA 1
ATOM 5492 C C . VAL A 1 691 ? 3.100 13.824 11.393 1.00 92.25 691 VAL A C 1
ATOM 5494 O O . VAL A 1 691 ? 2.990 12.898 12.190 1.00 92.25 691 VAL A O 1
ATOM 5497 N N . PHE A 1 692 ? 3.483 15.042 11.783 1.00 94.38 692 PHE A N 1
ATOM 5498 C CA . PHE A 1 692 ? 3.735 15.378 13.182 1.00 94.38 692 PHE A CA 1
ATOM 5499 C C . PHE A 1 692 ? 2.462 15.273 14.028 1.00 94.38 692 PHE A C 1
ATOM 5501 O O . PHE A 1 692 ? 2.503 14.694 15.112 1.00 94.38 692 PHE A O 1
ATOM 5508 N N . ALA A 1 693 ? 1.327 15.780 13.536 1.00 92.12 693 ALA A N 1
ATOM 5509 C CA . ALA A 1 693 ? 0.050 15.654 14.232 1.00 92.12 693 ALA A CA 1
ATOM 5510 C C . ALA A 1 693 ? -0.360 14.184 14.417 1.00 92.12 693 ALA A C 1
ATOM 5512 O O . ALA A 1 693 ? -0.784 13.819 15.510 1.00 92.12 693 ALA A O 1
ATOM 5513 N N . GLU A 1 694 ? -0.145 13.318 13.419 1.00 92.56 694 GLU A N 1
ATOM 5514 C CA . GLU A 1 694 ? -0.492 11.891 13.511 1.00 92.56 694 GLU A CA 1
ATOM 5515 C C . GLU A 1 694 ? 0.168 11.153 14.686 1.00 92.56 694 GLU A C 1
ATOM 5517 O O . GLU A 1 694 ? -0.375 10.152 15.169 1.00 92.56 694 GLU A O 1
ATOM 5522 N N . VAL A 1 695 ? 1.337 11.625 15.135 1.00 94.81 695 VAL A N 1
ATOM 5523 C CA . VAL A 1 695 ? 2.130 10.985 16.196 1.00 94.81 695 VAL A CA 1
ATOM 5524 C C . VAL A 1 695 ? 2.201 11.785 17.503 1.00 94.81 695 VAL A C 1
ATOM 5526 O O . VAL A 1 695 ? 2.547 11.196 18.527 1.00 94.81 695 VAL A O 1
ATOM 5529 N N . ASN A 1 696 ? 1.863 13.080 17.497 1.00 94.25 696 ASN A N 1
ATOM 5530 C CA . ASN A 1 696 ? 2.010 13.970 18.659 1.00 94.25 696 ASN A CA 1
ATOM 5531 C C . ASN A 1 696 ? 0.737 14.739 19.056 1.00 94.25 696 ASN A C 1
ATOM 5533 O O . ASN A 1 696 ? 0.809 15.541 19.981 1.00 94.25 696 ASN A O 1
ATOM 5537 N N . ALA A 1 697 ? -0.403 14.571 18.375 1.00 91.44 697 ALA A N 1
ATOM 5538 C CA . ALA A 1 697 ? -1.613 15.305 18.750 1.00 91.44 697 ALA A CA 1
ATOM 5539 C C . ALA A 1 697 ? -2.109 14.939 20.163 1.00 91.44 697 ALA A C 1
ATOM 5541 O O . ALA A 1 697 ? -2.102 13.776 20.562 1.00 91.44 697 ALA A O 1
ATOM 5542 N N . ASP A 1 698 ? -2.604 15.937 20.889 1.00 89.69 698 ASP A N 1
ATOM 5543 C CA . ASP A 1 698 ? -3.259 15.765 22.178 1.00 89.69 698 ASP A CA 1
ATOM 5544 C C . ASP A 1 698 ? -4.731 15.368 21.966 1.00 89.69 698 ASP A C 1
ATOM 5546 O O . ASP A 1 698 ? -5.433 15.902 21.104 1.00 89.69 698 ASP A O 1
ATOM 5550 N N . GLU A 1 699 ? -5.228 14.433 22.770 1.00 86.75 699 GLU A N 1
ATOM 5551 C CA . GLU A 1 699 ? -6.610 13.957 22.720 1.00 86.75 699 GLU A CA 1
ATOM 5552 C C . GLU A 1 699 ? -7.445 14.647 23.806 1.00 86.75 699 GLU A C 1
ATOM 5554 O O . GLU A 1 699 ? -7.102 14.609 24.990 1.00 86.75 699 GLU A O 1
ATOM 5559 N N . VAL A 1 700 ? -8.565 15.265 23.428 1.00 84.19 700 VAL A N 1
ATOM 5560 C CA . VAL A 1 700 ? -9.483 15.929 24.361 1.00 84.19 700 VAL A CA 1
ATOM 5561 C C . VAL A 1 700 ? -10.842 15.250 24.313 1.00 84.19 700 VAL A C 1
ATOM 5563 O O . VAL A 1 700 ? -11.510 15.224 23.283 1.00 84.19 700 VAL A O 1
ATOM 5566 N N . THR A 1 701 ? -11.280 14.725 25.453 1.00 82.94 701 THR A N 1
ATOM 5567 C CA . THR A 1 701 ? -12.554 14.019 25.573 1.00 82.94 701 THR A CA 1
ATOM 5568 C C . THR A 1 701 ? -13.641 14.927 26.139 1.00 82.94 701 THR A C 1
ATOM 5570 O O . THR A 1 701 ? -13.500 15.502 27.225 1.00 82.94 701 THR A O 1
ATOM 5573 N N . TRP A 1 702 ? -14.762 14.993 25.432 1.00 83.31 702 TRP A N 1
ATOM 5574 C CA . TRP A 1 702 ? -15.933 15.801 25.740 1.00 83.31 702 TRP A CA 1
ATOM 5575 C C . TRP A 1 702 ? -17.145 14.920 26.033 1.00 83.31 702 TRP A C 1
ATOM 5577 O O . TRP A 1 702 ? -17.474 14.017 25.265 1.00 83.31 702 TRP A O 1
ATOM 5587 N N . LEU A 1 703 ? -17.861 15.227 27.109 1.00 82.31 703 LEU A N 1
ATOM 5588 C CA . LEU A 1 703 ? -19.197 14.710 27.372 1.00 82.31 703 LEU A CA 1
ATOM 5589 C C . LEU A 1 703 ? -20.234 15.637 26.734 1.00 82.31 703 LEU A C 1
ATOM 5591 O O . LEU A 1 703 ? -20.188 16.846 26.948 1.00 82.31 703 LEU A O 1
ATOM 5595 N N . VAL A 1 704 ? -21.177 15.081 25.983 1.00 81.88 704 VAL A N 1
ATOM 5596 C CA . VAL A 1 704 ? -22.268 15.793 25.316 1.00 81.88 704 VAL A CA 1
ATOM 5597 C C . VAL A 1 704 ? -23.579 15.395 25.985 1.00 81.88 704 VAL A C 1
ATOM 5599 O O . VAL A 1 704 ? -24.033 14.259 25.852 1.00 81.88 704 VAL A O 1
ATOM 5602 N N . GLY A 1 705 ? -24.185 16.333 26.710 1.00 75.56 705 GLY A N 1
ATOM 5603 C CA . GLY A 1 705 ? -25.491 16.137 27.337 1.00 75.56 705 GLY A CA 1
ATOM 5604 C C . GLY A 1 705 ? -26.632 16.148 26.316 1.00 75.56 705 GLY A C 1
ATOM 5605 O O . GLY A 1 705 ? -26.508 16.708 25.224 1.00 75.56 705 GLY A O 1
ATOM 5606 N N . ALA A 1 706 ? -27.787 15.587 26.684 1.00 75.25 706 ALA A N 1
ATOM 5607 C CA . ALA A 1 706 ? -28.974 15.522 25.819 1.00 75.25 706 ALA A CA 1
ATOM 5608 C C . ALA A 1 706 ? -29.488 16.892 25.315 1.00 75.25 706 ALA A C 1
ATOM 5610 O O . ALA A 1 706 ? -30.138 16.975 24.274 1.00 75.25 706 ALA A O 1
ATOM 5611 N N . ASN A 1 707 ? -29.191 17.978 26.033 1.00 75.94 707 ASN A N 1
ATOM 5612 C CA . ASN A 1 707 ? -29.508 19.364 25.660 1.00 75.94 707 ASN A CA 1
ATOM 5613 C C . ASN A 1 707 ? -28.473 19.999 24.701 1.00 75.94 707 ASN A C 1
ATOM 5615 O O . ASN A 1 707 ? -28.632 21.159 24.321 1.00 75.94 707 ASN A O 1
ATOM 5619 N N . GLY A 1 708 ? -27.418 19.267 24.330 1.00 73.94 708 GLY A N 1
ATOM 5620 C CA . GLY A 1 708 ? -26.309 19.739 23.504 1.00 73.94 708 GLY A CA 1
ATOM 5621 C C . GLY A 1 708 ? -25.181 20.447 24.264 1.00 73.94 708 GLY A C 1
ATOM 5622 O O . GLY A 1 708 ? -24.239 20.895 23.615 1.00 73.94 708 GLY A O 1
ATOM 5623 N N . SER A 1 709 ? -25.236 20.553 25.599 1.00 79.44 709 SER A N 1
ATOM 5624 C CA . SER A 1 709 ? -24.125 21.102 26.390 1.00 79.44 709 SER A CA 1
ATOM 5625 C C . SER A 1 709 ? -22.908 20.185 26.317 1.00 79.44 709 SER A C 1
ATOM 5627 O O . SER A 1 709 ? -23.057 18.965 26.411 1.00 79.44 709 SER A O 1
ATOM 5629 N N . MET A 1 710 ? -21.715 20.765 26.199 1.00 79.50 710 MET A N 1
ATOM 5630 C CA . MET A 1 710 ? -20.455 20.024 26.172 1.00 79.50 710 MET A CA 1
ATOM 5631 C C . MET A 1 710 ? -19.665 20.281 27.451 1.00 79.50 710 MET A C 1
ATOM 5633 O O . MET A 1 710 ? -19.588 21.416 27.905 1.00 79.50 710 MET A O 1
ATOM 5637 N N . LYS A 1 711 ? -19.074 19.229 28.016 1.00 78.88 711 LYS A N 1
ATOM 5638 C CA . LYS A 1 711 ? -18.224 19.300 29.204 1.00 78.88 711 LYS A CA 1
ATOM 5639 C C . LYS A 1 711 ? -16.914 18.572 28.957 1.00 78.88 711 LYS A C 1
ATOM 5641 O O . LYS A 1 711 ? -16.923 17.397 28.597 1.00 78.88 711 LYS A O 1
ATOM 5646 N N . ARG A 1 712 ? -15.783 19.240 29.181 1.00 79.94 712 ARG A N 1
ATOM 5647 C CA . ARG A 1 712 ? -14.462 18.610 29.055 1.00 79.94 712 ARG A CA 1
ATOM 5648 C C . ARG A 1 712 ? -14.229 17.633 30.210 1.00 79.94 712 ARG A C 1
ATOM 5650 O O . ARG A 1 712 ? -14.252 18.037 31.371 1.00 79.94 712 ARG A O 1
ATOM 5657 N N . LEU A 1 713 ? -13.964 16.367 29.895 1.00 76.06 713 LEU A N 1
ATOM 5658 C CA . LEU A 1 713 ? -13.685 15.324 30.886 1.00 76.06 713 LEU A CA 1
ATOM 5659 C C . LEU A 1 713 ? -12.184 15.148 31.122 1.00 76.06 713 LEU A C 1
ATOM 5661 O O . LEU A 1 713 ? -11.712 15.196 32.259 1.00 76.06 713 LEU A O 1
ATOM 5665 N N . ILE A 1 714 ? -11.435 14.891 30.048 1.00 74.56 714 ILE A N 1
ATOM 5666 C CA . ILE A 1 714 ? -10.030 14.478 30.098 1.00 74.56 714 ILE A CA 1
ATOM 5667 C C . ILE A 1 714 ? -9.284 15.139 28.937 1.00 74.56 714 ILE A C 1
ATOM 5669 O O . ILE A 1 714 ? -9.821 15.259 27.842 1.00 74.56 714 ILE A O 1
ATOM 5673 N N . SER A 1 715 ? -8.050 15.566 29.197 1.00 80.00 715 SER A N 1
ATOM 5674 C CA . SER A 1 715 ? -7.060 15.891 28.170 1.00 80.00 715 SER A CA 1
ATOM 5675 C C . SER A 1 715 ? -5.924 14.890 28.330 1.00 80.00 715 SER A C 1
ATOM 5677 O O . SER A 1 715 ? -5.390 14.760 29.434 1.00 80.00 715 SER A O 1
ATOM 5679 N N . ASN A 1 716 ? -5.593 14.158 27.275 1.00 81.19 716 ASN A N 1
ATOM 5680 C CA . ASN A 1 716 ? -4.545 13.152 27.274 1.00 81.19 716 ASN A CA 1
ATOM 5681 C C . ASN A 1 716 ? -3.481 13.514 26.238 1.00 81.19 716 ASN A C 1
ATOM 5683 O O . ASN A 1 716 ? -3.746 13.531 25.042 1.00 81.19 716 ASN A O 1
ATOM 5687 N N . THR A 1 717 ? -2.273 13.784 26.721 1.00 86.25 717 THR A N 1
ATOM 5688 C CA . THR A 1 717 ? -1.130 14.199 25.898 1.00 86.25 717 THR A CA 1
ATOM 5689 C C . THR A 1 717 ? -0.186 13.038 25.570 1.00 86.25 717 THR A C 1
ATOM 5691 O O . THR A 1 717 ? 0.904 13.251 25.058 1.00 86.25 717 THR A O 1
ATOM 5694 N N . THR A 1 718 ? -0.552 11.803 25.931 1.00 86.88 718 THR A N 1
ATOM 5695 C CA . THR A 1 718 ? 0.319 10.616 25.839 1.00 86.88 718 THR A CA 1
ATOM 5696 C C . THR A 1 718 ? -0.354 9.435 25.128 1.00 86.88 718 THR A C 1
ATOM 5698 O O . THR A 1 718 ? 0.130 8.309 25.164 1.00 86.88 718 THR A O 1
ATOM 5701 N N . ASN A 1 719 ? -1.544 9.623 24.554 1.00 87.19 719 ASN A N 1
ATOM 5702 C CA . ASN A 1 719 ? -2.307 8.525 23.953 1.00 87.19 719 ASN A CA 1
ATOM 5703 C C . ASN A 1 719 ? -1.981 8.302 22.477 1.00 87.19 719 ASN A C 1
ATOM 5705 O O . ASN A 1 719 ? -1.999 7.156 22.031 1.00 87.19 719 ASN A O 1
ATOM 5709 N N . VAL A 1 720 ? -1.717 9.371 21.729 1.00 91.75 720 VAL A N 1
ATOM 5710 C CA . VAL A 1 720 ? -1.491 9.338 20.279 1.00 91.75 720 VAL A CA 1
ATOM 5711 C C . VAL A 1 720 ? -0.061 8.896 19.967 1.00 91.75 720 VAL A C 1
ATOM 5713 O O . VAL A 1 720 ? 0.854 9.120 20.755 1.00 91.75 720 VAL A O 1
ATOM 5716 N N . GLY A 1 721 ? 0.159 8.244 18.825 1.00 93.94 721 GLY A N 1
ATOM 5717 C CA . GLY A 1 721 ? 1.508 7.965 18.323 1.00 93.94 721 GLY A CA 1
ATOM 5718 C C . GLY A 1 721 ? 2.249 6.845 19.056 1.00 93.94 721 GLY A C 1
ATOM 5719 O O . GLY A 1 721 ? 3.441 6.958 19.336 1.00 93.94 721 GLY A O 1
ATOM 5720 N N . GLN A 1 722 ? 1.550 5.791 19.462 1.00 94.12 722 GLN A N 1
ATOM 5721 C CA . GLN A 1 722 ? 2.092 4.733 20.309 1.00 94.12 722 GLN A CA 1
ATOM 5722 C C . GLN A 1 722 ? 2.679 3.578 19.509 1.00 94.12 722 GLN A C 1
ATOM 5724 O O . GLN A 1 722 ? 2.204 3.225 18.431 1.00 94.12 722 GLN A O 1
ATOM 5729 N N . ASN A 1 723 ? 3.671 2.906 20.104 1.00 96.19 723 ASN A N 1
ATOM 5730 C CA . ASN A 1 723 ? 4.193 1.630 19.614 1.00 96.19 723 ASN A CA 1
ATOM 5731 C C . ASN A 1 723 ? 4.496 1.630 18.102 1.00 96.19 723 ASN A C 1
ATOM 5733 O O . ASN A 1 723 ? 4.242 0.624 17.436 1.00 96.19 723 ASN A O 1
ATOM 5737 N N . ILE A 1 724 ? 5.045 2.718 17.558 1.00 98.06 724 ILE A N 1
ATOM 5738 C CA . ILE A 1 724 ? 5.363 2.820 16.131 1.00 98.06 724 ILE A CA 1
ATOM 5739 C C . ILE A 1 724 ? 6.300 1.667 15.772 1.00 98.06 724 ILE A C 1
ATOM 5741 O O . ILE A 1 724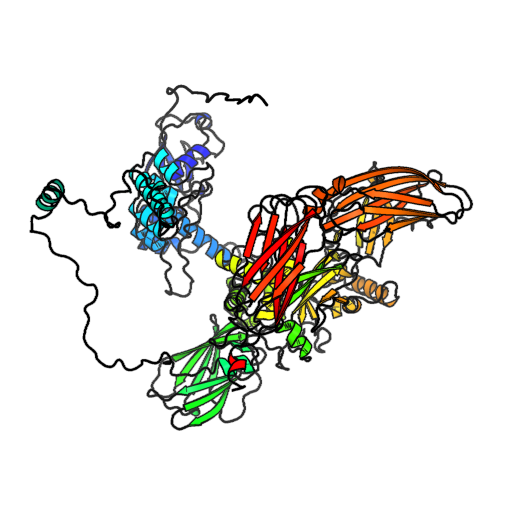 ? 7.354 1.493 16.385 1.00 98.06 724 ILE A O 1
ATOM 5745 N N . SER A 1 725 ? 5.863 0.805 14.859 1.00 98.44 725 SER A N 1
ATOM 5746 C CA . SER A 1 725 ? 6.432 -0.529 14.677 1.00 98.44 725 SER A CA 1
ATOM 5747 C C . SER A 1 725 ? 6.819 -0.808 13.239 1.00 98.44 725 SER A C 1
ATOM 5749 O O . SER A 1 725 ? 6.084 -0.486 12.308 1.00 98.44 725 SER A O 1
ATOM 5751 N N . THR A 1 726 ? 7.925 -1.526 13.078 1.00 98.62 726 THR A N 1
ATOM 5752 C CA . THR A 1 726 ? 8.350 -2.101 11.803 1.00 98.62 726 THR A CA 1
ATOM 5753 C C . THR A 1 726 ? 8.904 -3.513 11.999 1.00 98.62 726 THR A C 1
ATOM 5755 O O . THR A 1 726 ? 9.052 -4.008 13.124 1.00 98.62 726 THR A O 1
ATOM 5758 N N . LYS A 1 727 ? 9.133 -4.229 10.897 1.00 98.25 727 LYS A N 1
ATOM 5759 C CA . LYS A 1 727 ? 9.768 -5.548 10.935 1.00 98.25 727 LYS A CA 1
ATOM 5760 C C . LYS A 1 727 ? 11.266 -5.357 11.174 1.00 98.25 727 LYS A C 1
ATOM 5762 O O . LYS A 1 727 ? 11.908 -4.630 10.427 1.00 98.25 727 LYS A O 1
ATOM 5767 N N . ALA A 1 728 ? 11.812 -6.063 12.162 1.00 97.94 728 ALA A N 1
ATOM 5768 C CA . ALA A 1 728 ? 13.237 -6.019 12.455 1.00 97.94 728 ALA A CA 1
ATOM 5769 C C . ALA A 1 728 ? 14.082 -6.604 11.307 1.00 97.94 728 ALA A C 1
ATOM 5771 O O . ALA A 1 728 ? 13.712 -7.601 10.668 1.00 97.94 728 ALA A O 1
ATOM 5772 N N . VAL A 1 729 ? 15.269 -6.032 11.112 1.00 97.94 729 VAL A N 1
ATOM 5773 C CA . VAL A 1 729 ? 16.261 -6.493 10.132 1.00 97.94 729 VAL A CA 1
ATOM 5774 C C . VAL A 1 729 ? 16.602 -7.967 10.360 1.00 97.94 729 VAL A C 1
ATOM 5776 O O . VAL A 1 729 ? 16.919 -8.389 11.474 1.00 97.94 729 VAL A O 1
ATOM 5779 N N . GLY A 1 730 ? 16.475 -8.786 9.311 1.00 93.88 730 GLY A N 1
ATOM 5780 C CA . GLY A 1 730 ? 16.858 -10.202 9.340 1.00 93.88 730 GLY A CA 1
ATOM 5781 C C . GLY A 1 730 ? 15.997 -11.112 10.230 1.00 93.88 730 GLY A C 1
ATOM 5782 O O . GLY A 1 730 ? 16.292 -12.302 10.347 1.00 93.88 730 GLY A O 1
ATOM 5783 N N . SER A 1 731 ? 14.920 -10.612 10.850 1.00 93.94 731 SER A N 1
ATOM 5784 C CA . SER A 1 731 ? 14.051 -11.426 11.709 1.00 93.94 731 SER A CA 1
ATOM 5785 C C . SER A 1 731 ? 12.562 -11.124 11.528 1.00 93.94 731 SER A C 1
ATOM 5787 O O . SER A 1 731 ? 12.175 -10.098 10.983 1.00 93.94 731 SER A O 1
ATOM 5789 N N . ASP A 1 732 ? 11.706 -12.034 11.997 1.00 92.81 732 ASP A N 1
ATOM 5790 C CA . ASP A 1 732 ? 10.244 -11.852 11.985 1.00 92.81 732 ASP A CA 1
ATOM 5791 C C . ASP A 1 732 ? 9.749 -11.157 13.272 1.00 92.81 732 ASP A C 1
ATOM 5793 O O . ASP A 1 732 ? 8.557 -11.168 13.573 1.00 92.81 732 ASP A O 1
ATOM 5797 N N . LYS A 1 733 ? 10.665 -10.586 14.069 1.00 96.25 733 LYS A N 1
ATOM 5798 C CA . LYS A 1 733 ? 10.329 -9.876 15.307 1.00 96.25 733 LYS A CA 1
ATOM 5799 C C . LYS A 1 733 ? 9.888 -8.442 15.014 1.00 96.25 733 LYS A C 1
ATOM 5801 O O . LYS A 1 733 ? 10.293 -7.831 14.023 1.00 96.25 733 LYS A O 1
ATOM 5806 N N . ARG A 1 734 ? 9.081 -7.906 15.928 1.00 97.31 734 ARG A N 1
ATOM 5807 C CA . ARG A 1 734 ? 8.696 -6.494 15.957 1.00 97.31 734 ARG A CA 1
ATOM 5808 C C . ARG A 1 734 ? 9.846 -5.653 16.478 1.00 97.31 734 ARG A C 1
ATOM 5810 O O . ARG A 1 734 ? 10.372 -5.945 17.550 1.00 97.31 734 ARG A O 1
ATOM 5817 N N . GLU A 1 735 ? 10.168 -4.600 15.747 1.00 98.12 735 GLU A N 1
ATOM 5818 C CA . GLU A 1 735 ? 11.007 -3.504 16.203 1.00 98.12 735 GLU A CA 1
ATOM 5819 C C . GLU A 1 735 ? 10.108 -2.307 16.517 1.00 98.12 735 GLU A C 1
ATOM 5821 O O . GLU A 1 735 ? 9.259 -1.940 15.704 1.00 98.12 735 GLU A O 1
ATOM 5826 N N . ASN A 1 736 ? 10.253 -1.739 17.714 1.00 97.94 736 ASN A N 1
ATOM 5827 C CA . ASN A 1 736 ? 9.564 -0.512 18.101 1.00 97.94 736 ASN A CA 1
ATOM 5828 C C . ASN A 1 736 ? 10.506 0.668 17.837 1.00 97.94 736 ASN A C 1
ATOM 5830 O O . ASN A 1 736 ? 11.571 0.742 18.443 1.00 97.94 736 ASN A O 1
ATOM 5834 N N . ILE A 1 737 ? 10.088 1.570 16.954 1.00 98.25 737 ILE A N 1
ATOM 5835 C CA . ILE A 1 737 ? 10.837 2.743 16.500 1.00 98.25 737 ILE A CA 1
ATOM 5836 C C . ILE A 1 737 ? 10.180 4.061 16.942 1.00 98.25 737 ILE A C 1
ATOM 5838 O O . ILE A 1 737 ? 10.439 5.103 16.352 1.00 98.25 737 ILE A O 1
ATOM 5842 N N . THR A 1 738 ? 9.330 4.042 17.976 1.00 97.88 738 THR A N 1
ATOM 5843 C CA . THR A 1 738 ? 8.620 5.245 18.471 1.00 97.88 738 THR A CA 1
ATOM 5844 C C . THR A 1 738 ? 9.587 6.382 18.808 1.00 97.88 738 THR A C 1
ATOM 5846 O O . THR A 1 738 ? 9.322 7.535 18.483 1.00 97.88 738 THR A O 1
ATOM 5849 N N . SER A 1 739 ? 10.756 6.053 19.368 1.00 97.81 739 SER A N 1
ATOM 5850 C CA . SER A 1 739 ? 11.812 7.019 19.696 1.00 97.81 739 SER A CA 1
ATOM 5851 C C . SER A 1 739 ? 12.404 7.747 18.488 1.00 97.81 739 SER A C 1
ATOM 5853 O O . SER A 1 739 ? 13.082 8.753 18.667 1.00 97.81 739 SER A O 1
ATOM 5855 N N . ASN A 1 740 ? 12.189 7.243 17.270 1.00 98.06 740 ASN A N 1
ATOM 5856 C CA . ASN A 1 740 ? 12.634 7.917 16.051 1.00 98.06 740 ASN A CA 1
ATOM 5857 C C . ASN A 1 740 ? 11.684 9.048 15.647 1.00 98.06 740 ASN A C 1
ATOM 5859 O O . ASN A 1 740 ? 12.088 9.912 14.883 1.00 98.06 740 ASN A O 1
ATOM 5863 N N . TYR A 1 741 ? 10.441 9.022 16.129 1.00 98.00 741 TYR A N 1
ATOM 5864 C CA . TYR A 1 741 ? 9.383 9.963 15.762 1.00 98.00 741 TYR A CA 1
ATOM 5865 C C . TYR A 1 741 ? 9.077 10.980 16.853 1.00 98.00 741 TYR A C 1
ATOM 5867 O O . TYR A 1 741 ? 8.633 12.080 16.540 1.00 98.00 741 TYR A O 1
ATOM 5875 N N . LYS A 1 742 ? 9.273 10.614 18.123 1.00 96.19 742 LYS A N 1
ATOM 5876 C CA . LYS A 1 742 ? 9.019 11.503 19.254 1.00 96.19 742 LYS A CA 1
ATOM 5877 C C . LYS A 1 742 ? 9.894 11.179 20.456 1.00 96.19 742 LYS A C 1
ATOM 5879 O O . LYS A 1 742 ? 10.345 10.046 20.646 1.00 96.19 742 LYS A O 1
ATOM 5884 N N . HIS A 1 743 ? 10.108 12.194 21.283 1.00 96.25 743 HIS A N 1
ATOM 5885 C CA . HIS A 1 743 ? 10.761 12.046 22.578 1.00 96.25 743 HIS A CA 1
ATOM 5886 C C . HIS A 1 743 ? 9.850 11.308 23.581 1.00 96.25 743 HIS A C 1
ATOM 5888 O O . HIS A 1 743 ? 8.646 11.195 23.348 1.00 96.25 743 HIS A O 1
ATOM 5894 N N . PRO A 1 744 ? 10.400 10.770 24.689 1.00 93.56 744 PRO A N 1
ATOM 5895 C CA . PRO A 1 744 ? 9.605 10.069 25.693 1.00 93.56 744 PRO A CA 1
ATOM 5896 C C . PRO A 1 744 ? 8.456 10.933 26.217 1.00 93.56 744 PRO A C 1
ATOM 5898 O O . PRO A 1 744 ? 8.669 12.075 26.622 1.00 93.56 744 PRO A O 1
ATOM 5901 N N . GLU A 1 745 ? 7.252 10.377 26.226 1.00 86.81 745 GLU A N 1
ATOM 5902 C CA . GLU A 1 745 ? 6.050 11.108 26.623 1.00 86.81 745 GLU A CA 1
ATOM 5903 C C . GLU A 1 745 ? 6.097 11.558 28.080 1.00 86.81 745 GLU A C 1
ATOM 5905 O O . GLU A 1 745 ? 6.538 10.814 28.963 1.00 86.81 745 GLU A O 1
ATOM 5910 N N . GLY A 1 746 ? 5.642 12.787 28.330 1.00 82.31 746 GLY A N 1
ATOM 5911 C CA . GLY A 1 746 ? 5.696 13.403 29.653 1.00 82.31 746 GLY A CA 1
ATOM 5912 C C . GLY A 1 746 ? 7.087 13.914 30.038 1.00 82.31 746 GLY A C 1
ATOM 5913 O O . GLY A 1 746 ? 7.269 14.377 31.164 1.00 82.31 746 GLY A O 1
ATOM 5914 N N . SER A 1 747 ? 8.073 13.841 29.136 1.00 91.25 747 SER A N 1
ATOM 5915 C CA . SER A 1 747 ? 9.358 14.516 29.323 1.00 91.25 747 SER A CA 1
ATOM 5916 C C . SER A 1 747 ? 9.265 15.997 28.955 1.00 91.25 747 SER A C 1
ATOM 5918 O O . SER A 1 747 ? 8.514 16.386 28.066 1.00 91.25 747 SER A O 1
ATOM 5920 N N . GLU A 1 748 ? 10.082 16.830 29.602 1.00 92.12 748 GLU A N 1
ATOM 5921 C CA . GLU A 1 748 ? 10.180 18.263 29.281 1.00 92.12 748 GLU A CA 1
ATOM 5922 C C . GLU A 1 748 ? 10.520 18.479 27.799 1.00 92.12 748 GLU A C 1
ATOM 5924 O O . GLU A 1 748 ? 9.893 19.289 27.121 1.00 92.12 748 GLU A O 1
ATOM 5929 N N . LYS A 1 749 ? 11.429 17.656 27.263 1.00 94.69 749 LYS A N 1
ATOM 5930 C CA . LYS A 1 749 ? 11.864 17.722 25.867 1.00 94.69 749 LYS A CA 1
ATOM 5931 C C . LYS A 1 749 ? 10.745 17.430 24.861 1.00 94.69 749 LYS A C 1
ATOM 5933 O O . LYS A 1 749 ? 10.702 18.056 23.807 1.00 94.69 749 LYS A O 1
ATOM 5938 N N . GLU A 1 750 ? 9.858 16.482 25.160 1.00 94.31 750 GLU A N 1
ATOM 5939 C CA . GLU A 1 750 ? 8.701 16.177 24.310 1.00 94.31 750 GLU A CA 1
ATOM 5940 C C . GLU A 1 750 ? 7.770 17.389 24.196 1.00 94.31 750 GLU A C 1
ATOM 5942 O O . GLU A 1 750 ? 7.392 17.765 23.084 1.00 94.31 750 GLU A O 1
ATOM 5947 N N . ARG A 1 751 ? 7.504 18.083 25.310 1.00 93.06 751 ARG A N 1
ATOM 5948 C CA . ARG A 1 751 ? 6.684 19.295 25.272 1.00 93.06 751 ARG A CA 1
ATOM 5949 C C . ARG A 1 751 ? 7.379 20.494 24.636 1.00 93.06 751 ARG A C 1
ATOM 5951 O O . ARG A 1 751 ? 6.743 21.193 23.856 1.00 93.06 751 ARG A O 1
ATOM 5958 N N . GLU A 1 752 ? 8.677 20.683 24.861 1.00 95.38 752 GLU A N 1
ATOM 5959 C CA . GLU A 1 752 ? 9.454 21.703 24.141 1.00 95.38 752 GLU A CA 1
ATOM 5960 C C . GLU A 1 752 ? 9.338 21.548 22.616 1.00 95.38 752 GLU A C 1
ATOM 5962 O O . GLU A 1 752 ? 9.203 22.539 21.899 1.00 95.38 752 GLU A O 1
ATOM 5967 N N . VAL A 1 753 ? 9.389 20.308 22.116 1.00 96.00 753 VAL A N 1
ATOM 5968 C CA . VAL A 1 753 ? 9.257 20.000 20.685 1.00 96.00 753 VAL A CA 1
ATOM 5969 C C . VAL A 1 753 ? 7.832 20.227 20.182 1.00 96.00 753 VAL A C 1
ATOM 5971 O O . VAL A 1 753 ? 7.651 20.756 19.085 1.00 96.00 753 VAL A O 1
ATOM 5974 N N . PHE A 1 754 ? 6.818 19.877 20.972 1.00 93.31 754 PHE A N 1
ATOM 5975 C CA . PHE A 1 754 ? 5.427 20.190 20.645 1.00 93.31 754 PHE A CA 1
ATOM 5976 C C . PHE A 1 754 ? 5.208 21.704 20.511 1.00 93.31 754 PHE A C 1
ATOM 5978 O O . PHE A 1 754 ? 4.673 22.169 19.503 1.00 93.31 754 PHE A O 1
ATOM 5985 N N . ASP A 1 755 ? 5.689 22.485 21.482 1.00 91.50 755 ASP A N 1
ATOM 5986 C CA . ASP A 1 755 ? 5.610 23.948 21.456 1.00 91.50 755 ASP A CA 1
ATOM 5987 C C . ASP A 1 755 ? 6.412 24.537 20.284 1.00 91.50 755 ASP A C 1
ATOM 5989 O O . ASP A 1 755 ? 6.017 25.539 19.683 1.00 91.50 755 ASP A O 1
ATOM 5993 N N . GLU A 1 756 ? 7.525 23.907 19.904 1.00 93.50 756 GLU A N 1
ATOM 5994 C CA . GLU A 1 756 ? 8.285 24.293 18.717 1.00 93.50 756 GLU A CA 1
ATOM 5995 C C . GLU A 1 756 ? 7.502 24.065 17.419 1.00 93.50 756 GLU A C 1
ATOM 5997 O O . GLU A 1 756 ? 7.449 24.969 16.581 1.00 93.50 756 GLU A O 1
ATOM 6002 N N . ALA A 1 757 ? 6.833 22.920 17.268 1.00 93.69 757 ALA A N 1
ATOM 6003 C CA . ALA A 1 757 ? 5.985 22.641 16.109 1.00 93.69 757 ALA A CA 1
ATOM 6004 C C . ALA A 1 757 ? 4.844 23.664 15.983 1.00 93.69 757 ALA A C 1
ATOM 6006 O O . ALA A 1 757 ? 4.541 24.149 14.889 1.00 93.69 757 ALA A O 1
ATOM 6007 N N . VAL A 1 758 ? 4.248 24.058 17.111 1.00 91.50 758 VAL A N 1
ATOM 6008 C CA . VAL A 1 758 ? 3.250 25.135 17.184 1.00 91.50 758 VAL A CA 1
ATOM 6009 C C . VAL A 1 758 ? 3.833 26.458 16.690 1.00 91.50 758 VAL A C 1
ATOM 6011 O O . VAL A 1 758 ? 3.248 27.107 15.820 1.00 91.50 758 VAL A O 1
ATOM 6014 N N . ARG A 1 759 ? 5.009 26.858 17.196 1.00 91.19 759 ARG A N 1
ATOM 6015 C CA . ARG A 1 759 ? 5.692 28.092 16.760 1.00 91.19 759 ARG A CA 1
ATOM 6016 C C . ARG A 1 759 ? 6.010 28.087 15.266 1.00 91.19 759 ARG A C 1
ATOM 6018 O O . ARG A 1 759 ? 6.020 29.149 14.646 1.00 91.19 759 ARG A O 1
ATOM 6025 N N . ARG A 1 760 ? 6.238 26.907 14.689 1.00 91.12 760 ARG A N 1
ATOM 6026 C CA . ARG A 1 760 ? 6.542 26.689 13.268 1.00 91.12 760 ARG A CA 1
ATOM 6027 C C . ARG A 1 760 ? 5.318 26.534 12.368 1.00 91.12 760 ARG A C 1
ATOM 6029 O O . ARG A 1 760 ? 5.472 26.343 11.165 1.00 91.12 760 ARG A O 1
ATOM 6036 N N . GLY A 1 761 ? 4.115 26.713 12.911 1.00 80.75 761 GLY A N 1
ATOM 6037 C CA . GLY A 1 761 ? 2.894 26.845 12.120 1.00 80.75 761 GLY A CA 1
ATOM 6038 C C . GLY A 1 761 ? 1.978 25.624 12.119 1.00 80.75 761 GLY A C 1
ATOM 6039 O O . GLY A 1 761 ? 1.014 25.623 11.350 1.00 80.75 761 GLY A O 1
ATOM 6040 N N . ASN A 1 762 ? 2.206 24.619 12.977 1.00 84.88 762 ASN A N 1
ATOM 6041 C CA . ASN A 1 762 ? 1.160 23.630 13.249 1.00 84.88 762 ASN A CA 1
ATOM 6042 C C . ASN A 1 762 ? -0.061 24.302 13.877 1.00 84.88 762 ASN A C 1
ATOM 6044 O O . ASN A 1 762 ? 0.053 25.181 14.734 1.00 84.88 762 ASN A O 1
ATOM 6048 N N . LYS A 1 763 ? -1.249 23.867 13.455 1.00 81.69 763 LYS A N 1
ATOM 6049 C CA . LYS A 1 763 ? -2.500 24.428 13.958 1.00 81.69 763 LYS A CA 1
ATOM 6050 C C . LYS A 1 763 ? -2.746 23.905 15.374 1.00 81.69 763 LYS A C 1
ATOM 6052 O O . LYS A 1 763 ? -2.758 22.699 15.606 1.00 81.69 763 LYS A O 1
ATOM 6057 N N . LEU A 1 764 ? -3.006 24.823 16.295 1.00 80.38 764 LEU A N 1
ATOM 6058 C CA . LEU A 1 764 ? -3.680 24.540 17.557 1.00 80.38 764 LEU A CA 1
ATOM 6059 C C . LEU A 1 764 ? -5.098 25.076 17.439 1.00 80.38 764 LEU A C 1
ATOM 6061 O O . LEU A 1 764 ? -5.300 26.275 17.241 1.00 80.38 764 LEU A O 1
ATOM 6065 N N . LYS A 1 765 ? -6.089 24.201 17.559 1.00 70.25 765 LYS A N 1
ATOM 6066 C CA . LYS A 1 765 ? -7.462 24.642 17.788 1.00 70.25 765 LYS A CA 1
ATOM 6067 C C . LYS A 1 765 ? -7.522 25.314 19.164 1.00 70.25 765 LYS A C 1
ATOM 6069 O O . LYS A 1 765 ? -7.088 24.715 20.142 1.00 70.25 765 LYS A O 1
ATOM 6074 N N . GLU A 1 766 ? -8.012 26.552 19.255 1.00 57.69 766 GLU A N 1
ATOM 6075 C CA . GLU A 1 766 ? -8.175 27.203 20.562 1.00 57.69 766 GLU A CA 1
ATOM 6076 C C . GLU A 1 766 ? -9.112 26.345 21.431 1.00 57.69 766 GLU A C 1
ATOM 6078 O O . GLU A 1 766 ? -10.247 26.085 21.013 1.00 57.69 766 GLU A O 1
ATOM 6083 N N . PRO A 1 767 ? -8.677 25.874 22.614 1.00 52.97 767 PRO A N 1
ATOM 6084 C CA . PRO A 1 767 ? -9.606 25.269 23.552 1.00 52.97 767 PRO A CA 1
ATOM 6085 C C . PRO A 1 767 ? -10.596 26.351 23.995 1.00 52.97 767 PRO A C 1
ATOM 6087 O O . PRO A 1 767 ? -10.177 27.435 24.407 1.00 52.97 767 PRO A O 1
ATOM 6090 N N . GLU A 1 768 ? -11.904 26.075 23.917 1.00 48.06 768 GLU A N 1
ATOM 6091 C CA . GLU A 1 768 ? -12.895 26.972 24.517 1.00 48.06 768 GLU A CA 1
ATOM 6092 C C . GLU A 1 768 ? -12.522 27.224 25.993 1.00 48.06 768 GLU A C 1
ATOM 6094 O O . GLU A 1 768 ? -12.084 26.295 26.688 1.00 48.06 768 GLU A O 1
ATOM 6099 N N . PRO A 1 769 ? -12.632 28.473 26.480 1.00 41.91 769 PRO A N 1
ATOM 6100 C CA . PRO A 1 769 ? -12.169 28.843 27.807 1.00 41.91 769 PRO A CA 1
ATOM 6101 C C . PRO A 1 769 ? -13.094 28.253 28.876 1.00 41.91 769 PRO A C 1
ATOM 6103 O O . PRO A 1 769 ? -14.036 28.897 29.324 1.00 41.91 769 PRO A O 1
ATOM 6106 N N . GLU A 1 770 ? -12.796 27.034 29.320 1.00 53.50 770 GLU A N 1
ATOM 6107 C CA . GLU A 1 770 ? -13.402 26.431 30.506 1.00 53.50 770 GLU A CA 1
ATOM 6108 C C . GLU A 1 770 ? -12.343 26.044 31.551 1.00 53.50 770 GLU A C 1
ATOM 6110 O O . GLU A 1 770 ? -11.227 25.624 31.201 1.00 53.50 770 GLU A O 1
ATOM 6115 N N . PRO A 1 771 ? -12.671 26.178 32.853 1.00 49.06 771 PRO A N 1
ATOM 6116 C CA . PRO A 1 771 ? -11.745 25.888 33.939 1.00 49.06 771 PRO A CA 1
ATOM 6117 C C . PRO A 1 771 ? -11.208 24.453 33.862 1.00 49.06 771 PRO A C 1
ATOM 6119 O O . PRO A 1 771 ? -11.854 23.533 33.352 1.00 49.06 771 PRO A O 1
ATOM 6122 N N . ALA A 1 772 ? -9.977 24.268 34.344 1.00 49.28 772 ALA A N 1
ATOM 6123 C CA . ALA A 1 772 ? -9.351 22.955 34.449 1.00 49.28 772 ALA A CA 1
ATOM 6124 C C . ALA A 1 772 ? -10.296 21.967 35.167 1.00 49.28 772 ALA A C 1
ATOM 6126 O O . ALA A 1 772 ? -10.971 22.373 36.120 1.00 49.28 772 ALA A O 1
ATOM 6127 N N . PRO A 1 773 ? -10.369 20.695 34.729 1.00 54.84 773 PRO A N 1
ATOM 6128 C CA . PRO A 1 773 ? -11.239 19.715 35.366 1.00 54.84 773 PRO A CA 1
ATOM 6129 C C . PRO A 1 773 ? -10.932 19.638 36.868 1.00 54.84 773 PRO A C 1
ATOM 6131 O O . PRO A 1 773 ? -9.769 19.601 37.278 1.00 54.84 773 PRO A O 1
ATOM 6134 N N . ALA A 1 774 ? -11.982 19.648 37.695 1.00 54.88 774 ALA A N 1
ATOM 6135 C CA . ALA A 1 774 ? -11.852 19.522 39.142 1.00 54.88 774 ALA A CA 1
ATOM 6136 C C . ALA A 1 774 ? -11.096 18.230 39.508 1.00 54.88 774 ALA A C 1
ATOM 6138 O O . ALA A 1 774 ? -11.166 17.224 38.798 1.00 54.88 774 ALA A O 1
ATOM 6139 N N . ARG A 1 775 ? -10.365 18.249 40.629 1.00 58.47 775 ARG A N 1
ATOM 6140 C CA . ARG A 1 775 ? -9.586 17.099 41.115 1.00 58.47 775 ARG A CA 1
ATOM 6141 C C . ARG A 1 775 ? -10.478 15.849 41.177 1.00 58.47 775 ARG A C 1
ATOM 6143 O O . ARG A 1 775 ? -11.503 15.864 41.857 1.00 58.47 775 ARG A O 1
ATOM 6150 N N . LYS A 1 776 ? -10.096 14.780 40.464 1.00 64.25 776 LYS A N 1
ATOM 6151 C CA . LYS A 1 776 ? -10.858 13.520 40.417 1.00 64.25 776 LYS A CA 1
ATOM 6152 C C . LYS A 1 776 ? -10.944 12.915 41.827 1.00 64.25 776 LYS A C 1
ATOM 6154 O O . LYS A 1 776 ? -9.913 12.612 42.415 1.00 64.25 776 LYS A O 1
ATOM 6159 N N . LYS A 1 777 ? -12.164 12.766 42.360 1.00 75.31 777 LYS A N 1
ATOM 6160 C CA . LYS A 1 777 ? -12.454 12.139 43.669 1.00 75.31 777 LYS A CA 1
ATOM 6161 C C . LYS A 1 777 ? -12.574 10.610 43.583 1.00 75.31 777 LYS A C 1
ATOM 6163 O O . LYS A 1 777 ? -12.462 9.925 44.597 1.00 75.31 777 LYS A O 1
ATOM 6168 N N . ILE A 1 778 ? -12.820 10.094 42.377 1.00 85.81 778 ILE A N 1
ATOM 6169 C CA . ILE A 1 778 ? -12.992 8.673 42.077 1.00 85.81 778 ILE A CA 1
ATOM 6170 C C . ILE A 1 778 ? -12.068 8.307 40.908 1.00 85.81 778 ILE A C 1
ATOM 6172 O O . ILE A 1 778 ? -12.014 9.009 39.894 1.00 85.81 778 ILE A O 1
ATOM 6176 N N . SER A 1 779 ? -11.325 7.216 41.065 1.00 87.94 779 SER A N 1
ATOM 6177 C CA . SER A 1 779 ? -10.559 6.542 40.020 1.00 87.94 779 SER A CA 1
ATOM 6178 C C . SER A 1 779 ? -11.434 5.476 39.366 1.00 87.94 779 SER A C 1
ATOM 6180 O O . SER A 1 779 ? -12.094 4.703 40.061 1.00 87.94 779 SER A O 1
ATOM 6182 N N . VAL A 1 780 ? -11.446 5.437 38.032 1.00 91.06 780 VAL A N 1
ATOM 6183 C CA . VAL A 1 780 ? -12.257 4.501 37.242 1.00 91.06 780 VAL A CA 1
ATOM 6184 C C . VAL A 1 780 ? -11.371 3.852 36.184 1.00 91.06 780 VAL A C 1
ATOM 6186 O O . VAL A 1 780 ? -10.706 4.555 35.421 1.00 91.06 780 VAL A O 1
ATOM 6189 N N . LYS A 1 781 ? -11.357 2.518 36.118 1.00 93.12 781 LYS A N 1
ATOM 6190 C CA . LYS A 1 781 ? -10.594 1.745 35.121 1.00 93.12 781 LYS A CA 1
ATOM 6191 C C . LYS A 1 781 ? -11.344 0.479 34.709 1.00 93.12 781 LYS A C 1
ATOM 6193 O O . LYS A 1 781 ? -12.085 -0.092 35.501 1.00 93.12 781 LYS A O 1
ATOM 6198 N N . ILE A 1 782 ? -11.121 0.016 33.481 1.00 94.12 782 ILE A N 1
ATOM 6199 C CA . ILE A 1 782 ? -11.624 -1.276 32.996 1.00 94.12 782 ILE A CA 1
ATOM 6200 C C . ILE A 1 782 ? -10.444 -2.250 32.915 1.00 94.12 782 ILE A C 1
ATOM 6202 O O . ILE A 1 782 ? -9.476 -2.006 32.191 1.00 94.12 782 ILE A O 1
ATOM 6206 N N . GLU A 1 783 ? -10.528 -3.347 33.664 1.00 93.38 783 GLU A N 1
ATOM 6207 C CA . GLU A 1 783 ? -9.538 -4.421 33.723 1.00 93.38 783 GLU A CA 1
ATOM 6208 C C . GLU A 1 783 ? -10.001 -5.648 32.926 1.00 93.38 783 GLU A C 1
ATOM 6210 O O . GLU A 1 783 ? -11.176 -6.012 32.913 1.00 93.38 783 GLU A O 1
ATOM 6215 N N . GLU A 1 784 ? -9.053 -6.310 32.270 1.00 89.50 784 GLU A N 1
ATOM 6216 C CA . GLU A 1 784 ? -9.278 -7.538 31.506 1.00 89.50 784 GLU A CA 1
ATOM 6217 C C . GLU A 1 784 ? -8.889 -8.751 32.357 1.00 89.50 784 GLU A C 1
ATOM 6219 O O . GLU A 1 784 ? -7.793 -8.783 32.916 1.00 89.50 784 GLU A O 1
ATOM 6224 N N . HIS A 1 785 ? -9.742 -9.779 32.425 1.00 85.50 785 HIS A N 1
ATOM 6225 C CA . HIS A 1 785 ? -9.388 -11.027 33.119 1.00 85.50 785 HIS A CA 1
ATOM 6226 C C . HIS A 1 785 ? -8.369 -11.858 32.334 1.00 85.50 785 HIS A C 1
ATOM 6228 O O . HIS A 1 785 ? -7.470 -12.474 32.904 1.00 85.50 785 HIS A O 1
ATOM 6234 N N . SER A 1 786 ? -8.537 -11.908 31.014 1.00 85.88 786 SER A N 1
ATOM 6235 C CA . SER A 1 786 ? -7.652 -12.606 30.086 1.00 85.88 786 SER A CA 1
ATOM 6236 C C . SER A 1 786 ? -7.747 -11.967 28.703 1.00 85.88 786 SER A C 1
ATOM 6238 O O . SER A 1 786 ? -8.684 -11.218 28.428 1.00 85.88 786 SER A O 1
ATOM 6240 N N . LYS A 1 787 ? -6.773 -12.248 27.827 1.00 86.94 787 LYS A N 1
ATOM 6241 C CA . LYS A 1 787 ? -6.798 -11.736 26.453 1.00 86.94 787 LYS A CA 1
ATOM 6242 C C . LYS A 1 787 ? -7.986 -12.340 25.694 1.00 86.94 787 LYS A C 1
ATOM 6244 O O . LYS A 1 787 ? -8.013 -13.562 25.543 1.00 86.94 787 LYS A O 1
ATOM 6249 N N . PRO A 1 788 ? -8.916 -11.521 25.177 1.00 89.56 788 PRO A N 1
ATOM 6250 C CA . PRO A 1 788 ? -10.088 -12.032 24.479 1.00 89.56 788 PRO A CA 1
ATOM 6251 C C . PRO A 1 788 ? -9.714 -12.810 23.216 1.00 89.56 788 PRO A C 1
ATOM 6253 O O . PRO A 1 788 ? -8.812 -12.412 22.475 1.00 89.56 788 PRO A O 1
ATOM 6256 N N . ILE A 1 789 ? -10.423 -13.909 22.959 1.00 88.25 789 ILE A N 1
ATOM 6257 C CA . ILE A 1 789 ? -10.265 -14.742 21.762 1.00 88.25 789 ILE A CA 1
ATOM 6258 C C . ILE A 1 789 ? -11.547 -14.638 20.940 1.00 88.25 789 ILE A C 1
ATOM 6260 O O . ILE A 1 789 ? -12.650 -14.791 21.465 1.00 88.25 789 ILE A O 1
ATOM 6264 N N . ASN A 1 790 ? -11.401 -14.389 19.641 1.00 87.31 790 ASN A N 1
ATOM 6265 C CA . ASN A 1 790 ? -12.519 -14.320 18.715 1.00 87.31 790 ASN A CA 1
ATOM 6266 C C . ASN A 1 790 ? -13.248 -15.672 18.687 1.00 87.31 790 ASN A C 1
ATOM 6268 O O . ASN A 1 790 ? -12.645 -16.706 18.388 1.00 87.31 790 ASN A O 1
ATOM 6272 N N . GLY A 1 791 ? -14.537 -15.659 19.025 1.00 85.62 791 GLY A N 1
ATOM 6273 C CA . GLY A 1 791 ? -15.346 -16.867 19.188 1.00 85.62 791 GLY A CA 1
ATOM 6274 C C . GLY A 1 791 ? -15.692 -17.240 20.630 1.00 85.62 791 GLY A C 1
ATOM 6275 O O . GLY A 1 791 ? -16.444 -18.192 20.830 1.00 85.62 791 GLY A O 1
ATOM 6276 N N . GLN A 1 792 ? -15.179 -16.510 21.624 1.00 89.06 792 GLN A N 1
ATOM 6277 C CA . GLN A 1 792 ? -15.458 -16.725 23.051 1.00 89.06 792 GLN A CA 1
ATOM 6278 C C . GLN A 1 792 ? -16.155 -15.513 23.684 1.00 89.06 792 GLN A C 1
ATOM 6280 O O . GLN A 1 792 ? -16.149 -14.420 23.122 1.00 89.06 792 GLN A O 1
ATOM 6285 N N . ASP A 1 793 ? -16.766 -15.683 24.853 1.00 91.81 793 ASP A N 1
ATOM 6286 C CA . ASP A 1 793 ? -17.283 -14.542 25.616 1.00 91.81 793 ASP A CA 1
ATOM 6287 C C . ASP A 1 793 ? -16.118 -13.646 26.081 1.00 91.81 793 ASP A C 1
ATOM 6289 O O . ASP A 1 793 ? -15.023 -14.132 26.368 1.00 91.81 793 ASP A O 1
ATOM 6293 N N . ILE A 1 794 ? -16.345 -12.333 26.135 1.00 92.94 794 ILE A N 1
ATOM 6294 C CA . ILE A 1 794 ? -15.374 -11.363 26.656 1.00 92.94 794 ILE A CA 1
ATOM 6295 C C . ILE A 1 794 ? -15.762 -11.029 28.094 1.00 92.94 794 ILE A C 1
ATOM 6297 O O . ILE A 1 794 ? -16.859 -10.519 28.327 1.00 92.94 794 ILE A O 1
ATOM 6301 N N . ASP A 1 795 ? -14.847 -11.277 29.029 1.00 94.31 795 ASP A N 1
ATOM 6302 C CA . ASP A 1 795 ? -15.034 -11.006 30.455 1.00 94.31 795 ASP A CA 1
ATOM 6303 C C . ASP A 1 795 ? -14.079 -9.891 30.924 1.00 94.31 795 ASP A C 1
ATOM 6305 O O . ASP A 1 795 ? -12.850 -10.031 30.880 1.00 94.31 795 ASP A O 1
ATOM 6309 N N . LEU A 1 796 ? -14.650 -8.781 31.395 1.00 95.44 796 LEU A N 1
ATOM 6310 C CA . LEU A 1 796 ? -13.946 -7.603 31.916 1.00 95.44 796 LEU A CA 1
ATOM 6311 C C . LEU A 1 796 ? -14.481 -7.239 33.306 1.00 95.44 796 LEU A C 1
ATOM 6313 O O . LEU A 1 796 ? -15.544 -7.698 33.722 1.00 95.44 796 LEU A O 1
ATOM 6317 N N . THR A 1 797 ? -13.769 -6.367 34.012 1.00 96.00 797 THR A N 1
ATOM 6318 C CA . THR A 1 797 ? -14.209 -5.792 35.287 1.00 96.00 797 THR A CA 1
ATOM 6319 C C . THR A 1 797 ? -14.023 -4.278 35.274 1.00 96.00 797 THR A C 1
ATOM 6321 O O . THR A 1 797 ? -12.922 -3.792 35.034 1.00 96.00 797 THR A O 1
ATOM 6324 N N . LEU A 1 798 ? -15.079 -3.527 35.582 1.00 96.56 798 LEU A N 1
ATOM 6325 C CA . LEU A 1 798 ? -14.981 -2.112 35.934 1.00 96.56 798 LEU A CA 1
ATOM 6326 C C . LEU A 1 798 ? -14.550 -1.999 37.398 1.00 96.56 798 LEU A C 1
ATOM 6328 O O . LEU A 1 798 ? -15.197 -2.570 38.277 1.00 96.56 798 LEU A O 1
ATOM 6332 N N . VAL A 1 799 ? -13.464 -1.276 37.650 1.00 95.81 799 VAL A N 1
ATOM 6333 C CA . VAL A 1 799 ? -12.905 -1.056 38.984 1.00 95.81 799 VAL A CA 1
ATOM 6334 C C . VAL A 1 799 ? -13.011 0.422 39.338 1.00 95.81 799 VAL A C 1
ATOM 6336 O O . VAL A 1 799 ? -12.596 1.289 38.564 1.00 95.81 799 VAL A O 1
ATOM 6339 N N . LEU A 1 800 ? -13.585 0.678 40.510 1.00 94.25 800 LEU A N 1
ATOM 6340 C CA . LEU A 1 800 ? -13.868 1.995 41.066 1.00 94.25 800 LEU A CA 1
ATOM 6341 C C . LEU A 1 800 ? -13.192 2.116 42.432 1.00 94.25 800 LEU A C 1
ATOM 6343 O O . LEU A 1 800 ? -13.404 1.274 43.304 1.00 94.25 800 LEU A O 1
ATOM 6347 N N . GLU A 1 801 ? -12.411 3.173 42.627 1.00 91.12 801 GLU A N 1
ATOM 6348 C CA . GLU A 1 801 ? -11.716 3.463 43.885 1.00 91.12 801 GLU A CA 1
ATOM 6349 C C . GLU A 1 801 ? -11.917 4.937 44.248 1.00 91.12 801 GLU A C 1
ATOM 6351 O O . GLU A 1 801 ? -11.892 5.800 43.372 1.00 91.12 801 GLU A O 1
ATOM 6356 N N . SER A 1 802 ? -12.122 5.251 45.527 1.00 85.31 802 SER A N 1
ATOM 6357 C CA . SER A 1 802 ? -12.236 6.635 45.992 1.00 85.31 802 SER A CA 1
ATOM 6358 C C . SER A 1 802 ? -11.492 6.840 47.301 1.00 85.31 802 SER A C 1
ATOM 6360 O O . SER A 1 802 ? -11.620 6.043 48.234 1.00 85.31 802 SER A O 1
ATOM 6362 N N . ASP A 1 803 ? -10.775 7.960 47.361 1.00 78.88 803 ASP A N 1
ATOM 6363 C CA . ASP A 1 803 ? -10.105 8.458 48.564 1.00 78.88 803 ASP A CA 1
ATOM 6364 C C . ASP A 1 803 ? -11.060 9.289 49.447 1.00 78.88 803 ASP A C 1
ATOM 6366 O O . ASP A 1 803 ? -10.647 9.889 50.443 1.00 78.88 803 ASP A O 1
ATOM 6370 N N . ASP A 1 804 ? -12.340 9.385 49.069 1.00 79.12 804 ASP A N 1
ATOM 6371 C CA . ASP A 1 804 ? -13.336 10.160 49.796 1.00 79.12 804 ASP A CA 1
ATOM 6372 C C . ASP A 1 804 ? -13.768 9.430 51.085 1.00 79.12 804 ASP A C 1
ATOM 6374 O O . ASP A 1 804 ? -14.065 8.230 51.061 1.00 79.12 804 ASP A O 1
ATOM 6378 N N . PRO A 1 805 ? -13.818 10.125 52.237 1.00 80.94 805 PRO A N 1
ATOM 6379 C CA . PRO A 1 805 ? -14.244 9.529 53.500 1.00 80.94 805 PRO A CA 1
ATOM 6380 C C . PRO A 1 805 ? -15.750 9.218 53.573 1.00 80.94 805 PRO A C 1
ATOM 6382 O O . PRO A 1 805 ? -16.165 8.544 54.519 1.00 80.94 805 PRO A O 1
ATOM 6385 N N . ALA A 1 806 ? -16.573 9.694 52.631 1.00 85.88 806 ALA A N 1
ATOM 6386 C CA . ALA A 1 806 ? -18.013 9.442 52.585 1.00 85.88 806 ALA A CA 1
ATOM 6387 C C . ALA A 1 806 ? -18.398 8.438 51.478 1.00 85.88 806 ALA A C 1
ATOM 6389 O O . ALA A 1 806 ? -17.796 8.447 50.403 1.00 85.88 806 ALA A O 1
ATOM 6390 N N . PRO A 1 807 ? -19.397 7.561 51.713 1.00 87.81 807 PRO A N 1
ATOM 6391 C CA . PRO A 1 807 ? -19.910 6.687 50.664 1.00 87.81 807 PRO A CA 1
ATOM 6392 C C . PRO A 1 807 ? -20.544 7.512 49.537 1.00 87.81 807 PRO A C 1
ATOM 6394 O O . PRO A 1 807 ? -21.203 8.517 49.804 1.00 87.81 807 PRO A O 1
ATOM 6397 N N . ARG A 1 808 ? -20.366 7.057 48.295 1.00 89.38 808 ARG A N 1
ATOM 6398 C CA . ARG A 1 808 ? -20.872 7.705 47.076 1.00 89.38 808 ARG A CA 1
ATOM 6399 C C . ARG A 1 808 ? -21.859 6.794 46.358 1.00 89.38 808 ARG A C 1
ATOM 6401 O O . ARG A 1 808 ? -21.563 5.616 46.150 1.00 89.38 808 ARG A O 1
ATOM 6408 N N . SER A 1 809 ? -23.020 7.318 45.989 1.00 92.44 809 SER A N 1
ATOM 6409 C CA . SER A 1 809 ? -24.022 6.619 45.187 1.00 92.44 809 SER A CA 1
ATOM 6410 C C . SER A 1 809 ? -23.757 6.907 43.715 1.00 92.44 809 SER A C 1
ATOM 6412 O O . SER A 1 809 ? -23.801 8.053 43.274 1.00 92.44 809 SER A O 1
ATOM 6414 N N . LEU A 1 810 ? -23.488 5.861 42.942 1.00 93.31 810 LEU A N 1
ATOM 6415 C CA . LEU A 1 810 ? -23.036 5.972 41.561 1.00 93.31 810 LEU A CA 1
ATOM 6416 C C . LEU A 1 810 ? -24.102 5.467 40.593 1.00 93.31 810 LEU A C 1
ATOM 6418 O O . LEU A 1 810 ? -24.726 4.427 40.816 1.00 93.31 810 LEU A O 1
ATOM 6422 N N . GLU A 1 811 ? -24.274 6.190 39.495 1.00 93.25 811 GLU A N 1
ATOM 6423 C CA . GLU A 1 811 ? -24.988 5.743 38.302 1.00 93.25 811 GLU A CA 1
ATOM 6424 C C . GLU A 1 811 ? -23.968 5.374 37.228 1.00 93.25 811 GLU A C 1
ATOM 6426 O O . GLU A 1 811 ? -23.057 6.149 36.943 1.00 93.25 811 GLU A O 1
ATOM 6431 N N . ILE A 1 812 ? -24.069 4.161 36.691 1.00 93.81 812 ILE A N 1
ATOM 6432 C CA . ILE A 1 812 ? -23.033 3.564 35.850 1.00 93.81 812 ILE A CA 1
ATOM 6433 C C . ILE A 1 812 ? -23.664 3.104 34.541 1.00 93.81 812 ILE A C 1
ATOM 6435 O O . ILE A 1 812 ? -24.465 2.168 34.529 1.00 93.81 812 ILE A O 1
ATOM 6439 N N . HIS A 1 813 ? -23.240 3.717 33.439 1.00 93.31 813 HIS A N 1
ATOM 6440 C CA . HIS A 1 813 ? -23.597 3.334 32.078 1.00 93.31 813 HIS A CA 1
ATOM 6441 C C . HIS A 1 813 ? -22.407 2.658 31.405 1.00 93.31 813 HIS A C 1
ATOM 6443 O O . HIS A 1 813 ? -21.396 3.299 31.124 1.00 93.31 813 HIS A O 1
ATOM 6449 N N . ILE A 1 814 ? -22.526 1.360 31.136 1.00 93.56 814 ILE A N 1
ATOM 6450 C CA . ILE A 1 814 ? -21.533 0.583 30.393 1.00 93.56 814 ILE A CA 1
ATOM 6451 C C . ILE A 1 814 ? -22.056 0.363 28.981 1.00 93.56 814 ILE A C 1
ATOM 6453 O O . ILE A 1 814 ? -23.178 -0.105 28.790 1.00 93.56 814 ILE A O 1
ATOM 6457 N N . ASN A 1 815 ? -21.227 0.637 27.986 1.00 92.38 815 ASN A N 1
ATOM 6458 C CA . ASN A 1 815 ? -21.556 0.426 26.588 1.00 92.38 815 ASN A CA 1
ATOM 6459 C C . ASN A 1 815 ? -20.394 -0.276 25.877 1.00 92.38 815 ASN A C 1
ATOM 6461 O O . ASN A 1 815 ? -19.225 -0.008 26.141 1.00 92.38 815 ASN A O 1
ATOM 6465 N N . ALA A 1 816 ? -20.718 -1.216 24.994 1.00 91.88 816 ALA A N 1
ATOM 6466 C CA . ALA A 1 816 ? -19.759 -1.872 24.120 1.00 91.88 816 ALA A CA 1
ATOM 6467 C C . ALA A 1 816 ? -20.161 -1.647 22.665 1.00 91.88 816 ALA A C 1
ATOM 6469 O O . ALA A 1 816 ? -21.302 -1.912 22.274 1.00 91.88 816 ALA A O 1
ATOM 6470 N N . GLN A 1 817 ? -19.203 -1.204 21.860 1.00 88.69 817 GLN A N 1
ATOM 6471 C CA . GLN A 1 817 ? -19.405 -0.802 20.475 1.00 88.69 817 GLN A CA 1
ATOM 6472 C C . GLN A 1 817 ? -18.427 -1.525 19.561 1.00 88.69 817 GLN A C 1
ATOM 6474 O O . GLN A 1 817 ? -17.233 -1.595 19.847 1.00 88.69 817 GLN A O 1
ATOM 6479 N N . ALA A 1 818 ? -18.917 -2.036 18.434 1.00 87.56 818 ALA A N 1
ATOM 6480 C CA . ALA A 1 818 ? -18.052 -2.531 17.375 1.00 87.56 818 ALA A CA 1
ATOM 6481 C C . ALA A 1 818 ? -17.518 -1.342 16.570 1.00 87.56 818 ALA A C 1
ATOM 6483 O O . ALA A 1 818 ? -18.293 -0.537 16.038 1.00 87.56 818 ALA A O 1
ATOM 6484 N N . MET A 1 819 ? -16.195 -1.257 16.471 1.00 83.19 819 MET A N 1
ATOM 6485 C CA . MET A 1 819 ? -15.489 -0.146 15.847 1.00 83.19 819 MET A CA 1
ATOM 6486 C C . MET A 1 819 ? -14.744 -0.613 14.599 1.00 83.19 819 MET A C 1
ATOM 6488 O O . MET A 1 819 ? -14.087 -1.662 14.578 1.00 83.19 819 MET A O 1
ATOM 6492 N N . LEU A 1 820 ? -14.796 0.206 13.554 1.00 81.94 820 LEU A N 1
ATOM 6493 C CA . LEU A 1 820 ? -13.845 0.097 12.457 1.00 81.94 820 LEU A CA 1
ATOM 6494 C C . LEU A 1 820 ? -12.457 0.509 12.966 1.00 81.94 820 LEU A C 1
ATOM 6496 O O . LEU A 1 820 ? -12.331 1.272 13.922 1.00 81.94 820 LEU A O 1
ATOM 6500 N N . TYR A 1 821 ? -11.394 0.015 12.327 1.00 80.06 821 TYR A N 1
ATOM 6501 C CA . TYR A 1 821 ? -10.034 0.285 12.816 1.00 80.06 821 TYR A CA 1
ATOM 6502 C C . TYR A 1 821 ? -9.651 1.771 12.777 1.00 80.06 821 TYR A C 1
ATOM 6504 O O . TYR A 1 821 ? -8.778 2.188 13.528 1.00 80.06 821 TYR A O 1
ATOM 6512 N N . HIS A 1 822 ? -10.323 2.554 11.933 1.00 73.81 822 HIS A N 1
ATOM 6513 C CA . HIS A 1 822 ? -10.171 4.004 11.810 1.00 73.81 822 HIS A CA 1
ATOM 6514 C C . HIS A 1 822 ? -11.008 4.796 12.829 1.00 73.81 822 HIS A C 1
ATOM 6516 O O . HIS A 1 822 ? -11.297 5.964 12.632 1.00 73.81 822 HIS A O 1
ATOM 6522 N N . GLY A 1 823 ? -11.449 4.163 13.921 1.00 74.25 823 GLY A N 1
ATOM 6523 C CA . GLY A 1 823 ? -12.087 4.863 15.042 1.00 74.25 823 GLY A CA 1
ATOM 6524 C C . GLY A 1 823 ? -13.565 5.219 14.839 1.00 74.25 823 GLY A C 1
ATOM 6525 O O . GLY A 1 823 ? -14.190 5.763 15.754 1.00 74.25 823 GLY A O 1
ATOM 6526 N N . ILE A 1 824 ? -14.160 4.870 13.692 1.00 76.44 824 ILE A N 1
ATOM 6527 C CA . ILE A 1 824 ? -15.586 5.086 13.410 1.00 76.44 824 ILE A CA 1
ATOM 6528 C C . ILE A 1 824 ? -16.449 3.960 13.993 1.00 76.44 824 ILE A C 1
ATOM 6530 O O . ILE A 1 824 ? -16.178 2.769 13.810 1.00 76.44 824 ILE A O 1
ATOM 6534 N N . LEU A 1 825 ? -17.540 4.363 14.650 1.00 76.31 825 LEU A N 1
ATOM 6535 C CA . LEU A 1 825 ? -18.585 3.474 15.149 1.00 76.31 825 LEU A CA 1
ATOM 6536 C C . LEU A 1 825 ? -19.269 2.731 13.997 1.00 76.31 825 LEU A C 1
ATOM 6538 O O . LEU A 1 825 ? -19.803 3.353 13.078 1.00 76.31 825 LEU A O 1
ATOM 6542 N N . SER A 1 826 ? -19.320 1.402 14.082 1.00 76.75 826 SER A N 1
ATOM 6543 C CA . SER A 1 826 ? -20.120 0.594 13.161 1.00 76.75 826 SER A CA 1
ATOM 6544 C C . SER A 1 826 ? -21.480 0.219 13.740 1.00 76.75 826 SER A C 1
ATOM 6546 O O . SER A 1 826 ? -22.461 0.221 12.999 1.00 76.75 826 SER A O 1
ATOM 6548 N N . SER A 1 827 ? -21.544 -0.183 15.012 1.00 80.19 827 SER A N 1
ATOM 6549 C CA . SER A 1 827 ? -22.784 -0.653 15.649 1.00 80.19 827 SER A CA 1
ATOM 6550 C C . SER A 1 827 ? -22.621 -0.850 17.154 1.00 80.19 827 SER A C 1
ATOM 6552 O O . SER A 1 827 ? -21.566 -1.310 17.596 1.00 80.19 827 SER A O 1
ATOM 6554 N N . ASP A 1 828 ? -23.693 -0.626 17.909 1.00 85.75 828 ASP A N 1
ATOM 6555 C CA . ASP A 1 828 ? -23.767 -0.989 19.326 1.00 85.75 828 ASP A CA 1
ATOM 6556 C C . ASP A 1 828 ? -23.902 -2.507 19.509 1.00 85.75 828 ASP A C 1
ATOM 6558 O O . ASP A 1 828 ? -24.673 -3.165 18.808 1.00 85.75 828 ASP A O 1
ATOM 6562 N N . VAL A 1 829 ? -23.147 -3.059 20.461 1.00 88.69 829 VAL A N 1
ATOM 6563 C CA . VAL A 1 829 ? -23.113 -4.495 20.786 1.00 88.69 829 VAL A CA 1
ATOM 6564 C C . VAL A 1 829 ? -23.953 -4.782 22.029 1.00 88.69 829 VAL A C 1
ATOM 6566 O O . VAL A 1 829 ? -24.818 -5.663 22.019 1.00 88.69 829 VAL A O 1
ATOM 6569 N N . CYS A 1 830 ? -23.705 -4.048 23.114 1.00 88.19 830 CYS A N 1
ATOM 6570 C CA . CYS A 1 830 ? -24.490 -4.145 24.341 1.00 88.19 830 CYS A CA 1
ATOM 6571 C C . CYS A 1 830 ? -24.392 -2.874 25.186 1.00 88.19 830 CYS A C 1
ATOM 6573 O O . CYS A 1 830 ? -23.384 -2.172 25.150 1.00 88.19 830 CYS A O 1
ATOM 6575 N N . THR A 1 831 ? -25.428 -2.640 25.988 1.00 90.50 831 THR A N 1
ATOM 6576 C CA . THR A 1 831 ? -25.494 -1.556 26.970 1.00 90.50 831 THR A CA 1
ATOM 6577 C C . THR A 1 831 ? -26.015 -2.125 28.285 1.00 90.50 831 THR A C 1
ATOM 6579 O O . THR A 1 831 ? -26.958 -2.920 28.276 1.00 90.50 831 THR A O 1
ATOM 6582 N N . GLU A 1 832 ? -25.410 -1.725 29.397 1.00 91.75 832 GLU A N 1
ATOM 6583 C CA . GLU A 1 832 ? -25.847 -2.034 30.756 1.00 91.75 832 GLU A CA 1
ATOM 6584 C C . GLU A 1 832 ? -25.923 -0.746 31.579 1.00 91.75 832 GLU A C 1
ATOM 6586 O O . GLU A 1 832 ? -25.049 0.112 31.485 1.00 91.75 832 GLU A O 1
ATOM 6591 N N . GLU A 1 833 ? -26.948 -0.640 32.418 1.00 92.44 833 GLU A N 1
ATOM 6592 C CA . GLU A 1 833 ? -27.108 0.436 33.395 1.00 92.44 833 GLU A CA 1
ATOM 6593 C C . GLU A 1 833 ? -27.160 -0.180 34.793 1.00 92.44 833 GLU A C 1
ATOM 6595 O O . GLU A 1 833 ? -27.848 -1.185 35.014 1.00 92.44 833 GLU A O 1
ATOM 6600 N N . LYS A 1 834 ? -26.399 0.387 35.729 1.00 93.00 834 LYS A N 1
ATOM 6601 C CA . LYS A 1 834 ? -26.307 -0.082 37.115 1.00 93.00 834 LYS A CA 1
ATOM 6602 C C . LYS A 1 834 ? -26.312 1.097 38.077 1.00 93.00 834 LYS A C 1
ATOM 6604 O O . LYS A 1 834 ? -25.833 2.182 37.758 1.00 93.00 834 LYS A O 1
ATOM 6609 N N . GLN A 1 835 ? -26.828 0.856 39.276 1.00 94.25 835 GLN A N 1
ATOM 6610 C CA . GLN A 1 835 ? -26.707 1.776 40.400 1.00 94.25 835 GLN A CA 1
ATOM 6611 C C . GLN A 1 835 ? -26.006 1.048 41.533 1.00 94.25 835 GLN A C 1
ATOM 6613 O O . GLN A 1 835 ? -26.464 -0.008 41.961 1.00 94.25 835 GLN A O 1
ATOM 6618 N N . GLU A 1 836 ? -24.895 1.605 41.994 1.00 94.94 836 GLU A N 1
ATOM 6619 C CA . GLU A 1 836 ? -24.027 0.974 42.985 1.00 94.94 836 GLU A CA 1
ATOM 6620 C C . GLU A 1 836 ? -23.598 1.988 44.043 1.00 94.94 836 GLU A C 1
ATOM 6622 O O . GLU A 1 836 ? -23.669 3.199 43.834 1.00 94.94 836 GLU A O 1
ATOM 6627 N N . GLN A 1 837 ? -23.133 1.494 45.188 1.00 92.94 837 GLN A N 1
ATOM 6628 C CA . GLN A 1 837 ? -22.589 2.337 46.248 1.00 92.94 837 GLN A CA 1
ATOM 6629 C C . GLN A 1 837 ? -21.096 2.061 46.424 1.00 92.94 837 GLN A C 1
ATOM 6631 O O . GLN A 1 837 ? -20.694 0.948 46.766 1.00 92.94 837 GLN A O 1
ATOM 6636 N N . LEU A 1 838 ? -20.273 3.089 46.230 1.00 92.19 838 LEU A N 1
ATOM 6637 C CA . LEU A 1 838 ? -18.843 3.036 46.502 1.00 92.19 838 LEU A CA 1
ATOM 6638 C C . LEU A 1 838 ? -18.594 3.406 47.966 1.00 92.19 838 LEU A C 1
ATOM 6640 O O . LEU A 1 838 ? -18.941 4.500 48.412 1.00 92.19 838 LEU A O 1
ATOM 6644 N N . LEU A 1 839 ? -18.019 2.474 48.726 1.00 89.94 839 LEU A N 1
ATOM 6645 C CA . LEU A 1 839 ? -17.700 2.685 50.136 1.00 89.94 839 LEU A CA 1
ATOM 6646 C C . LEU A 1 839 ? -16.327 3.370 50.295 1.00 89.94 839 LEU A C 1
ATOM 6648 O O . LEU A 1 839 ? -15.423 3.095 49.505 1.00 89.94 839 LEU A O 1
ATOM 6652 N N . PRO A 1 840 ? -16.126 4.187 51.346 1.00 84.94 840 PRO A N 1
ATOM 6653 C CA . PRO A 1 840 ? -14.854 4.867 51.602 1.00 84.94 840 PRO A CA 1
ATOM 6654 C C . PRO A 1 840 ? -13.670 3.902 51.676 1.00 84.94 840 PRO A C 1
ATOM 6656 O O . PRO A 1 840 ? -13.743 2.899 52.397 1.00 84.94 840 PRO A O 1
ATOM 6659 N N . ASN A 1 841 ? -12.567 4.222 50.990 1.00 81.50 841 ASN A N 1
ATOM 6660 C CA . ASN A 1 841 ? -11.330 3.427 50.968 1.00 81.50 841 ASN A CA 1
ATOM 6661 C C . ASN A 1 841 ? -11.533 1.944 50.589 1.00 81.50 841 ASN A C 1
ATOM 6663 O O . ASN A 1 841 ? -10.736 1.085 50.979 1.00 81.50 841 ASN A O 1
ATOM 6667 N N . LYS A 1 842 ? -12.617 1.612 49.879 1.00 86.69 842 LYS A N 1
ATOM 6668 C CA . LYS A 1 842 ? -12.877 0.264 49.373 1.00 86.69 842 LYS A CA 1
ATOM 6669 C C . LYS A 1 842 ? -13.017 0.290 47.865 1.00 86.69 842 LYS A C 1
ATOM 6671 O O . LYS A 1 842 ? -13.737 1.109 47.308 1.00 86.69 842 LYS A O 1
ATOM 6676 N N . GLU A 1 843 ? -12.362 -0.669 47.234 1.00 91.94 843 GLU A N 1
ATOM 6677 C CA . GLU A 1 843 ? -12.503 -0.927 45.810 1.00 91.94 843 GLU A CA 1
ATOM 6678 C C . GLU A 1 843 ? -13.863 -1.586 45.525 1.00 91.94 843 GLU A C 1
ATOM 6680 O O . GLU A 1 843 ? -14.246 -2.560 46.183 1.00 91.94 843 GLU A O 1
ATOM 6685 N N . LEU A 1 844 ? -14.588 -1.070 44.533 1.00 94.94 844 LEU A N 1
ATOM 6686 C CA . LEU A 1 844 ? -15.793 -1.682 43.981 1.00 94.94 844 LEU A CA 1
ATOM 6687 C C . LEU A 1 844 ? -15.462 -2.288 42.611 1.00 94.94 844 LEU A C 1
ATOM 6689 O O . LEU A 1 844 ? -14.945 -1.604 41.728 1.00 94.94 844 LEU A O 1
ATOM 6693 N N . ARG A 1 845 ? -15.777 -3.576 42.435 1.00 95.81 845 ARG A N 1
ATOM 6694 C CA . ARG A 1 845 ? -15.517 -4.344 41.208 1.00 95.81 845 ARG A CA 1
ATOM 6695 C C . ARG A 1 845 ? -16.834 -4.803 40.592 1.00 95.81 845 ARG A C 1
ATOM 6697 O O . ARG A 1 845 ? -17.572 -5.559 41.219 1.00 95.81 845 ARG A O 1
ATOM 6704 N N . ILE A 1 846 ? -17.108 -4.384 39.362 1.00 95.81 846 ILE A N 1
ATOM 6705 C CA . ILE A 1 846 ? -18.352 -4.693 38.649 1.00 95.81 846 ILE A CA 1
ATOM 6706 C C . ILE A 1 846 ? -18.016 -5.521 37.403 1.00 95.81 846 ILE A C 1
ATOM 6708 O O . ILE A 1 846 ? -17.293 -5.030 36.533 1.00 95.81 846 ILE A O 1
ATOM 6712 N N . PRO A 1 847 ? -18.532 -6.757 37.269 1.00 95.00 847 PRO A N 1
ATOM 6713 C CA . PRO A 1 847 ? -18.269 -7.581 36.097 1.00 95.00 847 PRO A CA 1
ATOM 6714 C C . PRO A 1 847 ? -18.992 -7.029 34.861 1.00 95.00 847 PRO A C 1
ATOM 6716 O O . PRO A 1 847 ? -20.157 -6.623 34.933 1.00 95.00 847 PRO A O 1
ATOM 6719 N N . ILE A 1 848 ? -18.299 -7.065 33.724 1.00 94.81 848 ILE A N 1
ATOM 6720 C CA . ILE A 1 848 ? -18.811 -6.752 32.388 1.00 94.81 848 ILE A CA 1
ATOM 6721 C C . ILE A 1 848 ? -18.631 -8.007 31.535 1.00 94.81 848 ILE A C 1
ATOM 6723 O O . ILE A 1 848 ? -17.503 -8.452 31.318 1.00 94.81 848 ILE A O 1
ATOM 6727 N N . LYS A 1 849 ? -19.735 -8.567 31.033 1.00 93.88 849 LYS A N 1
ATOM 6728 C CA . LYS A 1 849 ? -19.714 -9.768 30.193 1.00 93.88 849 LYS A CA 1
ATOM 6729 C C . LYS A 1 849 ? -20.308 -9.479 28.820 1.00 93.88 849 LYS A C 1
ATOM 6731 O O . LYS A 1 849 ? -21.474 -9.111 28.719 1.00 93.88 849 LYS A O 1
ATOM 6736 N N . ILE A 1 850 ? -19.536 -9.711 27.758 1.00 93.88 850 ILE A N 1
ATOM 6737 C CA . ILE A 1 850 ? -19.959 -9.493 26.366 1.00 93.88 850 ILE A CA 1
ATOM 6738 C C . ILE A 1 850 ? -19.966 -10.844 25.630 1.00 93.88 850 ILE A C 1
ATOM 6740 O O . ILE A 1 850 ? -18.910 -11.325 25.210 1.00 93.88 850 ILE A O 1
ATOM 6744 N N . PRO A 1 851 ? -21.135 -11.490 25.465 1.00 91.75 851 PRO A N 1
ATOM 6745 C CA . PRO A 1 851 ? -21.215 -12.805 24.831 1.00 91.75 851 PRO A CA 1
ATOM 6746 C C . PRO A 1 851 ? -20.843 -12.791 23.343 1.00 91.75 851 PRO A C 1
ATOM 6748 O O . PRO A 1 851 ? -21.217 -11.857 22.628 1.00 91.75 851 PRO A O 1
ATOM 6751 N N . PHE A 1 852 ? -20.229 -13.865 22.824 1.00 89.31 852 PHE A N 1
ATOM 6752 C CA . PHE A 1 852 ? -19.929 -13.974 21.379 1.00 89.31 852 PHE A CA 1
ATOM 6753 C C . PHE A 1 852 ? -21.181 -13.851 20.503 1.00 89.31 852 PHE A C 1
ATOM 6755 O O . PHE A 1 852 ? -21.143 -13.250 19.434 1.00 89.31 852 PHE A O 1
ATOM 6762 N N . SER A 1 853 ? -22.326 -14.337 20.984 1.00 88.50 853 SER A N 1
ATOM 6763 C CA . SER A 1 853 ? -23.610 -14.199 20.287 1.00 88.50 853 SER A CA 1
ATOM 6764 C C . SER A 1 853 ? -24.061 -12.746 20.089 1.00 88.50 853 SER A C 1
ATOM 6766 O O . SER A 1 853 ? -24.913 -12.498 19.240 1.00 88.50 853 SER A O 1
ATOM 6768 N N . LYS A 1 854 ? -23.512 -11.794 20.856 1.00 89.19 854 LYS A N 1
ATOM 6769 C CA . LYS A 1 854 ? -23.797 -10.361 20.734 1.00 89.19 854 LYS A CA 1
ATOM 6770 C C . LYS A 1 854 ? -22.828 -9.642 19.808 1.00 89.19 854 LYS A C 1
ATOM 6772 O O . LYS A 1 854 ? -23.266 -8.745 19.107 1.00 89.19 854 LYS A O 1
ATOM 6777 N N . TYR A 1 855 ? -21.546 -10.013 19.789 1.00 89.31 855 TYR A N 1
ATOM 6778 C CA . TYR A 1 855 ? -20.533 -9.286 19.010 1.00 89.31 855 TYR A CA 1
ATOM 6779 C C . TYR A 1 855 ? -20.078 -10.003 17.727 1.00 89.31 855 TYR A C 1
ATOM 6781 O O . TYR A 1 855 ? -19.521 -9.360 16.838 1.00 89.31 855 TYR A O 1
ATOM 6789 N N . GLY A 1 856 ? -20.312 -11.311 17.594 1.00 85.62 856 GLY A N 1
ATOM 6790 C CA . GLY A 1 856 ? -19.734 -12.152 16.539 1.00 85.62 856 GLY A CA 1
ATOM 6791 C C . GLY A 1 856 ? -20.153 -11.784 15.113 1.00 85.62 856 GLY A C 1
ATOM 6792 O O . GLY A 1 856 ? -19.345 -11.883 14.196 1.00 85.62 856 GLY A O 1
ATOM 6793 N N . GLU A 1 857 ? -21.381 -11.305 14.898 1.00 81.62 857 GLU A N 1
ATOM 6794 C CA . GLU A 1 857 ? -21.797 -10.783 13.582 1.00 81.62 857 GLU A CA 1
ATOM 6795 C C . GLU A 1 857 ? -21.192 -9.404 13.287 1.00 81.62 857 GLU A C 1
ATOM 6797 O O . GLU A 1 857 ? -20.928 -9.064 12.134 1.00 81.62 857 GLU A O 1
ATOM 6802 N N . HIS A 1 858 ? -20.917 -8.625 14.333 1.00 80.06 858 HIS A N 1
ATOM 6803 C CA . HIS A 1 858 ? -20.406 -7.266 14.211 1.00 80.06 858 HIS A CA 1
ATOM 6804 C C . HIS A 1 858 ? -18.892 -7.238 13.978 1.00 80.06 858 HIS A C 1
ATOM 6806 O O . HIS A 1 858 ? -18.421 -6.389 13.229 1.00 80.06 858 HIS A O 1
ATOM 6812 N N . ILE A 1 859 ? -18.120 -8.174 14.540 1.00 78.06 859 ILE A N 1
ATOM 6813 C CA . ILE A 1 859 ? -16.651 -8.208 14.399 1.00 78.06 859 ILE A CA 1
ATOM 6814 C C . ILE A 1 859 ? -16.176 -8.660 13.002 1.00 78.06 859 ILE A C 1
ATOM 6816 O O . ILE A 1 859 ? -15.033 -8.443 12.625 1.00 78.06 859 ILE A O 1
ATOM 6820 N N . GLN A 1 860 ? -17.044 -9.241 12.166 1.00 66.31 860 GLN A N 1
ATOM 6821 C CA . GLN A 1 860 ? -16.663 -9.742 10.830 1.00 66.31 860 GLN A CA 1
ATOM 6822 C C . GLN A 1 860 ? -16.225 -8.661 9.833 1.00 66.31 860 GLN A C 1
ATOM 6824 O O . GLN A 1 860 ? -15.612 -8.972 8.810 1.00 66.31 860 GLN A O 1
ATOM 6829 N N . GLY A 1 861 ? -16.586 -7.404 10.093 1.00 60.75 861 GLY A N 1
ATOM 6830 C CA . GLY A 1 861 ? -16.150 -6.240 9.318 1.00 60.75 861 GLY A CA 1
ATOM 6831 C C . GLY A 1 861 ? -15.493 -5.153 10.167 1.00 60.75 861 GLY A C 1
ATOM 6832 O O . GLY A 1 861 ? -15.083 -4.137 9.613 1.00 60.75 861 GLY A O 1
ATOM 6833 N N . ASN A 1 862 ? -15.404 -5.369 11.482 1.00 61.44 862 ASN A N 1
ATOM 6834 C CA . ASN A 1 862 ? -14.954 -4.404 12.476 1.00 61.44 862 ASN A CA 1
ATOM 6835 C C . ASN A 1 862 ? -13.779 -5.000 13.243 1.00 61.44 862 ASN A C 1
ATOM 6837 O O . ASN A 1 862 ? -13.840 -6.134 13.699 1.00 61.44 862 ASN A O 1
ATOM 6841 N N . ASN A 1 863 ? -12.698 -4.244 13.381 1.00 71.00 863 ASN A N 1
ATOM 6842 C CA . ASN A 1 863 ? -11.433 -4.795 13.866 1.00 71.00 863 ASN A CA 1
ATOM 6843 C C . ASN A 1 863 ? -11.286 -4.696 15.389 1.00 71.00 863 ASN A C 1
ATOM 6845 O O . ASN A 1 863 ? -10.302 -5.205 15.923 1.00 71.00 863 ASN A O 1
ATOM 6849 N N . SER A 1 864 ? -12.210 -4.031 16.092 1.00 86.88 864 SER A N 1
ATOM 6850 C CA . SER A 1 864 ? -12.153 -3.908 17.547 1.00 86.88 864 SER A CA 1
ATOM 6851 C C . SER A 1 864 ? -13.519 -3.679 18.200 1.00 86.88 864 SER A C 1
ATOM 6853 O O . SER A 1 864 ? -14.510 -3.354 17.541 1.00 86.88 864 SER A O 1
ATOM 6855 N N . ILE A 1 865 ? -13.559 -3.862 19.518 1.00 90.06 865 ILE A N 1
ATOM 6856 C CA . ILE A 1 865 ? -14.691 -3.561 20.392 1.00 90.06 865 ILE A CA 1
ATOM 6857 C C . ILE A 1 865 ? -14.232 -2.489 21.380 1.00 90.06 865 ILE A C 1
ATOM 6859 O O . ILE A 1 865 ? -13.330 -2.741 22.179 1.00 90.06 865 ILE A O 1
ATOM 6863 N N . LYS A 1 866 ? -14.839 -1.302 21.334 1.00 89.31 866 LYS A N 1
ATOM 6864 C CA . LYS A 1 866 ? -14.608 -0.236 22.316 1.00 89.31 866 LYS A CA 1
ATOM 6865 C C . LYS A 1 866 ? -15.642 -0.379 23.426 1.00 89.31 866 LYS A C 1
ATOM 6867 O O . LYS A 1 866 ? -16.839 -0.377 23.160 1.00 89.31 866 LYS A O 1
ATOM 6872 N N . VAL A 1 867 ? -15.168 -0.559 24.651 1.00 92.06 867 VAL A N 1
ATOM 6873 C CA . VAL A 1 867 ? -15.983 -0.625 25.863 1.00 92.06 867 VAL A CA 1
ATOM 6874 C C . VAL A 1 867 ? -15.778 0.673 26.625 1.00 92.06 867 VAL A C 1
ATOM 6876 O O . VAL A 1 867 ? -14.643 1.012 26.952 1.00 92.06 867 VAL A O 1
ATOM 6879 N N . SER A 1 868 ? -16.858 1.391 26.892 1.00 92.19 868 SER A N 1
ATOM 6880 C CA . SER A 1 868 ? -16.885 2.627 27.667 1.00 92.19 868 SER A CA 1
ATOM 6881 C C . SER A 1 868 ? -17.736 2.431 28.919 1.00 92.19 868 SER A C 1
ATOM 6883 O O . SER A 1 868 ? -18.731 1.706 28.913 1.00 92.19 868 SER A O 1
ATOM 6885 N N . ALA A 1 869 ? -17.330 3.069 30.011 1.00 93.38 869 ALA A N 1
ATOM 6886 C CA . ALA A 1 869 ? -18.093 3.153 31.245 1.00 93.38 869 ALA A CA 1
ATOM 6887 C C . ALA A 1 869 ? -18.155 4.617 31.688 1.00 93.38 869 ALA A C 1
ATOM 6889 O O . ALA A 1 869 ? -17.132 5.183 32.079 1.00 93.38 869 ALA A O 1
ATOM 6890 N N . VAL A 1 870 ? -19.343 5.218 31.608 1.00 91.50 870 VAL A N 1
ATOM 6891 C CA . VAL A 1 870 ? -19.636 6.549 32.153 1.00 91.50 870 VAL A CA 1
ATOM 6892 C C . VAL A 1 870 ? -20.192 6.372 33.558 1.00 91.50 870 VAL A C 1
ATOM 6894 O O . VAL A 1 870 ? -21.123 5.597 33.768 1.00 91.50 870 VAL A O 1
ATOM 6897 N N . VAL A 1 871 ? -19.596 7.065 34.522 1.00 91.38 871 VAL A N 1
ATOM 6898 C CA . VAL A 1 871 ? -19.934 6.963 35.943 1.00 91.38 871 VAL A CA 1
ATOM 6899 C C . VAL A 1 871 ? -20.274 8.349 36.462 1.00 91.38 871 VAL A C 1
ATOM 6901 O O . VAL A 1 871 ? -19.425 9.239 36.433 1.00 91.38 871 VAL A O 1
ATOM 6904 N N . THR A 1 872 ? -21.493 8.520 36.957 1.00 89.81 872 THR A N 1
ATOM 6905 C CA . THR A 1 872 ? -21.999 9.786 37.493 1.00 89.81 872 THR A CA 1
ATOM 6906 C C . THR A 1 872 ? -22.199 9.664 38.999 1.00 89.81 872 THR A C 1
ATOM 6908 O O . THR A 1 872 ? -22.875 8.749 39.472 1.00 89.81 872 THR A O 1
ATOM 6911 N N . ASP A 1 873 ? -21.600 10.583 39.756 1.00 88.69 873 ASP A N 1
ATOM 6912 C CA . ASP A 1 873 ? -21.809 10.719 41.201 1.00 88.69 873 ASP A CA 1
ATOM 6913 C C . ASP A 1 873 ? -23.159 11.417 41.454 1.00 88.69 873 ASP A C 1
ATOM 6915 O O . ASP A 1 873 ? -23.417 12.509 40.945 1.00 88.69 873 ASP A O 1
ATOM 6919 N N . LYS A 1 874 ? -24.060 10.786 42.216 1.00 87.31 874 LYS A N 1
ATOM 6920 C CA . LYS A 1 874 ? -25.385 11.360 42.508 1.00 87.31 874 LYS A CA 1
ATOM 6921 C C . LYS A 1 874 ? -25.338 12.453 43.571 1.00 87.31 874 LYS A C 1
ATOM 6923 O O . LYS A 1 874 ? -26.246 13.281 43.628 1.00 87.31 874 LYS A O 1
ATOM 6928 N N . GLU A 1 875 ? -24.317 12.458 44.419 1.00 85.12 875 GLU A N 1
ATOM 6929 C CA . GLU A 1 875 ? -24.095 13.491 45.427 1.00 85.12 875 GLU A CA 1
ATOM 6930 C C . GLU A 1 875 ? -23.374 14.725 44.855 1.00 85.12 875 GLU A C 1
ATOM 6932 O O . GLU A 1 875 ? -23.394 15.791 45.474 1.00 85.12 875 GLU A O 1
ATOM 6937 N N . ASP A 1 876 ? -22.761 14.602 43.677 1.00 81.25 876 ASP A N 1
ATOM 6938 C CA . ASP A 1 876 ? -22.124 15.678 42.917 1.00 81.25 876 ASP A CA 1
ATOM 6939 C C . ASP A 1 876 ? -22.435 15.479 41.427 1.00 81.25 876 ASP A C 1
ATOM 6941 O O . ASP A 1 876 ? -21.642 14.899 40.695 1.00 81.25 876 ASP A O 1
ATOM 6945 N N . SER A 1 877 ? -23.601 15.951 40.967 1.00 67.19 877 SER A N 1
ATOM 6946 C CA . SER A 1 877 ? -24.082 15.713 39.592 1.00 67.19 877 SER A CA 1
ATOM 6947 C C . SER A 1 877 ? -23.173 16.287 38.498 1.00 67.19 877 SER A C 1
ATOM 6949 O O . SER A 1 877 ? -23.331 15.964 37.324 1.00 67.19 877 SER A O 1
ATOM 6951 N N . GLU A 1 878 ? -22.226 17.150 38.870 1.00 71.69 878 GLU A N 1
ATOM 6952 C CA . GLU A 1 878 ? -21.183 17.652 37.983 1.00 71.69 878 GLU A CA 1
ATOM 6953 C C . GLU A 1 878 ? -19.980 16.689 37.890 1.00 71.69 878 GLU A C 1
ATOM 6955 O O . GLU A 1 878 ? -19.197 16.763 36.942 1.00 71.69 878 GLU A O 1
ATOM 6960 N N . ALA A 1 879 ? -19.799 15.762 38.826 1.00 80.44 879 ALA A N 1
ATOM 6961 C CA . ALA A 1 879 ? -18.725 14.779 38.799 1.00 80.44 879 ALA A CA 1
ATOM 6962 C C . ALA A 1 879 ? -19.099 13.573 37.919 1.00 80.44 879 ALA A C 1
ATOM 6964 O O . ALA A 1 879 ? -19.752 12.622 38.350 1.00 80.44 879 ALA A O 1
ATOM 6965 N N . VAL A 1 880 ? -18.630 13.618 36.667 1.00 84.56 880 VAL A N 1
ATOM 6966 C CA . VAL A 1 880 ? -18.738 12.518 35.700 1.00 84.56 880 VAL A CA 1
ATOM 6967 C C . VAL A 1 880 ? -17.349 11.974 35.382 1.00 84.56 880 VAL A C 1
ATOM 6969 O O . VAL A 1 880 ? -16.413 12.729 35.109 1.00 84.56 880 VAL A O 1
ATOM 6972 N N . TYR A 1 881 ? -17.221 10.653 35.400 1.00 87.50 881 TYR A N 1
ATOM 6973 C CA . TYR A 1 881 ? -15.992 9.923 35.123 1.00 87.50 881 TYR A CA 1
ATOM 6974 C C . TYR A 1 881 ? -16.185 9.000 33.922 1.00 87.50 881 TYR A C 1
ATOM 6976 O O . TYR A 1 881 ? -17.281 8.500 33.680 1.00 87.50 881 TYR A O 1
ATOM 6984 N N . LEU A 1 882 ? -15.106 8.759 33.183 1.00 87.75 882 LEU A N 1
ATOM 6985 C CA . LEU A 1 882 ? -15.103 7.911 31.998 1.00 87.75 882 LEU A CA 1
ATOM 6986 C C . LEU A 1 882 ? -13.912 6.959 32.060 1.00 87.75 882 LEU A C 1
ATOM 6988 O O . LEU A 1 882 ? -12.780 7.389 32.294 1.00 87.75 882 LEU A O 1
ATOM 6992 N N . ALA A 1 883 ? -14.183 5.676 31.848 1.00 89.88 883 ALA A N 1
ATOM 6993 C CA . ALA A 1 883 ? -13.169 4.667 31.586 1.00 89.88 883 ALA A CA 1
ATOM 6994 C C . ALA A 1 883 ? -13.442 3.996 30.245 1.00 89.88 883 ALA A C 1
ATOM 6996 O O . ALA A 1 883 ? -14.587 3.699 29.907 1.00 89.88 883 ALA A O 1
ATOM 6997 N N . GLU A 1 884 ? -12.376 3.734 29.499 1.00 88.69 884 GLU A N 1
ATOM 6998 C CA . GLU A 1 884 ? -12.460 3.167 28.161 1.00 88.69 884 GLU A CA 1
ATOM 6999 C C . GLU A 1 884 ? -11.456 2.038 27.984 1.00 88.69 884 GLU A C 1
ATOM 7001 O O . GLU A 1 884 ? -10.341 2.061 28.514 1.00 88.69 884 GLU A O 1
ATOM 7006 N N . ARG A 1 885 ? -11.844 1.048 27.186 1.00 88.56 885 ARG A N 1
ATOM 7007 C CA . ARG A 1 885 ? -10.969 -0.040 26.777 1.00 88.56 885 ARG A CA 1
ATOM 7008 C C . ARG A 1 885 ? -11.273 -0.445 25.349 1.00 88.56 885 ARG A C 1
ATOM 7010 O O . ARG A 1 885 ? -12.407 -0.767 25.016 1.00 88.56 885 ARG A O 1
ATOM 7017 N N . ASN A 1 886 ? -10.248 -0.459 24.506 1.00 87.88 886 ASN A N 1
ATOM 7018 C CA . ASN A 1 886 ? -10.360 -0.939 23.136 1.00 87.88 886 ASN A CA 1
ATOM 7019 C C . ASN A 1 886 ? -9.789 -2.354 23.035 1.00 87.88 886 ASN A C 1
ATOM 7021 O O . ASN A 1 886 ? -8.627 -2.587 23.372 1.00 87.88 886 ASN A O 1
ATOM 7025 N N . ILE A 1 887 ? -10.612 -3.290 22.580 1.00 89.44 887 ILE A N 1
ATOM 7026 C CA . ILE A 1 887 ? -10.339 -4.724 22.601 1.00 89.44 887 ILE A CA 1
ATOM 7027 C C . ILE A 1 887 ? -10.256 -5.240 21.173 1.00 89.44 887 ILE A C 1
ATOM 7029 O O . ILE A 1 887 ? -11.165 -5.027 20.376 1.00 89.44 887 ILE A O 1
ATOM 7033 N N . VAL A 1 888 ? -9.197 -5.983 20.866 1.00 88.94 888 VAL A N 1
ATOM 7034 C CA . VAL A 1 888 ? -9.058 -6.708 19.596 1.00 88.94 888 VAL A CA 1
ATOM 7035 C C . VAL A 1 888 ? -8.947 -8.197 19.918 1.00 88.94 888 VAL A C 1
ATOM 7037 O O . VAL A 1 888 ? -7.875 -8.642 20.338 1.00 88.94 888 VAL A O 1
ATOM 7040 N N . PRO A 1 889 ? -10.036 -8.975 19.771 1.00 88.19 889 PRO A N 1
ATOM 7041 C CA . PRO A 1 889 ? -10.005 -10.402 20.058 1.00 88.19 889 PRO A CA 1
ATOM 7042 C C . PRO A 1 889 ? -9.004 -11.131 19.154 1.00 88.19 889 PRO A C 1
ATOM 7044 O O . PRO A 1 889 ? -8.992 -10.943 17.937 1.00 88.19 889 PRO A O 1
ATOM 7047 N N . ALA A 1 890 ? -8.164 -11.982 19.740 1.00 86.88 890 ALA A N 1
ATOM 7048 C CA . ALA A 1 890 ? -7.185 -12.763 18.995 1.00 86.88 890 ALA A CA 1
ATOM 7049 C C . ALA A 1 890 ? -7.874 -13.826 18.130 1.00 86.88 890 ALA A C 1
ATOM 7051 O O . ALA A 1 890 ? -8.824 -14.475 18.567 1.00 86.88 890 ALA A O 1
ATOM 7052 N N . ASN A 1 891 ? -7.371 -14.044 16.915 1.00 86.88 891 ASN A N 1
ATOM 7053 C CA . ASN A 1 891 ? -7.892 -15.099 16.052 1.00 86.88 891 ASN A CA 1
ATOM 7054 C C . ASN A 1 891 ? -7.625 -16.499 16.640 1.00 86.88 891 ASN A C 1
ATOM 7056 O O . ASN A 1 891 ? -6.595 -16.709 17.291 1.00 86.88 891 ASN A O 1
ATOM 7060 N N . PRO A 1 892 ? -8.525 -17.469 16.398 1.00 88.25 892 PRO A N 1
ATOM 7061 C CA . PRO A 1 892 ? -8.333 -18.843 16.843 1.00 88.25 892 PRO A CA 1
ATOM 7062 C C . PRO A 1 892 ? -7.140 -19.515 16.136 1.00 88.25 892 PRO A C 1
ATOM 7064 O O . PRO A 1 892 ? -6.706 -19.054 15.075 1.00 88.25 892 PRO A O 1
ATOM 7067 N N . PRO A 1 893 ? -6.611 -20.624 16.690 1.00 89.94 893 PRO A N 1
ATOM 7068 C CA . PRO A 1 893 ? -5.459 -21.315 16.122 1.00 89.94 893 PRO A CA 1
ATOM 7069 C C . PRO A 1 893 ? -5.684 -21.767 14.674 1.00 89.94 893 PRO A C 1
ATOM 7071 O O . PRO A 1 893 ? -6.634 -22.484 14.361 1.00 89.94 893 PRO A O 1
ATOM 7074 N N . PHE A 1 894 ? -4.748 -21.399 13.805 1.00 92.50 894 PHE A N 1
ATOM 7075 C CA . PHE A 1 894 ? -4.702 -21.804 12.407 1.00 92.50 894 PHE A CA 1
ATOM 7076 C C . PHE A 1 894 ? -3.253 -22.073 12.024 1.00 92.50 894 PHE A C 1
ATOM 7078 O O . PHE A 1 894 ? -2.367 -21.282 12.353 1.00 92.50 894 PHE A O 1
ATOM 7085 N N . THR A 1 895 ? -2.987 -23.207 11.377 1.00 95.38 895 THR A N 1
ATOM 7086 C CA . THR A 1 895 ? -1.615 -23.611 11.068 1.00 95.38 895 THR A CA 1
ATOM 7087 C C . THR A 1 895 ? -1.447 -24.004 9.610 1.00 95.38 895 THR A C 1
ATOM 7089 O O . THR A 1 895 ? -2.323 -24.604 8.989 1.00 95.38 895 THR A O 1
ATOM 7092 N N . ILE A 1 896 ? -0.271 -23.671 9.084 1.00 96.06 896 ILE A N 1
ATOM 7093 C CA . ILE A 1 896 ? 0.254 -24.167 7.819 1.00 96.06 896 ILE A CA 1
ATOM 7094 C C . ILE A 1 896 ? 1.671 -24.684 8.067 1.00 96.06 896 ILE A C 1
ATOM 7096 O O . ILE A 1 896 ? 2.470 -24.033 8.741 1.00 96.06 896 ILE A O 1
ATOM 7100 N N . THR A 1 897 ? 1.980 -25.861 7.541 1.00 96.69 897 THR A N 1
ATOM 7101 C CA . THR A 1 897 ? 3.323 -26.447 7.537 1.00 96.69 897 THR A CA 1
ATOM 7102 C C . THR A 1 897 ? 3.676 -26.888 6.122 1.00 96.69 897 THR A C 1
ATOM 7104 O O . THR A 1 897 ? 2.795 -27.175 5.315 1.00 96.69 897 THR A O 1
ATOM 7107 N N . ALA A 1 898 ? 4.966 -26.927 5.799 1.00 96.12 898 ALA A N 1
ATOM 7108 C CA . ALA A 1 898 ? 5.457 -27.407 4.512 1.00 96.12 898 ALA A CA 1
ATOM 7109 C C . ALA A 1 898 ? 6.378 -28.611 4.722 1.00 96.12 898 ALA A C 1
ATOM 7111 O O . ALA A 1 898 ? 7.181 -28.634 5.655 1.00 96.12 898 ALA A O 1
ATOM 7112 N N . SER A 1 899 ? 6.265 -29.607 3.848 1.00 95.88 899 SER A N 1
ATOM 7113 C CA . SER A 1 899 ? 7.075 -30.828 3.864 1.00 95.88 899 SER A CA 1
ATOM 7114 C C . SER A 1 899 ? 7.458 -31.250 2.442 1.00 95.88 899 SER A C 1
ATOM 7116 O O . SER A 1 899 ? 6.883 -30.760 1.470 1.00 95.88 899 SER A O 1
ATOM 7118 N N . GLY A 1 900 ? 8.445 -32.138 2.305 1.00 92.62 900 GLY A N 1
ATOM 7119 C CA . GLY A 1 900 ? 8.952 -32.606 1.010 1.00 92.62 900 GLY A CA 1
ATOM 7120 C C . GLY A 1 900 ? 10.356 -32.092 0.685 1.00 92.62 900 GLY A C 1
ATOM 7121 O O . GLY A 1 900 ? 11.104 -31.682 1.575 1.00 92.62 900 GLY A O 1
ATOM 7122 N N . SER A 1 901 ? 10.728 -32.150 -0.595 1.00 90.88 901 SER A N 1
ATOM 7123 C CA . SER A 1 901 ? 12.063 -31.766 -1.057 1.00 90.88 901 SER A CA 1
ATOM 7124 C C . SER A 1 901 ? 12.114 -30.267 -1.331 1.00 90.88 901 SER A C 1
ATOM 7126 O O . SER A 1 901 ? 11.672 -29.809 -2.383 1.00 90.88 901 SER A O 1
ATOM 7128 N N . ALA A 1 902 ? 12.660 -29.500 -0.384 1.00 92.94 902 ALA A N 1
ATOM 7129 C CA . ALA A 1 902 ? 12.851 -28.054 -0.512 1.00 92.94 902 ALA A CA 1
ATOM 7130 C C . ALA A 1 902 ? 14.015 -27.719 -1.466 1.00 92.94 902 ALA A C 1
ATOM 7132 O O . ALA A 1 902 ? 15.042 -27.161 -1.085 1.00 92.94 902 ALA A O 1
ATOM 7133 N N . ILE A 1 903 ? 13.862 -28.122 -2.724 1.00 93.94 903 ILE A N 1
ATOM 7134 C CA . ILE A 1 903 ? 14.774 -27.888 -3.840 1.00 93.94 903 ILE A CA 1
ATOM 7135 C C . ILE A 1 903 ? 13.939 -27.267 -4.957 1.00 93.94 903 ILE A C 1
ATOM 7137 O O . ILE A 1 903 ? 12.767 -27.600 -5.130 1.00 93.94 903 ILE A O 1
ATOM 7141 N N . GLN A 1 904 ? 14.520 -26.346 -5.713 1.00 93.25 904 GLN A N 1
ATOM 7142 C CA . GLN A 1 904 ? 13.864 -25.721 -6.851 1.00 93.25 904 GLN A CA 1
ATOM 7143 C C . GLN A 1 904 ? 13.383 -26.806 -7.835 1.00 93.25 904 GLN A C 1
ATOM 7145 O O . GLN A 1 904 ? 14.123 -27.716 -8.200 1.00 93.25 904 GLN A O 1
ATOM 7150 N N . TYR A 1 905 ? 12.113 -26.722 -8.220 1.00 93.56 905 TYR A N 1
ATOM 7151 C CA . TYR A 1 905 ? 11.333 -27.690 -9.001 1.00 93.56 905 TYR A CA 1
ATOM 7152 C C . TYR A 1 905 ? 11.076 -29.052 -8.333 1.00 93.56 905 TYR A C 1
ATOM 7154 O O . TYR A 1 905 ? 10.444 -29.914 -8.948 1.00 93.56 905 TYR A O 1
ATOM 7162 N N . GLY A 1 906 ? 11.512 -29.237 -7.086 1.00 92.69 906 GLY A N 1
ATOM 7163 C CA . GLY A 1 906 ? 11.218 -30.407 -6.267 1.00 92.69 906 GLY A CA 1
ATOM 7164 C C . GLY A 1 906 ? 9.761 -30.451 -5.807 1.00 92.69 906 GLY A C 1
ATOM 7165 O O . GLY A 1 906 ? 9.097 -29.423 -5.677 1.00 92.69 906 GLY A O 1
ATOM 7166 N N . ASP A 1 907 ? 9.261 -31.662 -5.566 1.00 95.19 907 ASP A N 1
ATOM 7167 C CA . ASP A 1 907 ? 7.916 -31.875 -5.038 1.00 95.19 907 ASP A CA 1
ATOM 7168 C C . ASP A 1 907 ? 7.850 -31.543 -3.540 1.00 95.19 907 ASP A C 1
ATOM 7170 O O . ASP A 1 907 ? 8.607 -32.081 -2.721 1.00 95.19 907 ASP A O 1
ATOM 7174 N N . MET A 1 908 ? 6.907 -30.671 -3.188 1.00 96.12 908 MET A N 1
ATOM 7175 C CA . MET A 1 908 ? 6.573 -30.292 -1.820 1.00 96.12 908 MET A CA 1
ATOM 7176 C C . MET A 1 908 ? 5.062 -30.370 -1.580 1.00 96.12 908 MET A C 1
ATOM 7178 O O . MET A 1 908 ? 4.259 -30.338 -2.512 1.00 96.12 908 MET A O 1
ATOM 7182 N N . GLU A 1 909 ? 4.667 -30.450 -0.314 1.00 96.69 909 GLU A N 1
ATOM 7183 C CA . GLU A 1 909 ? 3.273 -30.448 0.125 1.00 96.69 909 GLU A CA 1
ATOM 7184 C C . GLU A 1 909 ? 3.098 -29.481 1.300 1.00 96.69 909 GLU A C 1
ATOM 7186 O O . GLU A 1 909 ? 3.845 -29.536 2.282 1.00 96.69 909 GLU A O 1
ATOM 7191 N N . ALA A 1 910 ? 2.107 -28.594 1.195 1.00 96.69 910 ALA A N 1
ATOM 7192 C CA . ALA A 1 910 ? 1.653 -27.751 2.291 1.00 96.69 910 ALA A CA 1
ATOM 7193 C C . ALA A 1 910 ? 0.485 -28.437 3.009 1.00 96.69 910 ALA A C 1
ATOM 7195 O O . ALA A 1 910 ? -0.500 -28.800 2.365 1.00 96.69 910 ALA A O 1
ATOM 7196 N N . GLU A 1 911 ? 0.572 -28.596 4.328 1.00 97.12 911 GLU A N 1
ATOM 7197 C CA . GLU A 1 911 ? -0.519 -29.082 5.173 1.00 97.12 911 GLU A CA 1
ATOM 7198 C C . GLU A 1 911 ? -1.125 -27.909 5.949 1.00 97.12 911 GLU A C 1
ATOM 7200 O O . GLU A 1 911 ? -0.432 -27.201 6.675 1.00 97.12 911 GLU A O 1
ATOM 7205 N N . ILE A 1 912 ? -2.430 -27.704 5.781 1.00 96.44 912 ILE A N 1
ATOM 7206 C CA . ILE A 1 912 ? -3.200 -26.623 6.390 1.00 96.44 912 ILE A CA 1
ATOM 7207 C C . ILE A 1 912 ? -4.212 -27.242 7.337 1.00 96.44 912 ILE A C 1
ATOM 7209 O O . ILE A 1 912 ? -4.925 -28.184 6.970 1.00 96.44 912 ILE A O 1
ATOM 7213 N N . VAL A 1 913 ? -4.292 -26.699 8.548 1.00 95.94 913 VAL A N 1
ATOM 7214 C CA . VAL A 1 913 ? -5.159 -27.223 9.591 1.00 95.94 913 VAL A CA 1
ATOM 7215 C C . VAL A 1 913 ? -5.895 -26.106 10.312 1.00 95.94 913 VAL A C 1
ATOM 7217 O O . VAL A 1 913 ? -5.287 -25.191 10.864 1.00 95.94 913 VAL A O 1
ATOM 7220 N N . PHE A 1 914 ? -7.218 -26.241 10.356 1.00 95.12 914 PHE A N 1
ATOM 7221 C CA . PHE A 1 914 ? -8.113 -25.371 11.107 1.00 95.12 914 PHE A CA 1
ATOM 7222 C C . PHE A 1 914 ? -9.159 -26.214 11.841 1.00 95.12 914 PHE A C 1
ATOM 7224 O O . PHE A 1 914 ? -9.636 -27.219 11.312 1.00 95.12 914 PHE A O 1
ATOM 7231 N N . GLU A 1 915 ? -9.521 -25.814 13.053 1.00 94.25 915 GLU A N 1
ATOM 7232 C CA . GLU A 1 915 ? -10.584 -26.435 13.841 1.00 94.25 915 GLU A CA 1
ATOM 7233 C C . GLU A 1 915 ? -11.606 -25.368 14.205 1.00 94.25 915 GLU A C 1
ATOM 7235 O O . GLU A 1 915 ? -11.224 -24.297 14.665 1.00 94.25 915 GLU A O 1
ATOM 7240 N N . ASN A 1 916 ? -12.891 -25.643 13.974 1.00 93.38 916 ASN A N 1
ATOM 7241 C CA . ASN A 1 916 ? -13.950 -24.697 14.305 1.00 93.38 916 ASN A CA 1
ATOM 7242 C C . ASN A 1 916 ? -14.067 -24.535 15.836 1.00 93.38 916 ASN A C 1
ATOM 7244 O O . ASN A 1 916 ? -14.536 -25.472 16.490 1.00 93.38 916 ASN A O 1
ATOM 7248 N N . PRO A 1 917 ? -13.719 -23.361 16.403 1.00 88.94 917 PRO A N 1
ATOM 7249 C CA . PRO A 1 917 ? -13.760 -23.143 17.846 1.00 88.94 917 PRO A CA 1
ATOM 7250 C C . PRO A 1 917 ? -15.174 -22.828 18.360 1.00 88.94 917 PRO A C 1
ATOM 7252 O O . PRO A 1 917 ? -15.386 -22.772 19.569 1.00 88.94 917 PRO A O 1
ATOM 7255 N N . LEU A 1 918 ? -16.135 -22.571 17.465 1.00 89.62 918 LEU A N 1
ATOM 7256 C CA . LEU A 1 918 ? -17.475 -22.134 17.831 1.00 89.62 918 LEU A CA 1
ATOM 7257 C C . LEU A 1 918 ? -18.389 -23.323 18.132 1.00 89.62 918 LEU A C 1
ATOM 7259 O O . LEU A 1 918 ? -18.290 -24.394 17.533 1.00 89.62 918 LEU A O 1
ATOM 7263 N N . SER A 1 919 ? -19.379 -23.085 18.990 1.00 88.19 919 SER A N 1
ATOM 7264 C CA . SER A 1 919 ? -20.479 -24.022 19.256 1.00 88.19 919 SER A CA 1
ATOM 7265 C C . SER A 1 919 ? -21.493 -24.125 18.105 1.00 88.19 919 SER A C 1
ATOM 7267 O O . SER A 1 919 ? -22.427 -24.925 18.170 1.00 88.19 919 SER A O 1
ATOM 7269 N N . VAL A 1 920 ? -21.310 -23.341 17.037 1.00 89.81 920 VAL A N 1
ATOM 7270 C CA . VAL A 1 920 ? -22.157 -23.299 15.837 1.00 89.81 920 VAL A CA 1
ATOM 7271 C C . VAL A 1 920 ? -21.368 -23.695 14.588 1.00 89.81 920 VAL A C 1
ATOM 7273 O O . VAL A 1 920 ? -20.146 -23.572 14.539 1.00 89.81 920 VAL A O 1
ATOM 7276 N N . ALA A 1 921 ? -22.064 -24.198 13.567 1.00 92.69 921 ALA A N 1
ATOM 7277 C CA . ALA A 1 921 ? -21.430 -24.567 12.304 1.00 92.69 921 ALA A CA 1
ATOM 7278 C C . ALA A 1 921 ? -21.081 -23.322 11.471 1.00 92.69 921 ALA A C 1
ATOM 7280 O O . ALA A 1 921 ? -21.950 -22.479 11.245 1.00 92.69 921 ALA A O 1
ATOM 7281 N N . LEU A 1 922 ? -19.847 -23.260 10.968 1.00 92.50 922 LEU A N 1
ATOM 7282 C CA . LEU A 1 922 ? -19.376 -22.228 10.040 1.00 92.50 922 LEU A CA 1
ATOM 7283 C C . LEU A 1 922 ? -19.846 -22.553 8.623 1.00 92.50 922 LEU A C 1
ATOM 7285 O O . LEU A 1 922 ? -19.772 -23.709 8.196 1.00 92.50 922 LEU A O 1
ATOM 7289 N N . LYS A 1 923 ? -20.299 -21.551 7.873 1.00 92.69 923 LYS A N 1
ATOM 7290 C CA . LYS A 1 923 ? -20.759 -21.690 6.483 1.00 92.69 923 LYS A CA 1
ATOM 7291 C C . LYS A 1 923 ? -19.869 -20.903 5.533 1.00 92.69 923 LYS A C 1
ATOM 7293 O O . LYS A 1 923 ? -19.156 -19.990 5.937 1.00 92.69 923 LYS A O 1
ATOM 7298 N N . ASN A 1 924 ? -19.954 -21.237 4.244 1.00 91.06 924 ASN A N 1
ATOM 7299 C CA . ASN A 1 924 ? -19.231 -20.545 3.167 1.00 91.06 924 ASN A CA 1
ATOM 7300 C C . ASN A 1 924 ? -17.724 -20.435 3.444 1.00 91.06 924 ASN A C 1
ATOM 7302 O O . ASN A 1 924 ? -17.129 -19.381 3.245 1.00 91.06 924 ASN A O 1
ATOM 7306 N N . CYS A 1 925 ? -17.133 -21.517 3.943 1.00 93.00 925 CYS A N 1
ATOM 7307 C CA . CYS A 1 925 ? -15.736 -21.535 4.327 1.00 93.00 925 CYS A CA 1
ATOM 7308 C C . CYS A 1 925 ? -14.832 -21.555 3.088 1.00 93.00 925 CYS A C 1
ATOM 7310 O O . CYS A 1 925 ? -15.104 -22.264 2.109 1.00 93.00 925 CYS A O 1
ATOM 7312 N N . SER A 1 926 ? -13.727 -20.827 3.149 1.00 93.12 926 SER A N 1
ATOM 7313 C CA . SER A 1 926 ? -12.681 -20.826 2.135 1.00 93.12 926 SER A CA 1
ATOM 7314 C C . SER A 1 926 ? -11.300 -20.810 2.766 1.00 93.12 926 SER A C 1
ATOM 7316 O O . SER A 1 926 ? -11.089 -20.164 3.787 1.00 93.12 926 SER A O 1
ATOM 7318 N N . ILE A 1 927 ? -10.364 -21.513 2.131 1.00 93.50 927 ILE A N 1
ATOM 7319 C CA . ILE A 1 927 ? -8.935 -21.427 2.426 1.00 93.50 927 ILE A CA 1
ATOM 7320 C C . ILE A 1 927 ? -8.214 -20.962 1.165 1.00 93.50 927 ILE A C 1
ATOM 7322 O O . ILE A 1 927 ? -8.306 -21.627 0.128 1.00 93.50 927 ILE A O 1
ATOM 7326 N N . THR A 1 928 ? -7.470 -19.865 1.269 1.00 91.81 928 THR A N 1
ATOM 7327 C CA . THR A 1 928 ? -6.635 -19.315 0.196 1.00 91.81 928 THR A CA 1
ATOM 7328 C C . THR A 1 928 ? -5.163 -19.440 0.569 1.00 91.81 928 THR A C 1
ATOM 7330 O O . THR A 1 928 ? -4.782 -19.110 1.686 1.00 91.81 928 THR A O 1
ATOM 7333 N N . ILE A 1 929 ? -4.322 -19.908 -0.357 1.00 91.75 929 ILE A N 1
ATOM 7334 C CA . ILE A 1 929 ? -2.874 -20.061 -0.159 1.00 91.75 929 ILE A CA 1
ATOM 7335 C C . ILE A 1 929 ? -2.118 -19.281 -1.231 1.00 91.75 929 ILE A C 1
ATOM 7337 O O . ILE A 1 929 ? -2.426 -19.386 -2.422 1.00 91.75 929 ILE A O 1
ATOM 7341 N N . THR A 1 930 ? -1.101 -18.537 -0.806 1.00 90.69 930 THR A N 1
ATOM 7342 C CA . THR A 1 930 ? -0.215 -17.719 -1.643 1.00 90.69 930 THR A CA 1
ATOM 7343 C C . THR A 1 930 ? 1.249 -17.900 -1.247 1.00 90.69 930 THR A C 1
ATOM 7345 O O . THR A 1 930 ? 1.548 -18.273 -0.113 1.00 90.69 930 THR A O 1
ATOM 7348 N N . GLY A 1 931 ? 2.169 -17.620 -2.170 1.00 91.44 931 GLY A N 1
ATOM 7349 C CA . GLY A 1 931 ? 3.602 -17.544 -1.878 1.00 91.44 931 GLY A CA 1
ATOM 7350 C C . GLY A 1 931 ? 4.440 -17.409 -3.146 1.00 91.44 931 GLY A C 1
ATOM 7351 O O . GLY A 1 931 ? 4.609 -18.391 -3.874 1.00 91.44 931 GLY A O 1
ATOM 7352 N N . SER A 1 932 ? 4.967 -16.214 -3.413 1.00 90.75 932 SER A N 1
ATOM 7353 C CA . SER A 1 932 ? 5.843 -15.947 -4.562 1.00 90.75 932 SER A CA 1
ATOM 7354 C C . SER A 1 932 ? 7.099 -16.821 -4.520 1.00 90.75 932 SER A C 1
ATOM 7356 O O . SER A 1 932 ? 7.609 -17.183 -3.457 1.00 90.75 932 SER A O 1
ATOM 7358 N N . GLY A 1 933 ? 7.563 -17.263 -5.688 1.00 90.06 933 GLY A N 1
ATOM 7359 C CA . GLY A 1 933 ? 8.624 -18.267 -5.816 1.00 90.06 933 GLY A CA 1
ATOM 7360 C C . GLY A 1 933 ? 8.220 -19.709 -5.465 1.00 90.06 933 GLY A C 1
ATOM 7361 O O . GLY A 1 933 ? 8.935 -20.635 -5.854 1.00 90.06 933 GLY A O 1
ATOM 7362 N N . LEU A 1 934 ? 7.084 -19.928 -4.786 1.00 93.50 934 LEU A N 1
ATOM 7363 C CA . LEU A 1 934 ? 6.574 -21.252 -4.389 1.00 93.50 934 LEU A CA 1
ATOM 7364 C C . LEU A 1 934 ? 5.352 -21.680 -5.211 1.00 93.50 934 LEU A C 1
ATOM 7366 O O . LEU A 1 934 ? 5.258 -22.825 -5.651 1.00 93.50 934 LEU A O 1
ATOM 7370 N N . LEU A 1 935 ? 4.426 -20.747 -5.437 1.00 91.12 935 LEU A N 1
ATOM 7371 C CA . LEU A 1 935 ? 3.169 -20.934 -6.151 1.00 91.12 935 LEU A CA 1
ATOM 7372 C C . LEU A 1 935 ? 3.067 -19.915 -7.286 1.00 91.12 935 LEU A C 1
ATOM 7374 O O . LEU A 1 935 ? 3.191 -18.717 -7.071 1.00 91.12 935 LEU A O 1
ATOM 7378 N N . ARG A 1 936 ? 2.775 -20.383 -8.505 1.00 81.88 936 ARG A N 1
ATOM 7379 C CA . ARG A 1 936 ? 2.587 -19.501 -9.677 1.00 81.88 936 ARG A CA 1
ATOM 7380 C C . ARG A 1 936 ? 1.322 -18.638 -9.599 1.00 81.88 936 ARG A C 1
ATOM 7382 O O . ARG A 1 936 ? 1.185 -17.681 -10.350 1.00 81.88 936 ARG A O 1
ATOM 7389 N N . ARG A 1 937 ? 0.360 -19.038 -8.769 1.00 82.19 937 ARG A N 1
ATOM 7390 C CA . ARG A 1 937 ? -0.918 -18.356 -8.539 1.00 82.19 937 ARG A CA 1
ATOM 7391 C C . ARG A 1 937 ? -1.467 -18.748 -7.176 1.00 82.19 937 ARG A C 1
ATOM 7393 O O . ARG A 1 937 ? -1.139 -19.827 -6.680 1.00 82.19 937 ARG A O 1
ATOM 7400 N N . SER A 1 938 ? -2.349 -17.918 -6.634 1.00 86.12 938 SER A N 1
ATOM 7401 C CA . SER A 1 938 ? -3.145 -18.263 -5.459 1.00 86.12 938 SER A CA 1
ATOM 7402 C C . SER A 1 938 ? -3.969 -19.538 -5.687 1.00 86.12 938 SER A C 1
ATOM 7404 O O . SER A 1 938 ? -4.490 -19.785 -6.781 1.00 86.12 938 SER A O 1
ATOM 7406 N N . ILE A 1 939 ? -4.068 -20.367 -4.648 1.00 89.81 939 ILE A N 1
ATOM 7407 C CA . ILE A 1 939 ? -4.904 -21.571 -4.621 1.00 89.81 939 ILE A CA 1
ATOM 7408 C C . ILE A 1 939 ? -6.028 -21.325 -3.621 1.00 89.81 939 ILE A C 1
ATOM 7410 O O . ILE A 1 939 ? -5.759 -21.161 -2.437 1.00 89.81 939 ILE A O 1
ATOM 7414 N N . GLU A 1 940 ? -7.273 -21.318 -4.091 1.00 91.38 940 GLU A N 1
ATOM 7415 C CA . GLU A 1 940 ? -8.465 -21.140 -3.256 1.00 91.38 940 GLU A CA 1
ATOM 7416 C C . GLU A 1 940 ? -9.283 -22.437 -3.238 1.00 91.38 940 GLU A C 1
ATOM 7418 O O . GLU A 1 940 ? -9.626 -22.985 -4.288 1.00 91.38 940 GLU A O 1
ATOM 7423 N N . THR A 1 941 ? -9.617 -22.919 -2.042 1.00 91.62 941 THR A N 1
ATOM 7424 C CA . THR A 1 941 ? -10.493 -24.078 -1.828 1.00 91.62 941 THR A CA 1
ATOM 7425 C C . THR A 1 941 ? -11.713 -23.653 -1.028 1.00 91.62 941 THR A C 1
ATOM 7427 O O . THR A 1 941 ? -11.570 -23.065 0.039 1.00 91.62 941 THR A O 1
ATOM 7430 N N . LYS A 1 942 ? -12.915 -23.970 -1.523 1.00 92.38 942 LYS A N 1
ATOM 7431 C CA . LYS A 1 942 ? -14.194 -23.623 -0.880 1.00 92.38 942 LYS A CA 1
ATOM 7432 C C . LYS A 1 942 ? -14.918 -24.864 -0.398 1.00 92.38 942 LYS A C 1
ATOM 7434 O O . LYS A 1 942 ? -14.957 -25.870 -1.104 1.00 92.38 942 LYS A O 1
ATOM 7439 N N . PHE A 1 943 ? -15.553 -24.767 0.761 1.00 91.00 943 PHE A N 1
ATOM 7440 C CA . PHE A 1 943 ? -16.419 -25.807 1.301 1.00 91.00 943 PHE A CA 1
ATOM 7441 C C . PHE A 1 943 ? -17.605 -25.199 2.052 1.00 91.00 943 PHE A C 1
ATOM 7443 O O . PHE A 1 943 ? -17.551 -24.099 2.594 1.00 91.00 943 PHE A O 1
ATOM 7450 N N . THR A 1 944 ? -18.736 -25.904 2.019 1.00 86.62 944 THR A N 1
ATOM 7451 C CA . THR A 1 944 ? -20.031 -25.312 2.376 1.00 86.62 944 THR A CA 1
ATOM 7452 C C . THR A 1 944 ? -20.252 -25.191 3.880 1.00 86.62 944 THR A C 1
ATOM 7454 O O . THR A 1 944 ? -20.895 -24.233 4.305 1.00 86.62 944 THR A O 1
ATOM 7457 N N . LEU A 1 945 ? -19.757 -26.148 4.670 1.00 93.00 945 LEU A N 1
ATOM 7458 C CA . LEU A 1 945 ? -20.046 -26.249 6.099 1.00 93.00 945 LEU A CA 1
ATOM 7459 C C . LEU A 1 945 ? -18.860 -26.848 6.869 1.00 93.00 945 LEU A C 1
ATOM 7461 O O . LEU A 1 945 ? -18.284 -27.839 6.417 1.00 93.00 945 LEU A O 1
ATOM 7465 N N . LEU A 1 946 ? -18.562 -26.299 8.048 1.00 93.88 946 LEU A N 1
ATOM 7466 C CA . LEU A 1 946 ? -17.664 -26.876 9.051 1.00 93.88 946 LEU A CA 1
ATOM 7467 C C . LEU A 1 946 ? -18.382 -26.899 10.409 1.00 93.88 946 LEU A C 1
ATOM 7469 O O . LEU A 1 946 ? -18.682 -25.851 10.978 1.00 93.88 946 LEU A O 1
ATOM 7473 N N . GLY A 1 947 ? -18.721 -28.088 10.907 1.00 94.81 947 GLY A N 1
ATOM 7474 C CA . GLY A 1 947 ? -19.489 -28.271 12.143 1.00 94.81 947 GLY A CA 1
ATOM 7475 C C . GLY A 1 947 ? -18.741 -27.830 13.413 1.00 94.81 947 GLY A C 1
ATOM 7476 O O . GLY A 1 947 ? -17.526 -27.628 13.361 1.00 94.81 947 GLY A O 1
ATOM 7477 N N . PRO A 1 948 ? -19.437 -27.671 14.555 1.00 93.94 948 PRO A N 1
ATOM 7478 C CA . PRO A 1 948 ? -18.809 -27.352 15.844 1.00 93.94 948 PRO A CA 1
ATOM 7479 C C . PRO A 1 948 ? -17.725 -28.370 16.216 1.00 93.94 948 PRO A C 1
ATOM 7481 O O . PRO A 1 948 ? -17.973 -29.575 16.131 1.00 93.94 948 PRO A O 1
ATOM 7484 N N . GLY A 1 949 ? -16.524 -27.907 16.577 1.00 92.38 949 GLY A N 1
ATOM 7485 C CA . GLY A 1 949 ? -15.374 -28.769 16.890 1.00 92.38 949 GLY A CA 1
ATOM 7486 C C . GLY A 1 949 ? -14.851 -29.609 15.715 1.00 92.38 949 GLY A C 1
ATOM 7487 O O . GLY A 1 949 ? -13.961 -30.440 15.888 1.00 92.38 949 GLY A O 1
ATOM 7488 N N . GLN A 1 950 ? -15.394 -29.438 14.503 1.00 94.81 950 GLN A N 1
ATOM 7489 C CA . GLN A 1 950 ? -14.916 -30.158 13.331 1.00 94.81 950 GLN A CA 1
ATOM 7490 C C . GLN A 1 950 ? -13.587 -29.562 12.862 1.00 94.81 950 GLN A C 1
ATOM 7492 O O . GLN A 1 950 ? -13.438 -28.347 12.713 1.00 94.81 950 GLN A O 1
ATOM 7497 N N . ARG A 1 951 ? -12.637 -30.448 12.559 1.00 94.50 951 ARG A N 1
ATOM 7498 C CA . ARG A 1 951 ? -11.316 -30.096 12.043 1.00 94.50 951 ARG A CA 1
ATOM 7499 C C . ARG A 1 951 ? -11.238 -30.319 10.538 1.00 94.50 951 ARG A C 1
ATOM 7501 O O . ARG A 1 951 ? -11.557 -31.405 10.053 1.00 94.50 951 ARG A O 1
ATOM 7508 N N . VAL A 1 952 ? -10.768 -29.313 9.808 1.00 93.50 952 VAL A N 1
ATOM 7509 C CA . VAL A 1 952 ? -10.372 -29.434 8.403 1.00 93.50 952 VAL A CA 1
ATOM 7510 C C . VAL A 1 952 ? -8.858 -29.608 8.321 1.00 93.50 952 VAL A C 1
ATOM 7512 O O . VAL A 1 952 ? -8.091 -28.901 8.977 1.00 93.50 952 VAL A O 1
ATOM 7515 N N . ARG A 1 953 ? -8.431 -30.585 7.521 1.00 94.88 953 ARG A N 1
ATOM 7516 C CA . ARG A 1 953 ? -7.031 -30.833 7.175 1.00 94.88 953 ARG A CA 1
ATOM 7517 C C . ARG A 1 953 ? -6.931 -30.893 5.660 1.00 94.88 953 ARG A C 1
ATOM 7519 O O . ARG A 1 953 ? -7.534 -31.769 5.044 1.00 94.88 953 ARG A O 1
ATOM 7526 N N . MET A 1 954 ? -6.184 -29.969 5.076 1.00 93.38 954 MET A N 1
ATOM 7527 C CA . MET A 1 954 ? -6.003 -29.859 3.633 1.00 93.38 954 MET A CA 1
ATOM 7528 C C . MET A 1 954 ? -4.529 -30.021 3.284 1.00 93.38 954 MET A C 1
ATOM 7530 O O . MET A 1 954 ? -3.671 -29.437 3.937 1.00 93.38 954 MET A O 1
ATOM 7534 N N . LYS A 1 955 ? -4.250 -30.806 2.246 1.00 95.00 955 LYS A N 1
ATOM 7535 C CA . LYS A 1 955 ? -2.909 -31.022 1.705 1.00 95.00 955 LYS A CA 1
ATOM 7536 C C . LYS A 1 955 ? -2.851 -30.474 0.290 1.00 95.00 955 LYS A C 1
ATOM 7538 O O . LYS A 1 955 ? -3.696 -30.823 -0.533 1.00 95.00 955 LYS A O 1
ATOM 7543 N N . VAL A 1 956 ? -1.889 -29.600 0.025 1.00 94.81 956 VAL A N 1
ATOM 7544 C CA . VAL A 1 956 ? -1.751 -28.911 -1.259 1.00 94.81 956 VAL A CA 1
ATOM 7545 C C . VAL A 1 956 ? -0.351 -29.157 -1.814 1.00 94.81 956 VAL A C 1
ATOM 7547 O O . VAL A 1 956 ? 0.615 -28.631 -1.258 1.00 94.81 956 VAL A O 1
ATOM 7550 N N . PRO A 1 957 ? -0.214 -29.946 -2.894 1.00 95.19 957 PRO A N 1
ATOM 7551 C CA . PRO A 1 957 ? 1.075 -30.161 -3.530 1.00 95.19 957 PRO A CA 1
ATOM 7552 C C . PRO A 1 957 ? 1.515 -28.904 -4.288 1.00 95.19 957 PRO A C 1
ATOM 7554 O O . PRO A 1 957 ? 0.706 -28.235 -4.937 1.00 95.19 957 PRO A O 1
ATOM 7557 N N . PHE A 1 958 ? 2.808 -28.598 -4.241 1.00 95.19 958 PHE A N 1
ATOM 7558 C CA . PHE A 1 958 ? 3.409 -27.490 -4.975 1.00 95.19 958 PHE A CA 1
ATOM 7559 C C . PHE A 1 958 ? 4.860 -27.783 -5.362 1.00 95.19 958 PHE A C 1
ATOM 7561 O O . PHE A 1 958 ? 5.501 -28.683 -4.823 1.00 95.19 958 PHE A O 1
ATOM 7568 N N . ARG A 1 959 ? 5.372 -27.009 -6.325 1.00 94.88 959 ARG A N 1
ATOM 7569 C CA . ARG A 1 959 ? 6.760 -27.079 -6.791 1.00 94.88 959 ARG A CA 1
ATOM 7570 C C . ARG A 1 959 ? 7.370 -25.682 -6.776 1.00 94.88 959 ARG A C 1
ATOM 7572 O O . ARG A 1 959 ? 6.984 -24.872 -7.627 1.00 94.88 959 ARG A O 1
ATOM 7579 N N . PRO A 1 960 ? 8.304 -25.391 -5.856 1.00 95.25 960 PRO A N 1
ATOM 7580 C CA . PRO A 1 960 ? 9.030 -24.129 -5.862 1.00 95.25 960 PRO A CA 1
ATOM 7581 C C . PRO A 1 960 ? 9.693 -23.876 -7.212 1.00 95.25 960 PRO A C 1
ATOM 7583 O O . PRO A 1 960 ? 10.263 -24.790 -7.794 1.00 95.25 960 PRO A O 1
ATOM 7586 N N . TYR A 1 961 ? 9.656 -22.651 -7.722 1.00 92.75 961 TYR A N 1
ATOM 7587 C CA . TYR A 1 961 ? 10.320 -22.288 -8.981 1.00 92.75 961 TYR A CA 1
ATOM 7588 C C . TYR A 1 961 ? 11.448 -21.272 -8.792 1.00 92.75 961 TYR A C 1
ATOM 7590 O O . TYR A 1 961 ? 12.205 -21.039 -9.732 1.00 92.75 961 TYR A O 1
ATOM 7598 N N . ARG A 1 962 ? 11.613 -20.715 -7.587 1.00 90.75 962 ARG A N 1
ATOM 7599 C CA . ARG A 1 962 ? 12.755 -19.874 -7.199 1.00 90.75 962 ARG A CA 1
ATOM 7600 C C . ARG A 1 962 ? 13.418 -20.442 -5.944 1.00 90.75 962 ARG A C 1
ATOM 7602 O O . ARG A 1 962 ? 12.734 -21.003 -5.091 1.00 90.75 962 ARG A O 1
ATOM 7609 N N . ALA A 1 963 ? 14.740 -20.330 -5.880 1.00 91.00 963 ALA A N 1
ATOM 7610 C CA . ALA A 1 963 ? 15.543 -20.739 -4.731 1.00 91.00 963 ALA A CA 1
ATOM 7611 C C . ALA A 1 963 ? 15.576 -19.639 -3.652 1.00 91.00 963 ALA A C 1
ATOM 7613 O O . ALA A 1 963 ? 15.134 -18.521 -3.895 1.00 91.00 963 ALA A O 1
ATOM 7614 N N . GLY A 1 964 ? 16.118 -19.954 -2.478 1.00 90.19 964 GLY A N 1
ATOM 7615 C CA . GLY A 1 964 ? 16.257 -19.055 -1.339 1.00 90.19 964 GLY A CA 1
ATOM 7616 C C . GLY A 1 964 ? 15.082 -19.108 -0.355 1.00 90.19 964 GLY A C 1
ATOM 7617 O O . GLY A 1 964 ? 14.154 -19.912 -0.512 1.00 90.19 964 GLY A O 1
ATOM 7618 N N . PRO A 1 965 ? 15.105 -18.243 0.674 1.00 90.62 965 PRO A N 1
ATOM 7619 C CA . PRO A 1 965 ? 14.051 -18.167 1.672 1.00 90.62 965 PRO A CA 1
ATOM 7620 C C . PRO A 1 965 ? 12.768 -17.617 1.047 1.00 90.62 965 PRO A C 1
ATOM 7622 O O . PRO A 1 965 ? 12.750 -16.547 0.434 1.00 90.62 965 PRO A O 1
ATOM 7625 N N . ARG A 1 966 ? 11.673 -18.353 1.214 1.00 92.19 966 ARG A N 1
ATOM 7626 C CA . ARG A 1 966 ? 10.328 -18.011 0.745 1.00 92.19 966 ARG A CA 1
ATOM 7627 C C . ARG A 1 966 ? 9.312 -18.245 1.863 1.00 92.19 966 ARG A C 1
ATOM 7629 O O . ARG A 1 966 ? 9.618 -18.867 2.885 1.00 92.19 966 ARG A O 1
ATOM 7636 N N . LYS A 1 967 ? 8.095 -17.731 1.699 1.00 91.69 967 LYS A N 1
ATOM 7637 C CA . LYS A 1 967 ? 7.025 -17.859 2.695 1.00 91.69 967 LYS A CA 1
ATOM 7638 C C . LYS A 1 967 ? 5.727 -18.284 2.012 1.00 91.69 967 LYS A C 1
ATOM 7640 O O . LYS A 1 967 ? 5.343 -17.709 1.000 1.00 91.69 967 LYS A O 1
ATOM 7645 N N . LEU A 1 968 ? 5.063 -19.295 2.567 1.00 92.75 968 LEU A N 1
ATOM 7646 C CA . LEU A 1 968 ? 3.665 -19.587 2.256 1.00 92.75 968 LEU A CA 1
ATOM 7647 C C . LEU A 1 968 ? 2.786 -18.844 3.247 1.00 92.75 968 LEU A C 1
ATOM 7649 O O . LEU A 1 968 ? 3.063 -18.858 4.448 1.00 92.75 968 LEU A O 1
ATOM 7653 N N . VAL A 1 969 ? 1.718 -18.243 2.746 1.00 92.69 969 VAL A N 1
ATOM 7654 C CA . VAL A 1 969 ? 0.682 -17.588 3.541 1.00 92.69 969 VAL A CA 1
ATOM 7655 C C . VAL A 1 969 ? -0.638 -18.280 3.241 1.00 92.69 969 VAL A C 1
ATOM 7657 O O . VAL A 1 969 ? -0.992 -18.464 2.078 1.00 92.69 969 VAL A O 1
ATOM 7660 N N . ALA A 1 970 ? -1.339 -18.688 4.291 1.00 92.81 970 ALA A N 1
ATOM 7661 C CA . ALA A 1 970 ? -2.685 -19.222 4.231 1.00 92.81 970 ALA A CA 1
ATOM 7662 C C . ALA A 1 970 ? -3.651 -18.252 4.908 1.00 92.81 970 ALA A C 1
ATOM 7664 O O . ALA A 1 970 ? -3.311 -17.630 5.916 1.00 92.81 970 ALA A O 1
ATOM 7665 N N . ASP A 1 971 ? -4.859 -18.177 4.373 1.00 92.25 971 ASP A N 1
ATOM 7666 C CA . ASP A 1 971 ? -5.961 -17.357 4.858 1.00 92.25 971 ASP A CA 1
ATOM 7667 C C . ASP A 1 971 ? -7.226 -18.214 4.935 1.00 92.25 971 ASP A C 1
ATOM 7669 O O . ASP A 1 971 ? -7.534 -18.931 3.980 1.00 92.25 971 ASP A O 1
ATOM 7673 N N . PHE A 1 972 ? -7.920 -18.181 6.070 1.00 92.31 972 PHE A N 1
ATOM 7674 C CA . PHE A 1 972 ? -9.204 -18.842 6.280 1.00 92.31 972 PHE A CA 1
ATOM 7675 C C . PHE A 1 972 ? -10.307 -17.798 6.490 1.00 92.31 972 PHE A C 1
ATOM 7677 O O . PHE A 1 972 ? -10.199 -16.924 7.352 1.00 92.31 972 PHE A O 1
ATOM 7684 N N . ASP A 1 973 ? -11.395 -17.962 5.741 1.00 90.69 973 ASP A N 1
ATOM 7685 C CA . ASP A 1 973 ? -12.574 -17.095 5.752 1.00 90.69 973 ASP A CA 1
ATOM 7686 C C . ASP A 1 973 ? -13.858 -17.927 5.847 1.00 90.69 973 ASP A C 1
ATOM 7688 O O . ASP A 1 973 ? -13.959 -19.001 5.253 1.00 90.69 973 ASP A O 1
ATOM 7692 N N . CYS A 1 974 ? -14.870 -17.421 6.553 1.00 89.44 974 CYS A N 1
ATOM 7693 C CA . CYS A 1 974 ? -16.227 -17.964 6.578 1.00 89.44 974 CYS A CA 1
ATOM 7694 C C . CYS A 1 974 ? -17.284 -16.881 6.897 1.00 89.44 974 CYS A C 1
ATOM 7696 O O . CYS A 1 974 ? -17.036 -15.673 6.821 1.00 89.44 974 CYS A O 1
ATOM 7698 N N . ASP A 1 975 ? -18.509 -17.315 7.198 1.00 85.12 975 ASP A N 1
ATOM 7699 C CA . ASP A 1 975 ? -19.636 -16.453 7.554 1.00 85.12 975 ASP A CA 1
ATOM 7700 C C . ASP A 1 975 ? -19.586 -15.867 8.969 1.00 85.12 975 ASP A C 1
ATOM 7702 O O . ASP A 1 975 ? -20.353 -14.950 9.222 1.00 85.12 975 ASP A O 1
ATOM 7706 N N . LEU A 1 976 ? -18.744 -16.383 9.874 1.00 85.88 976 LEU A N 1
ATOM 7707 C CA . LEU A 1 976 ? -18.620 -15.908 11.265 1.00 85.88 976 LEU A CA 1
ATOM 7708 C C . LEU A 1 976 ? -17.210 -15.468 11.661 1.00 85.88 976 LEU A C 1
ATOM 7710 O O . LEU A 1 976 ? -17.048 -14.625 12.538 1.00 85.88 976 LEU A O 1
ATOM 7714 N N . LEU A 1 977 ? -16.194 -16.027 11.015 1.00 86.44 977 LEU A N 1
ATOM 7715 C CA . LEU A 1 977 ? -14.787 -15.741 11.249 1.00 86.44 977 LEU A CA 1
ATOM 7716 C C . LEU A 1 977 ? -14.162 -15.355 9.915 1.00 86.44 977 LEU A C 1
ATOM 7718 O O . LEU A 1 977 ? -14.375 -16.035 8.914 1.00 86.44 977 LEU A O 1
ATOM 7722 N N . ARG A 1 978 ? -13.403 -14.267 9.891 1.00 84.31 978 ARG A N 1
ATOM 7723 C CA . ARG A 1 978 ? -12.725 -13.805 8.683 1.00 84.31 978 ARG A CA 1
ATOM 7724 C C . ARG A 1 978 ? -11.268 -13.528 8.958 1.00 84.31 978 ARG A C 1
ATOM 7726 O O . ARG A 1 978 ? -10.908 -13.210 10.091 1.00 84.31 978 ARG A O 1
ATOM 7733 N N . ASP A 1 979 ? -10.470 -13.610 7.904 1.00 82.38 979 ASP A N 1
ATOM 7734 C CA . ASP A 1 979 ? -9.088 -13.157 7.897 1.00 82.38 979 ASP A CA 1
ATOM 7735 C C . ASP A 1 979 ? -8.198 -13.861 8.941 1.00 82.38 979 ASP A C 1
ATOM 7737 O O . ASP A 1 979 ? -7.342 -13.263 9.608 1.00 82.38 979 ASP A O 1
ATOM 7741 N N . ILE A 1 980 ? -8.424 -15.163 9.132 1.00 89.25 980 ILE A N 1
ATOM 7742 C CA . ILE A 1 980 ? -7.591 -15.979 10.012 1.00 89.25 980 ILE A CA 1
ATOM 7743 C C . ILE A 1 980 ? -6.377 -16.431 9.207 1.00 89.25 980 ILE A C 1
ATOM 7745 O O . ILE A 1 980 ? -6.471 -17.323 8.365 1.00 89.25 980 ILE A O 1
ATOM 7749 N N . LYS A 1 981 ? -5.222 -15.820 9.481 1.00 89.50 981 LYS A N 1
ATOM 7750 C CA . LYS A 1 981 ? -3.999 -16.049 8.710 1.00 89.50 981 LYS A CA 1
ATOM 7751 C C . LYS A 1 981 ? -2.957 -16.873 9.443 1.00 89.50 981 LYS A C 1
ATOM 7753 O O . LYS A 1 981 ? -2.763 -16.743 10.649 1.00 89.50 981 LYS A O 1
ATOM 7758 N N . ALA A 1 982 ? -2.237 -17.679 8.674 1.00 92.62 982 ALA A N 1
ATOM 7759 C CA . ALA A 1 982 ? -1.066 -18.420 9.114 1.00 92.62 982 ALA A CA 1
ATOM 7760 C C . ALA A 1 982 ? 0.010 -18.356 8.031 1.00 92.62 982 ALA A C 1
ATOM 7762 O O . ALA A 1 982 ? -0.285 -18.184 6.850 1.00 92.62 982 ALA A O 1
ATOM 7763 N N . SER A 1 983 ? 1.276 -18.499 8.413 1.00 93.94 983 SER A N 1
ATOM 7764 C CA . SER A 1 983 ? 2.361 -18.564 7.436 1.00 93.94 983 SER A CA 1
ATOM 7765 C C . SER A 1 983 ? 3.450 -19.535 7.864 1.00 93.94 983 SER A C 1
ATOM 7767 O O . SER A 1 983 ? 3.636 -19.778 9.056 1.00 93.94 983 SER A O 1
ATOM 7769 N N . CYS A 1 984 ? 4.182 -20.077 6.893 1.00 93.62 984 CYS A N 1
ATOM 7770 C CA . CYS A 1 984 ? 5.361 -20.896 7.147 1.00 93.62 984 CYS A CA 1
ATOM 7771 C C . CYS A 1 984 ? 6.503 -20.530 6.200 1.00 93.62 984 CYS A C 1
ATOM 7773 O O . CYS A 1 984 ? 6.291 -20.250 5.018 1.00 93.62 984 CYS A O 1
ATOM 7775 N N . LYS A 1 985 ? 7.730 -20.551 6.724 1.00 93.25 985 LYS A N 1
ATOM 7776 C CA . LYS A 1 985 ? 8.947 -20.332 5.937 1.00 93.25 985 LYS A CA 1
ATOM 7777 C C . LYS A 1 985 ? 9.345 -21.617 5.215 1.00 93.25 985 LYS A C 1
ATOM 7779 O O . LYS A 1 985 ? 9.252 -22.701 5.786 1.00 93.25 985 LYS A O 1
ATOM 7784 N N . VAL A 1 986 ? 9.816 -21.474 3.984 1.00 93.81 986 VAL A N 1
ATOM 7785 C CA . VAL A 1 986 ? 10.352 -22.553 3.153 1.00 93.81 986 VAL A CA 1
ATOM 7786 C C . VAL A 1 986 ? 11.683 -22.075 2.589 1.00 93.81 986 VAL A C 1
ATOM 7788 O O . VAL A 1 986 ? 11.716 -21.072 1.885 1.00 93.81 986 VAL A O 1
ATOM 7791 N N . ASP A 1 987 ? 12.774 -22.765 2.910 1.00 94.00 987 ASP A N 1
ATOM 7792 C CA . ASP A 1 987 ? 14.102 -22.452 2.374 1.00 94.00 987 ASP A CA 1
ATOM 7793 C C . ASP A 1 987 ? 14.429 -23.397 1.214 1.00 94.00 987 ASP A C 1
ATOM 7795 O O . ASP A 1 987 ? 14.609 -24.600 1.413 1.00 94.00 987 ASP A O 1
ATOM 7799 N N . VAL A 1 988 ? 14.415 -22.869 -0.011 1.00 94.50 988 VAL A N 1
ATOM 7800 C CA . VAL A 1 988 ? 14.477 -23.658 -1.247 1.00 94.50 988 VAL A CA 1
ATOM 7801 C C . VAL A 1 988 ? 15.906 -23.689 -1.787 1.00 94.50 988 VAL A C 1
ATOM 7803 O O . VAL A 1 988 ? 16.459 -22.668 -2.182 1.00 94.50 988 VAL A O 1
ATOM 7806 N N . LYS A 1 989 ? 16.510 -24.870 -1.907 1.00 93.38 989 LYS A N 1
ATOM 7807 C CA . LYS A 1 989 ? 17.858 -25.025 -2.480 1.00 93.38 989 LYS A CA 1
ATOM 7808 C C . LYS A 1 989 ? 17.844 -24.938 -4.011 1.00 93.38 989 LYS A C 1
ATOM 7810 O O . LYS A 1 989 ? 16.944 -25.469 -4.655 1.00 93.38 989 LYS A O 1
ATOM 7815 N N . ALA A 1 990 ? 18.860 -24.325 -4.617 1.00 87.06 990 ALA A N 1
ATOM 7816 C CA . ALA A 1 990 ? 18.999 -24.270 -6.077 1.00 87.06 990 ALA A CA 1
ATOM 7817 C C . ALA A 1 990 ? 19.384 -25.639 -6.683 1.00 87.06 990 ALA A C 1
ATOM 7819 O O . ALA A 1 990 ? 20.161 -26.387 -6.087 1.00 87.06 990 ALA A O 1
ATOM 7820 N N . VAL A 1 991 ? 18.902 -25.945 -7.899 1.00 80.56 991 VAL A N 1
ATOM 7821 C CA . VAL A 1 991 ? 19.165 -27.233 -8.591 1.00 80.56 991 VAL A CA 1
ATOM 7822 C C . VAL A 1 991 ? 20.659 -27.473 -8.853 1.00 80.56 991 VAL A C 1
ATOM 7824 O O . VAL A 1 991 ? 21.132 -28.605 -8.772 1.00 80.56 991 VAL A O 1
ATOM 7827 N N . TYR A 1 992 ? 21.430 -26.412 -9.105 1.00 61.44 992 TYR A N 1
ATOM 7828 C CA . TYR A 1 992 ? 22.859 -26.506 -9.431 1.00 61.44 992 TYR A CA 1
ATOM 7829 C C . TYR A 1 992 ? 23.744 -26.996 -8.272 1.00 61.44 992 TYR A C 1
ATOM 7831 O O . TYR A 1 992 ? 24.884 -27.388 -8.498 1.00 61.44 992 TYR A O 1
ATOM 7839 N N . SER A 1 993 ? 23.224 -27.044 -7.040 1.00 48.72 993 SER A N 1
ATOM 7840 C CA . SER A 1 993 ? 23.985 -27.484 -5.863 1.00 48.72 993 SER A CA 1
ATOM 7841 C C . SER A 1 993 ? 24.210 -29.004 -5.788 1.00 48.72 993 SER A C 1
ATOM 7843 O O . SER A 1 993 ? 24.962 -29.447 -4.923 1.00 48.72 993 SER A O 1
ATOM 7845 N N . ILE A 1 994 ? 23.567 -29.812 -6.639 1.00 43.84 994 ILE A N 1
ATOM 7846 C CA . ILE A 1 994 ? 23.615 -31.285 -6.536 1.00 43.84 994 ILE A CA 1
ATOM 7847 C C . ILE A 1 994 ? 24.738 -31.892 -7.396 1.00 43.84 994 ILE A C 1
ATOM 7849 O O . ILE A 1 994 ? 25.240 -32.963 -7.075 1.00 43.84 994 ILE A O 1
ATOM 7853 N N . TYR A 1 995 ? 25.209 -31.190 -8.433 1.00 39.59 995 TYR A N 1
ATOM 7854 C CA . TYR A 1 995 ? 26.278 -31.684 -9.317 1.00 39.59 995 TYR A CA 1
ATOM 7855 C C . TYR A 1 995 ? 27.704 -31.333 -8.849 1.00 39.59 995 TYR A C 1
ATOM 7857 O O . TYR A 1 995 ? 28.664 -31.694 -9.517 1.00 39.59 995 TYR A O 1
ATOM 7865 N N . GLY A 1 996 ? 27.859 -30.652 -7.707 1.00 36.12 996 GLY A N 1
ATOM 7866 C CA . GLY A 1 996 ? 29.165 -30.330 -7.106 1.00 36.12 996 GLY A CA 1
ATOM 7867 C C . GLY A 1 996 ? 29.652 -31.322 -6.039 1.00 36.12 996 GLY A C 1
ATOM 7868 O O . GLY A 1 996 ? 30.641 -31.042 -5.369 1.00 36.12 996 GLY A O 1
ATOM 7869 N N . LEU A 1 997 ? 28.942 -32.439 -5.837 1.00 33.38 997 LEU A N 1
ATOM 7870 C CA . LEU A 1 997 ? 29.234 -33.459 -4.816 1.00 33.38 997 LEU A CA 1
ATOM 7871 C C . LEU A 1 997 ? 29.187 -34.901 -5.371 1.00 33.38 997 LEU A C 1
ATOM 7873 O O . LEU A 1 997 ? 28.894 -35.837 -4.627 1.00 33.38 997 LEU A O 1
ATOM 7877 N N . MET A 1 998 ? 29.485 -35.089 -6.662 1.00 30.70 998 MET A N 1
ATOM 7878 C CA . MET A 1 998 ? 29.833 -36.402 -7.229 1.00 30.70 998 MET A CA 1
ATOM 7879 C C . MET A 1 998 ? 31.226 -36.384 -7.833 1.00 30.70 998 MET A C 1
ATOM 7881 O O . MET A 1 998 ? 31.523 -35.415 -8.567 1.00 30.70 998 MET A O 1
#

Sequence (998 aa):
MPRKEVHVKSKRTYSSKNLFSVAVKLLDTGELFIVPKCRFNMKIRELKSALELIAGIPSNFQRLCYLDKGDLLNESSLRWNNFIPGTTISMVIWAYDGWADLVKAAVSGNVTTLKSVVFKPPQFRFGPHRTSSGLAASWRSHRLFSALFISAHRGHLPAVRFLLQNVGFYFDIDLLGADVMAQTPLGRGALHAAAARSQTQCIQELLAKGAPVHLKDNQGQTAINVAKLLGQIQSVRQLFLFDWQQRAAGVRISPHLLESELFAHQLFDSHLRTWIRGPEAQQYMATLQGRGKFLPYLNRGPSEHRHQRIPEERLDDTPVDLHCEKNNRDHKTDEISTKRLIVRRGQPFLLTFHKRYSFSLNPDSLELTVQTAFGTKYVFGVTQNGLEEKSWGSKVEASSSTSLTLAITSPADASIGKYDLSVKTNSDMTESLSIASFIVLFNPWCTEDWVHLPDELERQEYVMNEQGIIYRGANGYITSLAWDFGQFEDDIIDICLTVLDVNPKCLKNAGEDFSARCNPIYVGRVISAMVNSQDDKGIVMGRWGGNFIGGVAPLHWNGSTDILRKWIKYGCHPVKFGQCWVFAGVMCTVMRCLGIPCRVITNFQSAHDTDGNLIVDEYFSDYGVRPKMSKDSVWNYHVWVEGWMRRPDLSAESLYDGWQVLDPTPQELSDAPVKAVLEGHTDLKYDLPFVFAEVNADEVTWLVGANGSMKRLISNTTNVGQNISTKAVGSDKRENITSNYKHPEGSEKEREVFDEAVRRGNKLKEPEPEPAPARKKISVKIEEHSKPINGQDIDLTLVLESDDPAPRSLEIHINAQAMLYHGILSSDVCTEEKQEQLLPNKELRIPIKIPFSKYGEHIQGNNSIKVSAVVTDKEDSEAVYLAERNIVPANPPFTITASGSAIQYGDMEAEIVFENPLSVALKNCSITITGSGLLRRSIETKFTLLGPGQRVRMKVPFRPYRAGPRKLVADFDCDLLRDIKASCKVDVKAVYSIYGLM